Protein 3R7W (pdb70)

Radius of gyration: 48.03 Å; Cα contacts (8 Å, |Δi|>4): 1738; chains: 4; bounding box: 86×158×70 Å

Organism: Saccharomyces cerevisiae (strain ATCC 204508 / S288c) (NCBI:txid559292)

B-factor: mean 97.22, std 33.68, range [40.6, 228.52]

Sequence (1058 aa):
PLGSKLLLGRSGSGKSSRSIIFSNYSAFDTRRLGATIDVEHSHLRFLGNTLNLWDCGGQDVFENYFTKQKDHIFQVQVLIHVFDVESTEVLKDIEIFAKALKQLRKYSPDAKIFVLLHKDLVQLDKREELFQIKNLSETSSEFGFPNLIGFPTSIWDESLYKAWSQIVCSLIPNSNHQSNLKKFKEINALEIILFERTTFLVICSSNLDPKRFEKISNIKNFKQSCTKLKSGFKTLILNNNIYVSELSSNVCFIVLKDNIPQELVLENIKKAKEFFVLLGVRRCGKSSICKVVFHNQPLDTLYLESTSNPSLEHFSTLIDLAVELPGQLNYFEPSYDSERLFKSVGALVYVIDSQDEYINAITNLAIIEYAYKVNPSINIEVLIHKVDGLSEDFKVDAQRDIQRTGEELLELGLDGVQVSFYLTSIFDHSIYEAFSRIVQKLIPELSFLENLDNLIQHSKIEKAFLFDVNSKIYVSTDSNPVDIQYEVCSEFIDVTIDLFDLYKAELQNVSQLANGVIIYLRQIRGLALVAIIRPNGTDESCLTVADYNIDIFKKGLEDIPLGSKLLLGRSGSGKSSRSIIFSNYSAFDTRRLGATIDVEHSHLRFLGNTLNLWDCGGQDVFENYFTKQKDHIFQVQVLIHVFDVESTEVLKDIEIFAKALKQLRKYSPDAKIFVLLHKDLVQLDKREELFQIKNLSETSSEFGFPNLIGFPTSIWDESLYKAWSQIVCSLIPNSNHQSNLKKFKEINALEIILFERTTFLVICSSNLDPKRFEKISNIKNFKQSCTKLKSGFKTLILNNNIYVSELSSNVCFIVLKDNIPQELVLENIKKAKEFFQVLLGVRRCGKSSICKVVFHALVYVIDINAITNLAIIEYAYKVNPSINIEVLIHKFKVDAQRDIQRTGEELLELGLDGVQVSFYLTSIFDHSIYEAFSRIVQKLIPELSFLENLDNLIQHSKIEKAFLFDVNSKIYVSTDSNPVDIQYEVCSEFIDVTIDLFDLYKAELQNVSQLANGVIIYLRQIRGLALVAIIRPNGTDESCLTVADYNIDIFKKGLEDI

Solvent-accessible surface area: 52695 Å² total

Foldseek 3Di:
DLEFEAEEEAAPLCGVVCCVLQPVQANVNSPPDDFDDAWDWDFGAALNHTYIYTRGGHYPVSVCCLPVCVLVNQLGAEYEYEDALVDPCPPVRLVVVLSNLQSNLVRPVNHAYEYEDEDVVDDDVCVVVSVPPPVSCCSNVVSVDDPYHYFHYYSPDLRVLVRVLVVCLVSDPCVPVLVLLQVLCVVAFPWKWDAFPPSGRTNDINDPPPSVRSVVSVCSVVQVVCVVVPDGDAWDCDDVAWIWGDADVRIMITGGPDPDDCVVVVVSVVPVGPPD/DEEFAPPACRVLLVCCFQVPASVVSVPDDFDAPPDWDWHPPPVIDIYYHHHDDPQDDDDPVLLVPLLVDAEHEYEYHDVDPLAVRLLSVLSVQVSCVSPVNYAYEYEHEQCPPPDDVVVCVSPPVSCSNQVSCVPPHHNDDRYYYFYYRSNDCRSQASVQVVLLVSDDCSPVLQCVACLLVLAQWDKKFKAQLSGGHGNHIHPPDDPVVSCCQNVVSVVLVVVCVVDPPQSKDWDADPVGWIWIWDAVPRIIMITIGDPVDDDVVRCVSSVVSVVVSVVVVVVD/DPAFFEEEFAAPLCRVVCCVQPVVAALVNCVVPDFDDAWDWDWDFAFPGIYIYTHGGHYPVNVCCLPVCLPVRQLGAEYEYEYELPDPCPVVRLVVVLSNLQSNCVRPLNHAYEYEHEDVVPDDVPVVPSVVVPSSQVSNVVSNHHDYHYFYDYSPDLRVLVRVLVVVLVVDDCVQVQVLQLVLCVCPFPKKWDAFPPRRRTNDINDPPPCVSSVVSVCSVVQVVVVVVPDGDAWDQDPPAWIWGDLDNGIMITGHPDPDPSVVVVVSSVVSSVSRD/DDFEDPPFCGVVLVCLFVCLDEYEDCLVRLLVVCVCVCDVVVDDLRAAEYEPEQVCVVVVVVNVSNQVSCVPPHHDPHDHDYFYYRSVACSSLVRVQVSVCVVDPDVPCLQCVAVLVVLAQWDKKAKADAPDDHGVHIHDDDPDSVSVCQSVVVVVLVVVVVVDDVQSKDWDADPQRWIWIWDWVVGIIMITIGRPVPDHVVRVVSSCVSVVVSVVVVVVD

Structure (mmCIF, N/CA/C/O backbone):
data_3R7W
#
_entry.id   3R7W
#
_cell.length_a   68.908
_cell.length_b   148.439
_cell.length_c   98.508
_cell.angle_alpha   90.00
_cell.angle_beta   100.61
_cell.angle_gamma   90.00
#
_symmetry.space_group_name_H-M   'P 1 21 1'
#
loop_
_entity.id
_entity.type
_entity.pdbx_description
1 polymer 'GTP-binding protein GTR1'
2 polymer 'GTP-binding protein GTR2'
3 non-polymer 'PHOSPHOAMINOPHOSPHONIC ACID-GUANYLATE ESTER'
4 non-polymer 'MAGNESIUM ION'
5 water water
#
loop_
_atom_site.group_PDB
_atom_site.id
_atom_site.type_symbol
_atom_site.label_atom_id
_atom_site.label_alt_id
_atom_site.label_comp_id
_atom_site.label_asym_id
_atom_site.label_entity_id
_atom_site.label_seq_id
_atom_site.pdbx_PDB_ins_code
_atom_site.Cartn_x
_atom_site.Cartn_y
_atom_site.Cartn_z
_atom_site.occupancy
_atom_site.B_iso_or_equiv
_atom_site.auth_seq_id
_atom_site.auth_comp_id
_atom_site.auth_asym_id
_atom_site.auth_atom_id
_atom_site.pdbx_PDB_model_num
ATOM 1 N N . PRO A 1 1 ? 31.743 132.096 88.423 1.00 89.43 4 PRO A N 1
ATOM 2 C CA . PRO A 1 1 ? 31.806 132.543 87.020 1.00 89.22 4 PRO A CA 1
ATOM 3 C C . PRO A 1 1 ? 31.627 131.366 86.052 1.00 84.83 4 PRO A C 1
ATOM 4 O O . PRO A 1 1 ? 30.710 131.340 85.222 1.00 79.77 4 PRO A O 1
ATOM 8 N N . LEU A 1 2 ? 32.533 130.396 86.180 1.00 87.61 5 LEU A N 1
ATOM 9 C CA . LEU A 1 2 ? 32.498 129.130 85.443 1.00 78.49 5 LEU A CA 1
ATOM 10 C C . LEU A 1 2 ? 32.113 127.993 86.400 1.00 75.63 5 LEU A C 1
ATOM 11 O O . LEU A 1 2 ? 31.844 126.866 85.963 1.00 75.29 5 LEU A O 1
ATOM 16 N N . GLY A 1 3 ? 32.102 128.272 87.709 1.00 76.25 6 GLY A N 1
ATOM 17 C CA . GLY A 1 3 ? 31.623 127.299 88.693 1.00 71.35 6 GLY A CA 1
ATOM 18 C C . GLY A 1 3 ? 30.159 127.553 89.012 1.00 67.90 6 GLY A C 1
ATOM 19 O O . GLY A 1 3 ? 29.819 128.650 89.448 1.00 72.01 6 GLY A O 1
ATOM 20 N N . SER A 1 4 ? 29.287 126.572 88.801 1.00 62.96 7 SER A N 1
ATOM 21 C CA . SER A 1 4 ? 27.868 126.790 89.045 1.00 62.69 7 SER A CA 1
ATOM 22 C C . SER A 1 4 ? 27.387 125.872 90.179 1.00 63.78 7 SER A C 1
ATOM 23 O O . SER A 1 4 ? 27.750 124.699 90.206 1.00 64.59 7 SER A O 1
ATOM 26 N N . LYS A 1 5 ? 26.583 126.400 91.106 1.00 63.54 8 LYS A N 1
ATOM 27 C CA . LYS A 1 5 ? 25.882 125.591 92.101 1.00 58.70 8 LYS A CA 1
ATOM 28 C C . LYS A 1 5 ? 24.562 125.209 91.480 1.00 61.07 8 LYS A C 1
ATOM 29 O O . LYS A 1 5 ? 23.845 126.085 91.014 1.00 63.66 8 LYS A O 1
ATOM 35 N N . LEU A 1 6 ? 24.246 123.922 91.415 1.00 59.48 9 LEU A N 1
ATOM 36 C CA . LEU A 1 6 ? 22.945 123.490 90.911 1.00 52.96 9 LEU A CA 1
ATOM 37 C C . LEU A 1 6 ? 22.354 122.668 92.030 1.00 58.67 9 LEU A C 1
ATOM 38 O O . LEU A 1 6 ? 22.893 121.604 92.350 1.00 60.19 9 LEU A O 1
ATOM 43 N N . LEU A 1 7 ? 21.250 123.127 92.618 1.00 57.68 10 LEU A N 1
ATOM 44 C CA . LEU A 1 7 ? 20.503 122.297 93.567 1.00 56.55 10 LEU A CA 1
ATOM 45 C C . LEU A 1 7 ? 19.581 121.257 92.891 1.00 54.87 10 LEU A C 1
ATOM 46 O O . LEU A 1 7 ? 18.811 121.602 92.012 1.00 56.87 10 LEU A O 1
ATOM 51 N N . LEU A 1 8 ? 19.700 119.984 93.271 1.00 53.61 11 LEU A N 1
ATOM 52 C CA . LEU A 1 8 ? 18.838 118.918 92.745 1.00 54.99 11 LEU A CA 1
ATOM 53 C C . LEU A 1 8 ? 18.057 118.419 93.931 1.00 64.21 11 LEU A C 1
ATOM 54 O O . LEU A 1 8 ? 18.506 117.546 94.665 1.00 63.68 11 LEU A O 1
ATOM 67 N N . GLY A 1 10 ? 14.281 117.271 95.899 1.00 59.81 13 GLY A N 1
ATOM 68 C CA . GLY A 1 10 ? 13.032 116.600 95.633 1.00 57.21 13 GLY A CA 1
ATOM 69 C C . GLY A 1 10 ? 12.831 115.434 96.555 1.00 60.43 13 GLY A C 1
ATOM 70 O O . GLY A 1 10 ? 13.780 114.864 97.072 1.00 63.93 13 GLY A O 1
ATOM 71 N N . ARG A 1 11 ? 11.585 115.055 96.755 1.00 63.68 14 ARG A N 1
ATOM 72 C CA . ARG A 1 11 ? 11.296 114.067 97.783 1.00 70.63 14 ARG A CA 1
ATOM 73 C C . ARG A 1 11 ? 11.964 112.704 97.503 1.00 66.55 14 ARG A C 1
ATOM 74 O O . ARG A 1 11 ? 12.362 112.419 96.363 1.00 61.32 14 ARG A O 1
ATOM 82 N N . SER A 1 12 ? 12.128 111.893 98.550 1.00 65.79 15 SER A N 1
ATOM 83 C CA . SER A 1 12 ? 12.868 110.639 98.420 1.00 62.50 15 SER A CA 1
ATOM 84 C C . SER A 1 12 ? 12.193 109.727 97.425 1.00 62.25 15 SER A C 1
ATOM 85 O O . SER A 1 12 ? 10.978 109.813 97.241 1.00 72.01 15 SER A O 1
ATOM 88 N N . GLY A 1 13 ? 12.976 108.854 96.793 1.00 59.80 16 GLY A N 1
ATOM 89 C CA . GLY A 1 13 ? 12.484 107.938 95.779 1.00 59.87 16 GLY A CA 1
ATOM 90 C C . GLY A 1 13 ? 12.062 108.561 94.453 1.00 63.79 16 GLY A C 1
ATOM 91 O O . GLY A 1 13 ? 11.812 107.829 93.485 1.00 66.85 16 GLY A O 1
ATOM 92 N N . SER A 1 14 ? 11.985 109.892 94.380 1.00 58.12 17 SER A N 1
ATOM 93 C CA . SER A 1 14 ? 11.592 110.545 93.114 1.00 63.08 17 SER A CA 1
ATOM 94 C C . SER A 1 14 ? 12.532 110.293 91.938 1.00 67.51 17 SER A C 1
ATOM 95 O O . SER A 1 14 ? 12.155 110.503 90.792 1.00 69.23 17 SER A O 1
ATOM 98 N N . GLY A 1 15 ? 13.763 109.874 92.224 1.00 68.82 18 GLY A N 1
ATOM 99 C CA . GLY A 1 15 ? 14.691 109.481 91.179 1.00 70.78 18 GLY A CA 1
ATOM 100 C C . GLY A 1 15 ? 15.807 110.465 90.857 1.00 68.23 18 GLY A C 1
ATOM 101 O O . GLY A 1 15 ? 16.365 110.414 89.767 1.00 67.50 18 GLY A O 1
ATOM 102 N N . LYS A 1 16 ? 16.140 111.336 91.805 1.00 65.14 19 LYS A N 1
ATOM 103 C CA . LYS A 1 16 ? 17.152 112.361 91.598 1.00 63.67 19 LYS A CA 1
ATOM 104 C C . LYS A 1 16 ? 18.566 111.819 91.343 1.00 68.30 19 L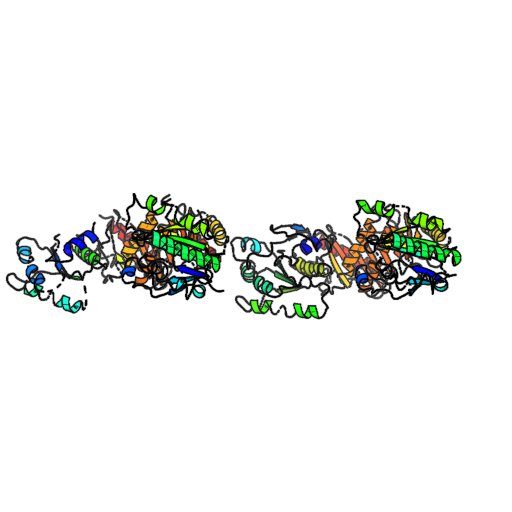YS A C 1
ATOM 105 O O . LYS A 1 16 ? 19.257 112.301 90.436 1.00 66.65 19 LYS A O 1
ATOM 111 N N . SER A 1 17 ? 19.012 110.849 92.143 1.00 67.88 20 SER A N 1
ATOM 112 C CA . SER A 1 17 ? 20.352 110.277 91.961 1.00 62.94 20 SER A CA 1
ATOM 113 C C . SER A 1 17 ? 20.452 109.555 90.634 1.00 62.20 20 SER A C 1
ATOM 114 O O . SER A 1 17 ? 21.404 109.720 89.892 1.00 65.86 20 SER A O 1
ATOM 117 N N . SER A 1 18 ? 19.441 108.764 90.338 1.00 66.46 21 SER A N 1
ATOM 118 C CA . SER A 1 18 ? 19.306 108.141 89.041 1.00 67.17 21 SER A CA 1
ATOM 119 C C . SER A 1 18 ? 19.685 109.058 87.896 1.00 62.68 21 SER A C 1
ATOM 120 O O . SER A 1 18 ? 20.533 108.709 87.090 1.00 67.39 21 SER A O 1
ATOM 131 N N . ARG A 1 20 ? 21.385 111.972 87.913 1.00 59.03 23 ARG A N 1
ATOM 132 C CA . ARG A 1 20 ? 22.807 112.277 88.018 1.00 58.74 23 ARG A CA 1
ATOM 133 C C . ARG A 1 20 ? 23.629 111.137 87.467 1.00 62.57 23 ARG A C 1
ATOM 134 O O . ARG A 1 20 ? 24.608 111.366 86.800 1.00 66.65 23 ARG A O 1
ATOM 142 N N . SER A 1 21 ? 23.228 109.901 87.721 1.00 64.33 24 SER A N 1
ATOM 143 C CA . SER A 1 21 ? 24.044 108.769 87.302 1.00 64.73 24 SER A CA 1
ATOM 144 C C . SER A 1 21 ? 24.013 108.575 85.810 1.00 66.22 24 SER A C 1
ATOM 145 O O . SER A 1 21 ? 24.958 108.065 85.232 1.00 69.80 24 SER A O 1
ATOM 148 N N . ILE A 1 22 ? 22.909 108.935 85.176 1.00 65.53 25 ILE A N 1
ATOM 149 C CA . ILE A 1 22 ? 22.763 108.578 83.781 1.00 63.90 25 ILE A CA 1
ATOM 150 C C . ILE A 1 22 ? 23.402 109.644 82.950 1.00 62.47 25 ILE A C 1
ATOM 151 O O . ILE A 1 22 ? 24.162 109.337 82.040 1.00 70.83 25 ILE A O 1
ATOM 156 N N . ILE A 1 23 ? 23.134 110.901 83.257 1.00 59.83 26 ILE A N 1
ATOM 157 C CA . ILE A 1 23 ? 23.666 111.907 82.372 1.00 61.12 26 ILE A CA 1
ATOM 158 C C . ILE A 1 23 ? 25.163 112.176 82.615 1.00 64.90 26 ILE A C 1
ATOM 159 O O . ILE A 1 23 ? 25.894 112.438 81.655 1.00 65.96 26 ILE A O 1
ATOM 164 N N . PHE A 1 24 ? 25.624 112.030 83.860 1.00 61.17 27 PHE A N 1
ATOM 165 C CA . PHE A 1 24 ? 27.015 112.309 84.230 1.00 55.57 27 PHE A CA 1
ATOM 166 C C . PHE A 1 24 ? 27.855 111.117 84.737 1.00 64.55 27 PHE A C 1
ATOM 167 O O . PHE A 1 24 ? 28.999 111.309 85.143 1.00 64.87 27 PHE A O 1
ATOM 175 N N . SER A 1 25 ? 27.328 109.900 84.749 1.00 65.98 28 SER A N 1
ATOM 176 C CA . SER A 1 25 ? 28.112 108.788 85.306 1.00 64.31 28 SER A CA 1
ATOM 177 C C . SER A 1 25 ? 27.982 107.545 84.466 1.00 68.91 28 SER A C 1
ATOM 178 O O . SER A 1 25 ? 28.240 106.444 84.944 1.00 73.91 28 SER A O 1
ATOM 181 N N . ASN A 1 26 ? 27.541 107.719 83.226 1.00 68.30 29 ASN A N 1
ATOM 182 C CA . ASN A 1 26 ? 27.379 106.604 82.297 1.00 72.90 29 ASN A CA 1
ATOM 183 C C . ASN A 1 26 ? 26.707 105.327 82.841 1.00 75.60 29 ASN A C 1
ATOM 184 O O . ASN A 1 26 ? 26.977 104.231 82.356 1.00 79.61 29 ASN A O 1
ATOM 189 N N . TYR A 1 27 ? 25.848 105.482 83.849 1.00 73.47 30 TYR A N 1
ATOM 190 C CA . TYR A 1 27 ? 24.928 104.441 84.289 1.00 70.60 30 TYR A CA 1
ATOM 191 C C . TYR A 1 27 ? 23.884 104.230 83.214 1.00 72.69 30 TYR A C 1
ATOM 192 O O . TYR A 1 27 ? 23.353 105.192 82.674 1.00 73.09 30 TYR A O 1
ATOM 201 N N . SER A 1 28 ? 23.573 102.975 82.915 1.00 80.01 31 SER A N 1
ATOM 202 C CA . SER A 1 28 ? 22.400 102.620 82.107 1.00 79.96 31 SER A CA 1
ATOM 203 C C . SER A 1 28 ? 21.191 102.730 83.015 1.00 78.74 31 SER A C 1
ATOM 204 O O . SER A 1 28 ? 21.346 102.642 84.223 1.00 78.69 31 SER A O 1
ATOM 207 N N . ALA A 1 29 ? 19.992 102.888 82.453 1.00 78.46 32 ALA A N 1
ATOM 208 C CA . ALA A 1 29 ? 18.789 103.047 83.277 1.00 75.95 32 ALA A CA 1
ATOM 209 C C . ALA A 1 29 ? 18.661 101.897 84.294 1.00 80.64 32 ALA A C 1
ATOM 210 O O . ALA A 1 29 ? 18.427 102.106 85.487 1.00 77.08 32 ALA A O 1
ATOM 212 N N . PHE A 1 30 ? 18.840 100.680 83.800 1.00 82.75 33 PHE A N 1
ATOM 213 C CA . PHE A 1 30 ? 18.874 99.496 84.636 1.00 82.28 33 PHE A CA 1
ATOM 214 C C . PHE A 1 30 ? 19.792 99.739 85.833 1.00 82.71 33 PHE A C 1
ATOM 215 O O . PHE A 1 30 ? 19.337 99.826 86.972 1.00 85.03 33 PHE A O 1
ATOM 223 N N . ASP A 1 31 ? 21.085 99.884 85.555 1.00 84.99 34 ASP A N 1
ATOM 224 C CA . ASP A 1 31 ? 22.098 100.119 86.583 1.00 81.86 34 ASP A CA 1
ATOM 225 C C . ASP A 1 31 ? 21.605 100.925 87.776 1.00 80.47 34 ASP A C 1
ATOM 226 O O . ASP A 1 31 ? 22.104 100.725 88.876 1.00 84.23 34 ASP A O 1
ATOM 231 N N . THR A 1 32 ? 20.648 101.838 87.558 1.00 81.40 35 THR A N 1
ATOM 232 C CA . THR A 1 32 ? 20.257 102.831 88.580 1.00 79.34 35 THR A CA 1
ATOM 233 C C . THR A 1 32 ? 19.557 102.253 89.798 1.00 80.11 35 THR A C 1
ATOM 234 O O . THR A 1 32 ? 19.426 102.933 90.809 1.00 78.44 35 THR A O 1
ATOM 238 N N . ARG A 1 33 ? 19.103 101.004 89.707 1.00 87.02 36 ARG A N 1
ATOM 239 C CA . ARG A 1 33 ? 18.343 100.416 90.819 1.00 86.84 36 ARG A CA 1
ATOM 240 C C . ARG A 1 33 ? 19.172 100.272 92.103 1.00 86.61 36 ARG A C 1
ATOM 241 O O . ARG A 1 33 ? 18.631 100.391 93.198 1.00 86.64 36 ARG A O 1
ATOM 249 N N . ARG A 1 34 ? 20.480 100.050 91.971 1.00 81.73 37 ARG A N 1
ATOM 250 C CA . ARG A 1 34 ? 21.320 99.807 93.146 1.00 83.60 37 ARG A CA 1
ATOM 251 C C . ARG A 1 34 ? 21.741 101.051 93.895 1.00 81.65 37 ARG A C 1
ATOM 252 O O . ARG A 1 34 ? 22.310 100.958 94.974 1.00 83.64 37 ARG A O 1
ATOM 260 N N . LEU A 1 35 ? 21.508 102.212 93.302 1.00 83.23 38 LEU A N 1
ATOM 261 C CA . LEU A 1 35 ? 21.810 103.467 93.966 1.00 79.74 38 LEU A CA 1
ATOM 262 C C . LEU A 1 35 ? 21.096 103.420 95.317 1.00 80.46 38 LEU A C 1
ATOM 263 O O . LEU A 1 35 ? 19.911 103.116 95.378 1.00 84.29 38 LEU A O 1
ATOM 268 N N . GLY A 1 36 ? 21.803 103.697 96.403 1.00 79.74 39 GLY A N 1
ATOM 269 C CA . GLY A 1 36 ? 21.164 103.684 97.712 1.00 79.97 39 GLY A CA 1
ATOM 270 C C . GLY A 1 36 ? 20.428 104.980 97.997 1.00 72.85 39 GLY A C 1
ATOM 271 O O . GLY A 1 36 ? 20.251 105.789 97.108 1.00 75.10 39 GLY A O 1
ATOM 272 N N . ALA A 1 37 ? 19.988 105.189 99.224 1.00 65.85 40 ALA A N 1
ATOM 273 C CA . ALA A 1 37 ? 19.422 106.476 99.535 1.00 71.54 40 ALA A CA 1
ATOM 274 C C . ALA A 1 37 ? 20.607 107.404 99.673 1.00 70.83 40 ALA A C 1
ATOM 275 O O . ALA A 1 37 ? 21.714 106.968 99.946 1.00 69.56 40 ALA A O 1
ATOM 277 N N . THR A 1 38 ? 20.372 108.685 99.464 1.00 69.17 41 THR A N 1
ATOM 278 C CA . THR A 1 38 ? 21.432 109.659 99.547 1.00 70.27 41 THR A CA 1
ATOM 279 C C . THR A 1 38 ? 21.403 110.252 100.939 1.00 70.70 41 THR A C 1
ATOM 280 O O . THR A 1 38 ? 20.363 110.740 101.377 1.00 72.01 41 THR A O 1
ATOM 284 N N . ILE A 1 39 ? 22.527 110.209 101.646 1.00 68.15 42 ILE A N 1
ATOM 285 C CA . ILE A 1 39 ? 22.565 110.772 102.988 1.00 68.27 42 ILE A CA 1
ATOM 286 C C . ILE A 1 39 ? 22.889 112.253 102.950 1.00 69.17 42 ILE A C 1
ATOM 287 O O . ILE A 1 39 ? 23.965 112.640 102.511 1.00 74.18 42 ILE A O 1
ATOM 292 N N . ASP A 1 40 ? 21.971 113.087 103.417 1.00 66.35 43 ASP A N 1
ATOM 293 C CA . ASP A 1 40 ? 22.174 114.525 103.328 1.00 66.81 43 ASP A CA 1
ATOM 294 C C . ASP A 1 40 ? 22.578 114.847 101.870 1.00 68.92 43 ASP A C 1
ATOM 295 O O . ASP A 1 40 ? 22.165 114.128 100.968 1.00 71.65 43 ASP A O 1
ATOM 300 N N . VAL A 1 41 ? 23.349 115.905 101.614 1.00 69.05 44 VAL A N 1
ATOM 301 C CA . VAL A 1 41 ? 23.715 116.259 100.230 1.00 66.33 44 VAL A CA 1
ATOM 302 C C . VAL A 1 41 ? 24.844 115.352 99.735 1.00 68.85 44 VAL A C 1
ATOM 303 O O . VAL A 1 41 ? 25.757 115.022 100.493 1.00 68.80 44 VAL A O 1
ATOM 307 N N . GLU A 1 42 ? 24.769 114.924 98.480 1.00 65.29 45 GLU A N 1
ATOM 308 C CA . GLU A 1 42 ? 25.881 114.209 97.876 1.00 63.53 45 GLU A CA 1
ATOM 309 C C . GLU A 1 42 ? 26.413 115.113 96.767 1.00 63.91 45 GLU A C 1
ATOM 310 O O . GLU A 1 42 ? 25.698 115.403 95.808 1.00 65.43 45 GLU A O 1
ATOM 316 N N . HIS A 1 43 ? 27.646 115.608 96.911 1.00 70.55 46 HIS A N 1
ATOM 317 C CA . HIS A 1 43 ? 28.189 116.565 95.932 1.00 65.11 46 HIS A CA 1
ATOM 318 C C . HIS A 1 43 ? 28.918 115.934 94.775 1.00 63.34 46 HIS A C 1
ATOM 319 O O . HIS A 1 43 ? 29.584 114.901 94.907 1.00 61.46 46 HIS A O 1
ATOM 326 N N . SER A 1 44 ? 28.818 116.612 93.644 1.00 60.71 47 SER A N 1
ATOM 327 C CA . SER A 1 44 ? 29.494 116.172 92.446 1.00 58.80 47 SER A CA 1
ATOM 328 C C . SER A 1 44 ? 30.085 117.369 91.744 1.00 63.39 47 SER A C 1
ATOM 329 O O . SER A 1 44 ? 29.427 118.382 91.576 1.00 64.51 47 SER A O 1
ATOM 332 N N . HIS A 1 45 ? 31.352 117.291 91.368 1.00 63.74 48 HIS A N 1
ATOM 333 C CA . HIS A 1 45 ? 31.955 118.440 90.720 1.00 58.79 48 HIS A CA 1
ATOM 334 C C . HIS A 1 45 ? 32.251 117.998 89.309 1.00 64.05 48 HIS A C 1
ATOM 335 O O . HIS A 1 45 ? 33.321 117.477 89.006 1.00 65.10 48 HIS A O 1
ATOM 342 N N . LEU A 1 46 ? 31.239 118.124 88.460 1.00 64.35 49 LEU A N 1
ATOM 343 C CA . LEU A 1 46 ? 31.314 117.578 87.119 1.00 59.58 49 LEU A CA 1
ATOM 344 C C . LEU A 1 46 ? 31.933 118.669 86.291 1.00 59.91 49 LEU A C 1
ATOM 345 O O . LEU A 1 46 ? 31.852 119.824 86.665 1.00 61.75 49 LEU A O 1
ATOM 350 N N . ARG A 1 47 ? 32.541 118.314 85.172 1.00 59.29 50 ARG A N 1
ATOM 351 C CA . ARG A 1 47 ? 33.282 119.267 84.377 1.00 60.12 50 ARG A CA 1
ATOM 352 C C . ARG A 1 47 ? 32.724 119.225 82.975 1.00 61.60 50 ARG A C 1
ATOM 353 O O . ARG A 1 47 ? 32.717 118.180 82.321 1.00 61.74 50 ARG A O 1
ATOM 361 N N . PHE A 1 48 ? 32.252 120.369 82.510 1.00 58.26 51 PHE A N 1
ATOM 362 C CA . PHE A 1 48 ? 31.418 120.404 81.322 1.00 58.41 51 PHE A CA 1
ATOM 363 C C . PHE A 1 48 ? 32.056 121.375 80.328 1.00 63.21 51 PHE A C 1
ATOM 364 O O . PHE A 1 48 ? 32.620 122.399 80.734 1.00 64.28 51 PHE A O 1
ATOM 372 N N . LEU A 1 49 ? 31.994 121.046 79.037 1.00 60.74 52 LEU A N 1
ATOM 373 C CA . LEU A 1 49 ? 32.594 121.884 77.992 1.00 63.60 52 LEU A CA 1
ATOM 374 C C . LEU A 1 49 ? 34.045 122.274 78.250 1.00 64.63 52 LEU A C 1
ATOM 375 O O . LEU A 1 49 ? 34.461 123.365 77.886 1.00 67.33 52 LEU A O 1
ATOM 380 N N . GLY A 1 50 ? 34.814 121.396 78.877 1.00 61.24 53 GLY A N 1
ATOM 381 C CA . GLY A 1 50 ? 36.213 121.689 79.130 1.00 63.16 53 GLY A CA 1
ATOM 382 C C . GLY A 1 50 ? 36.576 122.577 80.314 1.00 67.09 53 GLY A C 1
ATOM 383 O O . GLY A 1 50 ? 37.395 122.185 81.155 1.00 68.99 53 GLY A O 1
ATOM 384 N N . ASN A 1 51 ? 35.977 123.762 80.399 1.00 66.33 54 ASN A N 1
ATOM 385 C CA . ASN A 1 51 ? 36.300 124.718 81.470 1.00 66.87 54 ASN A CA 1
ATOM 386 C C . ASN A 1 51 ? 35.225 124.916 82.580 1.00 66.15 54 ASN A C 1
ATOM 387 O O . ASN A 1 51 ? 35.509 125.382 83.704 1.00 60.84 54 ASN A O 1
ATOM 400 N N . THR A 1 53 ? 32.706 124.073 85.478 1.00 55.64 56 THR A N 1
ATOM 401 C CA . THR A 1 53 ? 32.540 123.082 86.501 1.00 57.85 56 THR A CA 1
ATOM 402 C C . THR A 1 53 ? 31.128 123.246 87.094 1.00 63.25 56 THR A C 1
ATOM 403 O O . THR A 1 53 ? 30.771 124.317 87.578 1.00 65.71 56 THR A O 1
ATOM 407 N N . LEU A 1 54 ? 30.317 122.194 86.943 1.00 55.69 57 LEU A N 1
ATOM 408 C CA . LEU A 1 54 ? 28.958 122.120 87.434 1.00 58.77 57 LEU A CA 1
ATOM 409 C C . LEU A 1 54 ? 28.945 121.347 88.762 1.00 59.98 57 LEU A C 1
ATOM 410 O O . LEU A 1 54 ? 29.036 120.117 88.755 1.00 60.37 57 LEU A O 1
ATOM 415 N N . ASN A 1 55 ? 28.880 122.040 89.900 1.00 53.54 58 ASN A N 1
ATOM 416 C CA . ASN A 1 55 ? 28.798 121.299 91.142 1.00 58.66 58 ASN A CA 1
ATOM 417 C C . ASN A 1 55 ? 27.330 120.989 91.491 1.00 62.68 58 ASN A C 1
ATOM 418 O O . ASN A 1 55 ? 26.550 121.862 91.867 1.00 63.00 58 ASN A O 1
ATOM 423 N N . LEU A 1 56 ? 26.983 119.726 91.330 1.00 57.53 59 LEU A N 1
ATOM 424 C CA . LEU A 1 56 ? 25.663 119.205 91.518 1.00 57.30 59 LEU A CA 1
ATOM 425 C C . LEU A 1 56 ? 25.514 118.868 92.981 1.00 58.22 59 LEU A C 1
ATOM 426 O O . LEU A 1 56 ? 26.176 117.938 93.469 1.00 60.21 59 LEU A O 1
ATOM 431 N N . TRP A 1 57 ? 24.655 119.604 93.685 1.00 57.15 60 TRP A N 1
ATOM 432 C CA . TRP A 1 57 ? 24.286 119.208 95.037 1.00 59.79 60 TRP A CA 1
ATOM 433 C C . TRP A 1 57 ? 23.062 118.304 94.990 1.00 59.60 60 TRP A C 1
ATOM 434 O O . TRP A 1 57 ? 21.934 118.773 94.815 1.00 55.59 60 TRP A O 1
ATOM 445 N N . ASP A 1 58 ? 23.285 117.005 95.142 1.00 57.00 61 ASP A N 1
ATOM 446 C CA . ASP A 1 58 ? 22.197 116.053 95.047 1.00 57.83 61 ASP A CA 1
ATOM 447 C C . ASP A 1 58 ? 21.658 115.808 96.447 1.00 63.57 61 ASP A C 1
ATOM 448 O O . ASP A 1 58 ? 22.120 114.886 97.142 1.00 64.72 61 ASP A O 1
ATOM 453 N N . CYS A 1 59 ? 20.699 116.647 96.858 1.00 64.09 62 CYS A N 1
ATOM 454 C CA . CYS A 1 59 ? 20.166 116.671 98.227 1.00 61.83 62 CYS A CA 1
ATOM 455 C C . CYS A 1 59 ? 19.245 115.487 98.562 1.00 64.45 62 CYS A C 1
ATOM 456 O O . CYS A 1 59 ? 18.171 115.339 97.972 1.00 63.49 62 CYS A O 1
ATOM 459 N N . GLY A 1 60 ? 19.660 114.650 99.515 1.00 64.29 63 GLY A N 1
ATOM 460 C CA . GLY A 1 60 ? 18.845 113.530 99.942 1.00 62.44 63 GLY A CA 1
ATOM 461 C C . GLY A 1 60 ? 17.457 114.049 100.247 1.00 66.90 63 GLY A C 1
ATOM 462 O O . GLY A 1 60 ? 17.294 115.105 100.858 1.00 67.74 63 GLY A O 1
ATOM 463 N N . GLY A 1 61 ? 16.439 113.327 99.809 1.00 70.60 64 GLY A N 1
ATOM 464 C CA . GLY A 1 61 ? 15.078 113.837 99.936 1.00 69.74 64 GLY A CA 1
ATOM 465 C C . GLY A 1 61 ? 14.246 113.405 101.138 1.00 69.25 64 GLY A C 1
ATOM 466 O O . GLY A 1 61 ? 13.206 114.000 101.402 1.00 75.49 64 GLY A O 1
ATOM 467 N N . GLN A 1 62 ? 14.679 112.375 101.851 1.00 65.32 65 GLN A N 1
ATOM 468 C CA . GLN A 1 62 ? 13.969 111.939 103.031 1.00 69.41 65 GLN A CA 1
ATOM 469 C C . GLN A 1 62 ? 13.688 113.101 103.983 1.00 79.35 65 GLN A C 1
ATOM 470 O O . GLN A 1 62 ? 14.418 114.113 103.999 1.00 79.53 65 GLN A O 1
ATOM 476 N N . ASP A 1 63 ? 12.641 112.941 104.793 1.00 78.56 66 ASP A N 1
ATOM 477 C CA . ASP A 1 63 ? 12.154 114.045 105.613 1.00 76.40 66 ASP A CA 1
ATOM 478 C C . ASP A 1 63 ? 13.181 114.490 106.656 1.00 74.04 66 ASP A C 1
ATOM 479 O O . ASP A 1 63 ? 13.351 115.696 106.886 1.00 71.96 66 ASP A O 1
ATOM 484 N N . VAL A 1 64 ? 13.888 113.523 107.247 1.00 75.22 67 VAL A N 1
ATOM 485 C CA . VAL A 1 64 ? 14.972 113.814 108.194 1.00 76.29 67 VAL A CA 1
ATOM 486 C C . VAL A 1 64 ? 15.867 114.906 107.613 1.00 80.31 67 VAL A C 1
ATOM 487 O O . VAL A 1 64 ? 16.054 115.984 108.213 1.00 77.68 67 VAL A O 1
ATOM 491 N N . PHE A 1 65 ? 16.405 114.623 106.425 1.00 75.99 68 PHE A N 1
ATOM 492 C CA . PHE A 1 65 ? 17.346 115.522 105.771 1.00 75.38 68 PHE A CA 1
ATOM 493 C C . PHE A 1 65 ? 16.622 116.775 105.326 1.00 73.83 68 PHE A C 1
ATOM 494 O O . PHE A 1 65 ? 17.107 117.909 105.449 1.00 75.48 68 PHE A O 1
ATOM 510 N N . GLU A 1 67 ? 13.826 118.506 106.377 1.00 83.44 70 GLU A N 1
ATOM 511 C CA . GLU A 1 67 ? 13.506 119.607 107.294 1.00 86.72 70 GLU A CA 1
ATOM 512 C C . GLU A 1 67 ? 14.802 120.305 107.748 1.00 83.89 70 GLU A C 1
ATOM 513 O O . GLU A 1 67 ? 14.780 121.443 108.220 1.00 83.71 70 GLU A O 1
ATOM 519 N N . ASN A 1 68 ? 15.931 119.618 107.566 1.00 84.13 71 ASN A N 1
ATOM 520 C CA . ASN A 1 68 ? 17.243 120.216 107.773 1.00 78.76 71 ASN A CA 1
ATOM 521 C C . ASN A 1 68 ? 17.479 121.340 106.774 1.00 80.24 71 ASN A C 1
ATOM 522 O O . ASN A 1 68 ? 17.722 122.484 107.162 1.00 81.28 71 ASN A O 1
ATOM 527 N N . TYR A 1 69 ? 17.376 121.015 105.484 1.00 75.43 72 TYR A N 1
ATOM 528 C CA . TYR A 1 69 ? 17.703 121.968 104.431 1.00 72.45 72 TYR A CA 1
ATOM 529 C C . TYR A 1 69 ? 17.011 123.293 104.639 1.00 74.04 72 TYR A C 1
ATOM 530 O O . TYR A 1 69 ? 17.565 124.335 104.276 1.00 74.50 72 TYR A O 1
ATOM 539 N N . PHE A 1 70 ? 15.801 123.260 105.207 1.00 78.08 73 PHE A N 1
ATOM 540 C CA . PHE A 1 70 ? 15.012 124.497 105.393 1.00 78.32 73 PHE A CA 1
ATOM 541 C C . PHE A 1 70 ? 15.185 125.202 106.741 1.00 78.88 73 PHE A C 1
ATOM 542 O O . PHE A 1 70 ? 14.875 126.388 106.861 1.00 81.52 73 PHE A O 1
ATOM 550 N N . THR A 1 71 ? 15.704 124.493 107.740 1.00 75.93 74 THR A N 1
ATOM 551 C CA . THR A 1 71 ? 16.033 125.146 109.002 1.00 80.79 74 THR A CA 1
ATOM 552 C C . THR A 1 71 ? 17.542 125.402 109.178 1.00 82.68 74 THR A C 1
ATOM 553 O O . THR A 1 71 ? 18.059 126.459 108.777 1.00 80.15 74 THR A O 1
ATOM 557 N N . LYS A 1 72 ? 18.233 124.425 109.763 1.00 80.07 75 LYS A N 1
ATOM 558 C CA . LYS A 1 72 ? 19.626 124.576 110.166 1.00 80.41 75 LYS A CA 1
ATOM 559 C C . LYS A 1 72 ? 20.533 125.050 109.015 1.00 83.55 75 LYS A C 1
ATOM 560 O O . LYS A 1 72 ? 21.176 126.089 109.116 1.00 83.40 75 LYS A O 1
ATOM 566 N N . GLN A 1 73 ? 20.562 124.276 107.930 1.00 82.20 76 GLN A N 1
ATOM 567 C CA . GLN A 1 73 ? 21.417 124.500 106.776 1.00 74.59 76 GLN A CA 1
ATOM 568 C C . GLN A 1 73 ? 20.867 125.490 105.771 1.00 76.05 76 GLN A C 1
ATOM 569 O O . GLN A 1 73 ? 21.379 125.558 104.668 1.00 75.93 76 GLN A O 1
ATOM 575 N N . LYS A 1 74 ? 19.819 126.231 106.107 1.00 76.66 77 LYS A N 1
ATOM 576 C CA . LYS A 1 74 ? 19.152 127.050 105.093 1.00 75.76 77 LYS A CA 1
ATOM 577 C C . LYS A 1 74 ? 20.077 128.021 104.346 1.00 73.84 77 LYS A C 1
ATOM 578 O O . LYS A 1 74 ? 20.047 128.096 103.119 1.00 77.79 77 LYS A O 1
ATOM 584 N N . ASP A 1 75 ? 20.907 128.759 105.068 1.00 77.93 78 ASP A N 1
ATOM 585 C CA . ASP A 1 75 ? 21.787 129.732 104.409 1.00 79.92 78 ASP A CA 1
ATOM 586 C C . ASP A 1 75 ? 22.888 129.062 103.592 1.00 78.58 78 ASP A C 1
ATOM 587 O O . ASP A 1 75 ? 23.419 129.646 102.641 1.00 81.08 78 ASP A O 1
ATOM 592 N N . HIS A 1 76 ? 23.220 127.831 103.973 1.00 77.31 79 HIS A N 1
ATOM 593 C CA . HIS A 1 76 ? 24.271 127.062 103.313 1.00 77.01 79 HIS A CA 1
ATOM 594 C C . HIS A 1 76 ? 23.751 126.491 102.010 1.00 75.24 79 HIS A C 1
ATOM 595 O O . HIS A 1 76 ? 24.331 126.694 100.949 1.00 76.38 79 HIS A O 1
ATOM 602 N N . ILE A 1 77 ? 22.634 125.782 102.101 1.00 75.52 80 ILE A N 1
ATOM 603 C CA . ILE A 1 77 ? 22.035 125.160 100.944 1.00 70.10 80 ILE A CA 1
ATOM 604 C C . ILE A 1 77 ? 21.539 126.196 99.944 1.00 72.78 80 ILE A C 1
ATOM 605 O O . ILE A 1 77 ? 21.566 125.936 98.745 1.00 70.32 80 ILE A O 1
ATOM 610 N N . PHE A 1 78 ? 21.095 127.371 100.402 1.00 74.74 81 PHE A N 1
ATOM 611 C CA . PHE A 1 78 ? 20.413 128.281 99.457 1.00 72.27 81 PHE A CA 1
ATOM 612 C C . PHE A 1 78 ? 21.153 129.534 98.977 1.00 72.46 81 PHE A C 1
ATOM 613 O O . PHE A 1 78 ? 20.700 130.201 98.046 1.00 71.04 81 PHE A O 1
ATOM 621 N N . GLN A 1 79 ? 22.298 129.837 99.584 1.00 75.88 82 GLN A N 1
ATOM 622 C CA . GLN A 1 79 ? 23.136 130.939 99.119 1.00 70.05 82 GLN A CA 1
ATOM 623 C C . GLN A 1 79 ? 23.896 130.612 97.824 1.00 72.75 82 GLN A C 1
ATOM 624 O O . GLN A 1 79 ? 24.462 129.521 97.667 1.00 67.20 82 GLN A O 1
ATOM 638 N N . VAL A 1 81 ? 22.958 130.002 94.659 1.00 71.28 84 VAL A N 1
ATOM 639 C CA . VAL A 1 81 ? 22.423 128.982 93.768 1.00 64.00 84 VAL A CA 1
ATOM 640 C C . VAL A 1 81 ? 22.218 129.564 92.377 1.00 63.59 84 VAL A C 1
ATOM 641 O O . VAL A 1 81 ? 21.716 130.674 92.227 1.00 67.95 84 VAL A O 1
ATOM 645 N N . GLN A 1 82 ? 22.611 128.820 91.354 1.00 62.25 85 GLN A N 1
ATOM 646 C CA . GLN A 1 82 ? 22.392 129.265 89.986 1.00 61.09 85 GLN A CA 1
ATOM 647 C C . GLN A 1 82 ? 21.184 128.576 89.389 1.00 62.92 85 GLN A C 1
ATOM 648 O O . GLN A 1 82 ? 20.577 129.104 88.457 1.00 67.75 85 GLN A O 1
ATOM 654 N N . VAL A 1 83 ? 20.841 127.398 89.910 1.00 58.18 86 VAL A N 1
ATOM 655 C CA . VAL A 1 83 ? 19.785 126.581 89.323 1.00 54.98 86 VAL A CA 1
ATOM 656 C C . VAL A 1 83 ? 19.161 125.671 90.374 1.00 59.87 86 VAL A C 1
ATOM 657 O O . VAL A 1 83 ? 19.866 124.938 91.072 1.00 58.05 86 VAL A O 1
ATOM 661 N N . LEU A 1 84 ? 17.834 125.750 90.506 1.00 59.55 87 LEU A N 1
ATOM 662 C CA . LEU A 1 84 ? 17.058 124.741 91.198 1.00 54.49 87 LEU A CA 1
ATOM 663 C C . LEU A 1 84 ? 16.503 123.836 90.119 1.00 57.16 87 LEU A C 1
ATOM 664 O O . LEU A 1 84 ? 16.053 124.294 89.064 1.00 59.23 87 LEU A O 1
ATOM 669 N N . ILE A 1 85 ? 16.567 122.541 90.380 1.00 58.04 88 ILE A N 1
ATOM 670 C CA . ILE A 1 85 ? 15.995 121.526 89.524 1.00 54.95 88 ILE A CA 1
ATOM 671 C C . ILE A 1 85 ? 15.238 120.728 90.526 1.00 58.02 88 ILE A C 1
ATOM 672 O O . ILE A 1 85 ? 15.844 119.996 91.322 1.00 55.95 88 ILE A O 1
ATOM 677 N N . HIS A 1 86 ? 13.918 120.895 90.536 1.00 62.26 89 HIS A N 1
ATOM 678 C CA . HIS A 1 86 ? 13.118 120.198 91.536 1.00 58.43 89 HIS A CA 1
ATOM 679 C C . HIS A 1 86 ? 12.462 119.040 90.842 1.00 54.00 89 HIS A C 1
ATOM 680 O O . HIS A 1 86 ? 11.913 119.222 89.766 1.00 59.61 89 HIS A O 1
ATOM 687 N N . VAL A 1 87 ? 12.524 117.845 91.412 1.00 53.78 90 VAL A N 1
ATOM 688 C CA . VAL A 1 87 ? 11.861 116.718 90.746 1.00 60.37 90 VAL A CA 1
ATOM 689 C C . VAL A 1 87 ? 10.706 116.115 91.539 1.00 61.78 90 VAL A C 1
ATOM 690 O O . VAL A 1 87 ? 10.752 116.026 92.760 1.00 63.08 90 VAL A O 1
ATOM 694 N N . PHE A 1 88 ? 9.679 115.682 90.810 1.00 62.89 91 PHE A N 1
ATOM 695 C CA . PHE A 1 88 ? 8.420 115.230 91.383 1.00 51.49 91 PHE A CA 1
ATOM 696 C C . PHE A 1 88 ? 8.089 113.808 90.931 1.00 57.43 91 PHE A C 1
ATOM 697 O O . PHE A 1 88 ? 7.845 113.574 89.760 1.00 63.06 91 PHE A O 1
ATOM 705 N N . ASP A 1 89 ? 8.075 112.843 91.838 1.00 60.71 92 ASP A N 1
ATOM 706 C CA . ASP A 1 89 ? 7.592 111.503 91.483 1.00 61.30 92 ASP A CA 1
ATOM 707 C C . ASP A 1 89 ? 6.111 111.606 91.093 1.00 67.63 92 ASP A C 1
ATOM 708 O O . ASP A 1 89 ? 5.295 112.178 91.846 1.00 69.45 92 ASP A O 1
ATOM 713 N N . VAL A 1 90 ? 5.735 111.104 89.922 1.00 64.69 93 VAL A N 1
ATOM 714 C CA . VAL A 1 90 ? 4.330 111.257 89.520 1.00 67.59 93 VAL A CA 1
ATOM 715 C C . VAL A 1 90 ? 3.411 110.197 90.097 1.00 68.24 93 VAL A C 1
ATOM 716 O O . VAL A 1 90 ? 2.192 110.381 90.140 1.00 69.81 93 VAL A O 1
ATOM 720 N N . GLU A 1 91 ? 3.997 109.085 90.511 1.00 64.80 94 GLU A N 1
ATOM 721 C CA . GLU A 1 91 ? 3.267 108.104 91.286 1.00 68.88 94 GLU A CA 1
ATOM 722 C C . GLU A 1 91 ? 3.367 108.490 92.772 1.00 68.09 94 GLU A C 1
ATOM 723 O O . GLU A 1 91 ? 3.223 107.658 93.655 1.00 67.38 94 GLU A O 1
ATOM 729 N N . SER A 1 92 ? 3.633 109.766 93.040 1.00 70.01 95 SER A N 1
ATOM 730 C CA . SER A 1 92 ? 3.781 110.247 94.419 1.00 68.58 95 SER A CA 1
ATOM 731 C C . SER A 1 92 ? 2.456 110.202 95.130 1.00 68.13 95 SER A C 1
ATOM 732 O O . SER A 1 92 ? 1.427 110.625 94.590 1.00 69.17 95 SER A O 1
ATOM 735 N N . THR A 1 93 ? 2.511 109.733 96.367 1.00 68.23 96 THR A N 1
ATOM 736 C CA . THR A 1 93 ? 1.361 109.711 97.266 1.00 65.58 96 THR A CA 1
ATOM 737 C C . THR A 1 93 ? 1.021 111.038 97.947 1.00 66.63 96 THR A C 1
ATOM 738 O O . THR A 1 93 ? -0.132 111.261 98.296 1.00 76.58 96 THR A O 1
ATOM 742 N N . GLU A 1 94 ? 1.993 111.923 98.138 1.00 66.48 97 GLU A N 1
ATOM 743 C CA . GLU A 1 94 ? 1.693 113.215 98.763 1.00 65.95 97 GLU A CA 1
ATOM 744 C C . GLU A 1 94 ? 1.985 114.389 97.818 1.00 63.69 97 GLU A C 1
ATOM 745 O O . GLU A 1 94 ? 2.885 115.157 98.048 1.00 64.98 97 GLU A O 1
ATOM 751 N N . VAL A 1 95 ? 1.201 114.533 96.759 1.00 61.05 98 VAL A N 1
ATOM 752 C CA . VAL A 1 95 ? 1.371 115.641 95.838 1.00 55.42 98 VAL A CA 1
ATOM 753 C C . VAL A 1 95 ? 1.354 117.053 96.442 1.00 64.73 98 VAL A C 1
ATOM 754 O O . VAL A 1 95 ? 2.025 117.971 95.927 1.00 75.18 98 VAL A O 1
ATOM 758 N N . LEU A 1 96 ? 0.610 117.249 97.520 1.00 67.29 99 LEU A N 1
ATOM 759 C CA . LEU A 1 96 ? 0.490 118.583 98.116 1.00 70.21 99 LEU A CA 1
ATOM 760 C C . LEU A 1 96 ? 1.641 118.871 99.087 1.00 67.44 99 LEU A C 1
ATOM 761 O O . LEU A 1 96 ? 2.035 120.032 99.284 1.00 66.79 99 LEU A O 1
ATOM 766 N N . LYS A 1 97 ? 2.160 117.808 99.699 1.00 64.80 100 LYS A N 1
ATOM 767 C CA . LYS A 1 97 ? 3.348 117.897 100.537 1.00 65.69 100 LYS A CA 1
ATOM 768 C C . LYS A 1 97 ? 4.516 118.187 99.600 1.00 71.05 100 LYS A C 1
ATOM 769 O O . LYS A 1 97 ? 5.360 119.048 99.874 1.00 73.68 100 LYS A O 1
ATOM 775 N N . ASP A 1 98 ? 4.548 117.487 98.468 1.00 68.15 101 ASP A N 1
ATOM 776 C CA . ASP A 1 98 ? 5.547 117.761 97.456 1.00 62.57 101 ASP A CA 1
ATOM 777 C C . ASP A 1 98 ? 5.505 119.227 97.073 1.00 65.95 101 ASP A C 1
ATOM 778 O O . ASP A 1 98 ? 6.489 119.941 97.283 1.00 73.38 101 ASP A O 1
ATOM 783 N N . ILE A 1 99 ? 4.386 119.716 96.549 1.00 63.46 102 ILE A N 1
ATOM 784 C CA . ILE A 1 99 ? 4.372 121.142 96.206 1.00 62.15 102 ILE A CA 1
ATOM 785 C C . ILE A 1 99 ? 4.717 122.010 97.414 1.00 59.92 102 ILE A C 1
ATOM 786 O O . ILE A 1 99 ? 5.158 123.160 97.287 1.00 60.32 102 ILE A O 1
ATOM 791 N N . GLU A 1 100 ? 4.548 121.433 98.595 1.00 65.27 103 GLU A N 1
ATOM 792 C CA . GLU A 1 100 ? 4.784 122.180 99.823 1.00 69.24 103 GLU A CA 1
ATOM 793 C C . GLU A 1 100 ? 6.269 122.444 99.912 1.00 69.61 103 GLU A C 1
ATOM 794 O O . GLU A 1 100 ? 6.664 123.605 99.942 1.00 68.92 103 GLU A O 1
ATOM 800 N N . ILE A 1 101 ? 7.086 121.376 99.901 1.00 71.16 104 ILE A N 1
ATOM 801 C CA . ILE A 1 101 ? 8.555 121.523 99.915 1.00 68.87 104 ILE A CA 1
ATOM 802 C C . ILE A 1 101 ? 9.097 122.335 98.730 1.00 66.56 104 ILE A C 1
ATOM 803 O O . ILE A 1 101 ? 10.016 123.123 98.899 1.00 66.86 104 ILE A O 1
ATOM 808 N N . PHE A 1 102 ? 8.527 122.162 97.538 1.00 65.44 105 PHE A N 1
ATOM 809 C CA . PHE A 1 102 ? 8.900 123.038 96.429 1.00 64.34 105 PHE A CA 1
ATOM 810 C C . PHE A 1 102 ? 8.765 124.476 96.896 1.00 67.45 105 PHE A C 1
ATOM 811 O O . PHE A 1 102 ? 9.613 125.314 96.611 1.00 67.04 105 PHE A O 1
ATOM 819 N N . ALA A 1 103 ? 7.685 124.780 97.613 1.00 71.05 106 ALA A N 1
ATOM 820 C CA . ALA A 1 103 ? 7.461 126.182 97.978 1.00 69.57 106 ALA A CA 1
ATOM 821 C C . ALA A 1 103 ? 8.362 126.617 99.124 1.00 67.34 106 ALA A C 1
ATOM 822 O O . ALA A 1 103 ? 8.788 127.766 99.186 1.00 67.25 106 ALA A O 1
ATOM 824 N N . LYS A 1 104 ? 8.647 125.681 100.028 1.00 69.04 107 LYS A N 1
ATOM 825 C CA . LYS A 1 104 ? 9.567 125.928 101.122 1.00 68.61 107 LYS A CA 1
ATOM 826 C C . LYS A 1 104 ? 10.907 126.341 100.530 1.00 71.95 107 LYS A C 1
ATOM 827 O O . LYS A 1 104 ? 11.503 127.299 100.994 1.00 75.21 107 LYS A O 1
ATOM 833 N N . ALA A 1 105 ? 11.355 125.620 99.493 1.00 72.52 108 ALA A N 1
ATOM 834 C CA . ALA A 1 105 ? 12.613 125.881 98.780 1.00 66.97 108 ALA A CA 1
ATOM 835 C C . ALA A 1 105 ? 12.592 127.222 98.074 1.00 68.38 108 ALA A C 1
ATOM 836 O O . ALA A 1 105 ? 13.398 128.106 98.369 1.00 74.19 108 ALA A O 1
ATOM 838 N N . LEU A 1 106 ? 11.674 127.357 97.128 1.00 66.65 109 LEU A N 1
ATOM 839 C CA . LEU A 1 106 ? 11.484 128.597 96.385 1.00 69.88 109 LEU A CA 1
ATOM 840 C C . LEU A 1 106 ? 11.528 129.803 97.328 1.00 74.02 109 LEU A C 1
ATOM 841 O O . LEU A 1 106 ? 12.049 130.885 96.988 1.00 78.77 109 LEU A O 1
ATOM 846 N N . LYS A 1 107 ? 10.976 129.613 98.519 1.00 71.01 110 LYS A N 1
ATOM 847 C CA . LYS A 1 107 ? 10.989 130.653 99.537 1.00 75.03 110 LYS A CA 1
ATOM 848 C C . LYS A 1 107 ? 12.430 131.106 99.834 1.00 75.30 110 LYS A C 1
ATOM 849 O O . LYS A 1 107 ? 12.735 132.292 99.685 1.00 75.89 110 LYS A O 1
ATOM 855 N N . GLN A 1 108 ? 13.303 130.158 100.225 1.00 73.94 111 GLN A N 1
ATOM 856 C CA . GLN A 1 108 ? 14.711 130.431 100.570 1.00 70.23 111 GLN A CA 1
ATOM 857 C C . GLN A 1 108 ? 15.502 130.976 99.378 1.00 71.43 111 GLN A C 1
ATOM 858 O O . GLN A 1 108 ? 16.280 131.917 99.503 1.00 71.26 111 GLN A O 1
ATOM 864 N N . LEU A 1 109 ? 15.302 130.381 98.214 1.00 67.22 112 LEU A N 1
ATOM 865 C CA . LEU A 1 109 ? 15.858 130.975 97.016 1.00 72.42 112 LEU A CA 1
ATOM 866 C C . LEU A 1 109 ? 15.497 132.453 96.914 1.00 75.43 112 LEU A C 1
ATOM 867 O O . LEU A 1 109 ? 16.260 133.247 96.337 1.00 72.82 112 LEU A O 1
ATOM 872 N N . ARG A 1 110 ? 14.322 132.822 97.437 1.00 75.46 113 ARG A N 1
ATOM 873 C CA . ARG A 1 110 ? 13.854 134.201 97.256 1.00 78.25 113 ARG A CA 1
ATOM 874 C C . ARG A 1 110 ? 14.683 135.222 98.040 1.00 74.24 113 ARG A C 1
ATOM 875 O O . ARG A 1 110 ? 15.025 136.285 97.512 1.00 74.01 113 ARG A O 1
ATOM 883 N N . LYS A 1 111 ? 15.001 134.917 99.294 1.00 69.07 114 LYS A N 1
ATOM 884 C CA . LYS A 1 111 ? 15.862 135.824 100.050 1.00 74.69 114 LYS A CA 1
ATOM 885 C C . LYS A 1 111 ? 17.310 135.675 99.608 1.00 79.58 114 LYS A C 1
ATOM 886 O O . LYS A 1 111 ? 17.962 136.673 99.258 1.00 84.37 114 LYS A O 1
ATOM 892 N N . TYR A 1 112 ? 17.790 134.429 99.569 1.00 76.40 115 TYR A N 1
ATOM 893 C CA . TYR A 1 112 ? 19.209 134.139 99.328 1.00 73.03 115 TYR A CA 1
ATOM 894 C C . TYR A 1 112 ? 19.732 134.240 97.883 1.00 72.29 115 TYR A C 1
ATOM 895 O O . TYR A 1 112 ? 20.765 134.863 97.655 1.00 76.95 115 TYR A O 1
ATOM 904 N N . SER A 1 113 ? 19.039 133.655 96.909 1.00 70.74 116 SER A N 1
ATOM 905 C CA . SER A 1 113 ? 19.490 133.752 95.513 1.00 69.61 116 SER A CA 1
ATOM 906 C C . SER A 1 113 ? 18.360 134.082 94.542 1.00 72.98 116 SER A C 1
ATOM 907 O O . SER A 1 113 ? 17.971 133.244 93.732 1.00 68.82 116 SER A O 1
ATOM 910 N N . PRO A 1 114 ? 17.857 135.327 94.597 1.00 78.42 117 PRO A N 1
ATOM 911 C CA . PRO A 1 114 ? 16.666 135.740 93.850 1.00 76.19 117 PRO A CA 1
ATOM 912 C C . PRO A 1 114 ? 16.816 135.482 92.361 1.00 78.34 117 PRO A C 1
ATOM 913 O O . PRO A 1 114 ? 15.806 135.339 91.676 1.00 82.56 117 PRO A O 1
ATOM 917 N N . ASP A 1 115 ? 18.051 135.430 91.867 1.00 80.32 118 ASP A N 1
ATOM 918 C CA . ASP A 1 115 ? 18.300 135.315 90.421 1.00 81.53 118 ASP A CA 1
ATOM 919 C C . ASP A 1 115 ? 18.377 133.883 89.897 1.00 73.38 118 ASP A C 1
ATOM 920 O O . ASP A 1 115 ? 18.511 133.667 88.696 1.00 69.58 118 ASP A O 1
ATOM 925 N N . ALA A 1 116 ? 18.256 132.919 90.809 1.00 74.47 119 ALA A N 1
ATOM 926 C CA . ALA A 1 116 ? 18.327 131.496 90.485 1.00 68.94 119 ALA A CA 1
ATOM 927 C C . ALA A 1 116 ? 17.370 131.118 89.358 1.00 69.82 119 ALA A C 1
ATOM 928 O O . ALA A 1 116 ? 16.248 131.636 89.273 1.00 72.30 119 ALA A O 1
ATOM 930 N N . LYS A 1 117 ? 17.830 130.222 88.491 1.00 65.59 120 LYS A N 1
ATOM 931 C CA . LYS A 1 117 ? 17.009 129.662 87.429 1.00 64.25 120 LYS A CA 1
ATOM 932 C C . LYS A 1 117 ? 16.201 128.456 87.962 1.00 65.62 120 LYS A C 1
ATOM 933 O O . LYS A 1 117 ? 16.763 127.574 88.622 1.00 63.94 120 LYS A O 1
ATOM 939 N N . ILE A 1 118 ? 14.892 128.411 87.703 1.00 60.63 121 ILE A N 1
ATOM 940 C CA . ILE A 1 118 ? 14.086 127.303 88.232 1.00 59.98 121 ILE A CA 1
ATOM 941 C C . ILE A 1 118 ? 13.635 126.377 87.114 1.00 59.93 121 ILE A C 1
ATOM 942 O O . ILE A 1 118 ? 13.100 126.856 86.104 1.00 63.70 121 ILE A O 1
ATOM 947 N N . PHE A 1 119 ? 13.856 125.070 87.287 1.00 55.06 122 PHE A N 1
ATOM 948 C CA . PHE A 1 119 ? 13.327 124.059 86.365 1.00 54.65 122 PHE A CA 1
ATOM 949 C C . PHE A 1 119 ? 12.660 123.012 87.228 1.00 63.23 122 PHE A C 1
ATOM 950 O O . PHE A 1 119 ? 13.087 122.760 88.381 1.00 60.90 122 PHE A O 1
ATOM 958 N N . VAL A 1 120 ? 11.624 122.380 86.682 1.00 61.05 123 VAL A N 1
ATOM 959 C CA . VAL A 1 120 ? 10.986 121.295 87.401 1.00 57.55 123 VAL A CA 1
ATOM 960 C C . VAL A 1 120 ? 10.830 120.131 86.454 1.00 59.69 123 VAL A C 1
ATOM 961 O O . VAL A 1 120 ? 10.618 120.316 85.249 1.00 63.92 123 VAL A O 1
ATOM 965 N N . LEU A 1 121 ? 10.931 118.929 87.001 1.00 56.33 124 LEU A N 1
ATOM 966 C CA . LEU A 1 121 ? 10.758 117.736 86.205 1.00 57.63 124 LEU A CA 1
ATOM 967 C C . LEU A 1 121 ? 9.679 116.807 86.800 1.00 62.22 124 LEU A C 1
ATOM 968 O O . LEU A 1 121 ? 9.774 116.334 87.949 1.00 59.21 124 LEU A O 1
ATOM 973 N N . LEU A 1 122 ? 8.641 116.568 86.007 1.00 62.97 125 LEU A N 1
ATOM 974 C CA . LEU A 1 122 ? 7.624 115.579 86.322 1.00 62.09 125 LEU A CA 1
ATOM 975 C C . LEU A 1 122 ? 8.219 114.214 86.072 1.00 62.50 125 LEU A C 1
ATOM 976 O O . LEU A 1 122 ? 8.153 113.740 84.943 1.00 65.38 125 LEU A O 1
ATOM 981 N N . HIS A 1 123 ? 8.786 113.558 87.075 1.00 55.25 126 HIS A N 1
ATOM 982 C CA . HIS A 1 123 ? 9.638 112.404 86.761 1.00 62.59 126 HIS A CA 1
ATOM 983 C C . HIS A 1 123 ? 8.949 111.036 86.860 1.00 62.55 126 HIS A C 1
ATOM 984 O O . HIS A 1 123 ? 7.872 110.925 87.402 1.00 67.28 126 HIS A O 1
ATOM 991 N N . LYS A 1 124 ? 9.577 109.998 86.325 1.00 64.80 127 LYS A N 1
ATOM 992 C CA . LYS A 1 124 ? 9.031 108.653 86.382 1.00 60.81 127 LYS A CA 1
ATOM 993 C C . LYS A 1 124 ? 7.777 108.503 85.514 1.00 66.63 127 LYS A C 1
ATOM 994 O O . LYS A 1 124 ? 6.860 107.776 85.838 1.00 70.11 127 LYS A O 1
ATOM 1008 N N . ASP A 1 126 ? 7.064 107.085 82.774 1.00 71.11 129 ASP A N 1
ATOM 1009 C CA . ASP A 1 126 ? 6.834 105.821 82.067 1.00 72.41 129 ASP A CA 1
ATOM 1010 C C . ASP A 1 126 ? 5.894 104.873 82.853 1.00 77.59 129 ASP A C 1
ATOM 1011 O O . ASP A 1 126 ? 5.560 103.779 82.390 1.00 78.10 129 ASP A O 1
ATOM 1016 N N . LEU A 1 127 ? 5.523 105.293 84.060 1.00 74.05 130 LEU A N 1
ATOM 1017 C CA . LEU A 1 127 ? 4.566 104.592 84.896 1.00 71.03 130 LEU A CA 1
ATOM 1018 C C . LEU A 1 127 ? 3.149 105.146 84.682 1.00 74.82 130 LEU A C 1
ATOM 1019 O O . LEU A 1 127 ? 2.233 104.744 85.396 1.00 67.68 130 LEU A O 1
ATOM 1024 N N . VAL A 1 128 ? 2.969 106.090 83.750 1.00 72.29 131 VAL A N 1
ATOM 1025 C CA . VAL A 1 128 ? 1.612 106.491 83.355 1.00 74.30 131 VAL A CA 1
ATOM 1026 C C . VAL A 1 128 ? 1.356 106.334 81.864 1.00 75.22 131 VAL A C 1
ATOM 1027 O O . VAL A 1 128 ? 2.147 106.772 81.050 1.00 77.87 131 VAL A O 1
ATOM 1031 N N . GLN A 1 129 ? 0.236 105.698 81.532 1.00 78.53 132 GLN A N 1
ATOM 1032 C CA . GLN A 1 129 ? -0.115 105.340 80.163 1.00 82.37 132 GLN A CA 1
ATOM 1033 C C . GLN A 1 129 ? -0.255 106.561 79.266 1.00 83.50 132 GLN A C 1
ATOM 1034 O O . GLN A 1 129 ? -0.581 107.654 79.733 1.00 81.78 132 GLN A O 1
ATOM 1040 N N . LEU A 1 130 ? -0.025 106.372 77.970 1.00 83.11 133 LEU A N 1
ATOM 1041 C CA . LEU A 1 130 ? 0.145 107.514 77.070 1.00 80.43 133 LEU A CA 1
ATOM 1042 C C . LEU A 1 130 ? -1.031 108.487 77.005 1.00 83.53 133 LEU A C 1
ATOM 1043 O O . LEU A 1 130 ? -0.823 109.704 77.030 1.00 87.76 133 LEU A O 1
ATOM 1048 N N . ASP A 1 131 ? -2.254 107.961 76.929 1.00 88.00 134 ASP A N 1
ATOM 1049 C CA . ASP A 1 131 ? -3.477 108.784 76.852 1.00 87.54 134 ASP A CA 1
ATOM 1050 C C . ASP A 1 131 ? -3.644 109.797 78.020 1.00 88.35 134 ASP A C 1
ATOM 1051 O O . ASP A 1 131 ? -4.217 110.887 77.850 1.00 84.29 134 ASP A O 1
ATOM 1056 N N . LYS A 1 132 ? -3.106 109.442 79.186 1.00 85.99 135 LYS A N 1
ATOM 1057 C CA . LYS A 1 132 ? -3.214 110.269 80.390 1.00 88.14 135 LYS A CA 1
ATOM 1058 C C . LYS A 1 132 ? -1.979 111.171 80.691 1.00 86.83 135 LYS A C 1
ATOM 1059 O O . LYS A 1 132 ? -2.086 112.125 81.480 1.00 87.91 135 LYS A O 1
ATOM 1065 N N . ARG A 1 133 ? -0.834 110.892 80.053 1.00 84.02 136 ARG A N 1
ATOM 1066 C CA . ARG A 1 133 ? 0.403 111.647 80.302 1.00 78.37 136 ARG A CA 1
ATOM 1067 C C . ARG A 1 133 ? 0.283 113.171 80.135 1.00 80.55 136 ARG A C 1
ATOM 1068 O O . ARG A 1 133 ? 0.547 113.918 81.079 1.00 85.65 136 ARG A O 1
ATOM 1076 N N . GLU A 1 134 ? -0.125 113.659 78.970 1.00 79.72 137 GLU A N 1
ATOM 1077 C CA . GLU A 1 134 ? -0.205 115.118 78.804 1.00 81.18 137 GLU A CA 1
ATOM 1078 C C . GLU A 1 134 ? -1.136 115.818 79.809 1.00 84.45 137 GLU A C 1
ATOM 1079 O O . GLU A 1 134 ? -0.887 116.956 80.217 1.00 81.76 137 GLU A O 1
ATOM 1085 N N . GLU A 1 135 ? -2.220 115.148 80.188 1.00 83.73 138 GLU A N 1
ATOM 1086 C CA . GLU A 1 135 ? -3.145 115.722 81.152 1.00 85.72 138 GLU A CA 1
ATOM 1087 C C . GLU A 1 135 ? -2.486 115.785 82.532 1.00 83.84 138 GLU A C 1
ATOM 1088 O O . GLU A 1 135 ? -2.590 116.797 83.240 1.00 82.10 138 GLU A O 1
ATOM 1094 N N . LEU A 1 136 ? -1.804 114.707 82.912 1.00 82.98 139 LEU A N 1
ATOM 1095 C CA . LEU A 1 136 ? -1.071 114.695 84.179 1.00 77.97 139 LEU A CA 1
ATOM 1096 C C . LEU A 1 136 ? -0.064 115.850 84.210 1.00 76.33 139 LEU A C 1
ATOM 1097 O O . LEU A 1 136 ? 0.126 116.499 85.232 1.00 76.92 139 LEU A O 1
ATOM 1102 N N . PHE A 1 137 ? 0.561 116.130 83.077 1.00 75.12 140 PHE A N 1
ATOM 1103 C CA . PHE A 1 137 ? 1.590 117.163 83.049 1.00 75.90 140 PHE A CA 1
ATOM 1104 C C . PHE A 1 137 ? 0.958 118.531 83.155 1.00 73.80 140 PHE A C 1
ATOM 1105 O O . PHE A 1 137 ? 1.372 119.360 83.956 1.00 73.71 140 PHE A O 1
ATOM 1113 N N . GLN A 1 138 ? -0.063 118.757 82.342 1.00 78.06 141 GLN A N 1
ATOM 1114 C CA . GLN A 1 138 ? -0.710 120.060 82.270 1.00 79.44 141 GLN A CA 1
ATOM 1115 C C . GLN A 1 138 ? -1.380 120.520 83.598 1.00 79.42 141 GLN A C 1
ATOM 1116 O O . GLN A 1 138 ? -1.199 121.674 84.015 1.00 74.44 141 GLN A O 1
ATOM 1122 N N . ILE A 1 139 ? -2.125 119.624 84.260 1.00 76.51 142 ILE A N 1
ATOM 1123 C CA . ILE A 1 139 ? -2.617 119.891 85.611 1.00 73.26 142 ILE A CA 1
ATOM 1124 C C . ILE A 1 139 ? -1.454 120.243 86.542 1.00 73.40 142 ILE A C 1
ATOM 1125 O O . ILE A 1 139 ? -1.475 121.301 87.180 1.00 71.88 142 ILE A O 1
ATOM 1146 N N . LYS A 1 142 ? 0.144 123.626 85.913 1.00 80.01 145 LYS A N 1
ATOM 1147 C CA . LYS A 1 142 ? -0.746 124.734 86.250 1.00 77.68 145 LYS A CA 1
ATOM 1148 C C . LYS A 1 142 ? -0.505 125.056 87.711 1.00 72.76 145 LYS A C 1
ATOM 1149 O O . LYS A 1 142 ? -0.426 126.220 88.103 1.00 72.30 145 LYS A O 1
ATOM 1155 N N . ASN A 1 143 ? -0.337 124.012 88.513 1.00 70.63 146 ASN A N 1
ATOM 1156 C CA . ASN A 1 143 ? -0.125 124.208 89.937 1.00 71.03 146 ASN A CA 1
ATOM 1157 C C . ASN A 1 143 ? 1.239 124.799 90.276 1.00 74.92 146 ASN A C 1
ATOM 1158 O O . ASN A 1 143 ? 1.319 125.835 90.958 1.00 72.35 146 ASN A O 1
ATOM 1163 N N . LEU A 1 144 ? 2.306 124.150 89.785 1.00 75.37 147 LEU A N 1
ATOM 1164 C CA . LEU A 1 144 ? 3.674 124.583 90.082 1.00 67.29 147 LEU A CA 1
ATOM 1165 C C . LEU A 1 144 ? 3.919 125.986 89.538 1.00 71.29 147 LEU A C 1
ATOM 1166 O O . LEU A 1 144 ? 4.416 126.841 90.252 1.00 73.36 147 LEU A O 1
ATOM 1171 N N . SER A 1 145 ? 3.525 126.241 88.297 1.00 70.62 148 SER A N 1
ATOM 1172 C CA . SER A 1 145 ? 3.690 127.567 87.705 1.00 72.26 148 SER A CA 1
ATOM 1173 C C . SER A 1 145 ? 3.176 128.717 88.577 1.00 80.37 148 SER A C 1
ATOM 1174 O O . SER A 1 145 ? 3.701 129.829 88.515 1.00 86.20 148 SER A O 1
ATOM 1177 N N . GLU A 1 146 ? 2.137 128.472 89.366 1.00 77.85 149 GLU A N 1
ATOM 1178 C CA . GLU A 1 146 ? 1.617 129.514 90.238 1.00 80.26 149 GLU A CA 1
ATOM 1179 C C . GLU A 1 146 ? 2.326 129.473 91.587 1.00 80.04 149 GLU A C 1
ATOM 1180 O O . GLU A 1 146 ? 2.707 130.514 92.128 1.00 81.32 149 GLU A O 1
ATOM 1186 N N . THR A 1 147 ? 2.500 128.269 92.136 1.00 79.99 150 THR A N 1
ATOM 1187 C CA . THR A 1 147 ? 3.289 128.108 93.365 1.00 78.99 150 THR A CA 1
ATOM 1188 C C . THR A 1 147 ? 4.596 128.868 93.250 1.00 79.86 150 THR A C 1
ATOM 1189 O O . THR A 1 147 ? 5.183 129.297 94.242 1.00 80.12 150 THR A O 1
ATOM 1193 N N . SER A 1 148 ? 5.044 129.006 92.013 1.00 77.15 151 SER A N 1
ATOM 1194 C CA . SER A 1 148 ? 6.347 129.531 91.699 1.00 76.79 151 SER A CA 1
ATOM 1195 C C . SER A 1 148 ? 6.222 131.005 91.334 1.00 79.46 151 SER A C 1
ATOM 1196 O O . SER A 1 148 ? 6.991 131.833 91.802 1.00 82.94 151 SER A O 1
ATOM 1199 N N . SER A 1 149 ? 5.247 131.336 90.498 1.00 81.04 152 SER A N 1
ATOM 1200 C CA . SER A 1 149 ? 5.048 132.716 90.086 1.00 79.34 152 SER A CA 1
ATOM 1201 C C . SER A 1 149 ? 4.839 133.576 91.321 1.00 78.93 152 SER A C 1
ATOM 1202 O O . SER A 1 149 ? 5.173 134.753 91.347 1.00 79.80 152 SER A O 1
ATOM 1205 N N . GLU A 1 150 ? 4.301 132.951 92.357 1.00 83.06 153 GLU A N 1
ATOM 1206 C CA . GLU A 1 150 ? 4.010 133.616 93.615 1.00 82.62 153 GLU A CA 1
ATOM 1207 C C . GLU A 1 150 ? 5.285 134.092 94.299 1.00 81.71 153 GLU A C 1
ATOM 1208 O O . GLU A 1 150 ? 5.277 135.137 94.953 1.00 82.17 153 GLU A O 1
ATOM 1214 N N . PHE A 1 151 ? 6.373 133.325 94.154 1.00 82.33 154 PHE A N 1
ATOM 1215 C CA . PHE A 1 151 ? 7.653 133.654 94.802 1.00 78.57 154 PHE A CA 1
ATOM 1216 C C . PHE A 1 151 ? 8.638 134.477 93.969 1.00 78.67 154 PHE A C 1
ATOM 1217 O O . PHE A 1 151 ? 9.824 134.493 94.266 1.00 80.73 154 PHE A O 1
ATOM 1225 N N . GLY A 1 152 ? 8.148 135.184 92.954 1.00 81.88 155 GLY A N 1
ATOM 1226 C CA . GLY A 1 152 ? 8.978 136.112 92.192 1.00 83.12 155 GLY A CA 1
ATOM 1227 C C . GLY A 1 152 ? 9.761 135.393 91.103 1.00 88.52 155 GLY A C 1
ATOM 1228 O O . GLY A 1 152 ? 10.732 135.913 90.519 1.00 80.96 155 GLY A O 1
ATOM 1229 N N . PHE A 1 153 ? 9.343 134.164 90.832 1.00 83.71 156 PHE A N 1
ATOM 1230 C CA . PHE A 1 153 ? 9.984 133.430 89.782 1.00 81.35 156 PHE A CA 1
ATOM 1231 C C . PHE A 1 153 ? 9.177 133.505 88.477 1.00 83.42 156 PHE A C 1
ATOM 1232 O O . PHE A 1 153 ? 9.047 134.591 87.915 1.00 79.03 156 PHE A O 1
ATOM 1240 N N . PRO A 1 154 ? 8.583 132.385 88.039 1.00 89.84 157 PRO A N 1
ATOM 1241 C CA . PRO A 1 154 ? 8.095 132.099 86.674 1.00 87.42 157 PRO A CA 1
ATOM 1242 C C . PRO A 1 154 ? 7.951 133.311 85.788 1.00 84.89 157 PRO A C 1
ATOM 1243 O O . PRO A 1 154 ? 7.802 134.418 86.309 1.00 78.67 157 PRO A O 1
ATOM 1247 N N . ASN A 1 155 ? 7.892 133.114 84.472 1.00 90.03 158 ASN A N 1
ATOM 1248 C CA . ASN A 1 155 ? 7.580 131.837 83.808 1.00 91.54 158 ASN A CA 1
ATOM 1249 C C . ASN A 1 155 ? 8.455 130.602 84.106 1.00 94.43 158 ASN A C 1
ATOM 1250 O O . ASN A 1 155 ? 9.635 130.546 83.726 1.00 95.18 158 ASN A O 1
ATOM 1255 N N . LEU A 1 156 ? 7.843 129.607 84.758 1.00 88.07 159 LEU A N 1
ATOM 1256 C CA . LEU A 1 156 ? 8.497 128.343 85.091 1.00 76.84 159 LEU A CA 1
ATOM 1257 C C . LEU A 1 156 ? 8.638 127.419 83.888 1.00 79.42 159 LEU A C 1
ATOM 1258 O O . LEU A 1 156 ? 7.755 127.374 83.029 1.00 81.05 159 LEU A O 1
ATOM 1263 N N . ILE A 1 157 ? 9.738 126.664 83.848 1.00 74.89 160 ILE A N 1
ATOM 1264 C CA . ILE A 1 157 ? 9.959 125.649 82.818 1.00 66.28 160 ILE A CA 1
ATOM 1265 C C . ILE A 1 157 ? 9.982 124.263 83.459 1.00 66.26 160 ILE A C 1
ATOM 1266 O O . ILE A 1 157 ? 10.665 124.064 84.478 1.00 69.03 160 ILE A O 1
ATOM 1271 N N . GLY A 1 158 ? 9.274 123.299 82.866 1.00 59.45 161 GLY A N 1
ATOM 1272 C CA . GLY A 1 158 ? 9.246 121.951 83.406 1.00 52.76 161 GLY A CA 1
ATOM 1273 C C . GLY A 1 158 ? 9.239 120.923 82.300 1.00 60.28 161 GLY A C 1
ATOM 1274 O O . GLY A 1 158 ? 9.039 121.268 81.124 1.00 58.22 161 GLY A O 1
ATOM 1275 N N . PHE A 1 159 ? 9.458 119.660 82.664 1.00 59.77 162 PHE A N 1
ATOM 1276 C CA . PHE A 1 159 ? 9.651 118.614 81.656 1.00 61.42 162 PHE A CA 1
ATOM 1277 C C . PHE A 1 159 ? 9.022 117.263 82.038 1.00 65.53 162 PHE A C 1
ATOM 1278 O O . PHE A 1 159 ? 9.176 116.784 83.165 1.00 67.23 162 PHE A O 1
ATOM 1286 N N . PRO A 1 160 ? 8.299 116.639 81.101 1.00 63.04 163 PRO A N 1
ATOM 1287 C CA . PRO A 1 160 ? 7.920 115.252 81.357 1.00 59.82 163 PRO A CA 1
ATOM 1288 C C . PRO A 1 160 ? 9.129 114.357 81.109 1.00 64.28 163 PRO A C 1
ATOM 1289 O O . PRO A 1 160 ? 9.559 114.121 79.982 1.00 66.71 163 PRO A O 1
ATOM 1293 N N . THR A 1 161 ? 9.640 113.811 82.192 1.00 62.02 164 THR A N 1
ATOM 1294 C CA . THR A 1 161 ? 10.934 113.186 82.233 1.00 54.32 164 THR A CA 1
ATOM 1295 C C . THR A 1 161 ? 10.879 111.681 82.550 1.00 64.27 164 THR A C 1
ATOM 1296 O O . THR A 1 161 ? 10.100 111.223 83.391 1.00 65.81 164 THR A O 1
ATOM 1300 N N . SER A 1 162 ? 11.714 110.888 81.892 1.00 65.18 165 SER A N 1
ATOM 1301 C CA . SER A 1 162 ? 11.848 109.508 82.318 1.00 61.20 165 SER A CA 1
ATOM 1302 C C . SER A 1 162 ? 13.230 108.922 82.102 1.00 65.27 165 SER A C 1
ATOM 1303 O O . SER A 1 162 ? 13.971 109.319 81.212 1.00 69.79 165 SER A O 1
ATOM 1306 N N . ILE A 1 163 ? 13.553 107.950 82.930 1.00 65.81 166 ILE A N 1
ATOM 1307 C CA . ILE A 1 163 ? 14.796 107.216 82.857 1.00 62.18 166 ILE A CA 1
ATOM 1308 C C . ILE A 1 163 ? 14.791 106.291 81.633 1.00 70.80 166 ILE A C 1
ATOM 1309 O O . ILE A 1 163 ? 15.849 105.884 81.135 1.00 70.76 166 ILE A O 1
ATOM 1314 N N . TRP A 1 164 ? 13.591 105.979 81.134 1.00 70.95 167 TRP A N 1
ATOM 1315 C CA . TRP A 1 164 ? 13.416 104.893 80.161 1.00 69.03 167 TRP A CA 1
ATOM 1316 C C . TRP A 1 164 ? 13.175 105.375 78.747 1.00 67.52 167 TRP A C 1
ATOM 1317 O O . TRP A 1 164 ? 12.819 104.578 77.881 1.00 69.47 167 TRP A O 1
ATOM 1328 N N . ASP A 1 165 ? 13.343 106.680 78.528 1.00 69.57 168 ASP A N 1
ATOM 1329 C CA . ASP A 1 165 ? 13.337 107.262 77.177 1.00 66.77 168 ASP A CA 1
ATOM 1330 C C . ASP A 1 165 ? 14.390 108.409 76.946 1.00 66.10 168 ASP A C 1
ATOM 1331 O O . ASP A 1 165 ? 15.367 108.528 77.689 1.00 66.13 168 ASP A O 1
ATOM 1336 N N . GLU A 1 166 ? 14.207 109.210 75.898 1.00 66.63 169 GLU A N 1
ATOM 1337 C CA . GLU A 1 166 ? 15.095 110.326 75.565 1.00 64.45 169 GLU A CA 1
ATOM 1338 C C . GLU A 1 166 ? 14.838 111.610 76.384 1.00 65.55 169 GLU A C 1
ATOM 1339 O O . GLU A 1 166 ? 15.657 112.523 76.412 1.00 67.21 169 GLU A O 1
ATOM 1345 N N . SER A 1 167 ? 13.690 111.694 77.035 1.00 66.51 170 SER A N 1
ATOM 1346 C CA . SER A 1 167 ? 13.299 112.920 77.728 1.00 64.65 170 SER A CA 1
ATOM 1347 C C . SER A 1 167 ? 14.312 113.439 78.760 1.00 61.20 170 SER A C 1
ATOM 1348 O O . SER A 1 167 ? 14.404 114.653 78.980 1.00 62.22 170 SER A O 1
ATOM 1351 N N . LEU A 1 168 ? 15.050 112.542 79.414 1.00 61.38 171 LEU A N 1
ATOM 1352 C CA . LEU A 1 168 ? 16.037 112.987 80.397 1.00 61.22 171 LEU A CA 1
ATOM 1353 C C . LEU A 1 168 ? 17.027 113.905 79.713 1.00 65.79 171 LEU A C 1
ATOM 1354 O O . LEU A 1 168 ? 17.406 114.938 80.278 1.00 65.32 171 LEU A O 1
ATOM 1359 N N . TYR A 1 169 ? 17.438 113.520 78.495 1.00 64.35 172 TYR A N 1
ATOM 1360 C CA . TYR A 1 169 ? 18.369 114.310 77.688 1.00 61.27 172 TYR A CA 1
ATOM 1361 C C . TYR A 1 169 ? 17.781 115.652 77.269 1.00 63.19 172 TYR A C 1
ATOM 1362 O O . TYR A 1 169 ? 18.479 116.656 77.344 1.00 67.25 172 TYR A O 1
ATOM 1371 N N . LYS A 1 170 ? 16.518 115.708 76.852 1.00 60.39 173 LYS A N 1
ATOM 1372 C CA . LYS A 1 170 ? 15.962 117.022 76.552 1.00 58.08 173 LYS A CA 1
ATOM 1373 C C . LYS A 1 170 ? 16.052 117.915 77.768 1.00 58.59 173 LYS A C 1
ATOM 1374 O O . LYS A 1 170 ? 16.442 119.082 77.686 1.00 63.60 173 LYS A O 1
ATOM 1380 N N . ALA A 1 171 ? 15.719 117.360 78.921 1.00 62.34 174 ALA A N 1
ATOM 1381 C CA . ALA A 1 171 ? 15.629 118.195 80.113 1.00 61.63 174 ALA A CA 1
ATOM 1382 C C . ALA A 1 171 ? 17.007 118.679 80.517 1.00 62.46 174 ALA A C 1
ATOM 1383 O O . ALA A 1 171 ? 17.188 119.857 80.776 1.00 60.53 174 ALA A O 1
ATOM 1385 N N . TRP A 1 172 ? 17.987 117.780 80.564 1.00 63.10 175 TRP A N 1
ATOM 1386 C CA . TRP A 1 172 ? 19.312 118.180 81.043 1.00 61.42 175 TRP A CA 1
ATOM 1387 C C . TRP A 1 172 ? 20.103 119.020 80.036 1.00 62.76 175 TRP A C 1
ATOM 1388 O O . TRP A 1 172 ? 20.894 119.874 80.425 1.00 59.50 175 TRP A O 1
ATOM 1399 N N . SER A 1 173 ? 19.851 118.808 78.751 1.00 61.64 176 SER A N 1
ATOM 1400 C CA . SER A 1 173 ? 20.344 119.720 77.742 1.00 60.19 176 SER A CA 1
ATOM 1401 C C . SER A 1 173 ? 19.798 121.122 78.015 1.00 61.87 176 SER A C 1
ATOM 1402 O O . SER A 1 173 ? 20.572 122.077 78.166 1.00 64.03 176 SER A O 1
ATOM 1405 N N . GLN A 1 174 ? 18.478 121.271 78.101 1.00 63.40 177 GLN A N 1
ATOM 1406 C CA . GLN A 1 174 ? 17.948 122.627 78.351 1.00 62.67 177 GLN A CA 1
ATOM 1407 C C . GLN A 1 174 ? 18.453 123.183 79.676 1.00 60.66 177 GLN A C 1
ATOM 1408 O O . GLN A 1 174 ? 18.817 124.338 79.753 1.00 64.98 177 GLN A O 1
ATOM 1414 N N . ILE A 1 175 ? 18.508 122.353 80.709 1.00 58.21 178 ILE A N 1
ATOM 1415 C CA . ILE A 1 175 ? 19.011 122.795 82.005 1.00 58.17 178 ILE A CA 1
ATOM 1416 C C . ILE A 1 175 ? 20.458 123.275 81.989 1.00 59.15 178 ILE A C 1
ATOM 1417 O O . ILE A 1 175 ? 20.725 124.429 82.278 1.00 58.54 178 ILE A O 1
ATOM 1422 N N . VAL A 1 176 ? 21.383 122.371 81.676 1.00 60.99 179 VAL A N 1
ATOM 1423 C CA . VAL A 1 176 ? 22.823 122.664 81.662 1.00 61.72 179 VAL A CA 1
ATOM 1424 C C . VAL A 1 176 ? 23.247 123.733 80.648 1.00 63.05 179 VAL A C 1
ATOM 1425 O O . VAL A 1 176 ? 24.208 124.445 80.876 1.00 63.15 179 VAL A O 1
ATOM 1429 N N . CYS A 1 177 ? 22.541 123.851 79.533 1.00 63.54 180 CYS A N 1
ATOM 1430 C CA . CYS A 1 177 ? 22.823 124.955 78.629 1.00 65.41 180 CYS A CA 1
ATOM 1431 C C . CYS A 1 177 ? 22.615 126.350 79.202 1.00 66.82 180 CYS A C 1
ATOM 1432 O O . CYS A 1 177 ? 23.339 127.265 78.865 1.00 74.37 180 CYS A O 1
ATOM 1435 N N . SER A 1 178 ? 21.618 126.542 80.045 1.00 69.57 181 SER A N 1
ATOM 1436 C CA . SER A 1 178 ? 21.367 127.891 80.532 1.00 67.69 181 SER A CA 1
ATOM 1437 C C . SER A 1 178 ? 22.598 128.385 81.276 1.00 68.90 181 SER A C 1
ATOM 1438 O O . SER A 1 178 ? 22.648 129.541 81.667 1.00 74.15 181 SER A O 1
ATOM 1441 N N . LEU A 1 179 ? 23.587 127.507 81.463 1.00 67.69 182 LEU A N 1
ATOM 1442 C CA . LEU A 1 179 ? 24.836 127.862 82.159 1.00 69.06 182 LEU A CA 1
ATOM 1443 C C . LEU A 1 179 ? 26.072 128.204 81.260 1.00 73.29 182 LEU A C 1
ATOM 1444 O O . LEU A 1 179 ? 27.074 128.776 81.733 1.00 69.59 182 LEU A O 1
ATOM 1449 N N . ILE A 1 180 ? 26.000 127.845 79.978 1.00 73.79 183 ILE A N 1
ATOM 1450 C CA . ILE A 1 180 ? 27.070 128.136 79.018 1.00 80.19 183 ILE A CA 1
ATOM 1451 C C . ILE A 1 180 ? 27.203 129.639 78.788 1.00 81.47 183 ILE A C 1
ATOM 1452 O O . ILE A 1 180 ? 26.253 130.280 78.341 1.00 83.02 183 ILE A O 1
ATOM 1457 N N . PRO A 1 181 ? 28.385 130.212 79.087 1.00 86.37 184 PRO A N 1
ATOM 1458 C CA . PRO A 1 181 ? 28.515 131.654 78.856 1.00 86.45 184 PRO A CA 1
ATOM 1459 C C . PRO A 1 181 ? 28.615 131.930 77.359 1.00 88.98 184 PRO A C 1
ATOM 1460 O O . PRO A 1 181 ? 27.891 132.772 76.814 1.00 90.34 184 PRO A O 1
ATOM 1464 N N . ASN A 1 182 ? 29.491 131.183 76.698 1.00 84.49 185 ASN A N 1
ATOM 1465 C CA . ASN A 1 182 ? 29.779 131.397 75.284 1.00 92.87 185 ASN A CA 1
ATOM 1466 C C . ASN A 1 182 ? 28.551 131.655 74.399 1.00 93.05 185 ASN A C 1
ATOM 1467 O O . ASN A 1 182 ? 28.675 132.255 73.338 1.00 94.08 185 ASN A O 1
ATOM 1480 N N . SER A 1 184 ? 25.937 132.957 72.672 1.00 96.37 187 SER A N 1
ATOM 1481 C CA . SER A 1 184 ? 26.003 133.852 71.516 1.00 98.67 187 SER A CA 1
ATOM 1482 C C . SER A 1 184 ? 27.083 133.461 70.471 1.00 95.49 187 SER A C 1
ATOM 1483 O O . SER A 1 184 ? 26.777 133.330 69.282 1.00 92.74 187 SER A O 1
ATOM 1486 N N . ASN A 1 185 ? 28.330 133.273 70.917 1.00 95.63 188 ASN A N 1
ATOM 1487 C CA . ASN A 1 185 ? 29.430 132.848 70.033 1.00 97.89 188 ASN A CA 1
ATOM 1488 C C . ASN A 1 185 ? 29.159 131.501 69.359 1.00 97.24 188 ASN A C 1
ATOM 1489 O O . ASN A 1 185 ? 29.063 131.425 68.127 1.00 97.49 188 ASN A O 1
ATOM 1494 N N . HIS A 1 186 ? 29.052 130.449 70.182 1.00 94.07 189 HIS A N 1
ATOM 1495 C CA . HIS A 1 186 ? 28.818 129.088 69.721 1.00 85.46 189 HIS A CA 1
ATOM 1496 C C . HIS A 1 186 ? 27.754 129.090 68.655 1.00 88.34 189 HIS A C 1
ATOM 1497 O O . HIS A 1 186 ? 27.884 128.460 67.609 1.00 90.30 189 HIS A O 1
ATOM 1504 N N . GLN A 1 187 ? 26.678 129.791 68.951 1.00 86.40 190 GLN A N 1
ATOM 1505 C CA . GLN A 1 187 ? 25.511 129.803 68.104 1.00 90.19 190 GLN A CA 1
ATOM 1506 C C . GLN A 1 187 ? 25.856 130.366 66.722 1.00 90.45 190 GLN A C 1
ATOM 1507 O O . GLN A 1 187 ? 25.419 129.840 65.686 1.00 90.63 190 GLN A O 1
ATOM 1513 N N . SER A 1 188 ? 26.667 131.426 66.716 1.00 95.37 191 SER A N 1
ATOM 1514 C CA . SER A 1 188 ? 27.013 132.173 65.494 1.00 96.85 191 SER A CA 1
ATOM 1515 C C . SER A 1 188 ? 28.031 131.449 64.611 1.00 94.99 191 SER A C 1
ATOM 1516 O O . SER A 1 188 ? 27.815 131.280 63.403 1.00 96.77 191 SER A O 1
ATOM 1519 N N . ASN A 1 189 ? 29.140 131.030 65.218 1.00 93.66 192 ASN A N 1
ATOM 1520 C CA . ASN A 1 189 ? 30.073 130.134 64.549 1.00 93.39 192 ASN A CA 1
ATOM 1521 C C . ASN A 1 189 ? 29.343 128.906 63.986 1.00 93.97 192 ASN A C 1
ATOM 1522 O O . ASN A 1 189 ? 29.575 128.492 62.853 1.00 97.69 192 ASN A O 1
ATOM 1527 N N . LEU A 1 190 ? 28.434 128.333 64.761 1.00 93.05 193 LEU A N 1
ATOM 1528 C CA . LEU A 1 190 ? 27.620 127.246 64.238 1.00 92.71 193 LEU A CA 1
ATOM 1529 C C . LEU A 1 190 ? 26.909 127.662 62.957 1.00 92.46 193 LEU A C 1
ATOM 1530 O O . LEU A 1 190 ? 26.903 126.916 61.984 1.00 90.63 193 LEU A O 1
ATOM 1535 N N . LYS A 1 191 ? 26.297 128.846 62.968 1.00 95.50 194 LYS A N 1
ATOM 1536 C CA . LYS A 1 191 ? 25.621 129.374 61.773 1.00 95.97 194 LYS A CA 1
ATOM 1537 C C . LYS A 1 191 ? 26.546 129.437 60.544 1.00 99.57 194 LYS A C 1
ATOM 1538 O O . LYS A 1 191 ? 26.197 128.924 59.470 1.00 98.58 194 LYS A O 1
ATOM 1544 N N . LYS A 1 192 ? 27.720 130.059 60.704 1.00 99.61 195 LYS A N 1
ATOM 1545 C CA . LYS A 1 192 ? 28.709 130.178 59.607 1.00 102.12 195 LYS A CA 1
ATOM 1546 C C . LYS A 1 192 ? 29.184 128.814 59.092 1.00 99.69 195 LYS A C 1
ATOM 1547 O O . LYS A 1 192 ? 29.523 128.664 57.921 1.00 98.17 195 LYS A O 1
ATOM 1553 N N . PHE A 1 193 ? 29.196 127.834 59.991 1.00 99.93 196 PHE A N 1
ATOM 1554 C CA . PHE A 1 193 ? 29.600 126.458 59.703 1.00 95.54 196 PHE A CA 1
ATOM 1555 C C . PHE A 1 193 ? 28.485 125.704 58.945 1.00 92.46 196 PHE A C 1
ATOM 1556 O O . PHE A 1 193 ? 28.737 124.867 58.086 1.00 90.27 196 PHE A O 1
ATOM 1564 N N . LYS A 1 194 ? 27.240 126.024 59.256 1.00 95.07 197 LYS A N 1
ATOM 1565 C CA . LYS A 1 194 ? 26.114 125.423 58.562 1.00 94.65 197 LYS A CA 1
ATOM 1566 C C . LYS A 1 194 ? 26.052 125.951 57.145 1.00 98.97 197 LYS A C 1
ATOM 1567 O O . LYS A 1 194 ? 25.839 125.191 56.197 1.00 96.73 197 LYS A O 1
ATOM 1573 N N . GLU A 1 195 ? 26.234 127.270 57.022 1.00 105.41 198 GLU A N 1
ATOM 1574 C CA . GLU A 1 195 ? 26.198 127.970 55.731 1.00 101.40 198 GLU A CA 1
ATOM 1575 C C . GLU A 1 195 ? 27.234 127.401 54.764 1.00 98.46 198 GLU A C 1
ATOM 1576 O O . GLU A 1 195 ? 26.913 127.138 53.609 1.00 99.16 198 GLU A O 1
ATOM 1582 N N . ILE A 1 196 ? 28.461 127.193 55.253 1.00 98.40 199 ILE A N 1
ATOM 1583 C CA . ILE A 1 196 ? 29.580 126.681 54.453 1.00 93.37 199 ILE A CA 1
ATOM 1584 C C . ILE A 1 196 ? 29.282 125.333 53.807 1.00 98.94 199 ILE A C 1
ATOM 1585 O O . ILE A 1 196 ? 29.504 125.120 52.611 1.00 97.79 199 ILE A O 1
ATOM 1598 N N . ASN A 1 198 ? 26.550 123.862 53.271 1.00 99.76 201 ASN A N 1
ATOM 1599 C CA . ASN A 1 198 ? 25.224 123.701 52.702 1.00 100.94 201 ASN A CA 1
ATOM 1600 C C . ASN A 1 198 ? 24.593 122.518 53.427 1.00 97.56 201 ASN A C 1
ATOM 1601 O O . ASN A 1 198 ? 24.109 121.558 52.811 1.00 94.99 201 ASN A O 1
ATOM 1606 N N . ALA A 1 199 ? 24.657 122.593 54.754 1.00 95.97 202 ALA A N 1
ATOM 1607 C CA . ALA A 1 199 ? 24.158 121.546 55.642 1.00 94.55 202 ALA A CA 1
ATOM 1608 C C . ALA A 1 199 ? 22.658 121.646 55.839 1.00 90.83 202 ALA A C 1
ATOM 1609 O O . ALA A 1 199 ? 22.127 122.726 56.080 1.00 93.82 202 ALA A O 1
ATOM 1611 N N . LEU A 1 200 ? 21.974 120.516 55.734 1.00 89.87 203 LEU A N 1
ATOM 1612 C CA . LEU A 1 200 ? 20.555 120.484 56.022 1.00 89.19 203 LEU A CA 1
ATOM 1613 C C . LEU A 1 200 ? 20.363 120.726 57.516 1.00 92.59 203 LEU A C 1
ATOM 1614 O O . LEU A 1 200 ? 19.311 121.223 57.934 1.00 91.80 203 LEU A O 1
ATOM 1619 N N . GLU A 1 201 ? 21.389 120.397 58.316 1.00 92.22 204 GLU A N 1
ATOM 1620 C CA . GLU A 1 201 ? 21.385 120.745 59.754 1.00 86.77 204 GLU A CA 1
ATOM 1621 C C . GLU A 1 201 ? 22.688 120.398 60.487 1.00 81.08 204 GLU A C 1
ATOM 1622 O O . GLU A 1 201 ? 23.350 119.440 60.130 1.00 79.24 204 GLU A O 1
ATOM 1628 N N . ILE A 1 202 ? 23.051 121.174 61.509 1.00 81.14 205 ILE A N 1
ATOM 1629 C CA . ILE A 1 202 ? 24.203 120.835 62.350 1.00 76.55 205 ILE A CA 1
ATOM 1630 C C . ILE A 1 202 ? 23.909 121.027 63.841 1.00 78.76 205 ILE A C 1
ATOM 1631 O O . ILE A 1 202 ? 23.739 122.160 64.288 1.00 80.21 205 ILE A O 1
ATOM 1636 N N . ILE A 1 203 ? 23.852 119.937 64.609 1.00 72.33 206 ILE A N 1
ATOM 1637 C CA . ILE A 1 203 ? 23.766 120.051 66.059 1.00 68.02 206 ILE A CA 1
ATOM 1638 C C . ILE A 1 203 ? 25.159 120.040 66.695 1.00 70.58 206 ILE A C 1
ATOM 1639 O O . ILE A 1 203 ? 26.066 119.383 66.196 1.00 71.21 206 ILE A O 1
ATOM 1644 N N . LEU A 1 204 ? 25.337 120.760 67.795 1.00 68.11 207 LEU A N 1
ATOM 1645 C CA . LEU A 1 204 ? 26.599 120.707 68.516 1.00 67.18 207 LEU A CA 1
ATOM 1646 C C . LEU A 1 204 ? 26.418 120.079 69.902 1.00 67.84 207 LEU A C 1
ATOM 1647 O O . LEU A 1 204 ? 25.667 120.614 70.706 1.00 70.64 207 LEU A O 1
ATOM 1652 N N . PHE A 1 205 ? 27.109 118.975 70.192 1.00 61.82 208 PHE A N 1
ATOM 1653 C CA . PHE A 1 205 ? 26.931 118.247 71.456 1.00 61.16 208 PHE A CA 1
ATOM 1654 C C . PHE A 1 205 ? 28.137 118.344 72.385 1.00 58.82 208 PHE A C 1
ATOM 1655 O O . PHE A 1 205 ? 29.227 118.111 71.940 1.00 62.00 208 PHE A O 1
ATOM 1663 N N . GLU A 1 206 ? 27.964 118.625 73.675 1.00 60.64 209 GLU A N 1
ATOM 1664 C CA . GLU A 1 206 ? 29.117 118.589 74.562 1.00 57.16 209 GLU A CA 1
ATOM 1665 C C . GLU A 1 206 ? 29.551 117.189 74.445 1.00 60.06 209 GLU A C 1
ATOM 1666 O O . GLU A 1 206 ? 28.709 116.328 74.303 1.00 62.96 209 GLU A O 1
ATOM 1672 N N . ARG A 1 207 ? 30.853 116.947 74.490 1.00 64.49 210 ARG A N 1
ATOM 1673 C CA . ARG A 1 207 ? 31.415 115.708 73.955 1.00 62.88 210 ARG A CA 1
ATOM 1674 C C . ARG A 1 207 ? 31.166 114.556 74.868 1.00 60.70 210 ARG A C 1
ATOM 1675 O O . ARG A 1 207 ? 30.716 113.507 74.451 1.00 67.19 210 ARG A O 1
ATOM 1683 N N . THR A 1 208 ? 31.473 114.749 76.133 1.00 61.63 211 THR A N 1
ATOM 1684 C CA . THR A 1 208 ? 31.504 113.624 77.044 1.00 61.85 211 THR A CA 1
ATOM 1685 C C . THR A 1 208 ? 30.119 113.212 77.610 1.00 64.19 211 THR A C 1
ATOM 1686 O O . THR A 1 208 ? 29.811 112.014 77.640 1.00 67.01 211 THR A O 1
ATOM 1690 N N . THR A 1 209 ? 29.271 114.166 78.018 1.00 62.53 212 THR A N 1
ATOM 1691 C CA . THR A 1 209 ? 27.904 113.806 78.439 1.00 58.99 212 THR A CA 1
ATOM 1692 C C . THR A 1 209 ? 26.930 113.710 77.263 1.00 60.79 212 THR A C 1
ATOM 1693 O O . THR A 1 209 ? 25.907 113.025 77.346 1.00 64.97 212 THR A O 1
ATOM 1697 N N . PHE A 1 210 ? 27.227 114.417 76.187 1.00 56.92 213 PHE A N 1
ATOM 1698 C CA . PHE A 1 210 ? 26.397 114.396 74.988 1.00 56.37 213 PHE A CA 1
ATOM 1699 C C . PHE A 1 210 ? 25.063 115.122 75.112 1.00 60.30 213 PHE A C 1
ATOM 1700 O O . PHE A 1 210 ? 24.120 114.824 74.363 1.00 56.33 213 PHE A O 1
ATOM 1708 N N . LEU A 1 211 ? 24.995 116.087 76.034 1.00 57.04 214 LEU A N 1
ATOM 1709 C CA . LEU A 1 211 ? 23.912 117.069 76.006 1.00 57.97 214 LEU A CA 1
ATOM 1710 C C . LEU A 1 211 ? 23.994 117.922 74.739 1.00 60.76 214 LEU A C 1
ATOM 1711 O O . LEU A 1 211 ? 25.091 118.253 74.288 1.00 62.43 214 LEU A O 1
ATOM 1716 N N . VAL A 1 212 ? 22.843 118.269 74.163 1.00 63.11 215 VAL A N 1
ATOM 1717 C CA . VAL A 1 212 ? 22.789 119.204 73.044 1.00 60.94 215 VAL A CA 1
ATOM 1718 C C . VAL A 1 212 ? 23.237 120.582 73.502 1.00 67.14 215 VAL A C 1
ATOM 1719 O O . VAL A 1 212 ? 22.719 121.111 74.473 1.00 66.37 215 VAL A O 1
ATOM 1723 N N . ILE A 1 213 ? 24.197 121.180 72.813 1.00 71.43 216 ILE A N 1
ATOM 1724 C CA . ILE A 1 213 ? 24.598 122.546 73.161 1.00 72.34 216 ILE A CA 1
ATOM 1725 C C . ILE A 1 213 ? 23.789 123.587 72.404 1.00 73.84 216 ILE A C 1
ATOM 1726 O O . ILE A 1 213 ? 23.154 124.432 73.020 1.00 83.43 216 ILE A O 1
ATOM 1731 N N . CYS A 1 214 ? 23.808 123.538 71.079 1.00 69.90 217 CYS A N 1
ATOM 1732 C CA . CYS A 1 214 ? 22.889 124.349 70.290 1.00 74.17 217 CYS A CA 1
ATOM 1733 C C . CYS A 1 214 ? 22.677 123.734 68.936 1.00 75.84 217 CYS A C 1
ATOM 1734 O O . CYS A 1 214 ? 23.507 122.971 68.452 1.00 77.97 217 CYS A O 1
ATOM 1737 N N . SER A 1 215 ? 21.548 124.048 68.328 1.00 77.00 218 SER A N 1
ATOM 1738 C CA . SER A 1 215 ? 21.257 123.512 67.021 1.00 78.02 218 SER A CA 1
ATOM 1739 C C . SER A 1 215 ? 21.311 124.634 65.990 1.00 87.08 218 SER A C 1
ATOM 1740 O O . SER A 1 215 ? 21.212 125.814 66.342 1.00 91.39 218 SER A O 1
ATOM 1743 N N . SER A 1 216 ? 21.482 124.282 64.721 1.00 85.44 219 SER A N 1
ATOM 1744 C CA . SER A 1 216 ? 21.536 125.295 63.665 1.00 89.41 219 SER A CA 1
ATOM 1745 C C . SER A 1 216 ? 20.158 125.746 63.183 1.00 94.76 219 SER A C 1
ATOM 1746 O O . SER A 1 216 ? 20.039 126.824 62.605 1.00 98.63 219 SER A O 1
ATOM 1749 N N . ASN A 1 217 ? 19.126 124.927 63.400 1.00 97.75 220 ASN A N 1
ATOM 1750 C CA . ASN A 1 217 ? 17.760 125.268 62.951 1.00 102.33 220 ASN A CA 1
ATOM 1751 C C . ASN A 1 217 ? 16.601 124.856 63.891 1.00 99.40 220 ASN A C 1
ATOM 1752 O O . ASN A 1 217 ? 16.640 123.816 64.558 1.00 90.04 220 ASN A O 1
ATOM 1757 N N . LEU A 1 235 ? 12.731 116.684 60.607 1.00 88.50 238 LEU A N 1
ATOM 1758 C CA . LEU A 1 235 ? 11.355 117.022 61.001 1.00 95.66 238 LEU A CA 1
ATOM 1759 C C . LEU A 1 235 ? 11.002 116.634 62.450 1.00 93.51 238 LEU A C 1
ATOM 1760 O O . LEU A 1 235 ? 10.560 117.494 63.223 1.00 90.63 238 LEU A O 1
ATOM 1765 N N . ASP A 1 236 ? 11.198 115.355 62.804 1.00 91.39 239 ASP A N 1
ATOM 1766 C CA . ASP A 1 236 ? 10.862 114.803 64.140 1.00 84.48 239 ASP A CA 1
ATOM 1767 C C . ASP A 1 236 ? 11.409 115.639 65.293 1.00 82.64 239 ASP A C 1
ATOM 1768 O O . ASP A 1 236 ? 12.597 115.579 65.572 1.00 85.17 239 ASP A O 1
ATOM 1773 N N . PRO A 1 237 ? 10.533 116.361 66.015 1.00 82.71 240 PRO A N 1
ATOM 1774 C CA . PRO A 1 237 ? 10.958 117.423 66.938 1.00 77.47 240 PRO A CA 1
ATOM 1775 C C . PRO A 1 237 ? 11.714 116.943 68.171 1.00 73.25 240 PRO A C 1
ATOM 1776 O O . PRO A 1 237 ? 12.116 117.777 68.970 1.00 73.34 240 PRO A O 1
ATOM 1780 N N . LYS A 1 238 ? 11.883 115.634 68.323 1.00 73.74 241 LYS A N 1
ATOM 1781 C CA . LYS A 1 238 ? 12.643 115.059 69.434 1.00 76.44 241 LYS A CA 1
ATOM 1782 C C . LYS A 1 238 ? 13.981 114.437 68.989 1.00 79.47 241 LYS A C 1
ATOM 1783 O O . LYS A 1 238 ? 14.583 113.648 69.734 1.00 77.68 241 LYS A O 1
ATOM 1789 N N . ARG A 1 239 ? 14.412 114.780 67.770 1.00 78.78 242 ARG A N 1
ATOM 1790 C CA . ARG A 1 239 ? 15.676 114.348 67.165 1.00 70.77 242 ARG A CA 1
ATOM 1791 C C . ARG A 1 239 ? 16.872 114.521 68.092 1.00 75.51 242 ARG A C 1
ATOM 1792 O O . ARG A 1 239 ? 17.740 113.645 68.197 1.00 77.96 242 ARG A O 1
ATOM 1800 N N . PHE A 1 240 ? 16.965 115.698 68.699 1.00 70.41 243 PHE A N 1
ATOM 1801 C CA . PHE A 1 240 ? 18.180 116.077 69.387 1.00 65.87 243 PHE A CA 1
ATOM 1802 C C . PHE A 1 240 ? 18.427 115.162 70.581 1.00 70.36 243 PHE A C 1
ATOM 1803 O O . PHE A 1 240 ? 19.506 114.560 70.695 1.00 71.81 243 PHE A O 1
ATOM 1811 N N . GLU A 1 241 ? 17.428 115.028 71.450 1.00 68.49 244 GLU A N 1
ATOM 1812 C CA . GLU A 1 241 ? 17.545 114.146 72.596 1.00 63.37 244 GLU A CA 1
ATOM 1813 C C . GLU A 1 241 ? 17.720 112.682 72.196 1.00 64.06 244 GLU A C 1
ATOM 1814 O O . GLU A 1 241 ? 18.447 111.945 72.872 1.00 65.75 244 GLU A O 1
ATOM 1820 N N . LYS A 1 242 ? 17.065 112.234 71.122 1.00 63.25 245 LYS A N 1
ATOM 1821 C CA . LYS A 1 242 ? 17.271 110.839 70.716 1.00 66.95 245 LYS A CA 1
ATOM 1822 C C . LYS A 1 242 ? 18.693 110.622 70.175 1.00 66.56 245 LYS A C 1
ATOM 1823 O O . LYS A 1 242 ? 19.227 109.513 70.270 1.00 62.71 245 LYS A O 1
ATOM 1829 N N . ILE A 1 243 ? 19.293 111.656 69.579 1.00 62.78 246 ILE A N 1
ATOM 1830 C CA . ILE A 1 243 ? 20.688 111.533 69.146 1.00 64.78 246 ILE A CA 1
ATOM 1831 C C . ILE A 1 243 ? 21.617 111.515 70.353 1.00 63.22 246 ILE A C 1
ATOM 1832 O O . ILE A 1 243 ? 22.609 110.785 70.361 1.00 62.27 246 ILE A O 1
ATOM 1837 N N . SER A 1 244 ? 21.295 112.284 71.392 1.00 59.58 247 SER A N 1
ATOM 1838 C CA . SER A 1 244 ? 22.104 112.175 72.594 1.00 57.50 247 SER A CA 1
ATOM 1839 C C . SER A 1 244 ? 22.010 110.751 73.106 1.00 62.36 247 SER A C 1
ATOM 1840 O O . SER A 1 244 ? 23.007 110.193 73.577 1.00 63.27 247 SER A O 1
ATOM 1843 N N . ASN A 1 245 ? 20.818 110.153 73.005 1.00 60.81 248 ASN A N 1
ATOM 1844 C CA . ASN A 1 245 ? 20.622 108.823 73.570 1.00 59.02 248 ASN A CA 1
ATOM 1845 C C . ASN A 1 245 ? 21.387 107.790 72.782 1.00 61.97 248 ASN A C 1
ATOM 1846 O O . ASN A 1 245 ? 22.181 107.036 73.331 1.00 64.59 248 ASN A O 1
ATOM 1851 N N . ILE A 1 246 ? 21.144 107.776 71.477 1.00 62.67 249 ILE A N 1
ATOM 1852 C CA . ILE A 1 246 ? 21.781 106.857 70.554 1.00 59.44 249 ILE A CA 1
ATOM 1853 C C . ILE A 1 246 ? 23.299 106.957 70.633 1.00 66.07 249 ILE A C 1
ATOM 1854 O O . ILE A 1 246 ? 24.016 105.940 70.692 1.00 66.67 249 ILE A O 1
ATOM 1867 N N . LYS A 1 248 ? 25.066 108.212 73.191 1.00 64.21 251 LYS A N 1
ATOM 1868 C CA . LYS A 1 248 ? 25.484 107.731 74.508 1.00 65.38 251 LYS A CA 1
ATOM 1869 C C . LYS A 1 248 ? 25.480 106.189 74.603 1.00 67.46 251 LYS A C 1
ATOM 1870 O O . LYS A 1 248 ? 26.414 105.587 75.167 1.00 71.37 251 LYS A O 1
ATOM 1876 N N . ASN A 1 249 ? 24.469 105.529 74.039 1.00 61.81 252 ASN A N 1
ATOM 1877 C CA . ASN A 1 249 ? 24.534 104.064 73.981 1.00 67.77 252 ASN A CA 1
ATOM 1878 C C . ASN A 1 249 ? 25.779 103.641 73.231 1.00 67.41 252 ASN A C 1
ATOM 1879 O O . ASN A 1 249 ? 26.611 102.920 73.771 1.00 66.22 252 ASN A O 1
ATOM 1884 N N . PHE A 1 250 ? 25.908 104.122 71.995 1.00 67.96 253 PHE A N 1
ATOM 1885 C CA . PHE A 1 250 ? 27.080 103.816 71.182 1.00 69.41 253 PHE A CA 1
ATOM 1886 C C . PHE A 1 250 ? 28.401 104.095 71.918 1.00 70.20 253 PHE A C 1
ATOM 1887 O O . PHE A 1 250 ? 29.304 103.268 71.934 1.00 69.51 253 PHE A O 1
ATOM 1895 N N . LYS A 1 251 ? 28.506 105.248 72.554 1.00 68.48 254 LYS A N 1
ATOM 1896 C CA . LYS A 1 251 ? 29.696 105.565 73.310 1.00 72.09 254 LYS A CA 1
ATOM 1897 C C . LYS A 1 251 ? 29.978 104.428 74.283 1.00 70.08 254 LYS A C 1
ATOM 1898 O O . LYS A 1 251 ? 31.086 103.925 74.325 1.00 71.49 254 LYS A O 1
ATOM 1904 N N . GLN A 1 252 ? 28.978 104.008 75.055 1.00 72.45 255 GLN A N 1
ATOM 1905 C CA . GLN A 1 252 ? 29.207 102.917 76.006 1.00 73.42 255 GLN A CA 1
ATOM 1906 C C . GLN A 1 252 ? 29.612 101.623 75.296 1.00 72.90 255 GLN A C 1
ATOM 1907 O O . GLN A 1 252 ? 30.484 100.884 75.748 1.00 72.42 255 GLN A O 1
ATOM 1913 N N . SER A 1 253 ? 28.972 101.350 74.174 1.00 72.91 256 SER A N 1
ATOM 1914 C CA . SER A 1 253 ? 29.277 100.160 73.398 1.00 72.16 256 SER A CA 1
ATOM 1915 C C . SER A 1 253 ? 30.747 100.115 72.930 1.00 75.48 256 SER A C 1
ATOM 1916 O O . SER A 1 253 ? 31.378 99.061 73.012 1.00 78.09 256 SER A O 1
ATOM 1919 N N . CYS A 1 254 ? 31.290 101.250 72.466 1.00 72.39 257 CYS A N 1
ATOM 1920 C CA . CYS A 1 254 ? 32.690 101.338 72.007 1.00 72.08 257 CYS A CA 1
ATOM 1921 C C . CYS A 1 254 ? 33.671 101.017 73.122 1.00 76.74 257 CYS A C 1
ATOM 1922 O O . CYS A 1 254 ? 34.857 100.789 72.891 1.00 83.57 257 CYS A O 1
ATOM 1925 N N . THR A 1 255 ? 33.162 101.003 74.337 1.00 75.17 258 THR A N 1
ATOM 1926 C CA . THR A 1 255 ? 33.898 100.531 75.491 1.00 78.25 258 THR A CA 1
ATOM 1927 C C . THR A 1 255 ? 34.367 99.076 75.311 1.00 81.02 258 THR A C 1
ATOM 1928 O O . THR A 1 255 ? 35.397 98.672 75.852 1.00 79.41 258 THR A O 1
ATOM 1932 N N . LYS A 1 256 ? 33.604 98.308 74.532 1.00 80.64 259 LYS A N 1
ATOM 1933 C CA . LYS A 1 256 ? 33.874 96.888 74.276 1.00 86.49 259 LYS A CA 1
ATOM 1934 C C . LYS A 1 256 ? 35.108 96.670 73.378 1.00 91.72 259 LYS A C 1
ATOM 1935 O O . LYS A 1 256 ? 35.460 95.535 73.052 1.00 95.81 259 LYS A O 1
ATOM 1941 N N . LEU A 1 257 ? 35.745 97.759 72.962 1.00 86.80 260 LEU A N 1
ATOM 1942 C CA . LEU A 1 257 ? 36.925 97.684 72.115 1.00 86.89 260 LEU A CA 1
ATOM 1943 C C . LEU A 1 257 ? 37.990 98.565 72.752 1.00 90.38 260 LEU A C 1
ATOM 1944 O O . LEU A 1 257 ? 39.062 98.818 72.174 1.00 85.09 260 LEU A O 1
ATOM 1949 N N . LYS A 1 258 ? 37.660 99.072 73.935 1.00 89.22 261 LYS A N 1
ATOM 1950 C CA . LYS A 1 258 ? 38.602 99.866 74.704 1.00 87.28 261 LYS A CA 1
ATOM 1951 C C . LYS A 1 258 ? 39.126 101.094 73.955 1.00 82.84 261 LYS A C 1
ATOM 1952 O O . LYS A 1 258 ? 40.326 101.343 73.959 1.00 89.64 261 LYS A O 1
ATOM 1958 N N . SER A 1 259 ? 38.240 101.864 73.323 1.00 77.56 262 SER A N 1
ATOM 1959 C CA . SER A 1 259 ? 38.639 103.123 72.690 1.00 73.17 262 SER A CA 1
ATOM 1960 C C . SER A 1 259 ? 37.455 104.072 72.483 1.00 73.62 262 SER A C 1
ATOM 1961 O O . SER A 1 259 ? 36.305 103.640 72.397 1.00 72.46 262 SER A O 1
ATOM 1964 N N . GLY A 1 260 ? 37.741 105.368 72.400 1.00 69.86 263 GLY A N 1
ATOM 1965 C CA . GLY A 1 260 ? 36.692 106.365 72.313 1.00 72.17 263 GLY A CA 1
ATOM 1966 C C . GLY A 1 260 ? 36.209 106.696 70.919 1.00 71.71 263 GLY A C 1
ATOM 1967 O O . GLY A 1 260 ? 36.999 106.968 70.042 1.00 73.04 263 GLY A O 1
ATOM 1968 N N . PHE A 1 261 ? 34.900 106.703 70.716 1.00 75.14 264 PHE A N 1
ATOM 1969 C CA . PHE A 1 261 ? 34.360 107.122 69.431 1.00 73.65 264 PHE A CA 1
ATOM 1970 C C . PHE A 1 261 ? 35.093 108.387 68.990 1.00 69.44 264 PHE A C 1
ATOM 1971 O O . PHE A 1 261 ? 35.382 109.248 69.819 1.00 73.79 264 PHE A O 1
ATOM 1979 N N . LYS A 1 262 ? 35.412 108.486 67.702 1.00 69.18 265 LYS A N 1
ATOM 1980 C CA . LYS A 1 262 ? 36.125 109.650 67.147 1.00 68.12 265 LYS A CA 1
ATOM 1981 C C . LYS A 1 262 ? 35.405 110.211 65.932 1.00 66.38 265 LYS A C 1
ATOM 1982 O O . LYS A 1 262 ? 35.105 111.397 65.892 1.00 68.09 265 LYS A O 1
ATOM 1988 N N . THR A 1 263 ? 35.099 109.366 64.951 1.00 63.34 266 THR A N 1
ATOM 1989 C CA . THR A 1 263 ? 34.202 109.792 63.871 1.00 65.26 266 THR A CA 1
ATOM 1990 C C . THR A 1 263 ? 33.148 108.745 63.493 1.00 61.71 266 THR A C 1
ATOM 1991 O O . THR A 1 263 ? 33.344 107.553 63.710 1.00 60.62 266 THR A O 1
ATOM 1995 N N . LEU A 1 264 ? 32.040 109.185 62.903 1.00 61.82 267 LEU A N 1
ATOM 1996 C CA . LEU A 1 264 ? 31.130 108.254 62.227 1.00 68.09 267 LEU A CA 1
ATOM 1997 C C . LEU A 1 264 ? 30.513 108.952 61.021 1.00 66.79 267 LEU A C 1
ATOM 1998 O O . LEU A 1 264 ? 30.180 110.115 61.097 1.00 71.27 267 LEU A O 1
ATOM 2003 N N . ILE A 1 265 ? 30.369 108.251 59.907 1.00 66.23 268 ILE A N 1
ATOM 2004 C CA . ILE A 1 265 ? 29.731 108.821 58.727 1.00 68.57 268 ILE A CA 1
ATOM 2005 C C . ILE A 1 265 ? 28.686 107.820 58.292 1.00 65.21 268 ILE A C 1
ATOM 2006 O O . ILE A 1 265 ? 28.947 106.630 58.282 1.00 71.97 268 ILE A O 1
ATOM 2011 N N . LEU A 1 266 ? 27.502 108.271 57.934 1.00 62.13 269 LEU A N 1
ATOM 2012 C CA . LEU A 1 266 ? 26.458 107.316 57.616 1.00 69.37 269 LEU A CA 1
ATOM 2013 C C . LEU A 1 266 ? 25.837 107.639 56.282 1.00 75.76 269 LEU A C 1
ATOM 2014 O O . LEU A 1 266 ? 25.327 108.733 56.076 1.00 75.89 269 LEU A O 1
ATOM 2019 N N . ASN A 1 267 ? 25.861 106.666 55.379 1.00 80.99 270 ASN A N 1
ATOM 2020 C CA . ASN A 1 267 ? 25.601 106.946 53.982 1.00 84.33 270 ASN A CA 1
ATOM 2021 C C . ASN A 1 267 ? 26.657 107.955 53.556 1.00 88.95 270 ASN A C 1
ATOM 2022 O O . ASN A 1 267 ? 27.820 107.826 53.958 1.00 90.66 270 ASN A O 1
ATOM 2027 N N . ASN A 1 268 ? 26.300 108.934 52.737 1.00 90.50 271 ASN A N 1
ATOM 2028 C CA . ASN A 1 268 ? 27.216 110.049 52.516 1.00 92.04 271 ASN A CA 1
ATOM 2029 C C . ASN A 1 268 ? 26.575 111.260 53.144 1.00 91.76 271 ASN A C 1
ATOM 2030 O O . ASN A 1 268 ? 26.987 112.396 52.930 1.00 92.04 271 ASN A O 1
ATOM 2035 N N . ASN A 1 269 ? 25.558 110.978 53.948 1.00 90.82 272 ASN A N 1
ATOM 2036 C CA . ASN A 1 269 ? 24.681 111.994 54.488 1.00 84.04 272 ASN A CA 1
ATOM 2037 C C . ASN A 1 269 ? 25.137 112.589 55.828 1.00 79.62 272 ASN A C 1
ATOM 2038 O O . ASN A 1 269 ? 25.231 113.802 55.952 1.00 84.06 272 ASN A O 1
ATOM 2043 N N . ILE A 1 270 ? 25.429 111.749 56.818 1.00 70.37 273 ILE A N 1
ATOM 2044 C CA . ILE A 1 270 ? 25.588 112.211 58.196 1.00 67.66 273 ILE A CA 1
ATOM 2045 C C . ILE A 1 270 ? 27.043 112.114 58.581 1.00 67.20 273 ILE A C 1
ATOM 2046 O O . ILE A 1 270 ? 27.663 111.079 58.381 1.00 70.09 273 ILE A O 1
ATOM 2051 N N . TYR A 1 271 ? 27.602 113.161 59.157 1.00 64.20 274 TYR A N 1
ATOM 2052 C CA . TYR A 1 271 ? 28.971 113.077 59.631 1.00 65.40 274 TYR A CA 1
ATOM 2053 C C . TYR A 1 271 ? 28.993 113.536 61.057 1.00 65.57 274 TYR A C 1
ATOM 2054 O O . TYR A 1 271 ? 28.404 114.551 61.381 1.00 70.00 274 TYR A O 1
ATOM 2063 N N . VAL A 1 272 ? 29.682 112.799 61.910 1.00 62.98 275 VAL A N 1
ATOM 2064 C CA . VAL A 1 272 ? 29.768 113.113 63.318 1.00 59.56 275 VAL A CA 1
ATOM 2065 C C . VAL A 1 272 ? 31.230 113.016 63.646 1.00 65.82 275 VAL A C 1
ATOM 2066 O O . VAL A 1 272 ? 31.872 112.030 63.300 1.00 72.02 275 VAL A O 1
ATOM 2070 N N . SER A 1 273 ? 31.781 114.034 64.296 1.00 70.17 276 SER A N 1
ATOM 2071 C CA . SER A 1 273 ? 33.197 114.013 64.684 1.00 69.35 276 SER A CA 1
ATOM 2072 C C . SER A 1 273 ? 33.496 114.976 65.837 1.00 67.85 276 SER A C 1
ATOM 2073 O O . SER A 1 273 ? 32.780 115.961 66.026 1.00 64.40 276 SER A O 1
ATOM 2076 N N . GLU A 1 274 ? 34.554 114.685 66.596 1.00 67.98 277 GLU A N 1
ATOM 2077 C CA . GLU A 1 274 ? 35.056 115.613 67.603 1.00 70.46 277 GLU A CA 1
ATOM 2078 C C . GLU A 1 274 ? 35.303 116.987 66.979 1.00 73.74 277 GLU A C 1
ATOM 2079 O O . GLU A 1 274 ? 35.596 117.059 65.799 1.00 80.23 277 GLU A O 1
ATOM 2085 N N . LEU A 1 275 ? 35.121 118.067 67.747 1.00 75.11 278 LEU A N 1
ATOM 2086 C CA . LEU A 1 275 ? 35.665 119.391 67.401 1.00 83.41 278 LEU A CA 1
ATOM 2087 C C . LEU A 1 275 ? 36.879 119.647 68.317 1.00 93.26 278 LEU A C 1
ATOM 2088 O O . LEU A 1 275 ? 37.990 119.110 68.090 1.00 92.35 278 LEU A O 1
ATOM 2093 N N . SER A 1 276 ? 36.667 120.453 69.358 1.00 87.98 279 SER A N 1
ATOM 2094 C CA . SER A 1 276 ? 37.598 120.464 70.476 1.00 86.74 279 SER A CA 1
ATOM 2095 C C . SER A 1 276 ? 37.596 119.074 71.144 1.00 88.15 279 SER A C 1
ATOM 2096 O O . SER A 1 276 ? 36.901 118.144 70.688 1.00 84.00 279 SER A O 1
ATOM 2099 N N . SER A 1 277 ? 38.375 118.917 72.214 1.00 90.82 280 SER A N 1
ATOM 2100 C CA . SER A 1 277 ? 38.276 117.705 73.043 1.00 87.69 280 SER A CA 1
ATOM 2101 C C . SER A 1 277 ? 37.010 117.811 73.921 1.00 91.32 280 SER A C 1
ATOM 2102 O O . SER A 1 277 ? 36.777 116.972 74.821 1.00 91.40 280 SER A O 1
ATOM 2105 N N . ASN A 1 278 ? 36.203 118.852 73.653 1.00 85.33 281 ASN A N 1
ATOM 2106 C CA . ASN A 1 278 ? 35.014 119.133 74.446 1.00 74.25 281 ASN A CA 1
ATOM 2107 C C . ASN A 1 278 ? 33.712 119.278 73.678 1.00 71.94 281 ASN A C 1
ATOM 2108 O O . ASN A 1 278 ? 32.688 119.561 74.282 1.00 69.70 281 ASN A O 1
ATOM 2121 N N . VAL A 1 280 ? 31.279 117.792 69.969 1.00 63.81 283 VAL A N 1
ATOM 2122 C CA . VAL A 1 280 ? 31.058 116.863 68.885 1.00 63.22 283 VAL A CA 1
ATOM 2123 C C . VAL A 1 280 ? 30.059 117.607 68.009 1.00 64.12 283 VAL A C 1
ATOM 2124 O O . VAL A 1 280 ? 29.287 118.426 68.511 1.00 61.14 283 VAL A O 1
ATOM 2128 N N . CYS A 1 281 ? 30.112 117.376 66.701 1.00 63.28 284 CYS A N 1
ATOM 2129 C CA . CYS A 1 281 ? 29.193 118.020 65.788 1.00 60.66 284 CYS A CA 1
ATOM 2130 C C . CYS A 1 281 ? 28.497 116.950 64.991 1.00 65.44 284 CYS A C 1
ATOM 2131 O O . CYS A 1 281 ? 29.121 115.999 64.542 1.00 63.92 284 CYS A O 1
ATOM 2134 N N . PHE A 1 282 ? 27.189 117.100 64.843 1.00 64.28 285 PHE A N 1
ATOM 2135 C CA . PHE A 1 282 ? 26.387 116.173 64.084 1.00 65.03 285 PHE A CA 1
ATOM 2136 C C . PHE A 1 282 ? 25.922 116.941 62.868 1.00 68.75 285 PHE A C 1
ATOM 2137 O O . PHE A 1 282 ? 25.069 117.817 62.988 1.00 68.80 285 PHE A O 1
ATOM 2145 N N . ILE A 1 283 ? 26.520 116.638 61.713 1.00 65.19 286 ILE A N 1
ATOM 2146 C CA . ILE A 1 283 ? 26.253 117.339 60.460 1.00 70.53 286 ILE A CA 1
ATOM 2147 C C . ILE A 1 283 ? 25.424 116.467 59.557 1.00 71.49 286 ILE A C 1
ATOM 2148 O O . ILE A 1 283 ? 25.808 115.343 59.276 1.00 75.10 286 ILE A O 1
ATOM 2153 N N . VAL A 1 284 ? 24.302 116.976 59.076 1.00 75.31 287 VAL A N 1
ATOM 2154 C CA . VAL A 1 284 ? 23.527 116.255 58.074 1.00 81.57 287 VAL A CA 1
ATOM 2155 C C . VAL A 1 284 ? 23.374 117.117 56.816 1.00 87.64 287 VAL A C 1
ATOM 2156 O O . VAL A 1 284 ? 22.923 118.274 56.891 1.00 88.35 287 VAL A O 1
ATOM 2160 N N . LEU A 1 285 ? 23.782 116.542 55.679 1.00 88.78 288 LEU A N 1
ATOM 2161 C CA . LEU A 1 285 ? 23.785 117.206 54.371 1.00 89.33 288 LEU A CA 1
ATOM 2162 C C . LEU A 1 285 ? 22.452 117.094 53.625 1.00 95.05 288 LEU A C 1
ATOM 2163 O O . LEU A 1 285 ? 21.642 116.203 53.908 1.00 93.27 288 LEU A O 1
ATOM 2168 N N . LYS A 1 286 ? 22.237 117.995 52.665 1.00 98.44 289 LYS A N 1
ATOM 2169 C CA . LYS A 1 286 ? 20.952 118.104 51.965 1.00 101.81 289 LYS A CA 1
ATOM 2170 C C . LYS A 1 286 ? 20.672 116.891 51.088 1.00 109.03 289 LYS A C 1
ATOM 2171 O O . LYS A 1 286 ? 19.528 116.417 50.997 1.00 105.63 289 LYS A O 1
ATOM 2177 N N . ASP A 1 287 ? 21.729 116.403 50.445 1.00 108.74 290 ASP A N 1
ATOM 2178 C CA . ASP A 1 287 ? 21.655 115.230 49.585 1.00 114.78 290 ASP A CA 1
ATOM 2179 C C . ASP A 1 287 ? 22.762 114.227 49.950 1.00 118.49 290 ASP A C 1
ATOM 2180 O O . ASP A 1 287 ? 23.443 114.382 50.967 1.00 112.15 290 ASP A O 1
ATOM 2193 N N . ASN A 1 289 ? 25.150 113.043 47.471 1.00 122.74 292 ASN A N 1
ATOM 2194 C CA . ASN A 1 289 ? 25.957 112.894 46.254 1.00 126.62 292 ASN A CA 1
ATOM 2195 C C . ASN A 1 289 ? 27.232 113.751 46.117 1.00 127.95 292 ASN A C 1
ATOM 2196 O O . ASN A 1 289 ? 27.804 113.852 45.025 1.00 129.18 292 ASN A O 1
ATOM 2201 N N . ILE A 1 290 ? 27.670 114.364 47.214 1.00 126.25 293 ILE A N 1
ATOM 2202 C CA . ILE A 1 290 ? 28.984 115.012 47.272 1.00 123.23 293 ILE A CA 1
ATOM 2203 C C . ILE A 1 290 ? 29.991 113.986 47.829 1.00 121.11 293 ILE A C 1
ATOM 2204 O O . ILE A 1 290 ? 29.625 113.162 48.665 1.00 123.50 293 ILE A O 1
ATOM 2209 N N . PRO A 1 291 ? 31.249 113.998 47.349 1.00 123.41 294 PRO A N 1
ATOM 2210 C CA . PRO A 1 291 ? 32.176 112.943 47.792 1.00 123.01 294 PRO A CA 1
ATOM 2211 C C . PRO A 1 291 ? 32.710 113.203 49.195 1.00 118.26 294 PRO A C 1
ATOM 2212 O O . PRO A 1 291 ? 32.444 114.256 49.777 1.00 119.04 294 PRO A O 1
ATOM 2216 N N . GLN A 1 292 ? 33.468 112.254 49.729 1.00 114.21 295 GLN A N 1
ATOM 2217 C CA . GLN A 1 292 ? 34.103 112.453 51.019 1.00 111.00 295 GLN A CA 1
ATOM 2218 C C . GLN A 1 292 ? 34.966 113.712 50.958 1.00 116.05 295 GLN A C 1
ATOM 2219 O O . GLN A 1 292 ? 34.641 114.727 51.579 1.00 115.54 295 GLN A O 1
ATOM 2225 N N . GLU A 1 293 ? 36.035 113.640 50.164 1.00 115.89 296 GLU A N 1
ATOM 2226 C CA . GLU A 1 293 ? 37.120 114.625 50.152 1.00 116.71 296 GLU A CA 1
ATOM 2227 C C . GLU A 1 293 ? 36.731 116.061 50.538 1.00 115.59 296 GLU A C 1
ATOM 2228 O O . GLU A 1 293 ? 37.245 116.621 51.528 1.00 112.31 296 GLU A O 1
ATOM 2234 N N . LEU A 1 294 ? 35.836 116.650 49.743 1.00 118.02 297 LEU A N 1
ATOM 2235 C CA . LEU A 1 294 ? 35.476 118.064 49.875 1.00 120.37 297 LEU A CA 1
ATOM 2236 C C . LEU A 1 294 ? 34.852 118.315 51.238 1.00 119.08 297 LEU A C 1
ATOM 2237 O O . LEU A 1 294 ? 35.263 119.226 51.981 1.00 115.22 297 LEU A O 1
ATOM 2242 N N . VAL A 1 295 ? 33.852 117.488 51.544 1.00 120.30 298 VAL A N 1
ATOM 2243 C CA . VAL A 1 295 ? 33.181 117.488 52.838 1.00 114.23 298 VAL A CA 1
ATOM 2244 C C . VAL A 1 295 ? 34.197 117.382 53.968 1.00 111.95 298 VAL A C 1
ATOM 2245 O O . VAL A 1 295 ? 34.395 118.339 54.711 1.00 114.19 298 VAL A O 1
ATOM 2249 N N . LEU A 1 296 ? 34.864 116.237 54.078 1.00 109.06 299 LEU A N 1
ATOM 2250 C CA . LEU A 1 296 ? 35.824 116.040 55.160 1.00 110.53 299 LEU A CA 1
ATOM 2251 C C . LEU A 1 296 ? 36.801 117.198 55.329 1.00 114.46 299 LEU A C 1
ATOM 2252 O O . LEU A 1 296 ? 37.234 117.469 56.452 1.00 114.71 299 LEU A O 1
ATOM 2257 N N . GLU A 1 297 ? 37.162 117.881 54.240 1.00 116.69 300 GLU A N 1
ATOM 2258 C CA . GLU A 1 297 ? 38.056 119.037 54.403 1.00 121.48 300 GLU A CA 1
ATOM 2259 C C . GLU A 1 297 ? 37.437 120.088 55.347 1.00 122.63 300 GLU A C 1
ATOM 2260 O O . GLU A 1 297 ? 37.975 120.360 56.435 1.00 118.20 300 GLU A O 1
ATOM 2266 N N . ASN A 1 298 ? 36.294 120.645 54.943 1.00 121.48 301 ASN A N 1
ATOM 2267 C CA . ASN A 1 298 ? 35.632 121.714 55.702 1.00 120.97 301 ASN A CA 1
ATOM 2268 C C . ASN A 1 298 ? 35.648 121.545 57.222 1.00 118.77 301 ASN A C 1
ATOM 2269 O O . ASN A 1 298 ? 35.913 122.500 57.950 1.00 119.12 301 ASN A O 1
ATOM 2274 N N . ILE A 1 299 ? 35.350 120.338 57.696 1.00 116.99 302 ILE A N 1
ATOM 2275 C CA . ILE A 1 299 ? 35.224 120.086 59.134 1.00 120.23 302 ILE A CA 1
ATOM 2276 C C . ILE A 1 299 ? 36.534 120.369 59.888 1.00 124.41 302 ILE A C 1
ATOM 2277 O O . ILE A 1 299 ? 36.528 120.575 61.121 1.00 121.37 302 ILE A O 1
ATOM 2282 N N . LYS A 1 300 ? 37.644 120.380 59.142 1.00 120.67 303 LYS A N 1
ATOM 2283 C CA . LYS A 1 300 ? 38.974 120.581 59.715 1.00 119.47 303 LYS A CA 1
ATOM 2284 C C . LYS A 1 300 ? 39.154 122.001 60.285 1.00 123.33 303 LYS A C 1
ATOM 2285 O O . LYS A 1 300 ? 39.954 122.220 61.207 1.00 122.07 303 LYS A O 1
ATOM 2291 N N . LYS A 1 301 ? 38.400 122.951 59.727 1.00 125.58 304 LYS A N 1
ATOM 2292 C CA . LYS A 1 301 ? 38.264 124.312 60.271 1.00 128.60 304 LYS A CA 1
ATOM 2293 C C . LYS A 1 301 ? 37.132 125.082 59.554 1.00 130.33 304 LYS A C 1
ATOM 2294 O O . LYS A 1 301 ? 37.305 125.459 58.381 1.00 128.70 304 LYS A O 1
ATOM 2300 N N . ALA A 1 302 ? 35.971 125.300 60.199 1.00 125.93 305 ALA A N 1
ATOM 2301 C CA . ALA A 1 302 ? 35.520 124.686 61.464 1.00 118.84 305 ALA A CA 1
ATOM 2302 C C . ALA A 1 302 ? 36.535 124.495 62.599 1.00 119.59 305 ALA A C 1
ATOM 2303 O O . ALA A 1 302 ? 37.347 125.378 62.876 1.00 123.01 305 ALA A O 1
ATOM 2305 N N . LYS A 1 303 ? 36.449 123.329 63.246 1.00 118.50 306 LYS A N 1
ATOM 2306 C CA . LYS A 1 303 ? 37.298 122.916 64.385 1.00 116.97 306 LYS A CA 1
ATOM 2307 C C . LYS A 1 303 ? 37.588 123.975 65.453 1.00 118.78 306 LYS A C 1
ATOM 2308 O O . LYS A 1 303 ? 37.032 125.078 65.427 1.00 121.87 306 LYS A O 1
ATOM 2314 N N . GLU A 1 304 ? 38.458 123.610 66.396 1.00 115.03 307 GLU A N 1
ATOM 2315 C CA . GLU A 1 304 ? 38.866 124.486 67.499 1.00 118.74 307 GLU A CA 1
ATOM 2316 C C . GLU A 1 304 ? 38.878 125.987 67.153 1.00 125.44 307 GLU A C 1
ATOM 2317 O O . GLU A 1 304 ? 38.160 126.785 67.771 1.00 123.55 307 GLU A O 1
ATOM 2323 N N . PHE A 1 305 ? 39.705 126.351 66.171 1.00 128.62 308 PHE A N 1
ATOM 2324 C CA . PHE A 1 305 ? 39.807 127.725 65.681 1.00 128.39 308 PHE A CA 1
ATOM 2325 C C . PHE A 1 305 ? 38.406 128.298 65.441 1.00 125.80 308 PHE A C 1
ATOM 2326 O O . PHE A 1 305 ? 37.693 128.648 66.386 1.00 127.61 308 PHE A O 1
ATOM 2334 N N . PHE A 1 306 ? 38.021 128.380 64.170 1.00 123.89 309 PHE A N 1
ATOM 2335 C CA . PHE A 1 306 ? 36.690 128.824 63.774 1.00 120.19 309 PHE A CA 1
ATOM 2336 C C . PHE A 1 306 ? 35.596 128.123 64.580 1.00 117.50 309 PHE A C 1
ATOM 2337 O O . PHE A 1 306 ? 35.275 128.525 65.704 1.00 114.38 309 PHE A O 1
ATOM 2353 N N . VAL B 2 2 ? 13.801 74.607 63.244 1.00 128.26 12 VAL B N 1
ATOM 2354 C CA . VAL B 2 2 ? 14.174 74.559 64.651 1.00 125.82 12 VAL B CA 1
ATOM 2355 C C . VAL B 2 2 ? 12.951 74.194 65.470 1.00 128.18 12 VAL B C 1
ATOM 2356 O O . VAL B 2 2 ? 11.897 74.814 65.324 1.00 129.98 12 VAL B O 1
ATOM 2360 N N . LEU B 2 3 ? 13.084 73.180 66.321 1.00 128.42 13 LEU B N 1
ATOM 2361 C CA . LEU B 2 3 ? 11.991 72.791 67.207 1.00 129.51 13 LEU B CA 1
ATOM 2362 C C . LEU B 2 3 ? 12.245 73.233 68.652 1.00 126.80 13 LEU B C 1
ATOM 2363 O O . LEU B 2 3 ? 13.155 72.744 69.320 1.00 124.74 13 LEU B O 1
ATOM 2368 N N . LEU B 2 4 ? 11.439 74.177 69.121 1.00 128.91 14 LEU B N 1
ATOM 2369 C CA . LEU B 2 4 ? 11.600 74.722 70.460 1.00 130.23 14 LEU B CA 1
ATOM 2370 C C . LEU B 2 4 ? 10.648 74.038 71.432 1.00 135.37 14 LEU B C 1
ATOM 2371 O O . LEU B 2 4 ? 9.435 74.027 71.222 1.00 135.05 14 LEU B O 1
ATOM 2384 N N . GLY B 2 6 ? 10.372 72.451 75.899 1.00 138.68 16 GLY B N 1
ATOM 2385 C CA . GLY B 2 6 ? 10.882 72.441 77.255 1.00 136.55 16 GLY B CA 1
ATOM 2386 C C . GLY B 2 6 ? 9.748 72.031 78.160 1.00 139.80 16 GLY B C 1
ATOM 2387 O O . GLY B 2 6 ? 8.912 71.217 77.772 1.00 141.50 16 GLY B O 1
ATOM 2388 N N . VAL B 2 7 ? 9.713 72.590 79.364 1.00 141.69 17 VAL B N 1
ATOM 2389 C CA . VAL B 2 7 ? 8.577 72.394 80.257 1.00 143.19 17 VAL B CA 1
ATOM 2390 C C . VAL B 2 7 ? 8.005 73.748 80.666 1.00 141.97 17 VAL B C 1
ATOM 2391 O O . VAL B 2 7 ? 8.741 74.625 81.115 1.00 141.72 17 VAL B O 1
ATOM 2395 N N . ARG B 2 8 ? 6.692 73.901 80.500 1.00 142.11 18 ARG B N 1
ATOM 2396 C CA . ARG B 2 8 ? 5.968 75.151 80.775 1.00 145.41 18 ARG B CA 1
ATOM 2397 C C . ARG B 2 8 ? 6.707 76.217 81.613 1.00 143.65 18 ARG B C 1
ATOM 2398 O O . ARG B 2 8 ? 7.346 75.910 82.622 1.00 141.01 18 ARG B O 1
ATOM 2406 N N . ARG B 2 9 ? 6.599 77.471 81.176 1.00 143.84 19 ARG B N 1
ATOM 2407 C CA . ARG B 2 9 ? 7.191 78.627 81.866 1.00 144.63 19 ARG B CA 1
ATOM 2408 C C . ARG B 2 9 ? 8.725 78.755 81.766 1.00 141.10 19 ARG B C 1
ATOM 2409 O O . ARG B 2 9 ? 9.312 79.695 82.314 1.00 138.07 19 ARG B O 1
ATOM 2417 N N . CYS B 2 10 ? 9.367 77.826 81.061 1.00 138.01 20 CYS B N 1
ATOM 2418 C CA . CYS B 2 10 ? 10.825 77.838 80.943 1.00 136.73 20 CYS B CA 1
ATOM 2419 C C . CYS B 2 10 ? 11.342 79.089 80.229 1.00 138.47 20 CYS B C 1
ATOM 2420 O O . CYS B 2 10 ? 12.075 79.900 80.816 1.00 136.23 20 CYS B O 1
ATOM 2423 N N . GLY B 2 11 ? 10.959 79.241 78.962 1.00 137.52 21 GLY B N 1
ATOM 2424 C CA . GLY B 2 11 ? 11.376 80.384 78.169 1.00 134.99 21 GLY B CA 1
ATOM 2425 C C . GLY B 2 11 ? 11.248 80.185 76.668 1.00 133.12 21 GLY B C 1
ATOM 2426 O O . GLY B 2 11 ? 11.735 81.002 75.895 1.00 133.86 21 GLY B O 1
ATOM 2427 N N . LYS B 2 12 ? 10.587 79.107 76.255 1.00 132.86 22 LYS B N 1
ATOM 2428 C CA . LYS B 2 12 ? 10.480 78.756 74.836 1.00 134.17 22 LYS B CA 1
ATOM 2429 C C . LYS B 2 12 ? 9.743 79.779 73.936 1.00 136.61 22 LYS B C 1
ATOM 2430 O O . LYS B 2 12 ? 10.044 79.888 72.742 1.00 135.69 22 LYS B O 1
ATOM 2436 N N . SER B 2 13 ? 8.794 80.526 74.499 1.00 137.37 23 SER B N 1
ATOM 2437 C CA . SER B 2 13 ? 7.976 81.451 73.705 1.00 136.75 23 SER B CA 1
ATOM 2438 C C . SER B 2 13 ? 8.368 82.922 73.869 1.00 136.63 23 SER B C 1
ATOM 2439 O O . SER B 2 13 ? 8.137 83.731 72.971 1.00 135.86 23 SER B O 1
ATOM 2442 N N . SER B 2 14 ? 8.945 83.262 75.021 1.00 137.62 24 SER B N 1
ATOM 2443 C CA . SER B 2 14 ? 9.454 84.611 75.275 1.00 136.46 24 SER B CA 1
ATOM 2444 C C . SER B 2 14 ? 10.632 84.924 74.360 1.00 133.34 24 SER B C 1
ATOM 2445 O O . SER B 2 14 ? 10.785 86.046 73.881 1.00 132.84 24 SER B O 1
ATOM 2448 N N . ILE B 2 15 ? 11.474 83.922 74.141 1.00 131.69 25 ILE B N 1
ATOM 2449 C CA . ILE B 2 15 ? 12.617 84.060 73.256 1.00 128.59 25 ILE B CA 1
ATOM 2450 C C . ILE B 2 15 ? 12.212 83.820 71.809 1.00 129.46 25 ILE B C 1
ATOM 2451 O O . ILE B 2 15 ? 12.952 84.144 70.889 1.00 131.26 25 ILE B O 1
ATOM 2456 N N . CYS B 2 16 ? 11.034 83.240 71.615 1.00 133.52 26 CYS B N 1
ATOM 2457 C CA . CYS B 2 16 ? 10.520 82.992 70.276 1.00 133.94 26 CYS B CA 1
ATOM 2458 C C . CYS B 2 16 ? 10.004 84.302 69.691 1.00 133.61 26 CYS B C 1
ATOM 2459 O O . CYS B 2 16 ? 9.945 84.472 68.473 1.00 136.31 26 CYS B O 1
ATOM 2462 N N . LYS B 2 17 ? 9.638 85.229 70.570 1.00 131.61 27 LYS B N 1
ATOM 2463 C CA . LYS B 2 17 ? 9.121 86.522 70.140 1.00 134.58 27 LYS B CA 1
ATOM 2464 C C . LYS B 2 17 ? 10.153 87.635 70.340 1.00 135.08 27 LYS B C 1
ATOM 2465 O O . LYS B 2 17 ? 10.231 88.572 69.543 1.00 136.59 27 LYS B O 1
ATOM 2471 N N . VAL B 2 18 ? 10.957 87.516 71.393 1.00 131.64 28 VAL B N 1
ATOM 2472 C CA . VAL B 2 18 ? 11.968 88.519 71.701 1.00 126.50 28 VAL B CA 1
ATOM 2473 C C . VAL B 2 18 ? 13.028 88.567 70.602 1.00 130.09 28 VAL B C 1
ATOM 2474 O O . VAL B 2 18 ? 13.793 89.534 70.499 1.00 131.24 28 VAL B O 1
ATOM 2478 N N . VAL B 2 19 ? 13.063 87.524 69.774 1.00 129.05 29 VAL B N 1
ATOM 2479 C CA . VAL B 2 19 ? 14.073 87.411 68.725 1.00 124.85 29 VAL B CA 1
ATOM 2480 C C . VAL B 2 19 ? 13.525 87.703 67.318 1.00 126.76 29 VAL B C 1
ATOM 2481 O O . VAL B 2 19 ? 14.043 88.577 66.626 1.00 122.75 29 VAL B O 1
ATOM 2485 N N . PHE B 2 20 ? 12.473 86.993 66.908 1.00 129.39 30 PHE B N 1
ATOM 2486 C CA . PHE B 2 20 ? 11.956 87.099 65.534 1.00 131.41 30 PHE B CA 1
ATOM 2487 C C . PHE B 2 20 ? 10.943 88.218 65.310 1.00 133.98 30 PHE B C 1
ATOM 2488 O O . PHE B 2 20 ? 10.911 88.823 64.234 1.00 132.52 30 PHE B O 1
ATOM 2496 N N . HIS B 2 21 ? 10.102 88.468 66.310 1.00 133.99 31 HIS B N 1
ATOM 2497 C CA . HIS B 2 21 ? 9.172 89.591 66.270 1.00 135.09 31 HIS B CA 1
ATOM 2498 C C . HIS B 2 21 ? 9.906 90.891 66.607 1.00 136.49 31 HIS B C 1
ATOM 2499 O O . HIS B 2 21 ? 9.335 91.982 66.537 1.00 135.78 31 HIS B O 1
ATOM 2506 N N . ASN B 2 22 ? 11.184 90.752 66.955 1.00 137.02 32 ASN B N 1
ATOM 2507 C CA . ASN B 2 22 ? 11.979 91.831 67.539 1.00 135.13 32 ASN B CA 1
ATOM 2508 C C . ASN B 2 22 ? 11.182 92.589 68.583 1.00 139.67 32 ASN B C 1
ATOM 2509 O O . ASN B 2 22 ? 10.813 93.749 68.386 1.00 141.27 32 ASN B O 1
ATOM 2522 N N . GLN B 2 24 ? 10.415 93.547 72.895 1.00 140.03 34 GLN B N 1
ATOM 2523 C CA . GLN B 2 24 ? 11.143 93.957 74.083 1.00 141.06 34 GLN B CA 1
ATOM 2524 C C . GLN B 2 24 ? 11.159 92.802 75.075 1.00 139.88 34 GLN B C 1
ATOM 2525 O O . GLN B 2 24 ? 10.217 92.011 75.123 1.00 139.46 34 GLN B O 1
ATOM 2531 N N . PRO B 2 25 ? 12.240 92.695 75.861 1.00 140.93 35 PRO B N 1
ATOM 2532 C CA . PRO B 2 25 ? 12.377 91.684 76.920 1.00 140.94 35 PRO B CA 1
ATOM 2533 C C . PRO B 2 25 ? 11.446 91.902 78.130 1.00 143.88 35 PRO B C 1
ATOM 2534 O O . PRO B 2 25 ? 11.144 90.934 78.838 1.00 143.08 35 PRO B O 1
ATOM 2538 N N . LEU B 2 26 ? 11.008 93.141 78.365 1.00 144.27 36 LEU B N 1
ATOM 2539 C CA . LEU B 2 26 ? 10.075 93.439 79.458 1.00 143.12 36 LEU B CA 1
ATOM 2540 C C . LEU B 2 26 ? 8.698 92.804 79.228 1.00 145.03 36 LEU B C 1
ATOM 2541 O O . LEU B 2 26 ? 8.168 92.118 80.105 1.00 144.93 36 LEU B O 1
ATOM 2546 N N . ASP B 2 27 ? 8.133 93.033 78.042 1.00 146.12 37 ASP B N 1
ATOM 2547 C CA . ASP B 2 27 ? 6.762 92.619 77.718 1.00 144.62 37 ASP B CA 1
ATOM 2548 C C . ASP B 2 27 ? 6.569 91.092 77.650 1.00 146.22 37 ASP B C 1
ATOM 2549 O O . ASP B 2 27 ? 5.584 90.609 77.079 1.00 146.63 37 ASP B O 1
ATOM 2554 N N . THR B 2 28 ? 7.508 90.343 78.228 1.00 148.00 38 THR B N 1
ATOM 2555 C CA . THR B 2 28 ? 7.424 88.878 78.277 1.00 149.89 38 THR B CA 1
ATOM 2556 C C . THR B 2 28 ? 7.342 88.310 79.704 1.00 150.97 38 THR B C 1
ATOM 2557 O O . THR B 2 28 ? 7.099 87.114 79.883 1.00 148.20 38 THR B O 1
ATOM 2561 N N . LEU B 2 29 ? 7.555 89.159 80.711 1.00 152.03 39 LEU B N 1
ATOM 2562 C CA . LEU B 2 29 ? 7.485 88.727 82.113 1.00 152.02 39 LEU B CA 1
ATOM 2563 C C . LEU B 2 29 ? 6.050 88.497 82.598 1.00 152.96 39 LEU B C 1
ATOM 2564 O O . LEU B 2 29 ? 5.834 88.103 83.745 1.00 152.30 39 LEU B O 1
ATOM 2569 N N . TYR B 2 30 ? 5.081 88.734 81.716 1.00 154.32 40 TYR B N 1
ATOM 2570 C CA . TYR B 2 30 ? 3.668 88.515 82.028 1.00 158.22 40 TYR B CA 1
ATOM 2571 C C . TYR B 2 30 ? 2.903 87.889 80.860 1.00 158.53 40 TYR B C 1
ATOM 2572 O O . TYR B 2 30 ? 1.669 87.836 80.876 1.00 159.66 40 TYR B O 1
ATOM 2581 N N . LEU B 2 31 ? 3.637 87.415 79.854 1.00 153.89 41 LEU B N 1
ATOM 2582 C CA . LEU B 2 31 ? 3.026 86.743 78.709 1.00 155.57 41 LEU B CA 1
ATOM 2583 C C . LEU B 2 31 ? 2.187 85.551 79.181 1.00 158.15 41 LEU B C 1
ATOM 2584 O O . LEU B 2 31 ? 2.313 85.105 80.325 1.00 157.85 41 LEU B O 1
ATOM 2589 N N . GLU B 2 32 ? 1.332 85.045 78.294 1.00 159.85 42 GLU B N 1
ATOM 2590 C CA . GLU B 2 32 ? 0.362 84.001 78.641 1.00 160.50 42 GLU B CA 1
ATOM 2591 C C . GLU B 2 32 ? 0.913 82.566 78.629 1.00 160.37 42 GLU B C 1
ATOM 2592 O O . GLU B 2 32 ? 1.756 82.204 79.458 1.00 156.62 42 GLU B O 1
ATOM 2598 N N . SER B 2 33 ? 0.421 81.760 77.687 1.00 161.28 43 SER B N 1
ATOM 2599 C CA . SER B 2 33 ? 0.718 80.328 77.640 1.00 160.39 43 SER B CA 1
ATOM 2600 C C . SER B 2 33 ? 0.278 79.725 76.294 1.00 159.45 43 SER B C 1
ATOM 2601 O O . SER B 2 33 ? -0.891 79.379 76.117 1.00 158.00 43 SER B O 1
ATOM 2604 N N . THR B 2 34 ? 1.218 79.604 75.354 1.00 160.96 44 THR B N 1
ATOM 2605 C CA . THR B 2 34 ? 0.921 79.143 73.987 1.00 161.39 44 THR B CA 1
ATOM 2606 C C . THR B 2 34 ? 0.889 77.609 73.845 1.00 160.82 44 THR B C 1
ATOM 2607 O O . THR B 2 34 ? 1.912 76.978 73.539 1.00 156.05 44 THR B O 1
ATOM 2611 N N . SER B 2 35 ? -0.289 77.019 74.048 1.00 160.02 45 SER B N 1
ATOM 2612 C CA . SER B 2 35 ? -0.448 75.565 73.972 1.00 159.37 45 SER B CA 1
ATOM 2613 C C . SER B 2 35 ? -0.422 75.016 72.538 1.00 158.40 45 SER B C 1
ATOM 2614 O O . SER B 2 35 ? 0.274 74.043 72.259 1.00 157.67 45 SER B O 1
ATOM 2617 N N . ASN B 2 36 ? -1.176 75.636 71.632 1.00 159.03 46 ASN B N 1
ATOM 2618 C CA . ASN B 2 36 ? -1.195 75.198 70.235 1.00 157.26 46 ASN B CA 1
ATOM 2619 C C . ASN B 2 36 ? 0.207 75.192 69.630 1.00 155.96 46 ASN B C 1
ATOM 2620 O O . ASN B 2 36 ? 0.942 76.174 69.766 1.00 156.33 46 ASN B O 1
ATOM 2625 N N . PRO B 2 37 ? 0.590 74.085 68.967 1.00 154.93 47 PRO B N 1
ATOM 2626 C CA . PRO B 2 37 ? 1.845 74.072 68.204 1.00 153.09 47 PRO B CA 1
ATOM 2627 C C . PRO B 2 37 ? 1.855 75.157 67.117 1.00 150.62 47 PRO B C 1
ATOM 2628 O O . PRO B 2 37 ? 1.298 74.961 66.032 1.00 147.71 47 PRO B O 1
ATOM 2632 N N . SER B 2 38 ? 2.481 76.293 67.420 1.00 149.19 48 SER B N 1
ATOM 2633 C CA . SER B 2 38 ? 2.527 77.425 66.497 1.00 148.61 48 SER B CA 1
ATOM 2634 C C . SER B 2 38 ? 3.781 77.427 65.612 1.00 144.79 48 SER B C 1
ATOM 2635 O O . SER B 2 38 ? 4.897 77.621 66.100 1.00 141.18 48 SER B O 1
ATOM 2638 N N . LEU B 2 39 ? 3.582 77.206 64.313 1.00 142.88 49 LEU B N 1
ATOM 2639 C CA . LEU B 2 39 ? 4.662 77.280 63.334 1.00 142.58 49 LEU B CA 1
ATOM 2640 C C . LEU B 2 39 ? 4.828 78.704 62.797 1.00 143.13 49 LEU B C 1
ATOM 2641 O O . LEU B 2 39 ? 4.133 79.112 61.860 1.00 140.78 49 LEU B O 1
ATOM 2646 N N . GLU B 2 40 ? 5.744 79.462 63.397 1.00 142.82 50 GLU B N 1
ATOM 2647 C CA . GLU B 2 40 ? 6.105 80.767 62.853 1.00 140.27 50 GLU B CA 1
ATOM 2648 C C . GLU B 2 40 ? 7.128 80.597 61.745 1.00 140.44 50 GLU B C 1
ATOM 2649 O O . GLU B 2 40 ? 7.741 79.534 61.606 1.00 142.83 50 GLU B O 1
ATOM 2655 N N . HIS B 2 41 ? 7.325 81.659 60.975 1.00 139.91 51 HIS B N 1
ATOM 2656 C CA . HIS B 2 41 ? 8.303 81.664 59.901 1.00 140.61 51 HIS B CA 1
ATOM 2657 C C . HIS B 2 41 ? 9.048 82.996 59.942 1.00 142.76 51 HIS B C 1
ATOM 2658 O O . HIS B 2 41 ? 8.440 84.041 59.706 1.00 144.95 51 HIS B O 1
ATOM 2665 N N . PHE B 2 42 ? 10.344 82.985 60.258 1.00 139.30 52 PHE B N 1
ATOM 2666 C CA . PHE B 2 42 ? 11.155 84.165 59.958 1.00 139.94 52 PHE B CA 1
ATOM 2667 C C . PHE B 2 42 ? 12.208 83.840 58.906 1.00 141.37 52 PHE B C 1
ATOM 2668 O O . PHE B 2 42 ? 12.863 82.801 58.954 1.00 141.07 52 PHE B O 1
ATOM 2676 N N . SER B 2 43 ? 12.347 84.759 57.958 1.00 144.36 53 SER B N 1
ATOM 2677 C CA . SER B 2 43 ? 13.145 84.562 56.758 1.00 146.65 53 SER B CA 1
ATOM 2678 C C . SER B 2 43 ? 14.587 85.038 56.891 1.00 146.46 53 SER B C 1
ATOM 2679 O O . SER B 2 43 ? 14.857 86.242 56.873 1.00 145.32 53 SER B O 1
ATOM 2682 N N . THR B 2 44 ? 15.514 84.094 57.017 1.00 146.92 54 THR B N 1
ATOM 2683 C CA . THR B 2 44 ? 16.930 84.419 56.893 1.00 144.96 54 THR B CA 1
ATOM 2684 C C . THR B 2 44 ? 17.395 84.036 55.482 1.00 149.71 54 THR B C 1
ATOM 2685 O O . THR B 2 44 ? 18.576 84.156 55.138 1.00 147.88 54 THR B O 1
ATOM 2689 N N . LEU B 2 45 ? 16.434 83.574 54.678 1.00 152.15 55 LEU B N 1
ATOM 2690 C CA . LEU B 2 45 ? 16.603 83.336 53.235 1.00 153.77 55 LEU B CA 1
ATOM 2691 C C . LEU B 2 45 ? 17.814 82.471 52.864 1.00 155.96 55 LEU B C 1
ATOM 2692 O O . LEU B 2 45 ? 18.951 82.961 52.851 1.00 151.24 55 LEU B O 1
ATOM 2697 N N . ILE B 2 46 ? 17.568 81.196 52.534 1.00 158.86 56 ILE B N 1
ATOM 2698 C CA . ILE B 2 46 ? 16.209 80.627 52.435 1.00 157.70 56 ILE B CA 1
ATOM 2699 C C . ILE B 2 46 ? 15.456 80.510 53.779 1.00 152.55 56 ILE B C 1
ATOM 2700 O O . ILE B 2 46 ? 16.055 80.254 54.833 1.00 146.98 56 ILE B O 1
ATOM 2705 N N . ASP B 2 47 ? 14.139 80.700 53.719 1.00 150.93 57 ASP B N 1
ATOM 2706 C CA . ASP B 2 47 ? 13.301 80.788 54.915 1.00 153.06 57 ASP B CA 1
ATOM 2707 C C . ASP B 2 47 ? 13.543 79.665 55.926 1.00 151.66 57 ASP B C 1
ATOM 2708 O O . ASP B 2 47 ? 13.768 78.509 55.558 1.00 151.62 57 ASP B O 1
ATOM 2713 N N . LEU B 2 48 ? 13.487 80.031 57.203 1.00 147.22 58 LEU B N 1
ATOM 2714 C CA . LEU B 2 48 ? 13.685 79.105 58.310 1.00 141.16 58 LEU B CA 1
ATOM 2715 C C . LEU B 2 48 ? 12.424 79.070 59.164 1.00 140.60 58 LEU B C 1
ATOM 2716 O O . LEU B 2 48 ? 12.036 80.086 59.744 1.00 140.58 58 LEU B O 1
ATOM 2721 N N . ALA B 2 49 ? 11.775 77.907 59.218 1.00 141.13 59 ALA B N 1
ATOM 2722 C CA . ALA B 2 49 ? 10.565 77.727 60.020 1.00 136.74 59 ALA B CA 1
ATOM 2723 C C . ALA B 2 49 ? 10.913 77.445 61.474 1.00 133.42 59 ALA B C 1
ATOM 2724 O O . ALA B 2 49 ? 11.910 76.786 61.767 1.00 132.35 59 ALA B O 1
ATOM 2726 N N . VAL B 2 50 ? 10.093 77.951 62.385 1.00 133.94 60 VAL B N 1
ATOM 2727 C CA . VAL B 2 50 ? 10.293 77.663 63.796 1.00 133.98 60 VAL B CA 1
ATOM 2728 C C . VAL B 2 50 ? 8.979 77.317 64.475 1.00 136.65 60 VAL B C 1
ATOM 2729 O O . VAL B 2 50 ? 8.080 78.152 64.615 1.00 135.40 60 VAL B O 1
ATOM 2741 N N . GLU B 2 52 ? 7.137 75.579 67.977 1.00 137.62 62 GLU B N 1
ATOM 2742 C CA . GLU B 2 52 ? 7.368 75.617 69.403 1.00 138.57 62 GLU B CA 1
ATOM 2743 C C . GLU B 2 52 ? 6.270 74.826 70.101 1.00 142.95 62 GLU B C 1
ATOM 2744 O O . GLU B 2 52 ? 5.227 75.374 70.469 1.00 145.57 62 GLU B O 1
ATOM 2750 N N . LEU B 2 53 ? 6.515 73.526 70.257 1.00 141.79 63 LEU B N 1
ATOM 2751 C CA . LEU B 2 53 ? 5.580 72.613 70.908 1.00 142.05 63 LEU B CA 1
ATOM 2752 C C . LEU B 2 53 ? 5.406 72.905 72.404 1.00 142.32 63 LEU B C 1
ATOM 2753 O O . LEU B 2 53 ? 6.382 73.135 73.120 1.00 140.33 63 LEU B O 1
ATOM 2758 N N . PRO B 2 54 ? 4.151 72.884 72.878 1.00 145.76 64 PRO B N 1
ATOM 2759 C CA . PRO B 2 54 ? 3.804 73.122 74.286 1.00 149.35 64 PRO B CA 1
ATOM 2760 C C . PRO B 2 54 ? 4.514 72.127 75.201 1.00 149.55 64 PRO B C 1
ATOM 2761 O O . PRO B 2 54 ? 4.428 70.918 74.967 1.00 150.47 64 PRO B O 1
ATOM 2765 N N . GLY B 2 55 ? 5.188 72.628 76.233 1.00 147.91 65 GLY B N 1
ATOM 2766 C CA . GLY B 2 55 ? 6.098 71.807 77.018 1.00 149.78 65 GLY B CA 1
ATOM 2767 C C . GLY B 2 55 ? 5.524 70.875 78.073 1.00 153.37 65 GLY B C 1
ATOM 2768 O O . GLY B 2 55 ? 5.600 71.177 79.266 1.00 154.44 65 GLY B O 1
ATOM 2769 N N . GLN B 2 56 ? 4.986 69.732 77.644 1.00 155.43 66 GLN B N 1
ATOM 2770 C CA . GLN B 2 56 ? 4.440 68.733 78.570 1.00 155.18 66 GLN B CA 1
ATOM 2771 C C . GLN B 2 56 ? 4.283 67.353 77.947 1.00 155.20 66 GLN B C 1
ATOM 2772 O O . GLN B 2 56 ? 5.175 66.873 77.242 1.00 156.77 66 GLN B O 1
ATOM 2778 N N . LEU B 2 57 ? 3.147 66.717 78.223 1.00 152.78 67 LEU B N 1
ATOM 2779 C CA . LEU B 2 57 ? 2.920 65.336 77.802 1.00 153.55 67 LEU B CA 1
ATOM 2780 C C . LEU B 2 57 ? 4.011 64.396 78.354 1.00 153.11 67 LEU B C 1
ATOM 2781 O O . LEU B 2 57 ? 4.891 63.936 77.613 1.00 149.98 67 LEU B O 1
ATOM 2786 N N . ASN B 2 58 ? 3.929 64.141 79.663 1.00 151.98 68 ASN B N 1
ATOM 2787 C CA . ASN B 2 58 ? 4.813 63.232 80.422 1.00 152.13 68 ASN B CA 1
ATOM 2788 C C . ASN B 2 58 ? 5.902 62.457 79.652 1.00 149.27 68 ASN B C 1
ATOM 2789 O O . ASN B 2 58 ? 5.751 61.262 79.376 1.00 149.04 68 ASN B O 1
ATOM 2794 N N . TYR B 2 59 ? 7.005 63.135 79.346 1.00 145.60 69 TYR B N 1
ATOM 2795 C CA . TYR B 2 59 ? 8.152 62.508 78.685 1.00 146.78 69 TYR B CA 1
ATOM 2796 C C . TYR B 2 59 ? 7.870 62.128 77.225 1.00 146.85 69 TYR B C 1
ATOM 2797 O O . TYR B 2 59 ? 7.788 60.942 76.893 1.00 145.76 69 TYR B O 1
ATOM 2806 N N . PHE B 2 60 ? 7.730 63.145 76.368 1.00 147.85 70 PHE B N 1
ATOM 2807 C CA . PHE B 2 60 ? 7.546 62.960 74.924 1.00 145.95 70 PHE B CA 1
ATOM 2808 C C . PHE B 2 60 ? 8.393 61.778 74.453 1.00 139.50 70 PHE B C 1
ATOM 2809 O O . PHE B 2 60 ? 9.573 61.995 74.164 1.00 135.74 70 PHE B O 1
ATOM 2817 N N . GLU B 2 61 ? 7.854 60.553 74.314 1.00 136.61 71 GLU B N 1
ATOM 2818 C CA . GLU B 2 61 ? 6.426 60.148 74.250 1.00 134.91 71 GLU B CA 1
ATOM 2819 C C . GLU B 2 61 ? 6.120 59.632 72.831 1.00 131.16 71 GLU B C 1
ATOM 2820 O O . GLU B 2 61 ? 5.495 60.342 72.028 1.00 128.08 71 GLU B O 1
ATOM 2826 N N . PRO B 2 62 ? 6.556 58.391 72.519 1.00 128.02 72 PRO B N 1
ATOM 2827 C CA . PRO B 2 62 ? 6.581 57.902 71.132 1.00 120.65 72 PRO B CA 1
ATOM 2828 C C . PRO B 2 62 ? 5.194 57.793 70.509 1.00 120.17 72 PRO B C 1
ATOM 2829 O O . PRO B 2 62 ? 4.278 57.266 71.150 1.00 119.10 72 PRO B O 1
ATOM 2833 N N . SER B 2 63 ? 5.048 58.276 69.276 1.00 114.09 73 SER B N 1
ATOM 2834 C CA . SER B 2 63 ? 3.797 58.124 68.531 1.00 113.26 73 SER B CA 1
ATOM 2835 C C . SER B 2 63 ? 4.003 58.391 67.048 1.00 110.43 73 SER B C 1
ATOM 2836 O O . SER B 2 63 ? 5.044 58.885 66.655 1.00 117.24 73 SER B O 1
ATOM 2839 N N . TYR B 2 64 ? 3.017 58.050 66.227 1.00 109.37 74 TYR B N 1
ATOM 2840 C CA . TYR B 2 64 ? 3.071 58.369 64.805 1.00 111.50 74 TYR B CA 1
ATOM 2841 C C . TYR B 2 64 ? 3.291 59.888 64.647 1.00 120.42 74 TYR B C 1
ATOM 2842 O O . TYR B 2 64 ? 3.924 60.344 63.679 1.00 121.71 74 TYR B O 1
ATOM 2851 N N . ASP B 2 65 ? 2.779 60.653 65.623 1.00 121.39 75 ASP B N 1
ATOM 2852 C CA . ASP B 2 65 ? 2.935 62.122 65.690 1.00 122.96 75 ASP B CA 1
ATOM 2853 C C . ASP B 2 65 ? 4.070 62.598 66.622 1.00 123.92 75 ASP B C 1
ATOM 2854 O O . ASP B 2 65 ? 4.049 63.724 67.137 1.00 121.39 75 ASP B O 1
ATOM 2859 N N . SER B 2 66 ? 5.046 61.720 66.839 1.00 121.66 76 SER B N 1
ATOM 2860 C CA . SER B 2 66 ? 6.319 62.097 67.439 1.00 121.06 76 SER B CA 1
ATOM 2861 C C . SER B 2 66 ? 7.421 61.752 66.428 1.00 125.55 76 SER B C 1
ATOM 2862 O O . SER B 2 66 ? 8.451 62.418 66.359 1.00 129.49 76 SER B O 1
ATOM 2865 N N . GLU B 2 67 ? 7.195 60.717 65.626 1.00 123.10 77 GLU B N 1
ATOM 2866 C CA . GLU B 2 67 ? 8.133 60.400 64.565 1.00 123.92 77 GLU B CA 1
ATOM 2867 C C . GLU B 2 67 ? 7.827 61.224 63.323 1.00 125.56 77 GLU B C 1
ATOM 2868 O O . GLU B 2 67 ? 8.746 61.620 62.622 1.00 132.78 77 GLU B O 1
ATOM 2874 N N . ARG B 2 68 ? 6.556 61.507 63.053 1.00 124.29 78 ARG B N 1
ATOM 2875 C CA . ARG B 2 68 ? 6.225 62.267 61.845 1.00 130.96 78 ARG B CA 1
ATOM 2876 C C . ARG B 2 68 ? 7.052 63.558 61.733 1.00 135.01 78 ARG B C 1
ATOM 2877 O O . ARG B 2 68 ? 7.612 63.874 60.668 1.00 131.99 78 ARG B O 1
ATOM 2885 N N . LEU B 2 69 ? 7.140 64.279 62.851 1.00 135.29 79 LEU B N 1
ATOM 2886 C CA . LEU B 2 69 ? 7.695 65.636 62.883 1.00 134.91 79 LEU B CA 1
ATOM 2887 C C . LEU B 2 69 ? 9.236 65.726 62.919 1.00 134.38 79 LEU B C 1
ATOM 2888 O O . LEU B 2 69 ? 9.817 66.610 62.282 1.00 133.34 79 LEU B O 1
ATOM 2893 N N . PHE B 2 70 ? 9.890 64.823 63.654 1.00 130.92 80 PHE B N 1
ATOM 2894 C CA . PHE B 2 70 ? 11.352 64.830 63.760 1.00 127.68 80 PHE B CA 1
ATOM 2895 C C . PHE B 2 70 ? 12.014 64.436 62.451 1.00 131.04 80 PHE B C 1
ATOM 2896 O O . PHE B 2 70 ? 13.224 64.593 62.281 1.00 129.60 80 PHE B O 1
ATOM 2904 N N . LYS B 2 71 ? 11.210 63.901 61.538 1.00 134.03 81 LYS B N 1
ATOM 2905 C CA . LYS B 2 71 ? 11.677 63.530 60.202 1.00 137.04 81 LYS B CA 1
ATOM 2906 C C . LYS B 2 71 ? 11.962 64.795 59.368 1.00 134.78 81 LYS B C 1
ATOM 2907 O O . LYS B 2 71 ? 12.833 64.801 58.488 1.00 128.28 81 LYS B O 1
ATOM 2913 N N . SER B 2 72 ? 11.223 65.863 59.677 1.00 137.41 82 SER B N 1
ATOM 2914 C CA . SER B 2 72 ? 11.360 67.162 59.011 1.00 134.49 82 SER B CA 1
ATOM 2915 C C . SER B 2 72 ? 12.192 68.157 59.831 1.00 133.34 82 SER B C 1
ATOM 2916 O O . SER B 2 72 ? 12.675 69.157 59.294 1.00 131.96 82 SER B O 1
ATOM 2919 N N . VAL B 2 73 ? 12.353 67.875 61.125 1.00 130.90 83 VAL B N 1
ATOM 2920 C CA . VAL B 2 73 ? 13.208 68.679 62.003 1.00 126.82 83 VAL B CA 1
ATOM 2921 C C . VAL B 2 73 ? 14.692 68.686 61.568 1.00 128.39 83 VAL B C 1
ATOM 2922 O O . VAL B 2 73 ? 15.222 67.684 61.076 1.00 125.62 83 VAL B O 1
ATOM 2926 N N . GLY B 2 74 ? 15.346 69.836 61.736 1.00 127.28 84 GLY B N 1
ATOM 2927 C CA . GLY B 2 74 ? 16.762 69.979 61.435 1.00 122.35 84 GLY B CA 1
ATOM 2928 C C . GLY B 2 74 ? 17.623 70.024 62.687 1.00 120.71 84 GLY B C 1
ATOM 2929 O O . GLY B 2 74 ? 18.698 69.422 62.739 1.00 120.92 84 GLY B O 1
ATOM 2930 N N . ALA B 2 75 ? 17.149 70.740 63.701 1.00 119.33 85 ALA B N 1
ATOM 2931 C CA . ALA B 2 75 ? 17.826 70.771 64.991 1.00 117.57 85 ALA B CA 1
ATOM 2932 C C . ALA B 2 75 ? 16.825 70.976 66.121 1.00 123.31 85 ALA B C 1
ATOM 2933 O O . ALA B 2 75 ? 15.831 71.693 65.976 1.00 123.44 85 ALA B O 1
ATOM 2935 N N . LEU B 2 76 ? 17.095 70.328 67.248 1.00 122.92 86 LEU B N 1
ATOM 2936 C CA . LEU B 2 76 ? 16.186 70.351 68.378 1.00 117.96 86 LEU B CA 1
ATOM 2937 C C . LEU B 2 76 ? 16.721 71.301 69.422 1.00 116.56 86 LEU B C 1
ATOM 2938 O O . LEU B 2 76 ? 17.732 71.031 70.066 1.00 116.26 86 LEU B O 1
ATOM 2943 N N . VAL B 2 77 ? 16.043 72.424 69.589 1.00 117.36 87 VAL B N 1
ATOM 2944 C CA . VAL B 2 77 ? 16.426 73.361 70.628 1.00 118.74 87 VAL B CA 1
ATOM 2945 C C . VAL B 2 77 ? 15.618 73.073 71.876 1.00 119.02 87 VAL B C 1
ATOM 2946 O O . VAL B 2 77 ? 14.425 73.379 71.945 1.00 120.58 87 VAL B O 1
ATOM 2950 N N . TYR B 2 78 ? 16.273 72.468 72.857 1.00 119.45 88 TYR B N 1
ATOM 2951 C CA . TYR B 2 78 ? 15.642 72.192 74.136 1.00 120.90 88 TYR B CA 1
ATOM 2952 C C . TYR B 2 78 ? 16.005 73.269 75.140 1.00 116.30 88 TYR B C 1
ATOM 2953 O O . TYR B 2 78 ? 17.129 73.308 75.662 1.00 115.74 88 TYR B O 1
ATOM 2962 N N . VAL B 2 79 ? 15.054 74.162 75.380 1.00 117.25 89 VAL B N 1
ATOM 2963 C CA . VAL B 2 79 ? 15.220 75.209 76.377 1.00 118.51 89 VAL B CA 1
ATOM 2964 C C . VAL B 2 79 ? 14.950 74.627 77.762 1.00 118.38 89 VAL B C 1
ATOM 2965 O O . VAL B 2 79 ? 14.155 73.701 77.907 1.00 121.08 89 VAL B O 1
ATOM 2969 N N . ILE B 2 80 ? 15.610 75.170 78.778 1.00 117.48 90 ILE B N 1
ATOM 2970 C CA . ILE B 2 80 ? 15.601 74.558 80.101 1.00 116.96 90 ILE B CA 1
ATOM 2971 C C . ILE B 2 80 ? 15.829 75.577 81.213 1.00 120.04 90 ILE B C 1
ATOM 2972 O O . ILE B 2 80 ? 16.963 75.995 81.451 1.00 116.19 90 ILE B O 1
ATOM 2977 N N . ASP B 2 81 ? 14.750 75.946 81.907 1.00 125.08 91 ASP B N 1
ATOM 2978 C CA . ASP B 2 81 ? 14.774 77.001 82.933 1.00 126.66 91 ASP B CA 1
ATOM 2979 C C . ASP B 2 81 ? 15.890 76.834 83.982 1.00 127.09 91 ASP B C 1
ATOM 2980 O O . ASP B 2 81 ? 16.666 75.877 83.935 1.00 125.31 91 ASP B O 1
ATOM 2985 N N . SER B 2 82 ? 15.976 77.783 84.912 1.00 127.42 92 SER B N 1
ATOM 2986 C CA . SER B 2 82 ? 16.944 77.709 86.005 1.00 129.91 92 SER B CA 1
ATOM 2987 C C . SER B 2 82 ? 16.618 78.707 87.115 1.00 134.31 92 SER B C 1
ATOM 2988 O O . SER B 2 82 ? 17.506 79.287 87.745 1.00 133.22 92 SER B O 1
ATOM 2991 N N . GLN B 2 83 ? 15.322 78.918 87.312 1.00 138.84 93 GLN B N 1
ATOM 2992 C CA . GLN B 2 83 ? 14.794 79.486 88.544 1.00 143.07 93 GLN B CA 1
ATOM 2993 C C . GLN B 2 83 ? 14.587 78.315 89.510 1.00 145.55 93 GLN B C 1
ATOM 2994 O O . GLN B 2 83 ? 14.607 78.484 90.733 1.00 146.35 93 GLN B O 1
ATOM 3000 N N . ASP B 2 84 ? 14.411 77.124 88.932 1.00 145.98 94 ASP B N 1
ATOM 3001 C CA . ASP B 2 84 ? 14.112 75.893 89.672 1.00 150.53 94 ASP B CA 1
ATOM 3002 C C . ASP B 2 84 ? 14.095 74.671 88.738 1.00 149.95 94 ASP B C 1
ATOM 3003 O O . ASP B 2 84 ? 14.660 74.715 87.647 1.00 146.58 94 ASP B O 1
ATOM 3008 N N . GLU B 2 85 ? 13.462 73.586 89.189 1.00 153.63 95 GLU B N 1
ATOM 3009 C CA . GLU B 2 85 ? 13.185 72.396 88.360 1.00 155.27 95 GLU B CA 1
ATOM 3010 C C . GLU B 2 85 ? 14.390 71.807 87.609 1.00 152.23 95 GLU B C 1
ATOM 3011 O O . GLU B 2 85 ? 14.223 71.083 86.618 1.00 147.82 95 GLU B O 1
ATOM 3017 N N . TYR B 2 86 ? 15.592 72.100 88.104 1.00 153.56 96 TYR B N 1
ATOM 3018 C CA . TYR B 2 86 ? 16.837 71.814 87.382 1.00 155.81 96 TYR B CA 1
ATOM 3019 C C . TYR B 2 86 ? 16.986 70.365 86.886 1.00 154.17 96 TYR B C 1
ATOM 3020 O O . TYR B 2 86 ? 17.705 70.116 85.915 1.00 150.61 96 TYR B O 1
ATOM 3029 N N . ILE B 2 87 ? 16.302 69.422 87.536 1.00 153.78 97 ILE B N 1
ATOM 3030 C CA . ILE B 2 87 ? 16.695 68.005 87.463 1.00 152.40 97 ILE B CA 1
ATOM 3031 C C . ILE B 2 87 ? 15.880 67.054 86.551 1.00 148.81 97 ILE B C 1
ATOM 3032 O O . ILE B 2 87 ? 16.459 66.197 85.874 1.00 143.22 97 ILE B O 1
ATOM 3037 N N . ASN B 2 88 ? 14.553 67.194 86.551 1.00 149.31 98 ASN B N 1
ATOM 3038 C CA . ASN B 2 88 ? 13.678 66.335 85.742 1.00 145.21 98 ASN B CA 1
ATOM 3039 C C . ASN B 2 88 ? 13.794 66.608 84.247 1.00 143.91 98 ASN B C 1
ATOM 3040 O O . ASN B 2 88 ? 13.861 65.680 83.430 1.00 141.20 98 ASN B O 1
ATOM 3045 N N . ALA B 2 89 ? 13.811 67.895 83.903 1.00 147.75 99 ALA B N 1
ATOM 3046 C CA . ALA B 2 89 ? 13.889 68.338 82.514 1.00 144.87 99 ALA B CA 1
ATOM 3047 C C . ALA B 2 89 ? 15.045 67.646 81.807 1.00 142.89 99 ALA B C 1
ATOM 3048 O O . ALA B 2 89 ? 15.006 67.399 80.596 1.00 139.99 99 ALA B O 1
ATOM 3050 N N . ILE B 2 90 ? 16.069 67.325 82.587 1.00 142.61 100 ILE B N 1
ATOM 3051 C CA . ILE B 2 90 ? 17.223 66.602 82.089 1.00 142.07 100 ILE B CA 1
ATOM 3052 C C . ILE B 2 90 ? 16.828 65.226 81.529 1.00 143.49 100 ILE B C 1
ATOM 3053 O O . ILE B 2 90 ? 17.145 64.904 80.378 1.00 142.61 100 ILE B O 1
ATOM 3058 N N . THR B 2 91 ? 16.128 64.421 82.328 1.00 143.67 101 THR B N 1
ATOM 3059 C CA . THR B 2 91 ? 15.668 63.108 81.859 1.00 143.96 101 THR B CA 1
ATOM 3060 C C . THR B 2 91 ? 14.684 63.254 80.692 1.00 142.11 101 THR B C 1
ATOM 3061 O O . THR B 2 91 ? 14.733 62.482 79.709 1.00 139.85 101 THR B O 1
ATOM 3065 N N . ASN B 2 92 ? 13.816 64.265 80.803 1.00 143.97 102 ASN B N 1
ATOM 3066 C CA . ASN B 2 92 ? 12.902 64.628 79.715 1.00 143.77 102 ASN B CA 1
ATOM 3067 C C . ASN B 2 92 ? 13.687 64.631 78.410 1.00 143.09 102 ASN B C 1
ATOM 3068 O O . ASN B 2 92 ? 13.407 63.867 77.467 1.00 140.10 102 ASN B O 1
ATOM 3073 N N . LEU B 2 93 ? 14.696 65.498 78.391 1.00 141.40 103 LEU B N 1
ATOM 3074 C CA . LEU B 2 93 ? 15.621 65.612 77.273 1.00 139.33 103 LEU B CA 1
ATOM 3075 C C . LEU B 2 93 ? 16.145 64.247 76.873 1.00 138.64 103 LEU B C 1
ATOM 3076 O O . LEU B 2 93 ? 15.959 63.821 75.739 1.00 137.05 103 LEU B O 1
ATOM 3081 N N . ALA B 2 94 ? 16.791 63.559 77.811 1.00 140.16 104 ALA B N 1
ATOM 3082 C CA . ALA B 2 94 ? 17.422 62.279 77.508 1.00 142.67 104 ALA B CA 1
ATOM 3083 C C . ALA B 2 94 ? 16.527 61.412 76.621 1.00 143.05 104 ALA B C 1
ATOM 3084 O O . ALA B 2 94 ? 16.945 60.981 75.539 1.00 140.28 104 ALA B O 1
ATOM 3094 N N . ILE B 2 96 ? 13.618 62.252 75.003 1.00 143.80 106 ILE B N 1
ATOM 3095 C CA . ILE B 2 96 ? 13.261 63.049 73.834 1.00 141.81 106 ILE B CA 1
ATOM 3096 C C . ILE B 2 96 ? 14.316 62.977 72.726 1.00 138.06 106 ILE B C 1
ATOM 3097 O O . ILE B 2 96 ? 13.989 63.067 71.546 1.00 137.55 106 ILE B O 1
ATOM 3102 N N . ILE B 2 97 ? 15.578 62.802 73.100 1.00 136.00 107 ILE B N 1
ATOM 3103 C CA . ILE B 2 97 ? 16.635 62.649 72.109 1.00 136.96 107 ILE B CA 1
ATOM 3104 C C . ILE B 2 97 ? 16.908 61.183 71.800 1.00 140.23 107 ILE B C 1
ATOM 3105 O O . ILE B 2 97 ? 17.470 60.869 70.744 1.00 136.58 107 ILE B O 1
ATOM 3110 N N . GLU B 2 98 ? 16.520 60.289 72.716 1.00 141.26 108 GLU B N 1
ATOM 3111 C CA . GLU B 2 98 ? 16.617 58.853 72.449 1.00 135.97 108 GLU B CA 1
ATOM 3112 C C . GLU B 2 98 ? 15.815 58.496 71.194 1.00 139.22 108 GLU B C 1
ATOM 3113 O O . GLU B 2 98 ? 16.369 57.905 70.261 1.00 138.33 108 GLU B O 1
ATOM 3119 N N . TYR B 2 99 ? 14.527 58.858 71.149 1.00 142.06 109 TYR B N 1
ATOM 3120 C CA . TYR B 2 99 ? 13.721 58.515 69.944 1.00 141.08 109 TYR B CA 1
ATOM 3121 C C . TYR B 2 99 ? 14.115 59.376 68.739 1.00 139.44 109 TYR B C 1
ATOM 3122 O O . TYR B 2 99 ? 14.132 58.929 67.570 1.00 137.93 109 TYR B O 1
ATOM 3131 N N . ALA B 2 100 ? 14.429 60.627 69.051 1.00 140.05 110 ALA B N 1
ATOM 3132 C CA . ALA B 2 100 ? 14.839 61.596 68.060 1.00 138.24 110 ALA B CA 1
ATOM 3133 C C . ALA B 2 100 ? 16.023 61.082 67.248 1.00 140.67 110 ALA B C 1
ATOM 3134 O O . ALA B 2 100 ? 16.048 61.236 66.024 1.00 140.55 110 ALA B O 1
ATOM 3136 N N . TYR B 2 101 ? 16.999 60.464 67.913 1.00 140.43 111 TYR B N 1
ATOM 3137 C CA . TYR B 2 101 ? 18.204 60.035 67.199 1.00 141.80 111 TYR B CA 1
ATOM 3138 C C . TYR B 2 101 ? 18.002 58.813 66.288 1.00 142.19 111 TYR B C 1
ATOM 3139 O O . TYR B 2 101 ? 18.804 58.583 65.384 1.00 140.86 111 TYR B O 1
ATOM 3148 N N . LYS B 2 102 ? 16.943 58.035 66.519 1.00 141.71 112 LYS B N 1
ATOM 3149 C CA . LYS B 2 102 ? 16.603 56.951 65.592 1.00 137.80 112 LYS B CA 1
ATOM 3150 C C . LYS B 2 102 ? 15.606 57.365 64.496 1.00 137.39 112 LYS B C 1
ATOM 3151 O O . LYS B 2 102 ? 15.429 56.636 63.516 1.00 134.15 112 LYS B O 1
ATOM 3157 N N . VAL B 2 103 ? 14.948 58.517 64.647 1.00 138.52 113 VAL B N 1
ATOM 3158 C CA . VAL B 2 103 ? 14.235 59.064 63.479 1.00 137.06 113 VAL B CA 1
ATOM 3159 C C . VAL B 2 103 ? 15.149 59.921 62.583 1.00 140.22 113 VAL B C 1
ATOM 3160 O O . VAL B 2 103 ? 15.159 59.760 61.358 1.00 136.16 113 VAL B O 1
ATOM 3164 N N . ASN B 2 104 ? 15.910 60.827 63.201 1.00 142.08 114 ASN B N 1
ATOM 3165 C CA . ASN B 2 104 ? 16.859 61.686 62.485 1.00 142.93 114 ASN B CA 1
ATOM 3166 C C . ASN B 2 104 ? 18.259 61.604 63.111 1.00 144.37 114 ASN B C 1
ATOM 3167 O O . ASN B 2 104 ? 18.497 62.194 64.173 1.00 142.84 114 ASN B O 1
ATOM 3172 N N . PRO B 2 105 ? 19.187 60.870 62.457 1.00 143.83 115 PRO B N 1
ATOM 3173 C CA . PRO B 2 105 ? 20.558 60.688 62.960 1.00 143.55 115 PRO B CA 1
ATOM 3174 C C . PRO B 2 105 ? 21.407 61.935 62.720 1.00 143.15 115 PRO B C 1
ATOM 3175 O O . PRO B 2 105 ? 22.429 62.143 63.381 1.00 142.71 115 PRO B O 1
ATOM 3179 N N . SER B 2 106 ? 20.972 62.749 61.764 1.00 141.96 116 SER B N 1
ATOM 3180 C CA . SER B 2 106 ? 21.636 64.004 61.436 1.00 142.02 116 SER B CA 1
ATOM 3181 C C . SER B 2 106 ? 21.142 65.161 62.317 1.00 139.05 116 SER B C 1
ATOM 3182 O O . SER B 2 106 ? 21.584 66.304 62.162 1.00 137.31 116 SER B O 1
ATOM 3185 N N . ILE B 2 107 ? 20.230 64.855 63.240 1.00 136.96 117 ILE B N 1
ATOM 3186 C CA . ILE B 2 107 ? 19.666 65.867 64.135 1.00 134.82 117 ILE B CA 1
ATOM 3187 C C . ILE B 2 107 ? 20.693 66.413 65.124 1.00 133.14 117 ILE B C 1
ATOM 3188 O O . ILE B 2 107 ? 21.446 65.655 65.743 1.00 134.37 117 ILE B O 1
ATOM 3193 N N . ASN B 2 108 ? 20.724 67.738 65.249 1.00 129.69 118 ASN B N 1
ATOM 3194 C CA . ASN B 2 108 ? 21.622 68.402 66.180 1.00 127.30 118 ASN B CA 1
ATOM 3195 C C . ASN B 2 108 ? 20.875 68.752 67.454 1.00 123.14 118 ASN B C 1
ATOM 3196 O O . ASN B 2 108 ? 19.906 69.515 67.418 1.00 121.51 118 ASN B O 1
ATOM 3201 N N . ILE B 2 109 ? 21.320 68.188 68.574 1.00 122.45 119 ILE B N 1
ATOM 3202 C CA . ILE B 2 109 ? 20.706 68.478 69.867 1.00 122.61 119 ILE B CA 1
ATOM 3203 C C . ILE B 2 109 ? 21.347 69.694 70.527 1.00 119.60 119 ILE B C 1
ATOM 3204 O O . ILE B 2 109 ? 22.517 69.669 70.916 1.00 120.60 119 ILE B O 1
ATOM 3209 N N . GLU B 2 110 ? 20.561 70.756 70.653 1.00 116.99 120 GLU B N 1
ATOM 3210 C CA . GLU B 2 110 ? 21.055 72.016 71.176 1.00 116.70 120 GLU B CA 1
ATOM 3211 C C . GLU B 2 110 ? 20.290 72.376 72.433 1.00 109.87 120 GLU B C 1
ATOM 3212 O O . GLU B 2 110 ? 19.079 72.576 72.390 1.00 106.72 120 GLU B O 1
ATOM 3218 N N . VAL B 2 111 ? 20.989 72.473 73.554 1.00 107.11 121 VAL B N 1
ATOM 3219 C CA . VAL B 2 111 ? 20.301 72.824 74.786 1.00 114.44 121 VAL B CA 1
ATOM 3220 C C . VAL B 2 111 ? 20.667 74.184 75.381 1.00 113.20 121 VAL B C 1
ATOM 3221 O O . VAL B 2 111 ? 21.853 74.531 75.566 1.00 114.96 121 VAL B O 1
ATOM 3225 N N . LEU B 2 112 ? 19.620 74.949 75.675 1.00 112.98 122 LEU B N 1
ATOM 3226 C CA . LEU B 2 112 ? 19.781 76.278 76.247 1.00 113.49 122 LEU B CA 1
ATOM 3227 C C . LEU B 2 112 ? 19.652 76.216 77.758 1.00 112.23 122 LEU B C 1
ATOM 3228 O O . LEU B 2 112 ? 18.597 75.867 78.277 1.00 112.89 122 LEU B O 1
ATOM 3233 N N . ILE B 2 113 ? 20.727 76.559 78.456 1.00 111.00 123 ILE B N 1
ATOM 3234 C CA . ILE B 2 113 ? 20.696 76.709 79.905 1.00 111.38 123 ILE B CA 1
ATOM 3235 C C . ILE B 2 113 ? 20.070 78.064 80.249 1.00 110.32 123 ILE B C 1
ATOM 3236 O O . ILE B 2 113 ? 20.680 78.896 80.906 1.00 110.58 123 ILE B O 1
ATOM 3241 N N . HIS B 2 114 ? 18.834 78.256 79.799 1.00 111.11 124 HIS B N 1
ATOM 3242 C CA . HIS B 2 114 ? 18.136 79.549 79.802 1.00 115.16 124 HIS B CA 1
ATOM 3243 C C . HIS B 2 114 ? 17.860 80.218 81.163 1.00 120.92 124 HIS B C 1
ATOM 3244 O O . HIS B 2 114 ? 18.028 79.613 82.224 1.00 122.97 124 HIS B O 1
ATOM 3251 N N . LYS B 2 115 ? 17.419 81.474 81.111 1.00 121.34 125 LYS B N 1
ATOM 3252 C CA . LYS B 2 115 ? 17.022 82.229 82.304 1.00 124.48 125 LYS B CA 1
ATOM 3253 C C . LYS B 2 115 ? 18.206 82.440 83.249 1.00 124.39 125 LYS B C 1
ATOM 3254 O O . LYS B 2 115 ? 18.053 82.411 84.466 1.00 125.92 125 LYS B O 1
ATOM 3260 N N . VAL B 2 116 ? 19.389 82.654 82.677 1.00 122.92 126 VAL B N 1
ATOM 3261 C CA . VAL B 2 116 ? 20.609 82.861 83.461 1.00 124.33 126 VAL B CA 1
ATOM 3262 C C . VAL B 2 116 ? 20.837 84.340 83.808 1.00 129.71 126 VAL B C 1
ATOM 3263 O O . VAL B 2 116 ? 21.975 84.806 83.833 1.00 134.69 126 VAL B O 1
ATOM 3267 N N . ASP B 2 117 ? 19.758 85.072 84.080 1.00 129.89 127 ASP B N 1
ATOM 3268 C CA . ASP B 2 117 ? 19.842 86.511 84.357 1.00 131.58 127 ASP B CA 1
ATOM 3269 C C . ASP B 2 117 ? 20.814 86.877 85.482 1.00 140.76 127 ASP B C 1
ATOM 3270 O O . ASP B 2 117 ? 21.892 86.286 85.609 1.00 143.75 127 ASP B O 1
ATOM 3275 N N . GLY B 2 118 ? 20.439 87.870 86.285 1.00 138.14 128 GLY B N 1
ATOM 3276 C CA . GLY B 2 118 ? 21.259 88.268 87.414 1.00 140.00 128 GLY B CA 1
ATOM 3277 C C . GLY B 2 118 ? 21.483 87.084 88.336 1.00 145.34 128 GLY B C 1
ATOM 3278 O O . GLY B 2 118 ? 20.716 86.868 89.277 1.00 146.86 128 GLY B O 1
ATOM 3279 N N . LEU B 2 119 ? 22.531 86.309 88.061 1.00 146.21 129 LEU B N 1
ATOM 3280 C CA . LEU B 2 119 ? 22.805 85.086 88.814 1.00 148.22 129 LEU B CA 1
ATOM 3281 C C . LEU B 2 119 ? 24.307 84.751 88.847 1.00 150.82 129 LEU B C 1
ATOM 3282 O O . LEU B 2 119 ? 24.717 83.650 88.469 1.00 152.40 129 LEU B O 1
ATOM 3287 N N . SER B 2 120 ? 25.112 85.712 89.304 1.00 152.47 130 SER B N 1
ATOM 3288 C CA . SER B 2 120 ? 26.567 85.551 89.449 1.00 157.22 130 SER B CA 1
ATOM 3289 C C . SER B 2 120 ? 27.266 85.132 88.154 1.00 158.87 130 SER B C 1
ATOM 3290 O O . SER B 2 120 ? 26.619 84.946 87.124 1.00 159.46 130 SER B O 1
ATOM 3293 N N . GLU B 2 121 ? 28.592 85.001 88.211 1.00 159.65 131 GLU B N 1
ATOM 3294 C CA . GLU B 2 121 ? 29.356 84.458 87.086 1.00 161.21 131 GLU B CA 1
ATOM 3295 C C . GLU B 2 121 ? 30.135 83.193 87.468 1.00 163.24 131 GLU B C 1
ATOM 3296 O O . GLU B 2 121 ? 30.678 82.506 86.599 1.00 163.50 131 GLU B O 1
ATOM 3302 N N . ASP B 2 122 ? 30.193 82.895 88.765 1.00 164.29 132 ASP B N 1
ATOM 3303 C CA . ASP B 2 122 ? 30.704 81.600 89.222 1.00 164.63 132 ASP B CA 1
ATOM 3304 C C . ASP B 2 122 ? 29.567 80.595 89.479 1.00 164.44 132 ASP B C 1
ATOM 3305 O O . ASP B 2 122 ? 29.790 79.384 89.453 1.00 163.46 132 ASP B O 1
ATOM 3310 N N . PHE B 2 123 ? 28.357 81.113 89.712 1.00 164.47 133 PHE B N 1
ATOM 3311 C CA . PHE B 2 123 ? 27.130 80.310 89.823 1.00 163.70 133 PHE B CA 1
ATOM 3312 C C . PHE B 2 123 ? 26.859 79.638 88.469 1.00 163.78 133 PHE B C 1
ATOM 3313 O O . PHE B 2 123 ? 26.374 78.488 88.387 1.00 162.21 133 PHE B O 1
ATOM 3321 N N . LYS B 2 124 ? 27.185 80.375 87.407 1.00 161.11 134 LYS B N 1
ATOM 3322 C CA . LYS B 2 124 ? 26.983 79.916 86.038 1.00 159.77 134 LYS B CA 1
ATOM 3323 C C . LYS B 2 124 ? 27.821 78.673 85.695 1.00 162.82 134 LYS B C 1
ATOM 3324 O O . LYS B 2 124 ? 27.271 77.653 85.253 1.00 162.52 134 LYS B O 1
ATOM 3330 N N . VAL B 2 125 ? 29.140 78.746 85.895 1.00 163.37 135 VAL B N 1
ATOM 3331 C CA . VAL B 2 125 ? 30.017 77.603 85.609 1.00 162.40 135 VAL B CA 1
ATOM 3332 C C . VAL B 2 125 ? 29.481 76.376 86.354 1.00 162.34 135 VAL B C 1
ATOM 3333 O O . VAL B 2 125 ? 29.458 75.256 85.813 1.00 160.00 135 VAL B O 1
ATOM 3337 N N . ASP B 2 126 ? 29.028 76.619 87.588 1.00 164.79 136 ASP B N 1
ATOM 3338 C CA . ASP B 2 126 ? 28.334 75.624 88.411 1.00 164.70 136 ASP B CA 1
ATOM 3339 C C . ASP B 2 126 ? 27.227 74.936 87.624 1.00 163.21 136 ASP B C 1
ATOM 3340 O O . ASP B 2 126 ? 27.344 73.757 87.277 1.00 162.22 136 ASP B O 1
ATOM 3345 N N . ALA B 2 127 ? 26.150 75.670 87.343 1.00 160.85 137 ALA B N 1
ATOM 3346 C CA . ALA B 2 127 ? 25.028 75.067 86.621 1.00 156.45 137 ALA B CA 1
ATOM 3347 C C . ALA B 2 127 ? 25.477 74.323 85.352 1.00 157.91 137 ALA B C 1
ATOM 3348 O O . ALA B 2 127 ? 25.144 73.147 85.170 1.00 156.99 137 ALA B O 1
ATOM 3350 N N . GLN B 2 128 ? 26.252 74.992 84.496 1.00 157.57 138 GLN B N 1
ATOM 3351 C CA . GLN B 2 128 ? 26.646 74.408 83.202 1.00 155.29 138 GLN B CA 1
ATOM 3352 C C . GLN B 2 128 ? 27.552 73.169 83.290 1.00 158.19 138 GLN B C 1
ATOM 3353 O O . GLN B 2 128 ? 27.079 72.033 83.097 1.00 156.79 138 GLN B O 1
ATOM 3359 N N . ARG B 2 129 ? 28.841 73.392 83.583 1.00 161.94 139 ARG B N 1
ATOM 3360 C CA . ARG B 2 129 ? 29.879 72.366 83.361 1.00 160.47 139 ARG B CA 1
ATOM 3361 C C . ARG B 2 129 ? 29.605 71.007 84.028 1.00 160.56 139 ARG B C 1
ATOM 3362 O O . ARG B 2 129 ? 30.354 70.043 83.827 1.00 159.61 139 ARG B O 1
ATOM 3370 N N . ASP B 2 130 ? 28.516 70.930 84.789 1.00 156.16 140 ASP B N 1
ATOM 3371 C CA . ASP B 2 130 ? 28.135 69.692 85.453 1.00 157.45 140 ASP B CA 1
ATOM 3372 C C . ASP B 2 130 ? 26.657 69.322 85.238 1.00 157.52 140 ASP B C 1
ATOM 3373 O O . ASP B 2 130 ? 26.274 68.156 85.401 1.00 156.70 140 ASP B O 1
ATOM 3378 N N . ILE B 2 131 ? 25.830 70.303 84.872 1.00 157.08 141 ILE B N 1
ATOM 3379 C CA . ILE B 2 131 ? 24.514 69.983 84.315 1.00 154.80 141 ILE B CA 1
ATOM 3380 C C . ILE B 2 131 ? 24.748 69.120 83.070 1.00 153.56 141 ILE B C 1
ATOM 3381 O O . ILE B 2 131 ? 24.003 68.164 82.797 1.00 152.17 141 ILE B O 1
ATOM 3394 N N . GLN B 2 133 ? 27.073 67.084 82.797 1.00 153.05 143 GLN B N 1
ATOM 3395 C CA . GLN B 2 133 ? 27.290 65.779 83.399 1.00 154.81 143 GLN B CA 1
ATOM 3396 C C . GLN B 2 133 ? 25.959 65.083 83.611 1.00 154.30 143 GLN B C 1
ATOM 3397 O O . GLN B 2 133 ? 25.803 63.924 83.239 1.00 153.64 143 GLN B O 1
ATOM 3403 N N . ARG B 2 134 ? 24.999 65.794 84.204 1.00 154.37 144 ARG B N 1
ATOM 3404 C CA . ARG B 2 134 ? 23.672 65.224 84.453 1.00 151.45 144 ARG B CA 1
ATOM 3405 C C . ARG B 2 134 ? 23.009 64.728 83.169 1.00 150.77 144 ARG B C 1
ATOM 3406 O O . ARG B 2 134 ? 22.209 63.786 83.195 1.00 148.43 144 ARG B O 1
ATOM 3414 N N . THR B 2 135 ? 23.342 65.368 82.049 1.00 152.09 145 THR B N 1
ATOM 3415 C CA . THR B 2 135 ? 22.787 64.973 80.751 1.00 151.42 145 THR B CA 1
ATOM 3416 C C . THR B 2 135 ? 23.573 63.844 80.064 1.00 151.16 145 THR B C 1
ATOM 3417 O O . THR B 2 135 ? 23.033 63.122 79.222 1.00 148.80 145 THR B O 1
ATOM 3421 N N . GLY B 2 136 ? 24.850 63.708 80.411 1.00 152.07 146 GLY B N 1
ATOM 3422 C CA . GLY B 2 136 ? 25.663 62.617 79.900 1.00 152.34 146 GLY B CA 1
ATOM 3423 C C . GLY B 2 136 ? 25.442 61.325 80.671 1.00 153.44 146 GLY B C 1
ATOM 3424 O O . GLY B 2 136 ? 25.596 60.230 80.128 1.00 153.98 146 GLY B O 1
ATOM 3425 N N . GLU B 2 137 ? 25.081 61.461 81.945 1.00 152.53 147 GLU B N 1
ATOM 3426 C CA . GLU B 2 137 ? 24.845 60.322 82.825 1.00 152.11 147 GLU B CA 1
ATOM 3427 C C . GLU B 2 137 ? 23.595 59.557 82.416 1.00 152.23 147 GLU B C 1
ATOM 3428 O O . GLU B 2 137 ? 23.597 58.324 82.376 1.00 151.96 147 GLU B O 1
ATOM 3434 N N . GLU B 2 138 ? 22.525 60.294 82.127 1.00 152.06 148 GLU B N 1
ATOM 3435 C CA . GLU B 2 138 ? 21.291 59.695 81.635 1.00 150.16 148 GLU B CA 1
ATOM 3436 C C . GLU B 2 138 ? 21.470 59.212 80.203 1.00 152.08 148 GLU B C 1
ATOM 3437 O O . GLU B 2 138 ? 20.690 58.392 79.712 1.00 152.84 148 GLU B O 1
ATOM 3443 N N . LEU B 2 139 ? 22.495 59.740 79.537 1.00 151.21 149 LEU B N 1
ATOM 3444 C CA . LEU B 2 139 ? 22.891 59.265 78.215 1.00 152.07 149 LEU B CA 1
ATOM 3445 C C . LEU B 2 139 ? 23.875 58.098 78.317 1.00 152.66 149 LEU B C 1
ATOM 3446 O O . LEU B 2 139 ? 24.244 57.497 77.307 1.00 152.19 149 LEU B O 1
ATOM 3451 N N . LEU B 2 140 ? 24.313 57.796 79.538 1.00 152.05 150 LEU B N 1
ATOM 3452 C CA . LEU B 2 140 ? 25.115 56.600 79.789 1.00 152.88 150 LEU B CA 1
ATOM 3453 C C . LEU B 2 140 ? 24.201 55.401 80.035 1.00 148.62 150 LEU B C 1
ATOM 3454 O O . LEU B 2 140 ? 24.637 54.251 79.972 1.00 143.61 150 LEU B O 1
ATOM 3459 N N . GLU B 2 141 ? 22.935 55.689 80.325 1.00 147.56 151 GLU B N 1
ATOM 3460 C CA . GLU B 2 141 ? 21.898 54.666 80.396 1.00 146.65 151 GLU B CA 1
ATOM 3461 C C . GLU B 2 141 ? 21.365 54.374 78.991 1.00 146.75 151 GLU B C 1
ATOM 3462 O O . GLU B 2 141 ? 22.051 54.655 78.007 1.00 145.53 151 GLU B O 1
ATOM 3468 N N . LEU B 2 142 ? 20.154 53.821 78.902 1.00 145.32 152 LEU B N 1
ATOM 3469 C CA . LEU B 2 142 ? 19.589 53.364 77.623 1.00 146.27 152 LEU B CA 1
ATOM 3470 C C . LEU B 2 142 ? 19.892 54.337 76.486 1.00 147.63 152 LEU B C 1
ATOM 3471 O O . LEU B 2 142 ? 19.100 55.240 76.205 1.00 148.27 152 LEU B O 1
ATOM 3476 N N . GLY B 2 143 ? 21.042 54.137 75.841 1.00 146.23 153 GLY B N 1
ATOM 3477 C CA . GLY B 2 143 ? 21.509 55.010 74.778 1.00 148.93 153 GLY B CA 1
ATOM 3478 C C . GLY B 2 143 ? 22.988 54.839 74.460 1.00 150.17 153 GLY B C 1
ATOM 3479 O O . GLY B 2 143 ? 23.445 53.734 74.174 1.00 148.37 153 GLY B O 1
ATOM 3480 N N . LEU B 2 144 ? 23.730 55.945 74.502 1.00 152.30 154 LEU B N 1
ATOM 3481 C CA . LEU B 2 144 ? 25.173 55.945 74.248 1.00 154.34 154 LEU B CA 1
ATOM 3482 C C . LEU B 2 144 ? 25.791 57.291 74.664 1.00 153.87 154 LEU B C 1
ATOM 3483 O O . LEU B 2 144 ? 25.088 58.300 74.760 1.00 151.12 154 LEU B O 1
ATOM 3488 N N . ASP B 2 145 ? 27.098 57.295 74.926 1.00 152.99 155 ASP B N 1
ATOM 3489 C CA . ASP B 2 145 ? 27.790 58.494 75.405 1.00 154.03 155 ASP B CA 1
ATOM 3490 C C . ASP B 2 145 ? 28.025 59.506 74.277 1.00 151.17 155 ASP B C 1
ATOM 3491 O O . ASP B 2 145 ? 27.816 60.712 74.454 1.00 146.80 155 ASP B O 1
ATOM 3496 N N . GLY B 2 146 ? 28.458 59.005 73.122 1.00 151.40 156 GLY B N 1
ATOM 3497 C CA . GLY B 2 146 ? 28.758 59.847 71.976 1.00 146.84 156 GLY B CA 1
ATOM 3498 C C . GLY B 2 146 ? 27.520 60.375 71.277 1.00 144.68 156 GLY B C 1
ATOM 3499 O O . GLY B 2 146 ? 26.845 59.644 70.551 1.00 141.45 156 GLY B O 1
ATOM 3500 N N . VAL B 2 147 ? 27.232 61.656 71.492 1.00 145.16 157 VAL B N 1
ATOM 3501 C CA . VAL B 2 147 ? 26.063 62.308 70.905 1.00 141.84 157 VAL B CA 1
ATOM 3502 C C . VAL B 2 147 ? 26.350 63.783 70.622 1.00 140.28 157 VAL B C 1
ATOM 3503 O O . VAL B 2 147 ? 27.235 64.380 71.243 1.00 140.71 157 VAL B O 1
ATOM 3507 N N . GLN B 2 148 ? 25.615 64.366 69.676 1.00 138.16 158 GLN B N 1
ATOM 3508 C CA . GLN B 2 148 ? 25.649 65.816 69.484 1.00 136.18 158 GLN B CA 1
ATOM 3509 C C . GLN B 2 148 ? 24.995 66.528 70.675 1.00 134.76 158 GLN B C 1
ATOM 3510 O O . GLN B 2 148 ? 23.766 66.543 70.816 1.00 130.10 158 GLN B O 1
ATOM 3516 N N . VAL B 2 149 ? 25.823 67.100 71.542 1.00 133.34 159 VAL B N 1
ATOM 3517 C CA . VAL B 2 149 ? 25.315 67.945 72.609 1.00 131.34 159 VAL B CA 1
ATOM 3518 C C . VAL B 2 149 ? 26.049 69.269 72.599 1.00 129.73 159 VAL B C 1
ATOM 3519 O O . VAL B 2 149 ? 27.265 69.327 72.391 1.00 126.73 159 VAL B O 1
ATOM 3523 N N . SER B 2 150 ? 25.286 70.331 72.813 1.00 125.82 160 SER B N 1
ATOM 3524 C CA . SER B 2 150 ? 25.817 71.675 72.815 1.00 121.54 160 SER B CA 1
ATOM 3525 C C . SER B 2 150 ? 25.062 72.427 73.893 1.00 124.15 160 SER B C 1
ATOM 3526 O O . SER B 2 150 ? 23.841 72.280 74.021 1.00 122.97 160 SER B O 1
ATOM 3529 N N . PHE B 2 151 ? 25.786 73.226 74.673 1.00 124.85 161 PHE B N 1
ATOM 3530 C CA . PHE B 2 151 ? 25.202 73.891 75.838 1.00 123.95 161 PHE B CA 1
ATOM 3531 C C . PHE B 2 151 ? 25.471 75.406 75.865 1.00 119.73 161 PHE B C 1
ATOM 3532 O O . PHE B 2 151 ? 26.620 75.842 76.017 1.00 115.84 161 PHE B O 1
ATOM 3540 N N . TYR B 2 152 ? 24.409 76.204 75.730 1.00 118.15 162 TYR B N 1
ATOM 3541 C CA . TYR B 2 152 ? 24.583 77.664 75.712 1.00 114.28 162 TYR B CA 1
ATOM 3542 C C . TYR B 2 152 ? 24.020 78.363 76.959 1.00 113.70 162 TYR B C 1
ATOM 3543 O O . TYR B 2 152 ? 23.350 77.734 77.779 1.00 115.42 162 TYR B O 1
ATOM 3552 N N . LEU B 2 153 ? 24.290 79.661 77.094 1.00 111.55 163 LEU B N 1
ATOM 3553 C CA . LEU B 2 153 ? 23.867 80.425 78.270 1.00 112.45 163 LEU B CA 1
ATOM 3554 C C . LEU B 2 153 ? 22.876 81.562 77.968 1.00 110.52 163 LEU B C 1
ATOM 3555 O O . LEU B 2 153 ? 23.098 82.705 78.353 1.00 112.73 163 LEU B O 1
ATOM 3560 N N . THR B 2 154 ? 21.776 81.240 77.296 1.00 108.38 164 THR B N 1
ATOM 3561 C CA . THR B 2 154 ? 20.740 82.228 76.977 1.00 111.73 164 THR B CA 1
ATOM 3562 C C . THR B 2 154 ? 20.229 83.011 78.201 1.00 115.90 164 THR B C 1
ATOM 3563 O O . THR B 2 154 ? 20.309 82.527 79.329 1.00 116.32 164 THR B O 1
ATOM 3567 N N . SER B 2 155 ? 19.694 84.215 77.966 1.00 115.92 165 SER B N 1
ATOM 3568 C CA . SER B 2 155 ? 19.233 85.087 79.048 1.00 113.69 165 SER B CA 1
ATOM 3569 C C . SER B 2 155 ? 18.186 86.129 78.643 1.00 117.47 165 SER B C 1
ATOM 3570 O O . SER B 2 155 ? 17.880 87.010 79.439 1.00 121.25 165 SER B O 1
ATOM 3573 N N . ILE B 2 156 ? 17.657 86.036 77.421 1.00 114.15 166 ILE B N 1
ATOM 3574 C CA . ILE B 2 156 ? 16.593 86.928 76.893 1.00 117.40 166 ILE B CA 1
ATOM 3575 C C . ILE B 2 156 ? 16.729 88.440 77.169 1.00 119.91 166 ILE B C 1
ATOM 3576 O O . ILE B 2 156 ? 16.000 89.257 76.588 1.00 119.42 166 ILE B O 1
ATOM 3581 N N . PHE B 2 157 ? 17.653 88.796 78.059 1.00 120.77 167 PHE B N 1
ATOM 3582 C CA . PHE B 2 157 ? 17.947 90.184 78.408 1.00 122.68 167 PHE B CA 1
ATOM 3583 C C . PHE B 2 157 ? 19.413 90.472 78.054 1.00 119.05 167 PHE B C 1
ATOM 3584 O O . PHE B 2 157 ? 19.799 91.618 77.816 1.00 116.81 167 PHE B O 1
ATOM 3592 N N . ASP B 2 158 ? 20.215 89.407 78.036 1.00 119.05 168 ASP B N 1
ATOM 3593 C CA . ASP B 2 158 ? 21.625 89.445 77.654 1.00 112.27 168 ASP B CA 1
ATOM 3594 C C . ASP B 2 158 ? 21.756 89.796 76.171 1.00 112.16 168 ASP B C 1
ATOM 3595 O O . ASP B 2 158 ? 20.812 90.302 75.550 1.00 107.68 168 ASP B O 1
ATOM 3600 N N . HIS B 2 159 ? 22.937 89.535 75.609 1.00 110.97 169 HIS B N 1
ATOM 3601 C CA . HIS B 2 159 ? 23.059 89.428 74.160 1.00 107.58 169 HIS B CA 1
ATOM 3602 C C . HIS B 2 159 ? 23.012 87.961 73.754 1.00 106.36 169 HIS B C 1
ATOM 3603 O O . HIS B 2 159 ? 22.698 87.637 72.610 1.00 104.00 169 HIS B O 1
ATOM 3610 N N . SER B 2 160 ? 23.283 87.072 74.706 1.00 107.47 170 SER B N 1
ATOM 3611 C CA . SER B 2 160 ? 23.555 85.676 74.363 1.00 107.38 170 SER B CA 1
ATOM 3612 C C . SER B 2 160 ? 22.394 84.792 73.880 1.00 103.69 170 SER B C 1
ATOM 3613 O O . SER B 2 160 ? 22.641 83.687 73.394 1.00 104.67 170 SER B O 1
ATOM 3616 N N . ILE B 2 161 ? 21.153 85.263 73.984 1.00 101.16 171 ILE B N 1
ATOM 3617 C CA . ILE B 2 161 ? 20.047 84.590 73.296 1.00 102.26 171 ILE B CA 1
ATOM 3618 C C . ILE B 2 161 ? 20.364 84.568 71.810 1.00 103.32 171 ILE B C 1
ATOM 3619 O O . ILE B 2 161 ? 20.095 83.582 71.102 1.00 101.89 171 ILE B O 1
ATOM 3624 N N . TYR B 2 162 ? 20.934 85.687 71.352 1.00 108.04 172 TYR B N 1
ATOM 3625 C CA . TYR B 2 162 ? 21.237 85.924 69.940 1.00 98.84 172 TYR B CA 1
ATOM 3626 C C . TYR B 2 162 ? 22.508 85.185 69.513 1.00 95.63 172 TYR B C 1
ATOM 3627 O O . TYR B 2 162 ? 22.535 84.590 68.442 1.00 95.84 172 TYR B O 1
ATOM 3636 N N . GLU B 2 163 ? 23.538 85.192 70.363 1.00 94.21 173 GLU B N 1
ATOM 3637 C CA . GLU B 2 163 ? 24.766 84.429 70.099 1.00 97.57 173 GLU B CA 1
ATOM 3638 C C . GLU B 2 163 ? 24.492 82.931 70.017 1.00 101.64 173 GLU B C 1
ATOM 3639 O O . GLU B 2 163 ? 25.001 82.235 69.126 1.00 102.26 173 GLU B O 1
ATOM 3645 N N . ALA B 2 164 ? 23.688 82.435 70.958 1.00 106.35 174 ALA B N 1
ATOM 3646 C CA . ALA B 2 164 ? 23.292 81.036 70.953 1.00 101.31 174 ALA B CA 1
ATOM 3647 C C . ALA B 2 164 ? 22.489 80.742 69.692 1.00 97.65 174 ALA B C 1
ATOM 3648 O O . ALA B 2 164 ? 22.849 79.855 68.912 1.00 99.15 174 ALA B O 1
ATOM 3650 N N . PHE B 2 165 ? 21.425 81.509 69.469 1.00 92.65 175 PHE B N 1
ATOM 3651 C CA . PHE B 2 165 ? 20.595 81.288 68.293 1.00 93.23 175 PHE B CA 1
ATOM 3652 C C . PHE B 2 165 ? 21.374 81.383 66.995 1.00 98.71 175 PHE B C 1
ATOM 3653 O O . PHE B 2 165 ? 20.950 80.860 65.968 1.00 100.66 175 PHE B O 1
ATOM 3661 N N . SER B 2 166 ? 22.516 82.056 67.037 1.00 100.80 176 SER B N 1
ATOM 3662 C CA . SER B 2 166 ? 23.364 82.166 65.862 1.00 96.11 176 SER B CA 1
ATOM 3663 C C . SER B 2 166 ? 24.206 80.910 65.681 1.00 97.45 176 SER B C 1
ATOM 3664 O O . SER B 2 166 ? 24.101 80.244 64.651 1.00 98.43 176 SER B O 1
ATOM 3667 N N . ARG B 2 167 ? 25.019 80.566 66.680 1.00 95.83 177 ARG B N 1
ATOM 3668 C CA . ARG B 2 167 ? 25.806 79.339 66.574 1.00 99.70 177 ARG B CA 1
ATOM 3669 C C . ARG B 2 167 ? 24.909 78.155 66.181 1.00 104.48 177 ARG B C 1
ATOM 3670 O O . ARG B 2 167 ? 25.378 77.196 65.554 1.00 104.79 177 ARG B O 1
ATOM 3678 N N . ILE B 2 168 ? 23.626 78.226 66.555 1.00 102.09 178 ILE B N 1
ATOM 3679 C CA . ILE B 2 168 ? 22.638 77.206 66.169 1.00 102.45 178 ILE B CA 1
ATOM 3680 C C . ILE B 2 168 ? 22.169 77.358 64.726 1.00 100.87 178 ILE B C 1
ATOM 3681 O O . ILE B 2 168 ? 22.460 76.510 63.888 1.00 104.44 178 ILE B O 1
ATOM 3686 N N . VAL B 2 169 ? 21.443 78.440 64.448 1.00 98.69 179 VAL B N 1
ATOM 3687 C CA . VAL B 2 169 ? 20.896 78.700 63.116 1.00 99.60 179 VAL B CA 1
ATOM 3688 C C . VAL B 2 169 ? 21.973 78.719 62.030 1.00 102.73 179 VAL B C 1
ATOM 3689 O O . VAL B 2 169 ? 21.680 78.770 60.841 1.00 106.50 179 VAL B O 1
ATOM 3693 N N . GLN B 2 170 ? 23.225 78.660 62.445 1.00 101.71 180 GLN B N 1
ATOM 3694 C CA . GLN B 2 170 ? 24.340 78.698 61.512 1.00 105.92 180 GLN B CA 1
ATOM 3695 C C . GLN B 2 170 ? 24.746 77.285 61.039 1.00 107.05 180 GLN B C 1
ATOM 3696 O O . GLN B 2 170 ? 25.417 77.133 60.016 1.00 107.45 180 GLN B O 1
ATOM 3702 N N . LYS B 2 171 ? 24.329 76.258 61.779 1.00 104.60 181 LYS B N 1
ATOM 3703 C CA . LYS B 2 171 ? 24.682 74.876 61.449 1.00 103.95 181 LYS B CA 1
ATOM 3704 C C . LYS B 2 171 ? 23.638 74.266 60.538 1.00 103.12 181 LYS B C 1
ATOM 3705 O O . LYS B 2 171 ? 23.889 73.270 59.868 1.00 100.14 181 LYS B O 1
ATOM 3711 N N . LEU B 2 172 ? 22.456 74.869 60.542 1.00 103.03 182 LEU B N 1
ATOM 3712 C CA . LEU B 2 172 ? 21.335 74.415 59.730 1.00 106.50 182 LEU B CA 1
ATOM 3713 C C . LEU B 2 172 ? 21.363 75.150 58.400 1.00 111.05 182 LEU B C 1
ATOM 3714 O O . LEU B 2 172 ? 20.348 75.257 57.706 1.00 109.79 182 LEU B O 1
ATOM 3719 N N . ILE B 2 173 ? 22.535 75.678 58.067 1.00 113.80 183 ILE B N 1
ATOM 3720 C CA . ILE B 2 173 ? 22.716 76.442 56.840 1.00 115.23 183 ILE B CA 1
ATOM 3721 C C . ILE B 2 173 ? 23.431 75.642 55.744 1.00 119.83 183 ILE B C 1
ATOM 3722 O O . ILE B 2 173 ? 24.531 75.097 55.964 1.00 115.55 183 ILE B O 1
ATOM 3727 N N . PRO B 2 174 ? 22.787 75.565 54.561 1.00 124.41 184 PRO B N 1
ATOM 3728 C CA . PRO B 2 174 ? 23.327 75.017 53.304 1.00 122.05 184 PRO B CA 1
ATOM 3729 C C . PRO B 2 174 ? 24.630 75.711 52.882 1.00 120.24 184 PRO B C 1
ATOM 3730 O O . PRO B 2 174 ? 24.609 76.791 52.271 1.00 114.45 184 PRO B O 1
ATOM 3734 N N . GLU B 2 175 ? 25.750 75.066 53.205 1.00 123.64 185 GLU B N 1
ATOM 3735 C CA . GLU B 2 175 ? 27.098 75.589 52.946 1.00 124.49 185 GLU B CA 1
ATOM 3736 C C . GLU B 2 175 ? 27.518 76.676 53.934 1.00 120.83 185 GLU B C 1
ATOM 3737 O O . GLU B 2 175 ? 27.741 77.827 53.556 1.00 117.10 185 GLU B O 1
ATOM 3743 N N . LEU B 2 176 ? 27.608 76.281 55.201 1.00 117.22 186 LEU B N 1
ATOM 3744 C CA . LEU B 2 176 ? 28.197 77.096 56.251 1.00 113.17 186 LEU B CA 1
ATOM 3745 C C . LEU B 2 176 ? 29.713 77.189 56.019 1.00 113.42 186 LEU B C 1
ATOM 3746 O O . LEU B 2 176 ? 30.353 78.192 56.356 1.00 112.87 186 LEU B O 1
ATOM 3751 N N . SER B 2 177 ? 30.271 76.141 55.416 1.00 114.59 187 SER B N 1
ATOM 3752 C CA . SER B 2 177 ? 31.715 76.026 55.205 1.00 117.80 187 SER B CA 1
ATOM 3753 C C . SER B 2 177 ? 32.280 76.991 54.150 1.00 116.67 187 SER B C 1
ATOM 3754 O O . SER B 2 177 ? 33.416 77.482 54.282 1.00 111.11 187 SER B O 1
ATOM 3757 N N . PHE B 2 178 ? 31.512 77.255 53.095 1.00 114.77 188 PHE B N 1
ATOM 3758 C CA . PHE B 2 178 ? 32.025 78.155 52.072 1.00 114.72 188 PHE B CA 1
ATOM 3759 C C . PHE B 2 178 ? 31.643 79.611 52.315 1.00 113.88 188 PHE B C 1
ATOM 3760 O O . PHE B 2 178 ? 32.325 80.516 51.833 1.00 115.16 188 PHE B O 1
ATOM 3768 N N . LEU B 2 179 ? 30.568 79.841 53.066 1.00 112.99 189 LEU B N 1
ATOM 3769 C CA . LEU B 2 179 ? 30.258 81.186 53.548 1.00 106.95 189 LEU B CA 1
ATOM 3770 C C . LEU B 2 179 ? 31.367 81.584 54.510 1.00 105.36 189 LEU B C 1
ATOM 3771 O O . LEU B 2 179 ? 32.001 82.627 54.372 1.00 104.29 189 LEU B O 1
ATOM 3776 N N . GLU B 2 180 ? 31.625 80.714 55.472 1.00 107.66 190 GLU B N 1
ATOM 3777 C CA . GLU B 2 180 ? 32.675 80.966 56.438 1.00 107.35 190 GLU B CA 1
ATOM 3778 C C . GLU B 2 180 ? 34.055 81.071 55.804 1.00 107.28 190 GLU B C 1
ATOM 3779 O O . GLU B 2 180 ? 34.858 81.896 56.214 1.00 108.13 190 GLU B O 1
ATOM 3785 N N . ASN B 2 181 ? 34.357 80.221 54.829 1.00 114.27 191 ASN B N 1
ATOM 3786 C CA . ASN B 2 181 ? 35.664 80.315 54.171 1.00 112.61 191 ASN B CA 1
ATOM 3787 C C . ASN B 2 181 ? 35.774 81.600 53.352 1.00 110.10 191 ASN B C 1
ATOM 3788 O O . ASN B 2 181 ? 36.752 82.334 53.452 1.00 112.03 191 ASN B O 1
ATOM 3801 N N . LEU B 2 183 ? 34.336 84.277 53.695 1.00 104.90 193 LEU B N 1
ATOM 3802 C CA . LEU B 2 183 ? 34.346 85.458 54.536 1.00 102.04 193 LEU B CA 1
ATOM 3803 C C . LEU B 2 183 ? 35.517 85.359 55.498 1.00 100.07 193 LEU B C 1
ATOM 3804 O O . LEU B 2 183 ? 35.845 86.303 56.204 1.00 97.33 193 LEU B O 1
ATOM 3809 N N . ASP B 2 184 ? 36.149 84.196 55.521 1.00 102.86 194 ASP B N 1
ATOM 3810 C CA . ASP B 2 184 ? 37.317 84.013 56.353 1.00 104.58 194 ASP B CA 1
ATOM 3811 C C . ASP B 2 184 ? 38.477 84.688 55.648 1.00 104.24 194 ASP B C 1
ATOM 3812 O O . ASP B 2 184 ? 38.529 85.911 55.588 1.00 106.50 194 ASP B O 1
ATOM 3817 N N . ASN B 2 185 ? 39.392 83.893 55.099 1.00 105.11 195 ASN B N 1
ATOM 3818 C CA . ASN B 2 185 ? 40.559 84.426 54.391 1.00 110.66 195 ASN B CA 1
ATOM 3819 C C . ASN B 2 185 ? 40.182 85.265 53.156 1.00 110.73 195 ASN B C 1
ATOM 3820 O O . ASN B 2 185 ? 40.873 86.244 52.824 1.00 105.84 195 ASN B O 1
ATOM 3825 N N . LEU B 2 186 ? 39.082 84.905 52.492 1.00 109.13 196 LEU B N 1
ATOM 3826 C CA . LEU B 2 186 ? 38.678 85.657 51.310 1.00 109.59 196 LEU B CA 1
ATOM 3827 C C . LEU B 2 186 ? 38.478 87.125 51.701 1.00 107.16 196 LEU B C 1
ATOM 3828 O O . LEU B 2 186 ? 38.566 88.022 50.852 1.00 103.93 196 LEU B O 1
ATOM 3833 N N . ILE B 2 187 ? 38.222 87.355 52.993 1.00 106.31 197 ILE B N 1
ATOM 3834 C CA . ILE B 2 187 ? 38.388 88.686 53.590 1.00 100.83 197 ILE B CA 1
ATOM 3835 C C . ILE B 2 187 ? 39.510 88.710 54.648 1.00 99.58 197 ILE B C 1
ATOM 3836 O O . ILE B 2 187 ? 39.293 89.128 55.778 1.00 91.27 197 ILE B O 1
ATOM 3841 N N . GLN B 2 188 ? 40.683 88.203 54.253 1.00 103.42 198 GLN B N 1
ATOM 3842 C CA . GLN B 2 188 ? 41.970 88.400 54.938 1.00 100.98 198 GLN B CA 1
ATOM 3843 C C . GLN B 2 188 ? 43.024 88.622 53.849 1.00 100.57 198 GLN B C 1
ATOM 3844 O O . GLN B 2 188 ? 44.233 88.441 54.039 1.00 94.64 198 GLN B O 1
ATOM 3850 N N . HIS B 2 189 ? 42.514 88.982 52.680 1.00 95.56 199 HIS B N 1
ATOM 3851 C CA . HIS B 2 189 ? 43.255 89.795 51.747 1.00 96.16 199 HIS B CA 1
ATOM 3852 C C . HIS B 2 189 ? 42.833 91.248 52.008 1.00 93.13 199 HIS B C 1
ATOM 3853 O O . HIS B 2 189 ? 42.481 91.978 51.072 1.00 89.24 199 HIS B O 1
ATOM 3860 N N . SER B 2 190 ? 42.836 91.637 53.290 1.00 92.37 200 SER B N 1
ATOM 3861 C CA . SER B 2 190 ? 42.640 93.028 53.711 1.00 85.68 200 SER B CA 1
ATOM 3862 C C . SER B 2 190 ? 42.907 93.272 55.194 1.00 86.36 200 SER B C 1
ATOM 3863 O O . SER B 2 190 ? 43.322 92.361 55.939 1.00 86.86 200 SER B O 1
ATOM 3866 N N . LYS B 2 191 ? 42.657 94.520 55.601 1.00 83.68 201 LYS B N 1
ATOM 3867 C CA . LYS B 2 191 ? 42.917 94.984 56.970 1.00 87.58 201 LYS B CA 1
ATOM 3868 C C . LYS B 2 191 ? 41.805 94.617 57.979 1.00 82.22 201 LYS B C 1
ATOM 3869 O O . LYS B 2 191 ? 42.006 94.707 59.198 1.00 82.20 201 LYS B O 1
ATOM 3875 N N . ILE B 2 192 ? 40.649 94.213 57.447 1.00 78.95 202 ILE B N 1
ATOM 3876 C CA . ILE B 2 192 ? 39.564 93.571 58.199 1.00 81.93 202 ILE B CA 1
ATOM 3877 C C . ILE B 2 192 ? 40.076 92.466 59.135 1.00 85.98 202 ILE B C 1
ATOM 3878 O O . ILE B 2 192 ? 40.909 91.648 58.742 1.00 90.00 202 ILE B O 1
ATOM 3883 N N . GLU B 2 193 ? 39.587 92.432 60.371 1.00 86.35 203 GLU B N 1
ATOM 3884 C CA . GLU B 2 193 ? 40.068 91.431 61.326 1.00 86.38 203 GLU B CA 1
ATOM 3885 C C . GLU B 2 193 ? 38.959 90.598 61.932 1.00 85.22 203 GLU B C 1
ATOM 3886 O O . GLU B 2 193 ? 39.247 89.705 62.716 1.00 88.93 203 GLU B O 1
ATOM 3892 N N . LYS B 2 194 ? 37.711 90.888 61.556 1.00 82.45 204 LYS B N 1
ATOM 3893 C CA . LYS B 2 194 ? 36.535 90.183 62.063 1.00 83.17 204 LYS B CA 1
ATOM 3894 C C . LYS B 2 194 ? 35.293 90.589 61.270 1.00 84.82 204 LYS B C 1
ATOM 3895 O O . LYS B 2 194 ? 34.980 91.767 61.146 1.00 84.05 204 LYS B O 1
ATOM 3901 N N . ALA B 2 195 ? 34.557 89.619 60.753 1.00 87.27 205 ALA B N 1
ATOM 3902 C CA . ALA B 2 195 ? 33.391 89.944 59.945 1.00 84.89 205 ALA B CA 1
ATOM 3903 C C . ALA B 2 195 ? 32.186 89.162 60.429 1.00 83.35 205 ALA B C 1
ATOM 3904 O O . ALA B 2 195 ? 32.332 88.060 60.933 1.00 90.68 205 ALA B O 1
ATOM 3906 N N . PHE B 2 196 ? 31.002 89.735 60.271 1.00 73.38 206 PHE B N 1
ATOM 3907 C CA . PHE B 2 196 ? 29.769 89.079 60.650 1.00 81.12 206 PHE B CA 1
ATOM 3908 C C . PHE B 2 196 ? 28.751 89.404 59.581 1.00 84.21 206 PHE B C 1
ATOM 3909 O O . PHE B 2 196 ? 28.628 90.560 59.168 1.00 81.87 206 PHE B O 1
ATOM 3917 N N . LEU B 2 197 ? 28.035 88.390 59.107 1.00 88.05 207 LEU B N 1
ATOM 3918 C CA . LEU B 2 197 ? 26.846 88.633 58.304 1.00 86.25 207 LEU B CA 1
ATOM 3919 C C . LEU B 2 197 ? 25.799 88.789 59.367 1.00 88.59 207 LEU B C 1
ATOM 3920 O O . LEU B 2 197 ? 26.052 88.406 60.500 1.00 92.74 207 LEU B O 1
ATOM 3925 N N . PHE B 2 198 ? 24.641 89.349 59.041 1.00 85.25 208 PHE B N 1
ATOM 3926 C CA . PHE B 2 198 ? 23.705 89.735 60.081 1.00 88.64 208 PHE B CA 1
ATOM 3927 C C . PHE B 2 198 ? 22.350 89.924 59.478 1.00 95.41 208 PHE B C 1
ATOM 3928 O O . PHE B 2 198 ? 22.203 90.708 58.547 1.00 96.84 208 PHE B O 1
ATOM 3936 N N . ASP B 2 199 ? 21.349 89.226 59.994 1.00 95.05 209 ASP B N 1
ATOM 3937 C CA . ASP B 2 199 ? 20.003 89.663 59.707 1.00 99.74 209 ASP B CA 1
ATOM 3938 C C . ASP B 2 199 ? 19.827 90.899 60.598 1.00 101.50 209 ASP B C 1
ATOM 3939 O O . ASP B 2 199 ? 20.285 90.915 61.746 1.00 99.29 209 ASP B O 1
ATOM 3944 N N . VAL B 2 200 ? 19.199 91.945 60.077 1.00 101.02 210 VAL B N 1
ATOM 3945 C CA . VAL B 2 200 ? 19.137 93.188 60.831 1.00 97.59 210 VAL B CA 1
ATOM 3946 C C . VAL B 2 200 ? 17.932 93.281 61.741 1.00 101.69 210 VAL B C 1
ATOM 3947 O O . VAL B 2 200 ? 18.037 93.849 62.831 1.00 102.49 210 VAL B O 1
ATOM 3951 N N . ASN B 2 201 ? 16.796 92.740 61.294 1.00 104.93 211 ASN B N 1
ATOM 3952 C CA . ASN B 2 201 ? 15.548 92.803 62.065 1.00 103.51 211 ASN B CA 1
ATOM 3953 C C . ASN B 2 201 ? 15.575 91.880 63.265 1.00 100.87 211 ASN B C 1
ATOM 3954 O O . ASN B 2 201 ? 14.982 92.177 64.294 1.00 103.65 211 ASN B O 1
ATOM 3959 N N . SER B 2 202 ? 16.257 90.751 63.117 1.00 101.41 212 SER B N 1
ATOM 3960 C CA . SER B 2 202 ? 16.619 89.915 64.258 1.00 102.04 212 SER B CA 1
ATOM 3961 C C . SER B 2 202 ? 17.934 90.434 64.807 1.00 99.73 212 SER B C 1
ATOM 3962 O O . SER B 2 202 ? 18.017 91.589 65.211 1.00 104.23 212 SER B O 1
ATOM 3965 N N . LYS B 2 203 ? 18.953 89.585 64.826 1.00 95.12 213 LYS B N 1
ATOM 3966 C CA . LYS B 2 203 ? 20.331 90.034 64.999 1.00 94.14 213 LYS B CA 1
ATOM 3967 C C . LYS B 2 203 ? 21.245 88.838 65.175 1.00 95.89 213 LYS B C 1
ATOM 3968 O O . LYS B 2 203 ? 22.256 88.899 65.879 1.00 91.40 213 LYS B O 1
ATOM 3974 N N . ILE B 2 204 ? 20.873 87.738 64.533 1.00 98.32 214 ILE B N 1
ATOM 3975 C CA . ILE B 2 204 ? 21.658 86.517 64.636 1.00 96.90 214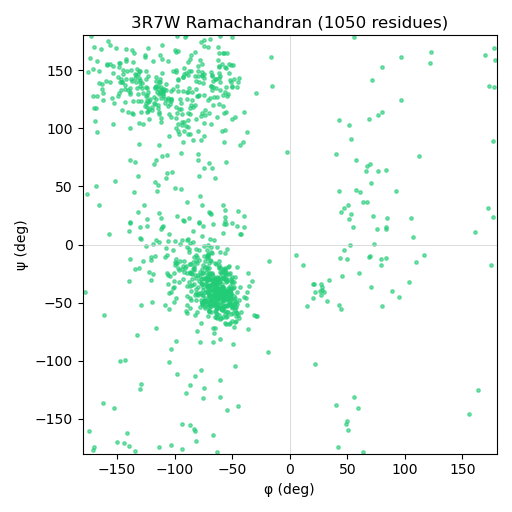 ILE B CA 1
ATOM 3976 C C . ILE B 2 204 ? 22.712 86.510 63.559 1.00 94.97 214 ILE B C 1
ATOM 3977 O O . ILE B 2 204 ? 22.426 86.783 62.386 1.00 93.22 214 ILE B O 1
ATOM 3982 N N . TYR B 2 205 ? 23.941 86.221 63.963 1.00 96.54 215 TYR B N 1
ATOM 3983 C CA . TYR B 2 205 ? 25.017 86.237 63.007 1.00 90.87 215 TYR B CA 1
ATOM 3984 C C . TYR B 2 205 ? 24.992 84.995 62.158 1.00 92.91 215 TYR B C 1
ATOM 3985 O O . TYR B 2 205 ? 25.577 83.978 62.502 1.00 94.53 215 TYR B O 1
ATOM 3994 N N . VAL B 2 206 ? 24.258 85.109 61.054 1.00 95.19 216 VAL B N 1
ATOM 3995 C CA . VAL B 2 206 ? 24.153 84.074 60.032 1.00 99.05 216 VAL B CA 1
ATOM 3996 C C . VAL B 2 206 ? 25.526 83.460 59.639 1.00 98.74 216 VAL B C 1
ATOM 3997 O O . VAL B 2 206 ? 25.584 82.350 59.111 1.00 100.10 216 VAL B O 1
ATOM 4001 N N . SER B 2 207 ? 26.624 84.156 59.931 1.00 95.48 217 SER B N 1
ATOM 4002 C CA . SER B 2 207 ? 27.953 83.548 59.824 1.00 94.84 217 SER B CA 1
ATOM 4003 C C . SER B 2 207 ? 29.067 84.409 60.417 1.00 95.51 217 SER B C 1
ATOM 4004 O O . SER B 2 207 ? 28.853 85.568 60.748 1.00 97.33 217 SER B O 1
ATOM 4007 N N . THR B 2 208 ? 30.258 83.838 60.542 1.00 95.66 218 THR B N 1
ATOM 4008 C CA . THR B 2 208 ? 31.398 84.553 61.102 1.00 97.23 218 THR B CA 1
ATOM 4009 C C . THR B 2 208 ? 32.705 83.928 60.610 1.00 100.72 218 THR B C 1
ATOM 4010 O O . THR B 2 208 ? 32.695 82.877 59.970 1.00 100.69 218 THR B O 1
ATOM 4014 N N . ASP B 2 209 ? 33.827 84.583 60.899 1.00 104.71 219 ASP B N 1
ATOM 4015 C CA . ASP B 2 209 ? 35.144 84.076 60.501 1.00 108.85 219 ASP B CA 1
ATOM 4016 C C . ASP B 2 209 ? 35.402 82.725 61.146 1.00 110.74 219 ASP B C 1
ATOM 4017 O O . ASP B 2 209 ? 34.701 82.338 62.081 1.00 108.86 219 ASP B O 1
ATOM 4022 N N . SER B 2 210 ? 36.403 82.007 60.641 1.00 113.73 220 SER B N 1
ATOM 4023 C CA . SER B 2 210 ? 36.815 80.744 61.256 1.00 115.56 220 SER B CA 1
ATOM 4024 C C . SER B 2 210 ? 37.512 81.017 62.595 1.00 118.44 220 SER B C 1
ATOM 4025 O O . SER B 2 210 ? 37.798 80.093 63.361 1.00 121.05 220 SER B O 1
ATOM 4028 N N . ASN B 2 211 ? 37.780 82.295 62.867 1.00 115.93 221 ASN B N 1
ATOM 4029 C CA . ASN B 2 211 ? 38.220 82.717 64.191 1.00 119.45 221 ASN B CA 1
ATOM 4030 C C . ASN B 2 211 ? 37.066 82.597 65.190 1.00 122.41 221 ASN B C 1
ATOM 4031 O O . ASN B 2 211 ? 36.073 83.325 65.074 1.00 118.58 221 ASN B O 1
ATOM 4036 N N . PRO B 2 212 ? 37.188 81.673 66.170 1.00 127.88 222 PRO B N 1
ATOM 4037 C CA . PRO B 2 212 ? 36.161 81.521 67.218 1.00 130.50 222 PRO B CA 1
ATOM 4038 C C . PRO B 2 212 ? 35.849 82.882 67.851 1.00 129.94 222 PRO B C 1
ATOM 4039 O O . PRO B 2 212 ? 36.766 83.682 68.079 1.00 128.77 222 PRO B O 1
ATOM 4043 N N . VAL B 2 213 ? 34.574 83.135 68.133 1.00 127.97 223 VAL B N 1
ATOM 4044 C CA . VAL B 2 213 ? 34.080 84.516 68.201 1.00 127.93 223 VAL B CA 1
ATOM 4045 C C . VAL B 2 213 ? 34.628 85.438 69.306 1.00 126.62 223 VAL B C 1
ATOM 4046 O O . VAL B 2 213 ? 35.429 86.340 69.021 1.00 123.51 223 VAL B O 1
ATOM 4050 N N . ASP B 2 214 ? 34.215 85.187 70.548 1.00 124.05 224 ASP B N 1
ATOM 4051 C CA . ASP B 2 214 ? 34.282 86.175 71.637 1.00 124.41 224 ASP B CA 1
ATOM 4052 C C . ASP B 2 214 ? 33.100 87.144 71.517 1.00 119.55 224 ASP B C 1
ATOM 4053 O O . ASP B 2 214 ? 33.010 87.914 70.551 1.00 117.33 224 ASP B O 1
ATOM 4058 N N . ILE B 2 215 ? 32.204 87.101 72.503 1.00 114.72 225 ILE B N 1
ATOM 4059 C CA . ILE B 2 215 ? 30.936 87.826 72.424 1.00 113.36 225 ILE B CA 1
ATOM 4060 C C . ILE B 2 215 ? 31.118 89.356 72.293 1.00 110.20 225 ILE B C 1
ATOM 4061 O O . ILE B 2 215 ? 30.238 90.063 71.773 1.00 104.86 225 ILE B O 1
ATOM 4066 N N . GLN B 2 216 ? 32.267 89.855 72.742 1.00 108.22 226 GLN B N 1
ATOM 4067 C CA . GLN B 2 216 ? 32.539 91.285 72.692 1.00 107.95 226 GLN B CA 1
ATOM 4068 C C . GLN B 2 216 ? 32.379 91.790 71.252 1.00 107.39 226 GLN B C 1
ATOM 4069 O O . GLN B 2 216 ? 31.572 92.691 70.981 1.00 101.76 226 GLN B O 1
ATOM 4083 N N . TYR B 2 218 ? 30.893 90.327 68.903 1.00 95.63 228 TYR B N 1
ATOM 4084 C CA . TYR B 2 218 ? 29.505 90.165 68.487 1.00 96.70 228 TYR B CA 1
ATOM 4085 C C . TYR B 2 218 ? 28.614 91.343 68.931 1.00 93.73 228 TYR B C 1
ATOM 4086 O O . TYR B 2 218 ? 27.703 91.761 68.198 1.00 89.39 228 TYR B O 1
ATOM 4095 N N . GLU B 2 219 ? 28.867 91.888 70.118 1.00 93.12 229 GLU B N 1
ATOM 4096 C CA . GLU B 2 219 ? 27.977 92.927 70.635 1.00 94.03 229 GLU B CA 1
ATOM 4097 C C . GLU B 2 219 ? 28.145 94.226 69.867 1.00 89.29 229 GLU B C 1
ATOM 4098 O O . GLU B 2 219 ? 27.170 94.809 69.359 1.00 85.28 229 GLU B O 1
ATOM 4104 N N . VAL B 2 220 ? 29.402 94.647 69.762 1.00 91.15 230 VAL B N 1
ATOM 4105 C CA . VAL B 2 220 ? 29.751 95.876 69.065 1.00 88.78 230 VAL B CA 1
ATOM 4106 C C . VAL B 2 220 ? 29.022 95.927 67.725 1.00 84.33 230 VAL B C 1
ATOM 4107 O O . VAL B 2 220 ? 28.178 96.808 67.488 1.00 80.19 230 VAL B O 1
ATOM 4111 N N . CYS B 2 221 ? 29.312 94.943 66.876 1.00 82.25 231 CYS B N 1
ATOM 4112 C CA . CYS B 2 221 ? 28.679 94.853 65.569 1.00 79.15 231 CYS B CA 1
ATOM 4113 C C . CYS B 2 221 ? 27.148 94.932 65.656 1.00 84.02 231 CYS B C 1
ATOM 4114 O O . CYS B 2 221 ? 26.527 95.762 64.967 1.00 80.82 231 CYS B O 1
ATOM 4117 N N . SER B 2 222 ? 26.527 94.130 66.527 1.00 82.62 232 SER B N 1
ATOM 4118 C CA . SER B 2 222 ? 25.075 94.181 66.581 1.00 83.02 232 SER B CA 1
ATOM 4119 C C . SER B 2 222 ? 24.658 95.572 67.020 1.00 84.66 232 SER B C 1
ATOM 4120 O O . SER B 2 222 ? 23.738 96.180 66.437 1.00 84.79 232 SER B O 1
ATOM 4123 N N . GLU B 2 223 ? 25.340 96.086 68.041 1.00 81.84 233 GLU B N 1
ATOM 4124 C CA . GLU B 2 223 ? 24.915 97.350 68.613 1.00 81.76 233 GLU B CA 1
ATOM 4125 C C . GLU B 2 223 ? 25.077 98.423 67.557 1.00 79.02 233 GLU B C 1
ATOM 4126 O O . GLU B 2 223 ? 24.296 99.384 67.501 1.00 73.20 233 GLU B O 1
ATOM 4132 N N . PHE B 2 224 ? 26.066 98.202 66.683 1.00 79.06 234 PHE B N 1
ATOM 4133 C CA . PHE B 2 224 ? 26.387 99.140 65.621 1.00 72.14 234 PHE B CA 1
ATOM 4134 C C . PHE B 2 224 ? 25.271 99.147 64.593 1.00 73.15 234 PHE B C 1
ATOM 4135 O O . PHE B 2 224 ? 24.958 100.185 64.029 1.00 72.59 234 PHE B O 1
ATOM 4143 N N . ILE B 2 225 ? 24.660 97.990 64.366 1.00 74.53 235 ILE B N 1
ATOM 4144 C CA . ILE B 2 225 ? 23.479 97.911 63.518 1.00 76.07 235 ILE B CA 1
ATOM 4145 C C . ILE B 2 225 ? 22.387 98.817 64.065 1.00 76.82 235 ILE B C 1
ATOM 4146 O O . ILE B 2 225 ? 21.624 99.440 63.307 1.00 71.90 235 ILE B O 1
ATOM 4151 N N . ASP B 2 226 ? 22.311 98.887 65.392 1.00 75.94 236 ASP B N 1
ATOM 4152 C CA . ASP B 2 226 ? 21.285 99.712 66.018 1.00 77.57 236 ASP B CA 1
ATOM 4153 C C . ASP B 2 226 ? 21.558 101.191 65.811 1.00 75.23 236 ASP B C 1
ATOM 4154 O O . ASP B 2 226 ? 20.729 101.920 65.247 1.00 73.58 236 ASP B O 1
ATOM 4159 N N . VAL B 2 227 ? 22.731 101.622 66.259 1.00 71.39 237 VAL B N 1
ATOM 4160 C CA . VAL B 2 227 ? 23.191 102.982 66.017 1.00 73.28 237 VAL B CA 1
ATOM 4161 C C . VAL B 2 227 ? 23.029 103.434 64.545 1.00 76.87 237 VAL B C 1
ATOM 4162 O O . VAL B 2 227 ? 22.503 104.534 64.296 1.00 74.34 237 VAL B O 1
ATOM 4166 N N . THR B 2 228 ? 23.423 102.600 63.572 1.00 72.10 238 THR B N 1
ATOM 4167 C CA . THR B 2 228 ? 23.132 102.959 62.182 1.00 72.33 238 THR B CA 1
ATOM 4168 C C . THR B 2 228 ? 21.640 102.993 61.841 1.00 74.62 238 THR B C 1
ATOM 4169 O O . THR B 2 228 ? 21.173 103.927 61.178 1.00 73.27 238 THR B O 1
ATOM 4173 N N . ILE B 2 229 ? 20.884 101.999 62.300 1.00 76.82 239 ILE B N 1
ATOM 4174 C CA . ILE B 2 229 ? 19.465 101.951 61.948 1.00 76.93 239 ILE B CA 1
ATOM 4175 C C . ILE B 2 229 ? 18.618 103.069 62.574 1.00 77.47 239 ILE B C 1
ATOM 4176 O O . ILE B 2 229 ? 17.799 103.678 61.887 1.00 79.17 239 ILE B O 1
ATOM 4181 N N . ASP B 2 230 ? 18.836 103.335 63.865 1.00 74.18 240 ASP B N 1
ATOM 4182 C CA . ASP B 2 230 ? 18.163 104.423 64.591 1.00 72.99 240 ASP B CA 1
ATOM 4183 C C . ASP B 2 230 ? 18.510 105.833 64.092 1.00 77.33 240 ASP B C 1
ATOM 4184 O O . ASP B 2 230 ? 17.663 106.722 64.105 1.00 81.83 240 ASP B O 1
ATOM 4189 N N . LEU B 2 231 ? 19.759 106.061 63.691 1.00 77.68 241 LEU B N 1
ATOM 4190 C CA . LEU B 2 231 ? 20.148 107.388 63.226 1.00 72.54 241 LEU B CA 1
ATOM 4191 C C . LEU B 2 231 ? 19.554 107.637 61.857 1.00 77.99 241 LEU B C 1
ATOM 4192 O O . LEU B 2 231 ? 18.980 108.690 61.583 1.00 79.87 241 LEU B O 1
ATOM 4197 N N . PHE B 2 232 ? 19.699 106.636 61.001 1.00 81.26 242 PHE B N 1
ATOM 4198 C CA . PHE B 2 232 ? 19.155 106.680 59.668 1.00 82.52 242 PHE B CA 1
ATOM 4199 C C . PHE B 2 232 ? 17.688 107.033 59.776 1.00 89.91 242 PHE B C 1
ATOM 4200 O O . PHE B 2 232 ? 17.207 107.934 59.087 1.00 95.52 242 PHE B O 1
ATOM 4208 N N . ASP B 2 233 ? 16.975 106.330 60.654 1.00 87.35 243 ASP B N 1
ATOM 4209 C CA . ASP B 2 233 ? 15.526 106.488 60.735 1.00 90.89 243 ASP B CA 1
ATOM 4210 C C . ASP B 2 233 ? 15.084 107.862 61.245 1.00 93.06 243 ASP B C 1
ATOM 4211 O O . ASP B 2 233 ? 13.886 108.173 61.238 1.00 96.70 243 ASP B O 1
ATOM 4216 N N . LEU B 2 234 ? 16.039 108.682 61.684 1.00 87.64 244 LEU B N 1
ATOM 4217 C CA . LEU B 2 234 ? 15.694 110.003 62.215 1.00 88.54 244 LEU B CA 1
ATOM 4218 C C . LEU B 2 234 ? 15.547 110.995 61.071 1.00 88.58 244 LEU B C 1
ATOM 4219 O O . LEU B 2 234 ? 14.897 112.036 61.212 1.00 85.60 244 LEU B O 1
ATOM 4224 N N . TYR B 2 235 ? 16.147 110.646 59.936 1.00 90.79 245 TYR B N 1
ATOM 4225 C CA . TYR B 2 235 ? 16.224 111.534 58.777 1.00 95.56 245 TYR B CA 1
ATOM 4226 C C . TYR B 2 235 ? 15.977 110.755 57.472 1.00 103.14 245 TYR B C 1
ATOM 4227 O O . TYR B 2 235 ? 16.917 110.517 56.706 1.00 106.35 245 TYR B O 1
ATOM 4236 N N . LYS B 2 236 ? 14.728 110.357 57.218 1.00 105.32 246 LYS B N 1
ATOM 4237 C CA . LYS B 2 236 ? 14.399 109.560 56.026 1.00 111.41 246 LYS B CA 1
ATOM 4238 C C . LYS B 2 236 ? 13.945 110.404 54.813 1.00 118.86 246 LYS B C 1
ATOM 4239 O O . LYS B 2 236 ? 12.793 110.866 54.758 1.00 118.61 246 LYS B O 1
ATOM 4245 N N . ALA B 2 237 ? 14.860 110.587 53.851 1.00 117.00 247 ALA B N 1
ATOM 4246 C CA . ALA B 2 237 ? 14.631 111.386 52.631 1.00 115.96 247 ALA B CA 1
ATOM 4247 C C . ALA B 2 237 ? 15.907 111.479 51.763 1.00 110.82 247 ALA B C 1
ATOM 4248 O O . ALA B 2 237 ? 15.850 111.586 50.531 1.00 101.07 247 ALA B O 1
ATOM 4250 N N . GLU B 2 258 ? 25.032 103.997 51.552 1.00 100.65 268 GLU B N 1
ATOM 4251 C CA . GLU B 2 258 ? 24.273 103.025 50.754 1.00 106.09 268 GLU B CA 1
ATOM 4252 C C . GLU B 2 258 ? 23.098 102.443 51.592 1.00 103.72 268 GLU B C 1
ATOM 4253 O O . GLU B 2 258 ? 21.941 102.884 51.478 1.00 102.64 268 GLU B O 1
ATOM 4259 N N . LEU B 2 259 ? 23.397 101.422 52.387 1.00 96.58 269 LEU B N 1
ATOM 4260 C CA . LEU B 2 259 ? 23.005 101.451 53.792 1.00 94.15 269 LEU B CA 1
ATOM 4261 C C . LEU B 2 259 ? 24.312 101.075 54.446 1.00 89.03 269 LEU B C 1
ATOM 4262 O O . LEU B 2 259 ? 24.597 99.899 54.656 1.00 87.77 269 LEU B O 1
ATOM 4267 N N . GLN B 2 260 ? 25.148 102.072 54.703 1.00 86.56 270 GLN B N 1
ATOM 4268 C CA . GLN B 2 260 ? 26.455 101.765 55.232 1.00 84.13 270 GLN B CA 1
ATOM 4269 C C . GLN B 2 260 ? 26.844 102.807 56.238 1.00 77.68 270 GLN B C 1
ATOM 4270 O O . GLN B 2 260 ? 26.327 103.917 56.227 1.00 74.91 270 GLN B O 1
ATOM 4276 N N . ASN B 2 261 ? 27.770 102.424 57.103 1.00 71.11 271 ASN B N 1
ATOM 4277 C CA . ASN B 2 261 ? 28.185 103.262 58.180 1.00 65.75 271 ASN B CA 1
ATOM 4278 C C . ASN B 2 261 ? 29.609 102.930 58.418 1.00 67.27 271 ASN B C 1
ATOM 4279 O O . ASN B 2 261 ? 29.968 101.764 58.568 1.00 70.01 271 ASN B O 1
ATOM 4284 N N . VAL B 2 262 ? 30.439 103.956 58.433 1.00 70.22 272 VAL B N 1
ATOM 4285 C CA . VAL B 2 262 ? 31.812 103.779 58.826 1.00 67.27 272 VAL B CA 1
ATOM 4286 C C . VAL B 2 262 ? 31.970 104.531 60.106 1.00 67.98 272 VAL B C 1
ATOM 4287 O O . VAL B 2 262 ? 31.471 105.651 60.236 1.00 66.57 272 VAL B O 1
ATOM 4291 N N . SER B 2 263 ? 32.702 103.956 61.043 1.00 65.18 273 SER B N 1
ATOM 4292 C CA . SER B 2 263 ? 33.045 104.735 62.209 1.00 65.28 273 SER B CA 1
ATOM 4293 C C . SER B 2 263 ? 34.440 104.381 62.699 1.00 65.42 273 SER B C 1
ATOM 4294 O O . SER B 2 263 ? 34.907 103.264 62.528 1.00 66.71 273 SER B O 1
ATOM 4297 N N . GLN B 2 264 ? 35.116 105.343 63.296 1.00 66.25 274 GLN B N 1
ATOM 4298 C CA . GLN B 2 264 ? 36.480 105.112 63.711 1.00 68.73 274 GLN B CA 1
ATOM 4299 C C . GLN B 2 264 ? 36.656 105.526 65.163 1.00 69.46 274 GLN B C 1
ATOM 4300 O O . GLN B 2 264 ? 36.087 106.513 65.599 1.00 67.84 274 GLN B O 1
ATOM 4306 N N . LEU B 2 265 ? 37.446 104.747 65.892 1.00 68.57 275 LEU B N 1
ATOM 4307 C CA . LEU B 2 265 ? 37.716 104.962 67.296 1.00 66.35 275 LEU B CA 1
ATOM 4308 C C . LEU B 2 265 ? 39.061 105.660 67.417 1.00 70.01 275 LEU B C 1
ATOM 4309 O O . LEU B 2 265 ? 39.786 105.731 66.453 1.00 78.77 275 LEU B O 1
ATOM 4314 N N . ALA B 2 266 ? 39.397 106.189 68.583 1.00 72.92 276 ALA B N 1
ATOM 4315 C CA . ALA B 2 266 ? 40.587 107.024 68.724 1.00 71.54 276 ALA B CA 1
ATOM 4316 C C . ALA B 2 266 ? 41.917 106.270 68.598 1.00 76.81 276 ALA B C 1
ATOM 4317 O O . ALA B 2 266 ? 42.953 106.887 68.337 1.00 77.39 276 ALA B O 1
ATOM 4319 N N . ASN B 2 267 ? 41.903 104.953 68.796 1.00 76.99 277 ASN B N 1
ATOM 4320 C CA . ASN B 2 267 ? 43.103 104.143 68.559 1.00 74.34 277 ASN B CA 1
ATOM 4321 C C . ASN B 2 267 ? 43.267 103.773 67.076 1.00 76.65 277 ASN B C 1
ATOM 4322 O O . ASN B 2 267 ? 44.311 103.246 66.675 1.00 80.20 277 ASN B O 1
ATOM 4327 N N . GLY B 2 268 ? 42.233 104.033 66.270 1.00 75.85 278 GLY B N 1
ATOM 4328 C CA . GLY B 2 268 ? 42.263 103.741 64.836 1.00 74.86 278 GLY B CA 1
ATOM 4329 C C . GLY B 2 268 ? 41.380 102.599 64.315 1.00 79.77 278 GLY B C 1
ATOM 4330 O O . GLY B 2 268 ? 41.158 102.495 63.102 1.00 77.70 278 GLY B O 1
ATOM 4331 N N . VAL B 2 269 ? 40.882 101.744 65.214 1.00 76.06 279 VAL B N 1
ATOM 4332 C CA . VAL B 2 269 ? 40.010 100.634 64.844 1.00 73.06 279 VAL B CA 1
ATOM 4333 C C . VAL B 2 269 ? 38.762 101.141 64.131 1.00 72.17 279 VAL B C 1
ATOM 4334 O O . VAL B 2 269 ? 37.992 101.887 64.698 1.00 74.49 279 VAL B O 1
ATOM 4338 N N . ILE B 2 270 ? 38.548 100.741 62.891 1.00 70.98 280 ILE B N 1
ATOM 4339 C CA . ILE B 2 270 ? 37.339 101.127 62.172 1.00 69.34 280 ILE B CA 1
ATOM 4340 C C . ILE B 2 270 ? 36.279 100.054 62.393 1.00 67.76 280 ILE B C 1
ATOM 4341 O O . ILE B 2 270 ? 36.621 98.907 62.604 1.00 74.18 280 ILE B O 1
ATOM 4346 N N . ILE B 2 271 ? 35.006 100.417 62.337 1.00 63.92 281 ILE B N 1
ATOM 4347 C CA . ILE B 2 271 ? 33.893 99.474 62.399 1.00 65.25 281 ILE B CA 1
ATOM 4348 C C . ILE B 2 271 ? 33.072 99.821 61.190 1.00 64.73 281 ILE B C 1
ATOM 4349 O O . ILE B 2 271 ? 32.732 100.994 60.983 1.00 67.55 281 ILE B O 1
ATOM 4354 N N . TYR B 2 272 ? 32.714 98.824 60.401 1.00 63.01 282 TYR B N 1
ATOM 4355 C CA . TYR B 2 272 ? 32.160 99.100 59.077 1.00 64.96 282 TYR B CA 1
ATOM 4356 C C . TYR B 2 272 ? 30.909 98.256 58.875 1.00 67.55 282 TYR B C 1
ATOM 4357 O O . TYR B 2 272 ? 30.902 97.076 59.205 1.00 71.39 282 TYR B O 1
ATOM 4366 N N . LEU B 2 273 ? 29.841 98.842 58.357 1.00 66.72 283 LEU B N 1
ATOM 4367 C CA . LEU B 2 273 ? 28.662 98.039 58.043 1.00 69.37 283 LEU B CA 1
ATOM 4368 C C . LEU B 2 273 ? 28.103 98.425 56.687 1.00 75.38 283 LEU B C 1
ATOM 4369 O O . LEU B 2 273 ? 27.816 99.595 56.429 1.00 77.45 283 LEU B O 1
ATOM 4374 N N . ARG B 2 274 ? 27.990 97.437 55.806 1.00 75.18 284 ARG B N 1
ATOM 4375 C CA . ARG B 2 274 ? 27.432 97.652 54.479 1.00 74.99 284 ARG B CA 1
ATOM 4376 C C . ARG B 2 274 ? 26.290 96.688 54.277 1.00 74.60 284 ARG B C 1
ATOM 4377 O O . ARG B 2 274 ? 26.306 95.591 54.825 1.00 75.03 284 ARG B O 1
ATOM 4385 N N . GLN B 2 275 ? 25.308 97.098 53.484 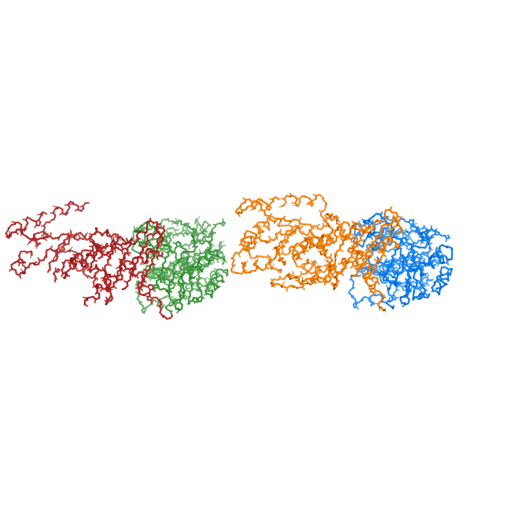1.00 76.82 285 GLN B N 1
ATOM 4386 C CA . GLN B 2 275 ? 24.107 96.304 53.249 1.00 87.07 285 GLN B CA 1
ATOM 4387 C C . GLN B 2 275 ? 24.393 95.123 52.322 1.00 96.09 285 GLN B C 1
ATOM 4388 O O . GLN B 2 275 ? 25.361 95.143 51.558 1.00 97.72 285 GLN B O 1
ATOM 4402 N N . ILE B 2 277 ? 22.151 91.342 50.480 1.00 106.34 287 ILE B N 1
ATOM 4403 C CA . ILE B 2 277 ? 20.904 90.843 49.894 1.00 113.79 287 ILE B CA 1
ATOM 4404 C C . ILE B 2 277 ? 19.756 90.644 50.907 1.00 110.71 287 ILE B C 1
ATOM 4405 O O . ILE B 2 277 ? 19.817 89.750 51.759 1.00 109.32 287 ILE B O 1
ATOM 4410 N N . ARG B 2 278 ? 18.720 91.480 50.795 1.00 112.58 288 ARG B N 1
ATOM 4411 C CA . ARG B 2 278 ? 17.484 91.367 51.602 1.00 124.05 288 ARG B CA 1
ATOM 4412 C C . ARG B 2 278 ? 17.718 91.314 53.129 1.00 121.02 288 ARG B C 1
ATOM 4413 O O . ARG B 2 278 ? 17.888 90.226 53.720 1.00 114.70 288 ARG B O 1
ATOM 4421 N N . GLY B 2 279 ? 17.720 92.494 53.753 1.00 114.38 289 GLY B N 1
ATOM 4422 C CA . GLY B 2 279 ? 17.848 92.600 55.195 1.00 108.81 289 GLY B CA 1
ATOM 4423 C C . GLY B 2 279 ? 19.063 91.914 55.807 1.00 105.60 289 GLY B C 1
ATOM 4424 O O . GLY B 2 279 ? 19.097 91.686 57.019 1.00 106.24 289 GLY B O 1
ATOM 4425 N N . LEU B 2 280 ? 20.047 91.553 54.989 1.00 100.51 290 LEU B N 1
ATOM 4426 C CA . LEU B 2 280 ? 21.336 91.123 55.528 1.00 99.52 290 LEU B CA 1
ATOM 4427 C C . LEU B 2 280 ? 22.327 92.289 55.475 1.00 97.14 290 LEU B C 1
ATOM 4428 O O . LEU B 2 280 ? 22.087 93.289 54.796 1.00 96.52 290 LEU B O 1
ATOM 4433 N N . ALA B 2 281 ? 23.438 92.158 56.190 1.00 90.38 291 ALA B N 1
ATOM 4434 C CA . ALA B 2 281 ? 24.357 93.267 56.358 1.00 83.37 291 ALA B CA 1
ATOM 4435 C C . ALA B 2 281 ? 25.681 92.735 56.841 1.00 82.14 291 ALA B C 1
ATOM 4436 O O . ALA B 2 281 ? 25.728 91.842 57.676 1.00 86.24 291 ALA B O 1
ATOM 4438 N N . LEU B 2 282 ? 26.762 93.269 56.297 1.00 76.92 292 LEU B N 1
ATOM 4439 C CA . LEU B 2 282 ? 28.084 92.853 56.709 1.00 76.84 292 LEU B CA 1
ATOM 4440 C C . LEU B 2 282 ? 28.516 93.883 57.719 1.00 76.19 292 LEU B C 1
ATOM 4441 O O . LEU B 2 282 ? 28.233 95.071 57.561 1.00 77.07 292 LEU B O 1
ATOM 4446 N N . VAL B 2 283 ? 29.197 93.430 58.759 1.00 73.50 293 VAL B N 1
ATOM 4447 C CA . VAL B 2 283 ? 29.712 94.322 59.776 1.00 70.91 293 VAL B CA 1
ATOM 4448 C C . VAL B 2 283 ? 31.096 93.797 60.089 1.00 73.73 293 VAL B C 1
ATOM 4449 O O . VAL B 2 283 ? 31.276 92.606 60.304 1.00 79.45 293 VAL B O 1
ATOM 4453 N N . ALA B 2 284 ? 32.103 94.649 60.082 1.00 70.29 294 ALA B N 1
ATOM 4454 C CA . ALA B 2 284 ? 33.433 94.109 60.211 1.00 72.44 294 ALA B CA 1
ATOM 4455 C C . ALA B 2 284 ? 34.281 95.070 60.972 1.00 71.66 294 ALA B C 1
ATOM 4456 O O . ALA B 2 284 ? 34.122 96.272 60.815 1.00 75.51 294 ALA B O 1
ATOM 4458 N N . ILE B 2 285 ? 35.158 94.535 61.812 1.00 70.06 295 ILE B N 1
ATOM 4459 C CA . ILE B 2 285 ? 36.101 95.330 62.566 1.00 72.33 295 ILE B CA 1
ATOM 4460 C C . ILE B 2 285 ? 37.406 95.394 61.800 1.00 79.06 295 ILE B C 1
ATOM 4461 O O . ILE B 2 285 ? 38.059 94.369 61.586 1.00 82.27 295 ILE B O 1
ATOM 4466 N N . ILE B 2 286 ? 37.787 96.600 61.393 1.00 76.45 296 ILE B N 1
ATOM 4467 C CA . ILE B 2 286 ? 38.978 96.816 60.576 1.00 75.46 296 ILE B CA 1
ATOM 4468 C C . ILE B 2 286 ? 40.104 97.363 61.443 1.00 76.24 296 ILE B C 1
ATOM 4469 O O . ILE B 2 286 ? 39.923 98.362 62.112 1.00 78.81 296 ILE B O 1
ATOM 4474 N N . ARG B 2 287 ? 41.253 96.699 61.470 1.00 81.32 297 ARG B N 1
ATOM 4475 C CA . ARG B 2 287 ? 42.398 97.231 62.211 1.00 87.48 297 ARG B CA 1
ATOM 4476 C C . ARG B 2 287 ? 43.518 97.664 61.270 1.00 90.48 297 ARG B C 1
ATOM 4477 O O . ARG B 2 287 ? 44.178 96.833 60.650 1.00 91.86 297 ARG B O 1
ATOM 4485 N N . PRO B 2 288 ? 43.717 98.980 61.149 1.00 89.33 298 PRO B N 1
ATOM 4486 C CA . PRO B 2 288 ? 44.662 99.571 60.196 1.00 90.32 298 PRO B CA 1
ATOM 4487 C C . PRO B 2 288 ? 46.144 99.362 60.519 1.00 92.64 298 PRO B C 1
ATOM 4488 O O . PRO B 2 288 ? 46.960 99.687 59.659 1.00 93.90 298 PRO B O 1
ATOM 4492 N N . ASN B 2 289 ? 46.476 98.841 61.704 1.00 95.25 299 ASN B N 1
ATOM 4493 C CA . ASN B 2 289 ? 47.874 98.677 62.169 1.00 94.21 299 ASN B CA 1
ATOM 4494 C C . ASN B 2 289 ? 48.785 99.906 61.929 1.00 96.21 299 ASN B C 1
ATOM 4495 O O . ASN B 2 289 ? 49.756 100.115 62.659 1.00 100.57 299 ASN B O 1
ATOM 4500 N N . GLY B 2 290 ? 48.467 100.706 60.911 1.00 91.47 300 GLY B N 1
ATOM 4501 C CA . GLY B 2 290 ? 49.191 101.926 60.605 1.00 91.08 300 GLY B CA 1
ATOM 4502 C C . GLY B 2 290 ? 48.627 102.710 59.420 1.00 94.08 300 GLY B C 1
ATOM 4503 O O . GLY B 2 290 ? 48.547 103.940 59.464 1.00 94.15 300 GLY B O 1
ATOM 4504 N N . THR B 2 291 ? 48.223 102.000 58.367 1.00 90.37 301 THR B N 1
ATOM 4505 C CA . THR B 2 291 ? 47.742 102.618 57.121 1.00 89.80 301 THR B CA 1
ATOM 4506 C C . THR B 2 291 ? 46.571 103.614 57.286 1.00 88.11 301 THR B C 1
ATOM 4507 O O . THR B 2 291 ? 45.768 103.486 58.196 1.00 91.88 301 THR B O 1
ATOM 4511 N N . ASP B 2 292 ? 46.461 104.595 56.393 1.00 87.23 302 ASP B N 1
ATOM 4512 C CA . ASP B 2 292 ? 45.404 105.605 56.509 1.00 82.12 302 ASP B CA 1
ATOM 4513 C C . ASP B 2 292 ? 44.027 104.970 56.446 1.00 81.61 302 ASP B C 1
ATOM 4514 O O . ASP B 2 292 ? 43.910 103.776 56.220 1.00 83.12 302 ASP B O 1
ATOM 4527 N N . GLU B 2 294 ? 41.152 106.005 54.356 1.00 85.00 304 GLU B N 1
ATOM 4528 C CA . GLU B 2 294 ? 40.589 105.861 53.012 1.00 86.83 304 GLU B CA 1
ATOM 4529 C C . GLU B 2 294 ? 41.121 104.633 52.261 1.00 83.61 304 GLU B C 1
ATOM 4530 O O . GLU B 2 294 ? 40.381 104.011 51.500 1.00 85.09 304 GLU B O 1
ATOM 4536 N N . SER B 2 295 ? 42.383 104.270 52.481 1.00 81.30 305 SER B N 1
ATOM 4537 C CA . SER B 2 295 ? 42.953 103.095 51.811 1.00 79.86 305 SER B CA 1
ATOM 4538 C C . SER B 2 295 ? 42.414 101.775 52.341 1.00 79.11 305 SER B C 1
ATOM 4539 O O . SER B 2 295 ? 42.029 100.907 51.546 1.00 77.26 305 SER B O 1
ATOM 4542 N N . CYS B 2 296 ? 42.394 101.628 53.673 1.00 83.21 306 CYS B N 1
ATOM 4543 C CA . CYS B 2 296 ? 41.741 100.493 54.348 1.00 76.50 306 CYS B CA 1
ATOM 4544 C C . CYS B 2 296 ? 40.381 100.280 53.748 1.00 74.85 306 CYS B C 1
ATOM 4545 O O . CYS B 2 296 ? 40.027 99.167 53.342 1.00 73.83 306 CYS B O 1
ATOM 4548 N N . LEU B 2 297 ? 39.622 101.367 53.690 1.00 71.54 307 LEU B N 1
ATOM 4549 C CA . LEU B 2 297 ? 38.283 101.332 53.135 1.00 74.31 307 LEU B CA 1
ATOM 4550 C C . LEU B 2 297 ? 38.207 100.954 51.649 1.00 76.28 307 LEU B C 1
ATOM 4551 O O . LEU B 2 297 ? 37.214 100.364 51.204 1.00 74.20 307 LEU B O 1
ATOM 4556 N N . THR B 2 298 ? 39.240 101.308 50.884 1.00 80.36 308 THR B N 1
ATOM 4557 C CA . THR B 2 298 ? 39.287 100.990 49.452 1.00 78.87 308 THR B CA 1
ATOM 4558 C C . THR B 2 298 ? 39.566 99.492 49.229 1.00 77.32 308 THR B C 1
ATOM 4559 O O . THR B 2 298 ? 38.791 98.804 48.543 1.00 76.65 308 THR B O 1
ATOM 4563 N N . VAL B 2 299 ? 40.653 98.986 49.818 1.00 74.34 309 VAL B N 1
ATOM 4564 C CA . VAL B 2 299 ? 40.955 97.549 49.755 1.00 77.55 309 VAL B CA 1
ATOM 4565 C C . VAL B 2 299 ? 39.788 96.677 50.297 1.00 80.01 309 VAL B C 1
ATOM 4566 O O . VAL B 2 299 ? 39.200 95.835 49.567 1.00 80.64 309 VAL B O 1
ATOM 4570 N N . ALA B 2 300 ? 39.449 96.894 51.571 1.00 81.65 310 ALA B N 1
ATOM 4571 C CA . ALA B 2 300 ? 38.255 96.299 52.159 1.00 73.61 310 ALA B CA 1
ATOM 4572 C C . ALA B 2 300 ? 37.094 96.388 51.185 1.00 74.27 310 ALA B C 1
ATOM 4573 O O . ALA B 2 300 ? 36.541 95.378 50.806 1.00 77.34 310 ALA B O 1
ATOM 4575 N N . ASP B 2 301 ? 36.731 97.582 50.747 1.00 73.33 311 ASP B N 1
ATOM 4576 C CA . ASP B 2 301 ? 35.608 97.702 49.819 1.00 73.92 311 ASP B CA 1
ATOM 4577 C C . ASP B 2 301 ? 35.717 96.780 48.602 1.00 77.65 311 ASP B C 1
ATOM 4578 O O . ASP B 2 301 ? 34.711 96.252 48.143 1.00 79.26 311 ASP B O 1
ATOM 4583 N N . TYR B 2 302 ? 36.928 96.585 48.078 1.00 78.58 312 TYR B N 1
ATOM 4584 C CA . TYR B 2 302 ? 37.126 95.705 46.913 1.00 81.65 312 TYR B CA 1
ATOM 4585 C C . TYR B 2 302 ? 36.769 94.247 47.232 1.00 84.50 312 TYR B C 1
ATOM 4586 O O . TYR B 2 302 ? 35.864 93.650 46.591 1.00 85.85 312 TYR B O 1
ATOM 4595 N N . ASN B 2 303 ? 37.460 93.676 48.229 1.00 82.51 313 ASN B N 1
ATOM 4596 C CA . ASN B 2 303 ? 37.118 92.313 48.655 1.00 77.35 313 ASN B CA 1
ATOM 4597 C C . ASN B 2 303 ? 35.634 92.163 49.053 1.00 80.57 313 ASN B C 1
ATOM 4598 O O . ASN B 2 303 ? 34.979 91.188 48.703 1.00 80.96 313 ASN B O 1
ATOM 4603 N N . ILE B 2 304 ? 35.104 93.142 49.773 1.00 79.25 314 ILE B N 1
ATOM 4604 C CA . ILE B 2 304 ? 33.700 93.134 50.146 1.00 76.92 314 ILE B CA 1
ATOM 4605 C C . ILE B 2 304 ? 32.787 93.096 48.919 1.00 84.31 314 ILE B C 1
ATOM 4606 O O . ILE B 2 304 ? 31.762 92.423 48.964 1.00 88.99 314 ILE B O 1
ATOM 4611 N N . ASP B 2 305 ? 33.135 93.792 47.830 1.00 83.74 315 ASP B N 1
ATOM 4612 C CA . ASP B 2 305 ? 32.310 93.713 46.605 1.00 83.49 315 ASP B CA 1
ATOM 4613 C C . ASP B 2 305 ? 32.372 92.298 46.032 1.00 85.37 315 ASP B C 1
ATOM 4614 O O . ASP B 2 305 ? 31.385 91.774 45.443 1.00 87.29 315 ASP B O 1
ATOM 4619 N N . ILE B 2 306 ? 33.526 91.660 46.225 1.00 82.88 316 ILE B N 1
ATOM 4620 C CA . ILE B 2 306 ? 33.627 90.262 45.806 1.00 87.55 316 ILE B CA 1
ATOM 4621 C C . ILE B 2 306 ? 32.678 89.396 46.623 1.00 90.72 316 ILE B C 1
ATOM 4622 O O . ILE B 2 306 ? 31.755 88.792 46.069 1.00 95.22 316 ILE B O 1
ATOM 4627 N N . PHE B 2 307 ? 32.903 89.349 47.937 1.00 91.51 317 PHE B N 1
ATOM 4628 C CA . PHE B 2 307 ? 31.980 88.698 48.869 1.00 90.94 317 PHE B CA 1
ATOM 4629 C C . PHE B 2 307 ? 30.516 88.926 48.452 1.00 93.54 317 PHE B C 1
ATOM 4630 O O . PHE B 2 307 ? 29.759 87.965 48.309 1.00 98.66 317 PHE B O 1
ATOM 4638 N N . LYS B 2 308 ? 30.118 90.178 48.225 1.00 89.61 318 LYS B N 1
ATOM 4639 C CA . LYS B 2 308 ? 28.728 90.458 47.864 1.00 91.32 318 LYS B CA 1
ATOM 4640 C C . LYS B 2 308 ? 28.282 89.729 46.599 1.00 98.04 318 LYS B C 1
ATOM 4641 O O . LYS B 2 308 ? 27.135 89.243 46.517 1.00 98.85 318 LYS B O 1
ATOM 4647 N N . LYS B 2 309 ? 29.164 89.654 45.598 1.00 101.95 319 LYS B N 1
ATOM 4648 C CA . LYS B 2 309 ? 28.822 88.796 44.455 1.00 103.78 319 LYS B CA 1
ATOM 4649 C C . LYS B 2 309 ? 28.630 87.351 44.930 1.00 103.56 319 LYS B C 1
ATOM 4650 O O . LYS B 2 309 ? 27.574 86.758 44.711 1.00 105.63 319 LYS B O 1
ATOM 4656 N N . GLY B 2 310 ? 29.637 86.807 45.612 1.00 99.65 320 GLY B N 1
ATOM 4657 C CA . GLY B 2 310 ? 29.522 85.495 46.235 1.00 103.14 320 GLY B CA 1
ATOM 4658 C C . GLY B 2 310 ? 28.392 85.344 47.252 1.00 104.04 320 GLY B C 1
ATOM 4659 O O . GLY B 2 310 ? 28.337 84.366 47.996 1.00 102.81 320 GLY B O 1
ATOM 4660 N N . LEU B 2 311 ? 27.512 86.337 47.322 1.00 104.04 321 LEU B N 1
ATOM 4661 C CA . LEU B 2 311 ? 26.245 86.183 48.028 1.00 102.66 321 LEU B CA 1
ATOM 4662 C C . LEU B 2 311 ? 25.126 86.121 47.016 1.00 107.73 321 LEU B C 1
ATOM 4663 O O . LEU B 2 311 ? 24.317 85.197 47.052 1.00 112.61 321 LEU B O 1
ATOM 4668 N N . GLU B 2 312 ? 25.073 87.098 46.111 1.00 106.01 322 GLU B N 1
ATOM 4669 C CA . GLU B 2 312 ? 24.016 87.096 45.096 1.00 105.98 322 GLU B CA 1
ATOM 4670 C C . GLU B 2 312 ? 23.988 85.800 44.263 1.00 111.57 322 GLU B C 1
ATOM 4671 O O . GLU B 2 312 ? 22.958 85.469 43.665 1.00 111.74 322 GLU B O 1
ATOM 4677 N N . ASP B 2 313 ? 25.120 85.087 44.218 1.00 110.77 323 ASP B N 1
ATOM 4678 C CA . ASP B 2 313 ? 25.183 83.731 43.657 1.00 110.76 323 ASP B CA 1
ATOM 4679 C C . ASP B 2 313 ? 24.652 82.732 44.700 1.00 112.34 323 ASP B C 1
ATOM 4680 O O . ASP B 2 313 ? 25.430 81.987 45.305 1.00 113.07 323 ASP B O 1
ATOM 4685 N N . ILE B 2 314 ? 23.334 82.735 44.910 1.00 112.81 324 ILE B N 1
ATOM 4686 C CA . ILE B 2 314 ? 22.665 81.894 45.912 1.00 111.40 324 ILE B CA 1
ATOM 4687 C C . ILE B 2 314 ? 21.175 82.242 45.981 1.00 111.89 324 ILE B C 1
ATOM 4688 O O . ILE B 2 314 ? 20.795 83.363 46.341 1.00 109.39 324 ILE B O 1
ATOM 4693 N N . PRO C 1 1 ? 3.890 53.501 91.699 1.00 81.01 4 PRO C N 1
ATOM 4694 C CA . PRO C 1 1 ? 4.628 54.083 92.835 1.00 74.72 4 PRO C CA 1
ATOM 4695 C C . PRO C 1 1 ? 4.167 53.417 94.140 1.00 77.11 4 PRO C C 1
ATOM 4696 O O . PRO C 1 1 ? 4.979 52.978 94.966 1.00 73.78 4 PRO C O 1
ATOM 4700 N N . LEU C 1 2 ? 2.848 53.325 94.311 1.00 77.98 5 LEU C N 1
ATOM 4701 C CA . LEU C 1 2 ? 2.260 52.531 95.400 1.00 75.05 5 LEU C CA 1
ATOM 4702 C C . LEU C 1 2 ? 1.389 51.410 94.824 1.00 74.51 5 LEU C C 1
ATOM 4703 O O . LEU C 1 2 ? 0.770 50.620 95.570 1.00 74.53 5 LEU C O 1
ATOM 4708 N N . GLY C 1 3 ? 1.337 51.367 93.490 1.00 72.65 6 GLY C N 1
ATOM 4709 C CA . GLY C 1 3 ? 0.419 50.499 92.762 1.00 74.49 6 GLY C CA 1
ATOM 4710 C C . GLY C 1 3 ? -1.039 50.887 93.043 1.00 78.37 6 GLY C C 1
ATOM 4711 O O . GLY C 1 3 ? -1.313 51.860 93.795 1.00 74.13 6 GLY C O 1
ATOM 4712 N N . SER C 1 4 ? -1.970 50.133 92.455 1.00 74.13 7 SER C N 1
ATOM 4713 C CA . SER C 1 4 ? -3.373 50.437 92.598 1.00 66.73 7 SER C CA 1
ATOM 4714 C C . SER C 1 4 ? -4.063 49.433 93.484 1.00 65.17 7 SER C C 1
ATOM 4715 O O . SER C 1 4 ? -4.032 48.247 93.197 1.00 65.64 7 SER C O 1
ATOM 4718 N N . LYS C 1 5 ? -4.679 49.921 94.565 1.00 71.12 8 LYS C N 1
ATOM 4719 C CA . LYS C 1 5 ? -5.455 49.097 95.500 1.00 61.89 8 LYS C CA 1
ATOM 4720 C C . LYS C 1 5 ? -6.860 48.933 94.945 1.00 61.46 8 LYS C C 1
ATOM 4721 O O . LYS C 1 5 ? -7.550 49.938 94.696 1.00 57.85 8 LYS C O 1
ATOM 4727 N N . LEU C 1 6 ? -7.231 47.677 94.671 1.00 61.27 9 LEU C N 1
ATOM 4728 C CA . LEU C 1 6 ? -8.580 47.268 94.251 1.00 57.65 9 LEU C CA 1
ATOM 4729 C C . LEU C 1 6 ? -9.112 46.421 95.384 1.00 58.55 9 LEU C C 1
ATOM 4730 O O . LEU C 1 6 ? -8.579 45.320 95.602 1.00 59.19 9 LEU C O 1
ATOM 4735 N N . LEU C 1 7 ? -10.134 46.917 96.103 1.00 61.04 10 LEU C N 1
ATOM 4736 C CA . LEU C 1 7 ? -10.895 46.115 97.098 1.00 57.46 10 LEU C CA 1
ATOM 4737 C C . LEU C 1 7 ? -11.979 45.258 96.444 1.00 55.86 10 LEU C C 1
ATOM 4738 O O . LEU C 1 7 ? -12.874 45.783 95.794 1.00 58.69 10 LEU C O 1
ATOM 4743 N N . LEU C 1 8 ? -11.892 43.945 96.604 1.00 53.73 11 LEU C N 1
ATOM 4744 C CA . LEU C 1 8 ? -12.893 43.036 96.048 1.00 58.71 11 LEU C CA 1
ATOM 4745 C C . LEU C 1 8 ? -13.691 42.527 97.217 1.00 60.91 11 LEU C C 1
ATOM 4746 O O . LEU C 1 8 ? -13.223 41.625 97.914 1.00 61.25 11 LEU C O 1
ATOM 4759 N N . GLY C 1 10 ? -17.600 41.414 99.135 1.00 60.93 13 GLY C N 1
ATOM 4760 C CA . GLY C 1 10 ? -18.952 40.919 98.925 1.00 60.68 13 GLY C CA 1
ATOM 4761 C C . GLY C 1 10 ? -19.154 39.680 99.761 1.00 65.30 13 GLY C C 1
ATOM 4762 O O . GLY C 1 10 ? -18.189 39.090 100.246 1.00 70.41 13 GLY C O 1
ATOM 4763 N N . ARG C 1 11 ? -20.398 39.263 99.928 1.00 68.25 14 ARG C N 1
ATOM 4764 C CA . ARG C 1 11 ? -20.696 38.309 100.986 1.00 66.17 14 ARG C CA 1
ATOM 4765 C C . ARG C 1 11 ? -20.336 36.865 100.617 1.00 65.16 14 ARG C C 1
ATOM 4766 O O . ARG C 1 11 ? -20.312 36.520 99.434 1.00 62.67 14 ARG C O 1
ATOM 4774 N N . SER C 1 12 ? -20.045 36.024 101.610 1.00 60.41 15 SER C N 1
ATOM 4775 C CA . SER C 1 12 ? -19.583 34.677 101.292 1.00 61.56 15 SER C CA 1
ATOM 4776 C C . SER C 1 12 ? -20.388 34.015 100.169 1.00 64.14 15 SER C C 1
ATOM 4777 O O . SER C 1 12 ? -21.599 34.203 100.068 1.00 71.08 15 SER C O 1
ATOM 4780 N N . GLY C 1 13 ? -19.710 33.250 99.321 1.00 60.78 16 GLY C N 1
ATOM 4781 C CA . GLY C 1 13 ? -20.353 32.592 98.196 1.00 62.06 16 GLY C CA 1
ATOM 4782 C C . GLY C 1 13 ? -20.652 33.412 96.935 1.00 65.44 16 GLY C C 1
ATOM 4783 O O . GLY C 1 13 ? -20.989 32.833 95.892 1.00 66.50 16 GLY C O 1
ATOM 4784 N N . SER C 1 14 ? -20.548 34.739 96.998 1.00 63.21 17 SER C N 1
ATOM 4785 C CA . SER C 1 14 ? -20.799 35.558 95.800 1.00 62.42 17 SER C CA 1
ATOM 4786 C C . SER C 1 14 ? -19.866 35.243 94.628 1.00 62.16 17 SER C C 1
ATOM 4787 O O . SER C 1 14 ? -20.176 35.528 93.461 1.00 58.01 17 SER C O 1
ATOM 4790 N N . GLY C 1 15 ? -18.731 34.631 94.936 1.00 63.23 18 GLY C N 1
ATOM 4791 C CA . GLY C 1 15 ? -17.870 34.122 93.887 1.00 62.78 18 GLY C CA 1
ATOM 4792 C C . GLY C 1 15 ? -16.834 35.134 93.469 1.00 63.43 18 GLY C C 1
ATOM 4793 O O . GLY C 1 15 ? -16.635 35.345 92.290 1.00 64.19 18 GLY C O 1
ATOM 4794 N N . LYS C 1 16 ? -16.187 35.757 94.453 1.00 64.07 19 LYS C N 1
ATOM 4795 C CA . LYS C 1 16 ? -15.186 36.779 94.232 1.00 59.94 19 LYS C CA 1
ATOM 4796 C C . LYS C 1 16 ? -13.859 36.139 93.865 1.00 63.91 19 LYS C C 1
ATOM 4797 O O . LYS C 1 16 ? -13.169 36.590 92.948 1.00 68.81 19 LYS C O 1
ATOM 4803 N N . SER C 1 17 ? -13.496 35.083 94.574 1.00 62.57 20 SER C N 1
ATOM 4804 C CA . SER C 1 17 ? -12.259 34.384 94.271 1.00 63.88 20 SER C CA 1
ATOM 4805 C C . SER C 1 17 ? -12.318 33.846 92.858 1.00 68.75 20 SER C C 1
ATOM 4806 O O . SER C 1 17 ? -11.370 33.979 92.090 1.00 69.40 20 SER C O 1
ATOM 4809 N N . SER C 1 18 ? -13.457 33.266 92.508 1.00 70.56 21 SER C N 1
ATOM 4810 C CA . SER C 1 18 ? -13.667 32.767 91.159 1.00 71.58 21 SER C CA 1
ATOM 4811 C C . SER C 1 18 ? -13.159 33.758 90.125 1.00 68.29 21 SER C C 1
ATOM 4812 O O . SER C 1 18 ? -12.253 33.436 89.383 1.00 72.77 21 SER C O 1
ATOM 4823 N N . ARG C 1 20 ? -11.432 36.423 90.476 1.00 67.05 23 ARG C N 1
ATOM 4824 C CA . ARG C 1 20 ? -10.035 36.779 90.628 1.00 68.41 23 ARG C CA 1
ATOM 4825 C C . ARG C 1 20 ? -9.217 35.697 89.978 1.00 66.65 23 ARG C C 1
ATOM 4826 O O . ARG C 1 20 ? -8.269 36.000 89.296 1.00 71.72 23 ARG C O 1
ATOM 4834 N N . SER C 1 21 ? -9.629 34.447 90.157 1.00 66.47 24 SER C N 1
ATOM 4835 C CA . SER C 1 21 ? -8.989 33.273 89.565 1.00 66.14 24 SER C CA 1
ATOM 4836 C C . SER C 1 21 ? -9.082 33.161 88.056 1.00 68.17 24 SER C C 1
ATOM 4837 O O . SER C 1 21 ? -8.116 32.754 87.406 1.00 70.86 24 SER C O 1
ATOM 4840 N N . ILE C 1 22 ? -10.248 33.477 87.503 1.00 66.44 25 ILE C N 1
ATOM 4841 C CA . ILE C 1 22 ? -10.510 33.239 86.086 1.00 65.41 25 ILE C CA 1
ATOM 4842 C C . ILE C 1 22 ? -9.797 34.288 85.234 1.00 66.45 25 ILE C C 1
ATOM 4843 O O . ILE C 1 22 ? -9.313 33.993 84.139 1.00 74.13 25 ILE C O 1
ATOM 4848 N N . ILE C 1 23 ? -9.698 35.505 85.737 1.00 61.86 26 ILE C N 1
ATOM 4849 C CA . ILE C 1 23 ? -9.178 36.556 84.896 1.00 64.57 26 ILE C CA 1
ATOM 4850 C C . ILE C 1 23 ? -7.778 36.993 85.283 1.00 66.60 26 ILE C C 1
ATOM 4851 O O . ILE C 1 23 ? -7.216 37.825 84.594 1.00 69.27 26 ILE C O 1
ATOM 4856 N N . PHE C 1 24 ? -7.211 36.436 86.357 1.00 64.45 27 PHE C N 1
ATOM 4857 C CA . PHE C 1 24 ? -5.907 36.882 86.864 1.00 61.69 27 PHE C CA 1
ATOM 4858 C C . PHE C 1 24 ? -4.953 35.731 87.197 1.00 68.99 27 PHE C C 1
ATOM 4859 O O . PHE C 1 24 ? -3.733 35.919 87.281 1.00 68.27 27 PHE C O 1
ATOM 4867 N N . SER C 1 25 ? -5.504 34.550 87.420 1.00 65.52 28 SER C N 1
ATOM 4868 C CA . SER C 1 25 ? -4.688 33.406 87.756 1.00 64.99 28 SER C CA 1
ATOM 4869 C C . SER C 1 25 ? -4.976 32.317 86.754 1.00 70.88 28 SER C C 1
ATOM 4870 O O . SER C 1 25 ? -4.775 31.130 87.029 1.00 70.59 28 SER C O 1
ATOM 4873 N N . ASN C 1 26 ? -5.489 32.722 85.601 1.00 67.96 29 ASN C N 1
ATOM 4874 C CA . ASN C 1 26 ? -5.783 31.784 84.527 1.00 76.20 29 ASN C CA 1
ATOM 4875 C C . ASN C 1 26 ? -6.547 30.496 84.894 1.00 78.08 29 ASN C C 1
ATOM 4876 O O . ASN C 1 26 ? -6.338 29.457 84.264 1.00 82.23 29 ASN C O 1
ATOM 4881 N N . TYR C 1 27 ? -7.423 30.560 85.894 1.00 74.01 30 TYR C N 1
ATOM 4882 C CA . TYR C 1 27 ? -8.291 29.436 86.209 1.00 72.44 30 TYR C CA 1
ATOM 4883 C C . TYR C 1 27 ? -9.334 29.303 85.113 1.00 76.09 30 TYR C C 1
ATOM 4884 O O . TYR C 1 27 ? -9.479 30.182 84.260 1.00 76.96 30 TYR C O 1
ATOM 4893 N N . SER C 1 28 ? -10.064 28.197 85.157 1.00 77.59 31 SER C N 1
ATOM 4894 C CA . SER C 1 28 ? -11.180 27.935 84.256 1.00 80.51 31 SER C CA 1
ATOM 4895 C C . SER C 1 28 ? -12.446 27.956 85.100 1.00 80.82 31 SER C C 1
ATOM 4896 O O . SER C 1 28 ? -12.357 27.824 86.314 1.00 82.37 31 SER C O 1
ATOM 4899 N N . ALA C 1 29 ? -13.619 28.090 84.478 1.00 78.17 32 ALA C N 1
ATOM 4900 C CA . ALA C 1 29 ? -14.880 28.152 85.231 1.00 74.42 32 ALA C CA 1
ATOM 4901 C C . ALA C 1 29 ? -15.129 26.877 86.039 1.00 79.19 32 ALA C C 1
ATOM 4902 O O . ALA C 1 29 ? -15.760 26.913 87.092 1.00 78.29 32 ALA C O 1
ATOM 4904 N N . PHE C 1 30 ? -14.623 25.753 85.541 1.00 85.85 33 PHE C N 1
ATOM 4905 C CA . PHE C 1 30 ? -14.699 24.497 86.274 1.00 88.44 33 PHE C CA 1
ATOM 4906 C C . PHE C 1 30 ? -13.746 24.558 87.474 1.00 87.60 33 PHE C C 1
ATOM 4907 O O . PHE C 1 30 ? -14.193 24.504 88.624 1.00 88.10 33 PHE C O 1
ATOM 4915 N N . ASP C 1 31 ? -12.449 24.714 87.197 1.00 82.76 34 ASP C N 1
ATOM 4916 C CA . ASP C 1 31 ? -11.409 24.825 88.228 1.00 83.36 34 ASP C CA 1
ATOM 4917 C C . ASP C 1 31 ? -11.830 25.599 89.493 1.00 82.20 34 ASP C C 1
ATOM 4918 O O . ASP C 1 31 ? -11.223 25.409 90.543 1.00 84.18 34 ASP C O 1
ATOM 4923 N N . THR C 1 32 ? -12.825 26.489 89.393 1.00 80.36 35 THR C N 1
ATOM 4924 C CA . THR C 1 32 ? -13.206 27.364 90.520 1.00 80.84 35 THR C CA 1
ATOM 4925 C C . THR C 1 32 ? -13.981 26.688 91.647 1.00 81.63 35 THR C C 1
ATOM 4926 O O . THR C 1 32 ? -14.204 27.309 92.686 1.00 80.09 35 THR C O 1
ATOM 4930 N N . ARG C 1 33 ? -14.422 25.445 91.444 1.00 87.30 36 ARG C N 1
ATOM 4931 C CA . ARG C 1 33 ? -15.280 24.785 92.448 1.00 88.12 36 ARG C CA 1
ATOM 4932 C C . ARG C 1 33 ? -14.484 24.286 93.653 1.00 88.92 36 ARG C C 1
ATOM 4933 O O . ARG C 1 33 ? -15.008 24.242 94.782 1.00 83.19 36 ARG C O 1
ATOM 4941 N N . ARG C 1 34 ? -13.218 23.943 93.390 1.00 86.80 37 ARG C N 1
ATOM 4942 C CA . ARG C 1 34 ? -12.256 23.471 94.394 1.00 88.78 37 ARG C CA 1
ATOM 4943 C C . ARG C 1 34 ? -11.649 24.595 95.234 1.00 85.85 37 ARG C C 1
ATOM 4944 O O . ARG C 1 34 ? -10.602 24.411 95.872 1.00 82.84 37 ARG C O 1
ATOM 4952 N N . LEU C 1 35 ? -12.313 25.748 95.235 1.00 84.29 38 LEU C N 1
ATOM 4953 C CA . LEU C 1 35 ? -11.670 27.009 95.600 1.00 83.03 38 LEU C CA 1
ATOM 4954 C C . LEU C 1 35 ? -11.417 27.227 97.088 1.00 83.75 38 LEU C C 1
ATOM 4955 O O . LEU C 1 35 ? -10.397 27.801 97.463 1.00 86.54 38 LEU C O 1
ATOM 4960 N N . GLY C 1 36 ? -12.330 26.775 97.936 1.00 78.57 39 GLY C N 1
ATOM 4961 C CA . GLY C 1 36 ? -12.208 27.035 99.362 1.00 77.71 39 GLY C CA 1
ATOM 4962 C C . GLY C 1 36 ? -12.676 28.444 99.698 1.00 76.48 39 GLY C C 1
ATOM 4963 O O . GLY C 1 36 ? -12.640 29.328 98.849 1.00 77.54 39 GLY C O 1
ATOM 4964 N N . ALA C 1 37 ? -13.143 28.653 100.923 1.00 72.16 40 ALA C N 1
ATOM 4965 C CA . ALA C 1 37 ? -13.519 29.984 101.371 1.00 70.75 40 ALA C CA 1
ATOM 4966 C C . ALA C 1 37 ? -12.278 30.758 101.812 1.00 72.08 40 ALA C C 1
ATOM 4967 O O . ALA C 1 37 ? -11.378 30.196 102.429 1.00 73.10 40 ALA C O 1
ATOM 4969 N N . THR C 1 38 ? -12.239 32.046 101.483 1.00 66.90 41 THR C N 1
ATOM 4970 C CA . THR C 1 38 ? -11.080 32.885 101.745 1.00 62.28 41 THR C CA 1
ATOM 4971 C C . THR C 1 38 ? -11.077 33.350 103.187 1.00 63.08 41 THR C C 1
ATOM 4972 O O . THR C 1 38 ? -12.062 33.908 103.650 1.00 66.30 41 THR C O 1
ATOM 4976 N N . ILE C 1 39 ? -9.968 33.141 103.893 1.00 62.61 42 ILE C N 1
ATOM 4977 C CA . ILE C 1 39 ? -9.799 33.696 105.239 1.00 63.23 42 ILE C CA 1
ATOM 4978 C C . ILE C 1 39 ? -9.251 35.115 105.210 1.00 60.89 42 ILE C C 1
ATOM 4979 O O . ILE C 1 39 ? -8.149 35.327 104.721 1.00 69.29 42 ILE C O 1
ATOM 4984 N N . ASP C 1 40 ? -9.987 36.078 105.751 1.00 58.55 43 ASP C N 1
ATOM 4985 C CA . ASP C 1 40 ? -9.526 37.460 105.753 1.00 56.52 43 ASP C CA 1
ATOM 4986 C C . ASP C 1 40 ? -9.116 37.791 104.319 1.00 62.13 43 ASP C C 1
ATOM 4987 O O . ASP C 1 40 ? -9.542 37.110 103.378 1.00 62.76 43 ASP C O 1
ATOM 4992 N N . VAL C 1 41 ? -8.296 38.819 104.119 1.00 65.31 44 VAL C N 1
ATOM 4993 C CA . VAL C 1 41 ? -7.920 39.200 102.750 1.00 62.31 44 VAL C CA 1
ATOM 4994 C C . VAL C 1 41 ? -6.906 38.231 102.087 1.00 63.45 44 VAL C C 1
ATOM 4995 O O . VAL C 1 41 ? -6.054 37.630 102.754 1.00 60.72 44 VAL C O 1
ATOM 4999 N N . GLU C 1 42 ? -7.026 38.075 100.774 1.00 59.04 45 GLU C N 1
ATOM 5000 C CA . GLU C 1 42 ? -6.057 37.326 100.022 1.00 60.52 45 GLU C CA 1
ATOM 5001 C C . GLU C 1 42 ? -5.519 38.222 98.918 1.00 66.57 45 GLU C C 1
ATOM 5002 O O . GLU C 1 42 ? -6.292 38.676 98.041 1.00 62.12 45 GLU C O 1
ATOM 5008 N N . HIS C 1 43 ? -4.204 38.492 98.961 1.00 65.05 46 HIS C N 1
ATOM 5009 C CA . HIS C 1 43 ? -3.656 39.472 98.041 1.00 63.17 46 HIS C CA 1
ATOM 5010 C C . HIS C 1 43 ? -3.145 38.828 96.770 1.00 64.76 46 HIS C C 1
ATOM 5011 O O . HIS C 1 43 ? -2.653 37.713 96.769 1.00 63.34 46 HIS C O 1
ATOM 5018 N N . SER C 1 44 ? -3.329 39.549 95.679 1.00 65.29 47 SER C N 1
ATOM 5019 C CA . SER C 1 44 ? -2.780 39.181 94.406 1.00 64.68 47 SER C CA 1
ATOM 5020 C C . SER C 1 44 ? -2.150 40.435 93.858 1.00 71.36 47 SER C C 1
ATOM 5021 O O . SER C 1 44 ? -2.580 41.540 94.166 1.00 71.42 47 SER C O 1
ATOM 5024 N N . HIS C 1 45 ? -1.116 40.270 93.052 1.00 73.42 48 HIS C N 1
ATOM 5025 C CA . HIS C 1 45 ? -0.352 41.405 92.611 1.00 69.26 48 HIS C CA 1
ATOM 5026 C C . HIS C 1 45 ? -0.151 41.094 91.164 1.00 66.67 48 HIS C C 1
ATOM 5027 O O . HIS C 1 45 ? 0.014 39.941 90.803 1.00 67.08 48 HIS C O 1
ATOM 5034 N N . LEU C 1 46 ? -0.237 42.089 90.304 1.00 67.28 49 LEU C N 1
ATOM 5035 C CA . LEU C 1 46 ? 0.284 41.858 88.969 1.00 69.82 49 LEU C CA 1
ATOM 5036 C C . LEU C 1 46 ? 0.493 43.082 88.104 1.00 69.90 49 LEU C C 1
ATOM 5037 O O . LEU C 1 46 ? -0.279 44.028 88.102 1.00 66.30 49 LEU C O 1
ATOM 5042 N N . ARG C 1 47 ? 1.604 43.061 87.393 1.00 77.33 50 ARG C N 1
ATOM 5043 C CA . ARG C 1 47 ? 1.891 44.127 86.472 1.00 76.64 50 ARG C CA 1
ATOM 5044 C C . ARG C 1 47 ? 0.811 44.063 85.402 1.00 70.22 50 ARG C C 1
ATOM 5045 O O . ARG C 1 47 ? 0.341 42.991 85.034 1.00 73.66 50 ARG C O 1
ATOM 5053 N N . PHE C 1 48 ? 0.378 45.220 84.953 1.00 66.94 51 PHE C N 1
ATOM 5054 C CA . PHE C 1 48 ? -0.596 45.315 83.896 1.00 67.25 51 PHE C CA 1
ATOM 5055 C C . PHE C 1 48 ? -0.078 46.476 83.042 1.00 71.49 51 PHE C C 1
ATOM 5056 O O . PHE C 1 48 ? 0.346 47.492 83.586 1.00 81.67 51 PHE C O 1
ATOM 5064 N N . LEU C 1 49 ? -0.057 46.341 81.723 1.00 71.02 52 LEU C N 1
ATOM 5065 C CA . LEU C 1 49 ? 0.448 47.425 80.869 1.00 72.02 52 LEU C CA 1
ATOM 5066 C C . LEU C 1 49 ? 1.813 48.003 81.294 1.00 84.13 52 LEU C C 1
ATOM 5067 O O . LEU C 1 49 ? 2.615 47.305 81.931 1.00 85.07 52 LEU C O 1
ATOM 5072 N N . GLY C 1 50 ? 2.058 49.269 80.919 1.00 88.86 53 GLY C N 1
ATOM 5073 C CA . GLY C 1 50 ? 3.270 50.017 81.260 1.00 90.57 53 GLY C CA 1
ATOM 5074 C C . GLY C 1 50 ? 4.037 49.438 82.434 1.00 91.88 53 GLY C C 1
ATOM 5075 O O . GLY C 1 50 ? 4.900 48.578 82.241 1.00 91.01 53 GLY C O 1
ATOM 5076 N N . ASN C 1 51 ? 3.756 49.919 83.644 1.00 90.10 54 ASN C N 1
ATOM 5077 C CA . ASN C 1 51 ? 3.901 49.041 84.829 1.00 93.38 54 ASN C CA 1
ATOM 5078 C C . ASN C 1 51 ? 3.061 49.421 86.044 1.00 93.41 54 ASN C C 1
ATOM 5079 O O . ASN C 1 51 ? 3.541 49.428 87.200 1.00 89.00 54 ASN C O 1
ATOM 5092 N N . THR C 1 53 ? 1.119 48.341 88.647 1.00 69.88 56 THR C N 1
ATOM 5093 C CA . THR C 1 53 ? 0.867 47.195 89.506 1.00 74.59 56 THR C CA 1
ATOM 5094 C C . THR C 1 53 ? -0.645 47.242 89.837 1.00 72.88 56 THR C C 1
ATOM 5095 O O . THR C 1 53 ? -1.212 48.324 90.004 1.00 72.26 56 THR C O 1
ATOM 5099 N N . LEU C 1 54 ? -1.296 46.082 89.854 1.00 65.62 57 LEU C N 1
ATOM 5100 C CA . LEU C 1 54 ? -2.646 45.967 90.362 1.00 62.92 57 LEU C CA 1
ATOM 5101 C C . LEU C 1 54 ? -2.567 45.104 91.587 1.00 65.36 57 LEU C C 1
ATOM 5102 O O . LEU C 1 54 ? -2.164 43.945 91.494 1.00 68.82 57 LEU C O 1
ATOM 5107 N N . ASN C 1 55 ? -2.927 45.679 92.731 1.00 62.71 58 ASN C N 1
ATOM 5108 C CA . ASN C 1 55 ? -3.060 44.935 93.975 1.00 65.17 58 ASN C CA 1
ATOM 5109 C C . ASN C 1 55 ? -4.501 44.496 94.282 1.00 64.77 58 ASN C C 1
ATOM 5110 O O . ASN C 1 55 ? -5.291 45.243 94.844 1.00 69.91 58 ASN C O 1
ATOM 5115 N N . LEU C 1 56 ? -4.848 43.280 93.903 1.00 63.86 59 LEU C N 1
ATOM 5116 C CA . LEU C 1 56 ? -6.172 42.759 94.181 1.00 63.63 59 LEU C CA 1
ATOM 5117 C C . LEU C 1 56 ? -6.292 42.353 95.639 1.00 61.10 59 LEU C C 1
ATOM 5118 O O . LEU C 1 56 ? -5.630 41.416 96.104 1.00 61.46 59 LEU C O 1
ATOM 5123 N N . TRP C 1 57 ? -7.123 43.069 96.377 1.00 61.13 60 TRP C N 1
ATOM 5124 C CA . TRP C 1 57 ? -7.430 42.629 97.733 1.00 62.75 60 TRP C CA 1
ATOM 5125 C C . TRP C 1 57 ? -8.729 41.852 97.770 1.00 61.64 60 TRP C C 1
ATOM 5126 O O . TRP C 1 57 ? -9.822 42.446 97.839 1.00 57.82 60 TRP C O 1
ATOM 5137 N N . ASP C 1 58 ? -8.622 40.529 97.756 1.00 62.30 61 ASP C N 1
ATOM 5138 C CA . ASP C 1 58 ? -9.827 39.706 97.780 1.00 62.07 61 ASP C CA 1
ATOM 5139 C C . ASP C 1 58 ? -10.288 39.453 99.213 1.00 61.91 61 ASP C C 1
ATOM 5140 O O . ASP C 1 58 ? -9.806 38.511 99.834 1.00 62.67 61 ASP C O 1
ATOM 5145 N N . CYS C 1 59 ? -11.221 40.276 99.724 1.00 62.64 62 CYS C N 1
ATOM 5146 C CA . CYS C 1 59 ? -11.685 40.176 101.126 1.00 63.27 62 CYS C CA 1
ATOM 5147 C C . CYS C 1 59 ? -12.731 39.108 101.400 1.00 61.54 62 CYS C C 1
ATOM 5148 O O . CYS C 1 59 ? -13.900 39.260 101.040 1.00 64.12 62 CYS C O 1
ATOM 5151 N N . GLY C 1 60 ? -12.312 38.053 102.086 1.00 61.78 63 GLY C N 1
ATOM 5152 C CA . GLY C 1 60 ? -13.191 36.943 102.361 1.00 58.50 63 GLY C CA 1
ATOM 5153 C C . GLY C 1 60 ? -14.462 37.517 102.933 1.00 64.92 63 GLY C C 1
ATOM 5154 O O . GLY C 1 60 ? -14.420 38.395 103.797 1.00 61.05 63 GLY C O 1
ATOM 5155 N N . GLY C 1 61 ? -15.594 37.015 102.449 1.00 65.21 64 GLY C N 1
ATOM 5156 C CA . GLY C 1 61 ? -16.881 37.567 102.820 1.00 68.01 64 GLY C CA 1
ATOM 5157 C C . GLY C 1 61 ? -17.648 37.071 104.041 1.00 67.34 64 GLY C C 1
ATOM 5158 O O . GLY C 1 61 ? -18.771 37.513 104.245 1.00 72.57 64 GLY C O 1
ATOM 5159 N N . GLN C 1 62 ? -17.108 36.169 104.849 1.00 63.91 65 GLN C N 1
ATOM 5160 C CA . GLN C 1 62 ? -17.907 35.718 105.983 1.00 61.70 65 GLN C CA 1
ATOM 5161 C C . GLN C 1 62 ? -18.062 36.850 106.981 1.00 68.07 65 GLN C C 1
ATOM 5162 O O . GLN C 1 62 ? -17.185 37.695 107.090 1.00 70.42 65 GLN C O 1
ATOM 5168 N N . ASP C 1 63 ? -19.196 36.881 107.682 1.00 76.51 66 ASP C N 1
ATOM 5169 C CA . ASP C 1 63 ? -19.561 37.991 108.577 1.00 72.10 66 ASP C CA 1
ATOM 5170 C C . ASP C 1 63 ? -18.464 38.324 109.565 1.00 66.27 66 ASP C C 1
ATOM 5171 O O . ASP C 1 63 ? -18.173 39.511 109.809 1.00 61.35 66 ASP C O 1
ATOM 5176 N N . VAL C 1 64 ? -17.893 37.262 110.141 1.00 61.65 67 VAL C N 1
ATOM 5177 C CA . VAL C 1 64 ? -16.764 37.348 111.063 1.00 70.00 67 VAL C CA 1
ATOM 5178 C C . VAL C 1 64 ? -15.734 38.344 110.510 1.00 73.81 67 VAL C C 1
ATOM 5179 O O . VAL C 1 64 ? -15.471 39.416 111.103 1.00 73.60 67 VAL C O 1
ATOM 5183 N N . PHE C 1 65 ? -15.192 37.991 109.340 1.00 68.94 68 PHE C N 1
ATOM 5184 C CA . PHE C 1 65 ? -14.225 38.815 108.620 1.00 69.21 68 PHE C CA 1
ATOM 5185 C C . PHE C 1 65 ? -14.732 40.208 108.331 1.00 68.18 68 PHE C C 1
ATOM 5186 O O . PHE C 1 65 ? -14.003 41.170 108.543 1.00 73.04 68 PHE C O 1
ATOM 5202 N N . GLU C 1 67 ? -16.819 41.904 110.068 1.00 72.70 70 GLU C N 1
ATOM 5203 C CA . GLU C 1 67 ? -16.908 42.761 111.240 1.00 74.32 70 GLU C CA 1
ATOM 5204 C C . GLU C 1 67 ? -15.546 43.408 111.397 1.00 74.61 70 GLU C C 1
ATOM 5205 O O . GLU C 1 67 ? -15.467 44.573 111.797 1.00 78.76 70 GLU C O 1
ATOM 5211 N N . ASN C 1 68 ? -14.480 42.675 111.047 1.00 72.68 71 ASN C N 1
ATOM 5212 C CA . ASN C 1 68 ? -13.127 43.246 111.125 1.00 72.26 71 ASN C CA 1
ATOM 5213 C C . ASN C 1 68 ? -12.900 44.356 110.128 1.00 71.39 71 ASN C C 1
ATOM 5214 O O . ASN C 1 68 ? -12.370 45.390 110.481 1.00 74.78 71 ASN C O 1
ATOM 5219 N N . TYR C 1 69 ? -13.287 44.141 108.877 1.00 69.10 72 TYR C N 1
ATOM 5220 C CA . TYR C 1 69 ? -13.075 45.159 107.863 1.00 68.05 72 TYR C CA 1
ATOM 5221 C C . TYR C 1 69 ? -13.706 46.479 108.316 1.00 69.41 72 TYR C C 1
ATOM 5222 O O . TYR C 1 69 ? -13.113 47.544 108.135 1.00 69.53 72 TYR C O 1
ATOM 5231 N N . PHE C 1 70 ? -14.890 46.422 108.925 1.00 69.54 73 PHE C N 1
ATOM 5232 C CA . PHE C 1 70 ? -15.587 47.665 109.259 1.00 71.03 73 PHE C CA 1
ATOM 5233 C C . PHE C 1 70 ? -15.194 48.246 110.616 1.00 73.26 73 PHE C C 1
ATOM 5234 O O . PHE C 1 70 ? -15.639 49.342 110.968 1.00 78.48 73 PHE C O 1
ATOM 5242 N N . THR C 1 71 ? -14.343 47.537 111.361 1.00 72.25 74 THR C N 1
ATOM 5243 C CA . THR C 1 71 ? -13.955 47.992 112.707 1.00 75.90 74 THR C CA 1
ATOM 5244 C C . THR C 1 71 ? -12.424 47.981 113.062 1.00 78.80 74 THR C C 1
ATOM 5245 O O . THR C 1 71 ? -11.748 49.041 113.061 1.00 76.56 74 THR C O 1
ATOM 5249 N N . LYS C 1 72 ? -11.884 46.799 113.364 1.00 75.32 75 LYS C N 1
ATOM 5250 C CA . LYS C 1 72 ? -10.466 46.658 113.740 1.00 75.83 75 LYS C CA 1
ATOM 5251 C C . LYS C 1 72 ? -9.459 46.963 112.621 1.00 74.46 75 LYS C C 1
ATOM 5252 O O . LYS C 1 72 ? -8.342 47.421 112.901 1.00 74.98 75 LYS C O 1
ATOM 5258 N N . GLN C 1 73 ? -9.867 46.719 111.371 1.00 71.89 76 GLN C N 1
ATOM 5259 C CA . GLN C 1 73 ? -9.062 47.008 110.185 1.00 66.95 76 GLN C CA 1
ATOM 5260 C C . GLN C 1 73 ? -9.618 48.109 109.273 1.00 70.43 76 GLN C C 1
ATOM 5261 O O . GLN C 1 73 ? -9.345 48.049 108.074 1.00 69.86 76 GLN C O 1
ATOM 5267 N N . LYS C 1 74 ? -10.398 49.076 109.785 1.00 69.90 77 LYS C N 1
ATOM 5268 C CA . LYS C 1 74 ? -10.930 50.146 108.929 1.00 65.76 77 LYS C CA 1
ATOM 5269 C C . LYS C 1 74 ? -9.793 50.727 108.139 1.00 67.98 77 LYS C C 1
ATOM 5270 O O . LYS C 1 74 ? -9.862 50.774 106.910 1.00 70.83 77 LYS C O 1
ATOM 5276 N N . ASP C 1 75 ? -8.742 51.163 108.844 1.00 69.38 78 ASP C N 1
ATOM 5277 C CA . ASP C 1 75 ? -7.593 51.861 108.222 1.00 72.28 78 ASP C CA 1
ATOM 5278 C C . ASP C 1 75 ? -6.886 51.017 107.154 1.00 70.17 78 ASP C C 1
ATOM 5279 O O . ASP C 1 75 ? -6.741 51.444 106.012 1.00 66.01 78 ASP C O 1
ATOM 5284 N N . HIS C 1 76 ? -6.443 49.826 107.557 1.00 67.22 79 HIS C N 1
ATOM 5285 C CA . HIS C 1 76 ? -5.748 48.892 106.690 1.00 60.77 79 HIS C CA 1
ATOM 5286 C C . HIS C 1 76 ? -6.501 48.732 105.394 1.00 64.51 79 HIS C C 1
ATOM 5287 O O . HIS C 1 76 ? -5.904 48.738 104.305 1.00 63.76 79 HIS C O 1
ATOM 5294 N N . ILE C 1 77 ? -7.822 48.600 105.506 1.00 66.57 80 ILE C N 1
ATOM 5295 C CA . ILE C 1 77 ? -8.643 48.235 104.354 1.00 63.36 80 ILE C CA 1
ATOM 5296 C C . ILE C 1 77 ? -8.964 49.429 103.455 1.00 63.10 80 I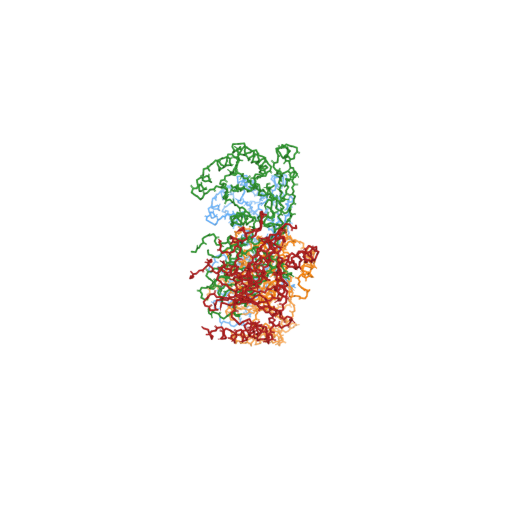LE C C 1
ATOM 5297 O O . ILE C 1 77 ? -8.787 49.374 102.231 1.00 61.46 80 ILE C O 1
ATOM 5302 N N . PHE C 1 78 ? -9.399 50.525 104.062 1.00 62.77 81 PHE C N 1
ATOM 5303 C CA . PHE C 1 78 ? -10.025 51.580 103.278 1.00 64.55 81 PHE C CA 1
ATOM 5304 C C . PHE C 1 78 ? -9.145 52.772 102.914 1.00 64.77 81 PHE C C 1
ATOM 5305 O O . PHE C 1 78 ? -9.503 53.580 102.049 1.00 65.25 81 PHE C O 1
ATOM 5313 N N . GLN C 1 79 ? -8.011 52.901 103.586 1.00 63.13 82 GLN C N 1
ATOM 5314 C CA . GLN C 1 79 ? -7.070 53.921 103.211 1.00 61.26 82 GLN C CA 1
ATOM 5315 C C . GLN C 1 79 ? -6.535 53.538 101.852 1.00 67.98 82 GLN C C 1
ATOM 5316 O O . GLN C 1 79 ? -6.283 52.347 101.582 1.00 67.82 82 GLN C O 1
ATOM 5330 N N . VAL C 1 81 ? -7.592 53.225 98.808 1.00 62.38 84 VAL C N 1
ATOM 5331 C CA . VAL C 1 81 ? -8.294 52.452 97.811 1.00 56.75 84 VAL C CA 1
ATOM 5332 C C . VAL C 1 81 ? -8.449 53.256 96.530 1.00 59.17 84 VAL C C 1
ATOM 5333 O O . VAL C 1 81 ? -8.766 54.434 96.579 1.00 60.55 84 VAL C O 1
ATOM 5337 N N . GLN C 1 82 ? -8.202 52.618 95.384 1.00 62.95 85 GLN C N 1
ATOM 5338 C CA . GLN C 1 82 ? -8.447 53.233 94.073 1.00 62.44 85 GLN C CA 1
ATOM 5339 C C . GLN C 1 82 ? -9.741 52.757 93.402 1.00 64.11 85 GLN C C 1
ATOM 5340 O O . GLN C 1 82 ? -10.439 53.528 92.754 1.00 64.94 85 GLN C O 1
ATOM 5346 N N . VAL C 1 83 ? -10.058 51.481 93.554 1.00 65.47 86 VAL C N 1
ATOM 5347 C CA . VAL C 1 83 ? -11.358 50.977 93.129 1.00 62.86 86 VAL C CA 1
ATOM 5348 C C . VAL C 1 83 ? -11.976 50.066 94.201 1.00 59.67 86 VAL C C 1
ATOM 5349 O O . VAL C 1 83 ? -11.248 49.335 94.885 1.00 57.17 86 VAL C O 1
ATOM 5353 N N . LEU C 1 84 ? -13.307 50.140 94.364 1.00 59.56 87 LEU C N 1
ATOM 5354 C CA . LEU C 1 84 ? -14.087 49.164 95.133 1.00 54.57 87 LEU C CA 1
ATOM 5355 C C . LEU C 1 84 ? -14.917 48.387 94.126 1.00 56.46 87 LEU C C 1
ATOM 5356 O O . LEU C 1 84 ? -15.597 48.966 93.282 1.00 57.97 87 LEU C O 1
ATOM 5361 N N . ILE C 1 85 ? -14.834 47.070 94.181 1.00 53.92 88 ILE C N 1
ATOM 5362 C CA . ILE C 1 85 ? -15.606 46.251 93.268 1.00 56.13 88 ILE C CA 1
ATOM 5363 C C . ILE C 1 85 ? -16.431 45.372 94.168 1.00 60.10 88 ILE C C 1
ATOM 5364 O O . ILE C 1 85 ? -15.880 44.480 94.835 1.00 58.07 88 ILE C O 1
ATOM 5369 N N . HIS C 1 86 ? -17.739 45.641 94.229 1.00 59.37 89 HIS C N 1
ATOM 5370 C CA . HIS C 1 86 ? -18.591 44.944 95.187 1.00 58.85 89 HIS C CA 1
ATOM 5371 C C . HIS C 1 86 ? -19.400 43.943 94.407 1.00 61.25 89 HIS C C 1
ATOM 5372 O O . HIS C 1 86 ? -20.047 44.313 93.403 1.00 62.02 89 HIS C O 1
ATOM 5379 N N . VAL C 1 87 ? -19.322 42.673 94.803 1.00 55.06 90 VAL C N 1
ATOM 5380 C CA . VAL C 1 87 ? -20.073 41.665 94.063 1.00 60.10 90 VAL C CA 1
ATOM 5381 C C . VAL C 1 87 ? -21.216 41.080 94.878 1.00 63.06 90 VAL C C 1
ATOM 5382 O O . VAL C 1 87 ? -21.055 40.779 96.070 1.00 60.67 90 VAL C O 1
ATOM 5386 N N . PHE C 1 88 ? -22.368 40.955 94.209 1.00 63.82 91 PHE C N 1
ATOM 5387 C CA . PHE C 1 88 ? -23.636 40.538 94.804 1.00 57.74 91 PHE C CA 1
ATOM 5388 C C . PHE C 1 88 ? -24.049 39.168 94.256 1.00 60.47 91 PHE C C 1
ATOM 5389 O O . PHE C 1 88 ? -24.036 38.953 93.056 1.00 63.44 91 PHE C O 1
ATOM 5397 N N . ASP C 1 89 ? -24.404 38.223 95.118 1.00 64.51 92 ASP C N 1
ATOM 5398 C CA . ASP C 1 89 ? -25.034 37.003 94.617 1.00 64.84 92 ASP C CA 1
ATOM 5399 C C . ASP C 1 89 ? -26.529 37.253 94.299 1.00 69.25 92 ASP C C 1
ATOM 5400 O O . ASP C 1 89 ? -27.271 37.804 95.139 1.00 68.77 92 ASP C O 1
ATOM 5405 N N . VAL C 1 90 ? -26.959 36.888 93.088 1.00 65.65 93 VAL C N 1
ATOM 5406 C CA . VAL C 1 90 ? -28.338 37.119 92.667 1.00 65.41 93 VAL C CA 1
ATOM 5407 C C . VAL C 1 90 ? -29.238 35.969 93.098 1.00 73.79 93 VAL C C 1
ATOM 5408 O O . VAL C 1 90 ? -30.449 36.131 93.246 1.00 78.47 93 VAL C O 1
ATOM 5412 N N . GLU C 1 91 ? -28.647 34.804 93.304 1.00 74.31 94 GLU C N 1
ATOM 5413 C CA . GLU C 1 91 ? -29.351 33.713 93.973 1.00 73.59 94 GLU C CA 1
ATOM 5414 C C . GLU C 1 91 ? -29.360 33.927 95.516 1.00 72.78 94 GLU C C 1
ATOM 5415 O O . GLU C 1 91 ? -29.572 32.994 96.306 1.00 75.12 94 GLU C O 1
ATOM 5421 N N . SER C 1 92 ? -29.126 35.158 95.957 1.00 69.77 95 SER C N 1
ATOM 5422 C CA . SER C 1 92 ? -28.958 35.369 97.395 1.00 71.36 95 SER C CA 1
ATOM 5423 C C . SER C 1 92 ? -30.244 35.608 98.115 1.00 72.12 95 SER C C 1
ATOM 5424 O O . SER C 1 92 ? -31.069 36.437 97.705 1.00 71.56 95 SER C O 1
ATOM 5427 N N . THR C 1 93 ? -30.335 34.905 99.239 1.00 73.36 96 THR C N 1
ATOM 5428 C CA . THR C 1 93 ? -31.431 34.945 100.200 1.00 67.46 96 THR C CA 1
ATOM 5429 C C . THR C 1 93 ? -31.597 36.305 100.869 1.00 69.30 96 THR C C 1
ATOM 5430 O O . THR C 1 93 ? -32.711 36.830 100.955 1.00 74.99 96 THR C O 1
ATOM 5434 N N . GLU C 1 94 ? -30.483 36.888 101.302 1.00 68.98 97 GLU C N 1
ATOM 5435 C CA . GLU C 1 94 ? -30.500 38.139 102.038 1.00 64.11 97 GLU C CA 1
ATOM 5436 C C . GLU C 1 94 ? -30.189 39.399 101.243 1.00 65.21 97 GLU C C 1
ATOM 5437 O O . GLU C 1 94 ? -29.398 40.207 101.696 1.00 66.18 97 GLU C O 1
ATOM 5443 N N . VAL C 1 95 ? -30.818 39.614 100.096 1.00 63.38 98 VAL C N 1
ATOM 5444 C CA . VAL C 1 95 ? -30.612 40.879 99.379 1.00 58.45 98 VAL C CA 1
ATOM 5445 C C . VAL C 1 95 ? -30.455 42.087 100.295 1.00 59.91 98 VAL C C 1
ATOM 5446 O O . VAL C 1 95 ? -29.381 42.618 100.451 1.00 67.46 98 VAL C O 1
ATOM 5450 N N . LEU C 1 96 ? -31.531 42.533 100.913 1.00 70.81 99 LEU C N 1
ATOM 5451 C CA . LEU C 1 96 ? -31.475 43.682 101.829 1.00 68.38 99 LEU C CA 1
ATOM 5452 C C . LEU C 1 96 ? -30.211 43.785 102.715 1.00 64.94 99 LEU C C 1
ATOM 5453 O O . LEU C 1 96 ? -29.671 44.882 102.936 1.00 65.03 99 LEU C O 1
ATOM 5458 N N . LYS C 1 97 ? -29.764 42.643 103.227 1.00 63.24 100 LYS C N 1
ATOM 5459 C CA . LYS C 1 97 ? -28.642 42.591 104.148 1.00 67.07 100 LYS C CA 1
ATOM 5460 C C . LYS C 1 97 ? -27.363 42.959 103.369 1.00 74.56 100 LYS C C 1
ATOM 5461 O O . LYS C 1 97 ? -26.579 43.847 103.776 1.00 72.13 100 LYS C O 1
ATOM 5467 N N . ASP C 1 98 ? -27.181 42.258 102.242 1.00 70.07 101 ASP C N 1
ATOM 5468 C CA . ASP C 1 98 ? -26.163 42.537 101.247 1.00 56.10 101 ASP C CA 1
ATOM 5469 C C . ASP C 1 98 ? -26.099 44.021 100.920 1.00 64.96 101 ASP C C 1
ATOM 5470 O O . ASP C 1 98 ? -25.038 44.646 101.053 1.00 72.96 101 ASP C O 1
ATOM 5475 N N . ILE C 1 99 ? -27.206 44.592 100.448 1.00 63.22 102 ILE C N 1
ATOM 5476 C CA . ILE C 1 99 ? -27.208 46.019 100.122 1.00 63.46 102 ILE C CA 1
ATOM 5477 C C . ILE C 1 99 ? -26.768 46.822 101.358 1.00 64.37 102 ILE C C 1
ATOM 5478 O O . ILE C 1 99 ? -26.202 47.933 101.274 1.00 67.64 102 ILE C O 1
ATOM 5483 N N . GLU C 1 100 ? -26.999 46.245 102.525 1.00 63.78 103 GLU C N 1
ATOM 5484 C CA . GLU C 1 100 ? -26.608 46.954 103.727 1.00 67.71 103 GLU C CA 1
ATOM 5485 C C . GLU C 1 100 ? -25.093 47.007 103.887 1.00 67.77 103 GLU C C 1
ATOM 5486 O O . GLU C 1 100 ? -24.539 48.098 104.082 1.00 65.26 103 GLU C O 1
ATOM 5492 N N . ILE C 1 101 ? -24.417 45.849 103.795 1.00 69.89 104 ILE C N 1
ATOM 5493 C CA . ILE C 1 101 ? -22.947 45.845 103.960 1.00 69.02 104 ILE C CA 1
ATOM 5494 C C . ILE C 1 101 ? -22.237 46.586 102.835 1.00 66.94 104 ILE C C 1
ATOM 5495 O O . ILE C 1 101 ? -21.179 47.195 103.055 1.00 67.39 104 ILE C O 1
ATOM 5500 N N . PHE C 1 102 ? -22.830 46.568 101.642 1.00 62.99 105 PHE C N 1
ATOM 5501 C CA . PHE C 1 102 ? -22.394 47.504 100.611 1.00 62.38 105 PHE C CA 1
ATOM 5502 C C . PHE C 1 102 ? -22.390 48.886 101.235 1.00 66.01 105 PHE C C 1
ATOM 5503 O O . PHE C 1 102 ? -21.350 49.530 101.327 1.00 67.77 105 PHE C O 1
ATOM 5511 N N . ALA C 1 103 ? -23.543 49.337 101.716 1.00 70.74 106 ALA C N 1
ATOM 5512 C CA . ALA C 1 103 ? -23.588 50.688 102.254 1.00 67.13 106 ALA C CA 1
ATOM 5513 C C .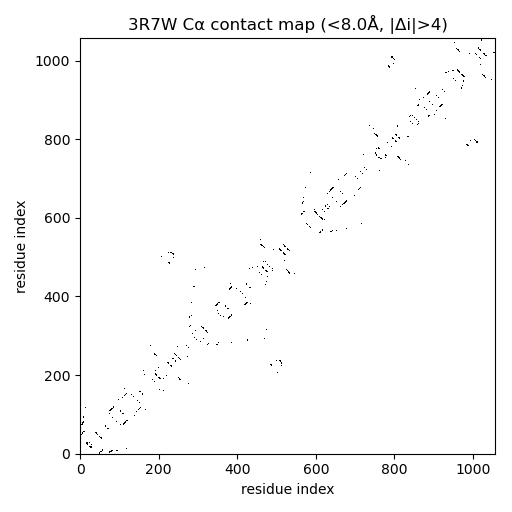 ALA C 1 103 ? -22.515 50.914 103.332 1.00 63.12 106 ALA C C 1
ATOM 5514 O O . ALA C 1 103 ? -21.864 51.961 103.357 1.00 63.32 106 ALA C O 1
ATOM 5516 N N . LYS C 1 104 ? -22.299 49.932 104.198 1.00 61.56 107 LYS C N 1
ATOM 5517 C CA . LYS C 1 104 ? -21.306 50.111 105.257 1.00 66.50 107 LYS C CA 1
ATOM 5518 C C . LYS C 1 104 ? -19.962 50.453 104.616 1.00 72.92 107 LYS C C 1
ATOM 5519 O O . LYS C 1 104 ? -19.307 51.476 104.949 1.00 74.84 107 LYS C O 1
ATOM 5525 N N . ALA C 1 105 ? -19.566 49.588 103.676 1.00 69.79 108 ALA C N 1
ATOM 5526 C CA . ALA C 1 105 ? -18.342 49.775 102.908 1.00 65.08 108 ALA C CA 1
ATOM 5527 C C . ALA C 1 105 ? -18.257 51.154 102.232 1.00 68.99 108 ALA C C 1
ATOM 5528 O O . ALA C 1 105 ? -17.250 51.843 102.368 1.00 73.50 108 ALA C O 1
ATOM 5530 N N . LEU C 1 106 ? -19.291 51.565 101.501 1.00 68.23 109 LEU C N 1
ATOM 5531 C CA . LEU C 1 106 ? -19.285 52.911 100.926 1.00 68.43 109 LEU C CA 1
ATOM 5532 C C . LEU C 1 106 ? -18.991 53.964 102.006 1.00 70.86 109 LEU C C 1
ATOM 5533 O O . LEU C 1 106 ? -18.329 54.980 101.743 1.00 69.24 109 LEU C O 1
ATOM 5538 N N . LYS C 1 107 ? -19.496 53.721 103.215 1.00 67.86 110 LYS C N 1
ATOM 5539 C CA . LYS C 1 107 ? -19.292 54.659 104.309 1.00 72.36 110 LYS C CA 1
ATOM 5540 C C . LYS C 1 107 ? -17.806 54.790 104.655 1.00 72.63 110 LYS C C 1
ATOM 5541 O O . LYS C 1 107 ? -17.245 55.903 104.657 1.00 73.41 110 LYS C O 1
ATOM 5547 N N . GLN C 1 108 ? -17.152 53.662 104.933 1.00 74.46 111 GLN C N 1
ATOM 5548 C CA . GLN C 1 108 ? -15.701 53.730 105.197 1.00 68.99 111 GLN C CA 1
ATOM 5549 C C . GLN C 1 108 ? -14.921 54.337 104.028 1.00 67.28 111 GLN C C 1
ATOM 5550 O O . GLN C 1 108 ? -14.053 55.181 104.228 1.00 69.59 111 GLN C O 1
ATOM 5556 N N . LEU C 1 109 ? -15.237 53.916 102.810 1.00 66.06 112 LEU C N 1
ATOM 5557 C CA . LEU C 1 109 ? -14.624 54.492 101.618 1.00 64.97 112 LEU C CA 1
ATOM 5558 C C . LEU C 1 109 ? -14.730 56.007 101.606 1.00 69.57 112 LEU C C 1
ATOM 5559 O O . LEU C 1 109 ? -13.794 56.679 101.177 1.00 72.54 112 LEU C O 1
ATOM 5564 N N . ARG C 1 110 ? -15.873 56.550 102.038 1.00 69.89 113 ARG C N 1
ATOM 5565 C CA . ARG C 1 110 ? -16.056 58.004 102.028 1.00 68.47 113 ARG C CA 1
ATOM 5566 C C . ARG C 1 110 ? -15.205 58.695 103.103 1.00 69.07 113 ARG C C 1
ATOM 5567 O O . ARG C 1 110 ? -14.613 59.755 102.849 1.00 68.80 113 ARG C O 1
ATOM 5575 N N . LYS C 1 111 ? -15.129 58.096 104.293 1.00 69.08 114 LYS C N 1
ATOM 5576 C CA . LYS C 1 111 ? -14.217 58.616 105.326 1.00 66.95 114 LYS C CA 1
ATOM 5577 C C . LYS C 1 111 ? -12.767 58.623 104.806 1.00 75.76 114 LYS C C 1
ATOM 5578 O O . LYS C 1 111 ? -12.102 59.671 104.822 1.00 76.59 114 LYS C O 1
ATOM 5584 N N . TYR C 1 112 ? -12.297 57.468 104.312 1.00 69.50 115 TYR C N 1
ATOM 5585 C CA . TYR C 1 112 ? -10.872 57.247 104.087 1.00 66.95 115 TYR C CA 1
ATOM 5586 C C . TYR C 1 112 ? -10.380 57.393 102.651 1.00 70.10 115 TYR C C 1
ATOM 5587 O O . TYR C 1 112 ? -9.263 57.883 102.434 1.00 67.74 115 TYR C O 1
ATOM 5596 N N . SER C 1 113 ? -11.191 56.964 101.684 1.00 66.55 116 SER C N 1
ATOM 5597 C CA . SER C 1 113 ? -10.822 57.035 100.272 1.00 64.70 116 SER C CA 1
ATOM 5598 C C . SER C 1 113 ? -11.908 57.628 99.362 1.00 69.13 116 SER C C 1
ATOM 5599 O O . SER C 1 113 ? -12.340 56.986 98.405 1.00 67.48 116 SER C O 1
ATOM 5602 N N . PRO C 1 114 ? -12.332 58.873 99.628 1.00 73.60 117 PRO C N 1
ATOM 5603 C CA . PRO C 1 114 ? -13.476 59.438 98.897 1.00 70.91 117 PRO C CA 1
ATOM 5604 C C . PRO C 1 114 ? -13.279 59.469 97.379 1.00 72.94 117 PRO C C 1
ATOM 5605 O O . PRO C 1 114 ? -14.273 59.421 96.653 1.00 74.63 117 PRO C O 1
ATOM 5609 N N . ASP C 1 115 ? -12.026 59.551 96.923 1.00 72.96 118 ASP C N 1
ATOM 5610 C CA . ASP C 1 115 ? -11.675 59.523 95.486 1.00 76.79 118 ASP C CA 1
ATOM 5611 C C . ASP C 1 115 ? -11.819 58.160 94.771 1.00 74.19 118 ASP C C 1
ATOM 5612 O O . ASP C 1 115 ? -11.608 58.065 93.554 1.00 67.10 118 ASP C O 1
ATOM 5617 N N . ALA C 1 116 ? -12.147 57.116 95.534 1.00 71.10 119 ALA C N 1
ATOM 5618 C CA . ALA C 1 116 ? -12.274 55.756 95.011 1.00 66.77 119 ALA C CA 1
ATOM 5619 C C . ALA C 1 116 ? -13.279 55.649 93.844 1.00 67.45 119 ALA C C 1
ATOM 5620 O O . ALA C 1 116 ? -14.189 56.463 93.729 1.00 71.84 119 ALA C O 1
ATOM 5622 N N . LYS C 1 117 ? -13.091 54.675 92.956 1.00 64.39 120 LYS C N 1
ATOM 5623 C CA . LYS C 1 117 ? -14.083 54.381 91.916 1.00 64.46 120 LYS C CA 1
ATOM 5624 C C . LYS C 1 117 ? -14.921 53.154 92.298 1.00 63.24 120 LYS C C 1
ATOM 5625 O O . LYS C 1 117 ? -14.373 52.141 92.693 1.00 64.08 120 LYS C O 1
ATOM 5631 N N . ILE C 1 118 ? -16.239 53.212 92.149 1.00 63.70 121 ILE C N 1
ATOM 5632 C CA . ILE C 1 118 ? -17.069 52.092 92.585 1.00 57.92 121 ILE C CA 1
ATOM 5633 C C . ILE C 1 118 ? -17.628 51.370 91.388 1.00 59.00 121 ILE C C 1
ATOM 5634 O O . ILE C 1 118 ? -18.125 52.019 90.463 1.00 62.59 121 ILE C O 1
ATOM 5639 N N . PHE C 1 119 ? -17.554 50.035 91.410 1.00 59.04 122 PHE C N 1
ATOM 5640 C CA . PHE C 1 119 ? -18.218 49.184 90.412 1.00 59.51 122 PHE C CA 1
ATOM 5641 C C . PHE C 1 119 ? -18.907 48.079 91.178 1.00 62.52 122 PHE C C 1
ATOM 5642 O O . PHE C 1 119 ? -18.379 47.613 92.205 1.00 58.69 122 PHE C O 1
ATOM 5650 N N . VAL C 1 120 ? -20.065 47.643 90.668 1.00 61.32 123 VAL C N 1
ATOM 5651 C CA . VAL C 1 120 ? -20.816 46.577 91.316 1.00 55.08 123 VAL C CA 1
ATOM 5652 C C . VAL C 1 120 ? -21.177 45.545 90.280 1.00 57.80 123 VAL C C 1
ATOM 5653 O O . VAL C 1 120 ? -21.461 45.869 89.114 1.00 59.67 123 VAL C O 1
ATOM 5657 N N . LEU C 1 121 ? -21.153 44.292 90.709 1.00 57.92 124 LEU C N 1
ATOM 5658 C CA . LEU C 1 121 ? -21.406 43.175 89.813 1.00 59.28 124 LEU C CA 1
ATOM 5659 C C . LEU C 1 121 ? -22.564 42.294 90.346 1.00 64.14 124 LEU C C 1
ATOM 5660 O O . LEU C 1 121 ? -22.573 41.825 91.497 1.00 62.17 124 LEU C O 1
ATOM 5665 N N . LEU C 1 122 ? -23.566 42.109 89.505 1.00 60.97 125 LEU C N 1
ATOM 5666 C CA . LEU C 1 122 ? -24.644 41.216 89.819 1.00 60.40 125 LEU C CA 1
ATOM 5667 C C . LEU C 1 122 ? -24.242 39.830 89.335 1.00 61.37 125 LEU C C 1
ATOM 5668 O O . LEU C 1 122 ? -24.332 39.536 88.154 1.00 66.15 125 LEU C O 1
ATOM 5673 N N . HIS C 1 123 ? -23.796 38.968 90.231 1.00 56.78 126 HIS C N 1
ATOM 5674 C CA . HIS C 1 123 ? -23.076 37.787 89.786 1.00 62.53 126 HIS C CA 1
ATOM 5675 C C . HIS C 1 123 ? -23.851 36.468 89.867 1.00 65.19 126 HIS C C 1
ATOM 5676 O O . HIS C 1 123 ? -24.766 36.342 90.655 1.00 65.63 126 HIS C O 1
ATOM 5683 N N . LYS C 1 124 ? -23.425 35.477 89.084 1.00 65.15 127 LYS C N 1
ATOM 5684 C CA . LYS C 1 124 ? -24.050 34.168 89.050 1.00 64.21 127 LYS C CA 1
ATOM 5685 C C . LYS C 1 124 ? -25.322 34.323 88.250 1.00 69.64 127 LYS C C 1
ATOM 5686 O O . LYS C 1 124 ? -26.296 33.602 88.439 1.00 73.23 127 LYS C O 1
ATOM 5700 N N . ASP C 1 126 ? -26.178 33.329 85.627 1.00 73.77 129 ASP C N 1
ATOM 5701 C CA . ASP C 1 126 ? -26.518 32.186 84.763 1.00 75.29 129 ASP C CA 1
ATOM 5702 C C . ASP C 1 126 ? -27.522 31.236 85.443 1.00 83.69 129 ASP C C 1
ATOM 5703 O O . ASP C 1 126 ? -28.096 30.339 84.798 1.00 85.13 129 ASP C O 1
ATOM 5708 N N . LEU C 1 127 ? -27.709 31.447 86.750 1.00 80.38 130 LEU C N 1
ATOM 5709 C CA . LEU C 1 127 ? -28.708 30.754 87.563 1.00 74.92 130 LEU C CA 1
ATOM 5710 C C . LEU C 1 127 ? -30.113 31.361 87.431 1.00 77.05 130 LEU C C 1
ATOM 5711 O O . LEU C 1 127 ? -31.063 30.807 87.968 1.00 81.74 130 LEU C O 1
ATOM 5716 N N . VAL C 1 128 ? -30.236 32.514 86.773 1.00 77.42 131 VAL C N 1
ATOM 5717 C CA . VAL C 1 128 ? -31.535 33.047 86.357 1.00 77.46 131 VAL C CA 1
ATOM 5718 C C . VAL C 1 128 ? -31.867 32.437 84.985 1.00 84.51 131 VAL C C 1
ATOM 5719 O O . VAL C 1 128 ? -31.379 31.349 84.661 1.00 88.60 131 VAL C O 1
ATOM 5723 N N . GLN C 1 129 ? -32.692 33.110 84.188 1.00 87.86 132 GLN C N 1
ATOM 5724 C CA . GLN C 1 129 ? -32.981 32.682 82.815 1.00 88.28 132 GLN C CA 1
ATOM 5725 C C . GLN C 1 129 ? -33.254 33.913 81.954 1.00 89.43 132 GLN C C 1
ATOM 5726 O O . GLN C 1 129 ? -33.648 34.968 82.468 1.00 87.90 132 GLN C O 1
ATOM 5732 N N . LEU C 1 130 ? -33.058 33.784 80.645 1.00 87.75 133 LEU C N 1
ATOM 5733 C CA . LEU C 1 130 ? -32.968 34.977 79.804 1.00 89.67 133 LEU C CA 1
ATOM 5734 C C . LEU C 1 130 ? -34.084 35.990 80.054 1.00 92.47 133 LEU C C 1
ATOM 5735 O O . LEU C 1 130 ? -33.821 37.178 80.327 1.00 86.62 133 LEU C O 1
ATOM 5740 N N . ASP C 1 131 ? -35.326 35.519 79.972 1.00 94.83 134 ASP C N 1
ATOM 5741 C CA . ASP C 1 131 ? -36.464 36.417 80.104 1.00 93.51 134 ASP C CA 1
ATOM 5742 C C . ASP C 1 131 ? -36.644 36.943 81.533 1.00 93.66 134 ASP C C 1
ATOM 5743 O O . ASP C 1 131 ? -37.753 37.286 81.942 1.00 102.59 134 ASP C O 1
ATOM 5748 N N . LYS C 1 132 ? -35.548 37.034 82.284 1.00 91.71 135 LYS C N 1
ATOM 5749 C CA . LYS C 1 132 ? -35.618 37.541 83.658 1.00 90.77 135 LYS C CA 1
ATOM 5750 C C . LYS C 1 132 ? -34.456 38.475 84.068 1.00 87.33 135 LYS C C 1
ATOM 5751 O O . LYS C 1 132 ? -34.654 39.403 84.881 1.00 79.43 135 LYS C O 1
ATOM 5757 N N . ARG C 1 133 ? -33.264 38.246 83.494 1.00 88.16 136 ARG C N 1
ATOM 5758 C CA . ARG C 1 133 ? -32.048 38.951 83.931 1.00 78.85 136 ARG C CA 1
ATOM 5759 C C . ARG C 1 133 ? -32.081 40.452 83.654 1.00 79.06 136 ARG C C 1
ATOM 5760 O O . ARG C 1 133 ? -31.722 41.268 84.509 1.00 77.67 136 ARG C O 1
ATOM 5768 N N . GLU C 1 134 ? -32.536 40.831 82.474 1.00 80.78 137 GLU C N 1
ATOM 5769 C CA . GLU C 1 134 ? -32.638 42.253 82.182 1.00 80.73 137 GLU C CA 1
ATOM 5770 C C . GLU C 1 134 ? -33.408 43.016 83.271 1.00 77.19 137 GLU C C 1
ATOM 5771 O O . GLU C 1 134 ? -32.993 44.100 83.684 1.00 75.33 137 GLU C O 1
ATOM 5777 N N . GLU C 1 135 ? -34.509 42.448 83.766 1.00 82.25 138 GLU C N 1
ATOM 5778 C CA . GLU C 1 135 ? -35.296 43.137 84.806 1.00 82.53 138 GLU C CA 1
ATOM 5779 C C . GLU C 1 135 ? -34.734 42.988 86.225 1.00 79.47 138 GLU C C 1
ATOM 5780 O O . GLU C 1 135 ? -34.701 43.964 86.998 1.00 74.36 138 GLU C O 1
ATOM 5786 N N . LEU C 1 136 ? -34.305 41.775 86.577 1.00 77.68 139 LEU C N 1
ATOM 5787 C CA . LEU C 1 136 ? -33.610 41.604 87.852 1.00 74.79 139 LEU C CA 1
ATOM 5788 C C . LEU C 1 136 ? -32.553 42.714 87.959 1.00 76.67 139 LEU C C 1
ATOM 5789 O O . LEU C 1 136 ? -32.696 43.629 88.777 1.00 77.98 139 LEU C O 1
ATOM 5794 N N . PHE C 1 137 ? -31.550 42.672 87.077 1.00 75.42 140 PHE C N 1
ATOM 5795 C CA . PHE C 1 137 ? -30.485 43.680 87.004 1.00 71.56 140 PHE C CA 1
ATOM 5796 C C . PHE C 1 137 ? -31.017 45.126 87.034 1.00 74.03 140 PHE C C 1
ATOM 5797 O O . PHE C 1 137 ? -30.640 45.926 87.898 1.00 71.96 140 PHE C O 1
ATOM 5805 N N . GLN C 1 138 ? -31.907 45.454 86.104 1.00 75.06 141 GLN C N 1
ATOM 5806 C CA . GLN C 1 138 ? -32.449 46.809 86.033 1.00 75.22 141 GLN C CA 1
ATOM 5807 C C . GLN C 1 138 ? -33.043 47.312 87.359 1.00 73.07 141 GLN C C 1
ATOM 5808 O O . GLN C 1 138 ? -32.895 48.498 87.698 1.00 64.29 141 GLN C O 1
ATOM 5814 N N . ILE C 1 139 ? -33.719 46.405 88.083 1.00 76.85 142 ILE C N 1
ATOM 5815 C CA . ILE C 1 139 ? -34.378 46.710 89.365 1.00 75.66 142 ILE C CA 1
ATOM 5816 C C . ILE C 1 139 ? -33.334 46.966 90.427 1.00 72.79 142 ILE C C 1
ATOM 5817 O O . ILE C 1 139 ? -33.404 47.944 91.170 1.00 73.22 142 ILE C O 1
ATOM 5838 N N . LYS C 1 142 ? -31.273 50.086 90.215 1.00 77.04 145 LYS C N 1
ATOM 5839 C CA . LYS C 1 142 ? -32.049 51.219 90.734 1.00 74.36 145 LYS C CA 1
ATOM 5840 C C . LYS C 1 142 ? -31.713 51.436 92.186 1.00 73.42 145 LYS C C 1
ATOM 5841 O O . LYS C 1 142 ? -31.468 52.569 92.612 1.00 76.66 145 LYS C O 1
ATOM 5847 N N . ASN C 1 143 ? -31.670 50.337 92.933 1.00 71.41 146 ASN C N 1
ATOM 5848 C CA . ASN C 1 143 ? -31.382 50.375 94.367 1.00 68.91 146 ASN C CA 1
ATOM 5849 C C . ASN C 1 143 ? -29.940 50.748 94.702 1.00 73.81 146 ASN C C 1
ATOM 5850 O O . ASN C 1 143 ? -29.692 51.734 95.431 1.00 71.60 146 ASN C O 1
ATOM 5855 N N . LEU C 1 144 ? -28.991 49.966 94.172 1.00 72.87 147 LEU C N 1
ATOM 5856 C CA . LEU C 1 144 ? -27.572 50.190 94.459 1.00 68.14 147 LEU C CA 1
ATOM 5857 C C . LEU C 1 144 ? -27.211 51.580 93.986 1.00 71.58 147 LEU C C 1
ATOM 5858 O O . LEU C 1 144 ? -26.488 52.286 94.657 1.00 75.51 147 LEU C O 1
ATOM 5863 N N . SER C 1 145 ? -27.731 51.997 92.842 1.00 71.39 148 SER C N 1
ATOM 5864 C CA . SER C 1 145 ? -27.367 53.309 92.323 1.00 69.35 148 SER C CA 1
ATOM 5865 C C . SER C 1 145 ? -27.681 54.447 93.320 1.00 74.48 148 SER C C 1
ATOM 5866 O O . SER C 1 145 ? -26.842 55.328 93.547 1.00 74.34 148 SER C O 1
ATOM 5869 N N . GLU C 1 146 ? -28.873 54.406 93.930 1.00 79.40 149 GLU C N 1
ATOM 5870 C CA . GLU C 1 146 ? -29.285 55.383 94.950 1.00 76.22 149 GLU C CA 1
ATOM 5871 C C . GLU C 1 146 ? -28.515 55.225 96.268 1.00 75.16 149 GLU C C 1
ATOM 5872 O O . GLU C 1 146 ? -28.102 56.221 96.874 1.00 75.77 149 GLU C O 1
ATOM 5878 N N . THR C 1 147 ? -28.339 53.978 96.714 1.00 71.23 150 THR C N 1
ATOM 5879 C CA . THR C 1 147 ? -27.592 53.687 97.944 1.00 70.60 150 THR C CA 1
ATOM 5880 C C . THR C 1 147 ? -26.170 54.202 97.880 1.00 74.47 150 THR C C 1
ATOM 5881 O O . THR C 1 147 ? -25.622 54.687 98.874 1.00 75.36 150 THR C O 1
ATOM 5885 N N . SER C 1 148 ? -25.580 54.050 96.694 1.00 74.34 151 SER C N 1
ATOM 5886 C CA . SER C 1 148 ? -24.242 54.529 96.354 1.00 68.83 151 SER C CA 1
ATOM 5887 C C . SER C 1 148 ? -24.187 56.038 96.303 1.00 70.13 151 SER C C 1
ATOM 5888 O O . SER C 1 148 ? -23.349 56.629 96.959 1.00 71.96 151 SER C O 1
ATOM 5891 N N . SER C 1 149 ? -25.083 56.659 95.534 1.00 71.45 152 SER C N 1
ATOM 5892 C CA . SER C 1 149 ? -25.170 58.124 95.503 1.00 71.60 152 SER C CA 1
ATOM 5893 C C . SER C 1 149 ? -25.273 58.735 96.890 1.00 75.73 152 SER C C 1
ATOM 5894 O O . SER C 1 149 ? -24.694 59.792 97.156 1.00 73.19 152 SER C O 1
ATOM 5897 N N . GLU C 1 150 ? -26.016 58.077 97.773 1.00 73.42 153 GLU C N 1
ATOM 5898 C CA . GLU C 1 150 ? -26.281 58.680 99.066 1.00 77.23 153 GLU C CA 1
ATOM 5899 C C . GLU C 1 150 ? -25.028 58.695 99.922 1.00 77.24 153 GLU C C 1
ATOM 5900 O O . GLU C 1 150 ? -25.001 59.352 100.967 1.00 82.12 153 GLU C O 1
ATOM 5906 N N . PHE C 1 151 ? -23.983 57.990 99.478 1.00 77.60 154 PHE C N 1
ATOM 5907 C CA . PHE C 1 151 ? -22.728 57.926 100.256 1.00 76.68 154 PHE C CA 1
ATOM 5908 C C . PHE C 1 151 ? -21.562 58.744 99.705 1.00 76.85 154 PHE C C 1
ATOM 5909 O O . PHE C 1 151 ? -20.466 58.726 100.271 1.00 76.26 154 PHE C O 1
ATOM 5917 N N . GLY C 1 152 ? -21.809 59.481 98.626 1.00 74.33 155 GLY C N 1
ATOM 5918 C CA . GLY C 1 152 ? -20.816 60.383 98.075 1.00 71.97 155 GLY C CA 1
ATOM 5919 C C . GLY C 1 152 ? -20.439 59.931 96.686 1.00 76.66 155 GLY C C 1
ATOM 5920 O O . GLY C 1 152 ? -19.763 60.658 95.946 1.00 76.04 155 GLY C O 1
ATOM 5921 N N . PHE C 1 153 ? -20.916 58.735 96.332 1.00 75.63 156 PHE C N 1
ATOM 5922 C CA . PHE C 1 153 ? -20.432 57.989 95.174 1.00 72.13 156 PHE C CA 1
ATOM 5923 C C . PHE C 1 153 ? -21.454 57.904 94.050 1.00 71.29 156 PHE C C 1
ATOM 5924 O O . PHE C 1 153 ? -22.068 56.863 93.858 1.00 73.13 156 PHE C O 1
ATOM 5932 N N . PRO C 1 154 ? -21.631 58.995 93.293 1.00 71.63 157 PRO C N 1
ATOM 5933 C CA . PRO C 1 154 ? -22.664 59.069 92.249 1.00 74.83 157 PRO C CA 1
ATOM 5934 C C . PRO C 1 154 ? -22.337 58.266 91.000 1.00 80.44 157 PRO C C 1
ATOM 5935 O O . PRO C 1 154 ? -21.212 57.779 90.847 1.00 79.39 157 PRO C O 1
ATOM 5939 N N . ASN C 1 155 ? -23.324 58.156 90.111 1.00 82.54 158 ASN C N 1
ATOM 5940 C CA . ASN C 1 155 ? -23.184 57.429 88.848 1.00 86.55 158 ASN C CA 1
ATOM 5941 C C . ASN C 1 155 ? -22.390 56.126 89.011 1.00 87.18 158 ASN C C 1
ATOM 5942 O O . ASN C 1 155 ? -21.196 56.045 88.680 1.00 84.76 158 ASN C O 1
ATOM 5947 N N . LEU C 1 156 ? -23.066 55.113 89.547 1.00 82.26 159 LEU C N 1
ATOM 5948 C CA . LEU C 1 156 ? -22.456 53.818 89.761 1.00 73.73 159 LEU C CA 1
ATOM 5949 C C . LEU C 1 156 ? -22.357 53.102 88.431 1.00 75.09 159 LEU C C 1
ATOM 5950 O O . LEU C 1 156 ? -23.198 53.309 87.558 1.00 80.19 159 LEU C O 1
ATOM 5955 N N . ILE C 1 157 ? -21.339 52.267 88.255 1.00 67.54 160 ILE C N 1
ATOM 5956 C CA . ILE C 1 157 ? -21.331 51.381 87.106 1.00 61.01 160 ILE C CA 1
ATOM 5957 C C . ILE C 1 157 ? -21.502 49.965 87.587 1.00 60.46 160 ILE C C 1
ATOM 5958 O O . ILE C 1 157 ? -20.730 49.484 88.431 1.00 64.61 160 ILE C O 1
ATOM 5963 N N . GLY C 1 158 ? -22.492 49.271 87.042 1.00 53.93 161 GLY C N 1
ATOM 5964 C CA . GLY C 1 158 ? -22.660 47.876 87.390 1.00 53.13 161 GLY C CA 1
ATOM 5965 C C . GLY C 1 158 ? -22.697 47.028 86.149 1.00 60.89 161 GLY C C 1
ATOM 5966 O O . GLY C 1 158 ? -22.898 47.547 85.036 1.00 62.60 161 GLY C O 1
ATOM 5967 N N . PHE C 1 159 ? -22.501 45.723 86.331 1.00 59.87 162 PHE C N 1
ATOM 5968 C CA . PHE C 1 159 ? -22.469 44.793 85.206 1.00 61.10 162 PHE C CA 1
ATOM 5969 C C . PHE C 1 159 ? -23.171 43.536 85.665 1.00 60.64 162 PHE C C 1
ATOM 5970 O O . PHE C 1 159 ? -23.111 43.207 86.847 1.00 61.11 162 PHE C O 1
ATOM 5978 N N . PRO C 1 160 ? -23.828 42.820 84.738 1.00 61.40 163 PRO C N 1
ATOM 5979 C CA . PRO C 1 160 ? -24.379 41.501 85.041 1.00 62.28 163 PRO C CA 1
ATOM 5980 C C . PRO C 1 160 ? -23.429 40.433 84.563 1.00 61.76 163 PRO C C 1
ATOM 5981 O O . PRO C 1 160 ? -23.268 40.263 83.369 1.00 63.23 163 PRO C O 1
ATOM 5985 N N . THR C 1 161 ? -22.837 39.698 85.485 1.00 59.97 164 THR C N 1
ATOM 5986 C CA . THR C 1 161 ? -21.674 38.911 85.163 1.00 62.54 164 THR C CA 1
ATOM 5987 C C . THR C 1 161 ? -21.946 37.430 85.405 1.00 66.55 164 THR C C 1
ATOM 5988 O O . THR C 1 161 ? -22.820 37.084 86.182 1.00 67.94 164 THR C O 1
ATOM 5992 N N . SER C 1 162 ? -21.189 36.557 84.755 1.00 63.58 165 SER C N 1
ATOM 5993 C CA . SER C 1 162 ? -21.271 35.138 85.044 1.00 64.69 165 SER C CA 1
ATOM 5994 C C . SER C 1 162 ? -19.971 34.398 84.723 1.00 71.84 165 SER C C 1
ATOM 5995 O O . SER C 1 162 ? -19.189 34.810 83.865 1.00 75.03 165 SER C O 1
ATOM 5998 N N . ILE C 1 163 ? -19.749 33.292 85.413 1.00 67.06 166 ILE C N 1
ATOM 5999 C CA . ILE C 1 163 ? -18.552 32.502 85.224 1.00 66.25 166 ILE C CA 1
ATOM 6000 C C . ILE C 1 163 ? -18.615 31.683 83.910 1.00 74.62 166 ILE C C 1
ATOM 6001 O O . ILE C 1 163 ? -17.588 31.221 83.393 1.00 74.74 166 ILE C O 1
ATOM 6006 N N . TRP C 1 164 ? -19.820 31.532 83.359 1.00 74.95 167 TRP C N 1
ATOM 6007 C CA . TRP C 1 164 ? -20.056 30.601 82.247 1.00 73.24 167 TRP C CA 1
ATOM 6008 C C . TRP C 1 164 ? -20.378 31.302 80.914 1.00 76.50 167 TRP C C 1
ATOM 6009 O O . TRP C 1 164 ? -20.882 30.667 79.972 1.00 75.19 167 TRP C O 1
ATOM 6020 N N . ASP C 1 165 ? -20.109 32.608 80.845 1.00 74.36 168 ASP C N 1
ATOM 6021 C CA . ASP C 1 165 ? -20.156 33.334 79.574 1.00 71.26 168 ASP C CA 1
ATOM 6022 C C . ASP C 1 165 ? -19.042 34.404 79.554 1.00 75.56 168 ASP C C 1
ATOM 6023 O O . ASP C 1 165 ? -18.180 34.387 80.430 1.00 78.11 168 ASP C O 1
ATOM 6028 N N . GLU C 1 166 ? -19.036 35.304 78.567 1.00 74.49 169 GLU C N 1
ATOM 6029 C CA . GLU C 1 166 ? -17.951 36.277 78.399 1.00 67.32 169 GLU C CA 1
ATOM 6030 C C . GLU C 1 166 ? -18.054 37.503 79.284 1.00 68.83 169 GLU C C 1
ATOM 6031 O O . GLU C 1 166 ? -17.175 38.351 79.273 1.00 71.18 169 GLU C O 1
ATOM 6037 N N . SER C 1 167 ? -19.127 37.616 80.043 1.00 70.62 170 SER C N 1
ATOM 6038 C CA . SER C 1 167 ? -19.413 38.864 80.750 1.00 68.96 170 SER C CA 1
ATOM 6039 C C . SER C 1 167 ? -18.360 39.321 81.767 1.00 62.82 170 SER C C 1
ATOM 6040 O O . SER C 1 167 ? -18.194 40.527 81.951 1.00 64.96 170 SER C O 1
ATOM 6043 N N . LEU C 1 168 ? -17.664 38.389 82.427 1.00 62.47 171 LEU C N 1
ATOM 6044 C CA . LEU C 1 168 ? -16.571 38.769 83.338 1.00 62.22 171 LEU C CA 1
ATOM 6045 C C . LEU C 1 168 ? -15.549 39.634 82.569 1.00 66.41 171 LEU C C 1
ATOM 6046 O O . LEU C 1 168 ? -15.089 40.680 83.060 1.00 67.28 171 LEU C O 1
ATOM 6051 N N . TYR C 1 169 ? -15.229 39.230 81.338 1.00 65.75 172 TYR C N 1
ATOM 6052 C CA . TYR C 1 169 ? -14.364 40.045 80.493 1.00 63.90 172 TYR C CA 1
ATOM 6053 C C . TYR C 1 169 ? -14.919 41.468 80.239 1.00 65.61 172 TYR C C 1
ATOM 6054 O O . TYR C 1 169 ? -14.177 42.441 80.410 1.00 67.37 172 TYR C O 1
ATOM 6063 N N . LYS C 1 170 ? -16.199 41.630 79.903 1.00 61.66 173 LYS C N 1
ATOM 6064 C CA . LYS C 1 170 ? -16.654 42.996 79.663 1.00 59.64 173 LYS C CA 1
ATOM 6065 C C . LYS C 1 170 ? -16.459 43.823 80.925 1.00 60.66 173 LYS C C 1
ATOM 6066 O O . LYS C 1 170 ? -16.230 45.033 80.863 1.00 63.51 173 LYS C O 1
ATOM 6072 N N . ALA C 1 171 ? -16.501 43.156 82.074 1.00 64.59 174 ALA C N 1
ATOM 6073 C CA . ALA C 1 171 ? -16.573 43.864 83.359 1.00 62.70 174 ALA C CA 1
ATOM 6074 C C . ALA C 1 171 ? -15.192 44.302 83.786 1.00 63.32 174 ALA C C 1
ATOM 6075 O O . ALA C 1 171 ? -14.935 45.497 83.922 1.00 64.46 174 ALA C O 1
ATOM 6077 N N . TRP C 1 172 ? -14.294 43.338 83.979 1.00 60.28 175 TRP C N 1
ATOM 6078 C CA . TRP C 1 172 ? -12.937 43.668 84.367 1.00 60.09 175 TRP C CA 1
ATOM 6079 C C . TRP C 1 172 ? -12.167 44.526 83.317 1.00 64.05 175 TRP C C 1
ATOM 6080 O O . TRP C 1 172 ? -11.471 45.477 83.691 1.00 62.18 175 TRP C O 1
ATOM 6091 N N . SER C 1 173 ? -12.346 44.271 82.020 1.00 60.72 176 SER C N 1
ATOM 6092 C CA . SER C 1 173 ? -11.819 45.232 81.047 1.00 62.13 176 SER C CA 1
ATOM 6093 C C . SER C 1 173 ? -12.198 46.637 81.481 1.00 64.15 176 SER C C 1
ATOM 6094 O O . SER C 1 173 ? -11.335 47.468 81.610 1.00 68.74 176 SER C O 1
ATOM 6097 N N . GLN C 1 174 ? -13.479 46.914 81.729 1.00 68.64 177 GLN C N 1
ATOM 6098 C CA . GLN C 1 174 ? -13.865 48.290 82.067 1.00 65.63 177 GLN C CA 1
ATOM 6099 C C . GLN C 1 174 ? -13.348 48.677 83.414 1.00 63.59 177 GLN C C 1
ATOM 6100 O O . GLN C 1 174 ? -12.982 49.830 83.622 1.00 68.29 177 GLN C O 1
ATOM 6106 N N . ILE C 1 175 ? -13.309 47.722 84.333 1.00 61.32 178 ILE C N 1
ATOM 6107 C CA . ILE C 1 175 ? -12.850 48.033 85.675 1.00 60.57 178 ILE C CA 1
ATOM 6108 C C . ILE C 1 175 ? -11.380 48.427 85.638 1.00 65.59 178 ILE C C 1
ATOM 6109 O O . ILE C 1 175 ? -11.035 49.531 86.041 1.00 68.80 178 ILE C O 1
ATOM 6114 N N . VAL C 1 176 ? -10.523 47.545 85.121 1.00 66.84 179 VAL C N 1
ATOM 6115 C CA . VAL C 1 176 ? -9.088 47.839 84.994 1.00 63.14 179 VAL C CA 1
ATOM 6116 C C . VAL C 1 176 ? -8.697 48.992 84.047 1.00 65.42 179 VAL C C 1
ATOM 6117 O O . VAL C 1 176 ? -7.833 49.796 84.395 1.00 67.85 179 VAL C O 1
ATOM 6121 N N . CYS C 1 177 ? -9.306 49.078 82.865 1.00 64.72 180 CYS C N 1
ATOM 6122 C CA . CYS C 1 177 ? -9.083 50.220 81.963 1.00 62.98 180 CYS C CA 1
ATOM 6123 C C . CYS C 1 177 ? -9.333 51.556 82.648 1.00 66.71 180 CYS C C 1
ATOM 6124 O O . CYS C 1 177 ? -8.638 52.534 82.424 1.00 71.68 180 CYS C O 1
ATOM 6127 N N . SER C 1 178 ? -10.331 51.608 83.505 1.00 71.94 181 SER C N 1
ATOM 6128 C CA . SER C 1 178 ? -10.621 52.854 84.182 1.00 69.93 181 SER C CA 1
ATOM 6129 C C . SER C 1 178 ? -9.356 53.386 84.868 1.00 69.20 181 SER C C 1
ATOM 6130 O O . SER C 1 178 ? -9.283 54.561 85.199 1.00 75.07 181 SER C O 1
ATOM 6133 N N . LEU C 1 179 ? -8.372 52.524 85.096 1.00 65.67 182 LEU C N 1
ATOM 6134 C CA . LEU C 1 179 ? -7.206 52.890 85.908 1.00 70.16 182 LEU C CA 1
ATOM 6135 C C . LEU C 1 179 ? -5.998 53.298 85.045 1.00 77.33 182 LEU C C 1
ATOM 6136 O O . LEU C 1 179 ? -5.000 53.842 85.536 1.00 77.25 182 LEU C O 1
ATOM 6141 N N . ILE C 1 180 ? -6.103 53.022 83.753 1.00 74.34 183 ILE C N 1
ATOM 6142 C CA . ILE C 1 180 ? -5.091 53.417 82.801 1.00 77.06 183 ILE C CA 1
ATOM 6143 C C . ILE C 1 180 ? -5.115 54.934 82.591 1.00 78.06 183 ILE C C 1
ATOM 6144 O O . ILE C 1 180 ? -6.158 55.509 82.256 1.00 77.88 183 ILE C O 1
ATOM 6149 N N . PRO C 1 181 ? -3.958 55.583 82.798 1.00 79.53 184 PRO C N 1
ATOM 6150 C CA . PRO C 1 181 ? -3.776 57.028 82.603 1.00 80.05 184 PRO C CA 1
ATOM 6151 C C . PRO C 1 181 ? -3.547 57.415 81.142 1.00 81.01 184 PRO C C 1
ATOM 6152 O O . PRO C 1 181 ? -4.085 58.411 80.661 1.00 83.29 184 PRO C O 1
ATOM 6156 N N . ASN C 1 182 ? -2.749 56.623 80.441 1.00 81.59 185 ASN C N 1
ATOM 6157 C CA . ASN C 1 182 ? -2.326 56.981 79.098 1.00 82.91 185 ASN C CA 1
ATOM 6158 C C . ASN C 1 182 ? -3.377 56.693 78.045 1.00 84.09 185 ASN C C 1
ATOM 6159 O O . ASN C 1 182 ? -3.041 56.504 76.881 1.00 86.76 185 ASN C O 1
ATOM 6172 N N . SER C 1 184 ? -5.660 58.479 76.484 1.00 92.42 187 SER C N 1
ATOM 6173 C CA . SER C 1 184 ? -5.619 59.465 75.402 1.00 91.56 187 SER C CA 1
ATOM 6174 C C . SER C 1 184 ? -4.702 58.968 74.295 1.00 87.63 187 SER C C 1
ATOM 6175 O O . SER C 1 184 ? -5.120 58.850 73.140 1.00 85.80 187 SER C O 1
ATOM 6178 N N . ASN C 1 185 ? -3.459 58.664 74.670 1.00 87.37 188 ASN C N 1
ATOM 6179 C CA . ASN C 1 185 ? -2.440 58.188 73.731 1.00 90.10 188 ASN C CA 1
ATOM 6180 C C . ASN C 1 185 ? -2.885 56.955 72.945 1.00 90.30 188 ASN C C 1
ATOM 6181 O O . ASN C 1 185 ? -2.991 56.983 71.710 1.00 92.98 188 ASN C O 1
ATOM 6186 N N . HIS C 1 186 ? -3.141 55.869 73.669 1.00 87.66 189 HIS C N 1
ATOM 6187 C CA . HIS C 1 186 ? -3.364 54.585 73.040 1.00 80.03 189 HIS C CA 1
ATOM 6188 C C . HIS C 1 186 ? -4.444 54.692 71.998 1.00 82.94 189 HIS C C 1
ATOM 6189 O O . HIS C 1 186 ? -4.306 54.148 70.911 1.00 85.46 189 HIS C O 1
ATOM 6196 N N . GLN C 1 187 ? -5.516 55.406 72.309 1.00 84.39 190 GLN C N 1
ATOM 6197 C CA . GLN C 1 187 ? -6.619 55.486 71.361 1.00 86.70 190 GLN C CA 1
ATOM 6198 C C . GLN C 1 187 ? -6.195 56.181 70.082 1.00 87.96 190 GLN C C 1
ATOM 6199 O O . GLN C 1 187 ? -6.640 55.798 68.999 1.00 90.34 190 GLN C O 1
ATOM 6205 N N . SER C 1 188 ? -5.350 57.205 70.210 1.00 86.18 191 SER C N 1
ATOM 6206 C CA . SER C 1 188 ? -4.861 57.963 69.051 1.00 88.63 191 SER C CA 1
ATOM 6207 C C . SER C 1 188 ? -3.882 57.154 68.175 1.00 89.99 191 SER C C 1
ATOM 6208 O O . SER C 1 188 ? -4.122 56.966 66.973 1.00 90.13 191 SER C O 1
ATOM 6211 N N . ASN C 1 189 ? -2.791 56.671 68.770 1.00 85.16 192 ASN C N 1
ATOM 6212 C CA . ASN C 1 189 ? -1.920 55.737 68.063 1.00 85.20 192 ASN C CA 1
ATOM 6213 C C . ASN C 1 189 ? -2.704 54.594 67.395 1.00 89.14 192 ASN C C 1
ATOM 6214 O O . ASN C 1 189 ? -2.363 54.138 66.307 1.00 92.51 192 ASN C O 1
ATOM 6219 N N . LEU C 1 190 ? -3.756 54.132 68.060 1.00 86.41 193 LEU C N 1
ATOM 6220 C CA . LEU C 1 190 ? -4.576 53.055 67.550 1.00 82.12 193 LEU C CA 1
ATOM 6221 C C . LEU C 1 190 ? -5.395 53.492 66.354 1.00 84.77 193 LEU C C 1
ATOM 6222 O O . LEU C 1 190 ? -5.578 52.743 65.413 1.00 87.06 193 LEU C O 1
ATOM 6227 N N . LYS C 1 191 ? -5.922 54.703 66.397 1.00 90.50 194 LYS C N 1
ATOM 6228 C CA . LYS C 1 191 ? -6.694 55.206 65.271 1.00 91.55 194 LYS C CA 1
ATOM 6229 C C . LYS C 1 191 ? -5.776 55.349 64.061 1.00 94.35 194 LYS C C 1
ATOM 6230 O O . LYS C 1 191 ? -6.150 54.987 62.942 1.00 94.14 194 LYS C O 1
ATOM 6236 N N . LYS C 1 192 ? -4.568 55.864 64.293 1.00 91.35 195 LYS C N 1
ATOM 6237 C CA . LYS C 1 192 ? -3.625 56.112 63.201 1.00 96.08 195 LYS C CA 1
ATOM 6238 C C . LYS C 1 192 ? -3.116 54.782 62.641 1.00 93.54 195 LYS C C 1
ATOM 6239 O O . LYS C 1 192 ? -2.795 54.657 61.454 1.00 93.40 195 LYS C O 1
ATOM 6245 N N . PHE C 1 193 ? -3.063 53.787 63.514 1.00 90.72 196 PHE C N 1
ATOM 6246 C CA . PHE C 1 193 ? -2.682 52.444 63.138 1.00 85.50 196 PHE C CA 1
ATOM 6247 C C . PHE C 1 193 ? -3.813 51.808 62.332 1.00 86.17 196 PHE C C 1
ATOM 6248 O O . PHE C 1 193 ? -3.579 50.978 61.458 1.00 86.13 196 PHE C O 1
ATOM 6256 N N . LYS C 1 194 ? -5.047 52.217 62.607 1.00 89.01 197 LYS C N 1
ATOM 6257 C CA . LYS C 1 194 ? -6.191 51.664 61.883 1.00 90.36 197 LYS C CA 1
ATOM 6258 C C . LYS C 1 194 ? -6.266 52.249 60.487 1.00 92.45 197 LYS C C 1
ATOM 6259 O O . LYS C 1 194 ? -6.500 51.523 59.518 1.00 92.35 197 LYS C O 1
ATOM 6265 N N . GLU C 1 195 ? -6.061 53.565 60.396 1.00 95.72 198 GLU C N 1
ATOM 6266 C CA . GLU C 1 195 ? -6.054 54.269 59.106 1.00 95.25 198 GLU C CA 1
ATOM 6267 C C . GLU C 1 195 ? -4.878 53.804 58.236 1.00 94.19 198 GLU C C 1
ATOM 6268 O O . GLU C 1 195 ? -5.069 53.501 57.052 1.00 92.75 198 GLU C O 1
ATOM 6274 N N . ILE C 1 196 ? -3.681 53.700 58.823 1.00 90.19 199 ILE C N 1
ATOM 6275 C CA . ILE C 1 196 ? -2.536 53.172 58.084 1.00 87.03 199 ILE C CA 1
ATOM 6276 C C . ILE C 1 196 ? -2.924 51.852 57.424 1.00 90.03 199 ILE C C 1
ATOM 6277 O O . ILE C 1 196 ? -2.516 51.551 56.313 1.00 90.26 199 ILE C O 1
ATOM 6290 N N . ASN C 1 198 ? -6.061 50.737 56.851 1.00 92.37 201 ASN C N 1
ATOM 6291 C CA . ASN C 1 198 ? -7.408 50.698 56.317 1.00 93.33 201 ASN C CA 1
ATOM 6292 C C . ASN C 1 198 ? -8.127 49.499 56.932 1.00 93.07 201 ASN C C 1
ATOM 6293 O O . ASN C 1 198 ? -8.805 48.739 56.232 1.00 93.88 201 ASN C O 1
ATOM 6298 N N . ALA C 1 199 ? -7.942 49.314 58.238 1.00 90.70 202 ALA C N 1
ATOM 6299 C CA . ALA C 1 199 ? -8.525 48.176 58.944 1.00 87.44 202 ALA C CA 1
ATOM 6300 C C . ALA C 1 199 ? -10.010 48.386 59.141 1.00 85.10 202 ALA C C 1
ATOM 6301 O O . ALA C 1 199 ? -10.451 49.509 59.361 1.00 88.06 202 ALA C O 1
ATOM 6303 N N . LEU C 1 200 ? -10.787 47.314 59.050 1.00 85.18 203 LEU C N 1
ATOM 6304 C CA . LEU C 1 200 ? -12.205 47.389 59.401 1.00 86.03 203 LEU C CA 1
ATOM 6305 C C . LEU C 1 200 ? -12.327 47.648 60.897 1.00 86.66 203 LEU C C 1
ATOM 6306 O O . LEU C 1 200 ? -13.255 48.327 61.330 1.00 88.83 203 LEU C O 1
ATOM 6311 N N . GLU C 1 201 ? -11.387 47.106 61.679 1.00 87.01 204 GLU C N 1
ATOM 6312 C CA . GLU C 1 201 ? -11.137 47.617 63.045 1.00 80.40 204 GLU C CA 1
ATOM 6313 C C . GLU C 1 201 ? -9.926 46.976 63.738 1.00 76.46 204 GLU C C 1
ATOM 6314 O O . GLU C 1 201 ? -9.479 45.904 63.355 1.00 78.57 204 GLU C O 1
ATOM 6320 N N . ILE C 1 202 ? -9.396 47.633 64.757 1.00 72.08 205 ILE C N 1
ATOM 6321 C CA . ILE C 1 202 ? -8.284 47.068 65.504 1.00 72.28 205 ILE C CA 1
ATOM 6322 C C . ILE C 1 202 ? -8.583 47.112 67.002 1.00 76.93 205 ILE C C 1
ATOM 6323 O O . ILE C 1 202 ? -9.128 48.098 67.508 1.00 76.82 205 ILE C O 1
ATOM 6328 N N . ILE C 1 203 ? -8.222 46.050 67.711 1.00 69.07 206 ILE C N 1
ATOM 6329 C CA . ILE C 1 203 ? -8.478 45.988 69.129 1.00 63.50 206 ILE C CA 1
ATOM 6330 C C . ILE C 1 203 ? -7.169 45.743 69.861 1.00 67.84 206 ILE C C 1
ATOM 6331 O O . ILE C 1 203 ? -6.354 44.915 69.447 1.00 70.23 206 ILE C O 1
ATOM 6336 N N . LEU C 1 204 ? -6.946 46.493 70.929 1.00 64.41 207 LEU C N 1
ATOM 6337 C CA . LEU C 1 204 ? -5.771 46.321 71.760 1.00 63.83 207 LEU C CA 1
ATOM 6338 C C . LEU C 1 204 ? -6.197 45.634 73.046 1.00 66.38 207 LEU C C 1
ATOM 6339 O O . LEU C 1 204 ? -7.021 46.196 73.790 1.00 67.99 207 LEU C O 1
ATOM 6344 N N . PHE C 1 205 ? -5.633 44.452 73.305 1.00 59.08 208 PHE C N 1
ATOM 6345 C CA . PHE C 1 205 ? -5.876 43.694 74.522 1.00 60.03 208 PHE C CA 1
ATOM 6346 C C . PHE C 1 205 ? -4.612 43.625 75.380 1.00 58.12 208 PHE C C 1
ATOM 6347 O O . PHE C 1 205 ? -3.532 43.479 74.847 1.00 62.37 208 PHE C O 1
ATOM 6355 N N . GLU C 1 206 ? -4.713 43.688 76.700 1.00 55.25 209 GLU C N 1
ATOM 6356 C CA . GLU C 1 206 ? -3.501 43.543 77.495 1.00 58.86 209 GLU C CA 1
ATOM 6357 C C . GLU C 1 206 ? -3.066 42.113 77.300 1.00 64.24 209 GLU C C 1
ATOM 6358 O O . GLU C 1 206 ? -3.918 41.252 77.158 1.00 67.76 209 GLU C O 1
ATOM 6364 N N . ARG C 1 207 ? -1.766 41.829 77.270 1.00 64.44 210 ARG C N 1
ATOM 6365 C CA . ARG C 1 207 ? -1.333 40.511 76.774 1.00 65.29 210 ARG C CA 1
ATOM 6366 C C . ARG C 1 207 ? -1.518 39.371 77.748 1.00 67.82 210 ARG C C 1
ATOM 6367 O O . ARG C 1 207 ? -1.898 38.265 77.354 1.00 70.51 210 ARG C O 1
ATOM 6375 N N . THR C 1 208 ? -1.212 39.620 79.013 1.00 66.16 211 THR C N 1
ATOM 6376 C CA . THR C 1 208 ? -1.233 38.542 79.997 1.00 65.13 211 THR C CA 1
ATOM 6377 C C . THR C 1 208 ? -2.648 38.055 80.385 1.00 66.72 211 THR C C 1
ATOM 6378 O O . THR C 1 208 ? -2.848 36.861 80.615 1.00 69.60 211 THR C O 1
ATOM 6382 N N . THR C 1 209 ? -3.622 38.966 80.452 1.00 64.46 212 THR C N 1
ATOM 6383 C CA . THR C 1 209 ? -4.976 38.606 80.856 1.00 60.54 212 THR C CA 1
ATOM 6384 C C . THR C 1 209 ? -5.945 38.576 79.686 1.00 60.52 212 THR C C 1
ATOM 6385 O O . THR C 1 209 ? -6.951 37.886 79.720 1.00 66.22 212 THR C O 1
ATOM 6389 N N . PHE C 1 210 ? -5.641 39.339 78.656 1.00 61.06 213 PHE C N 1
ATOM 6390 C CA . PHE C 1 210 ? -6.504 39.481 77.481 1.00 59.08 213 PHE C CA 1
ATOM 6391 C C . PHE C 1 210 ? -7.741 40.365 77.682 1.00 59.25 213 PHE C C 1
ATOM 6392 O O . PHE C 1 210 ? -8.634 40.397 76.840 1.00 60.23 213 PHE C O 1
ATOM 6400 N N . LEU C 1 211 ? -7.758 41.112 78.783 1.00 57.98 214 LEU C N 1
ATOM 6401 C CA . LEU C 1 211 ? -8.698 42.213 78.961 1.00 56.36 214 LEU C CA 1
ATOM 6402 C C . LEU C 1 211 ? -8.601 43.210 77.799 1.00 58.07 214 LEU C C 1
ATOM 6403 O O . LEU C 1 211 ? -7.518 43.554 77.395 1.00 60.79 214 LEU C O 1
ATOM 6408 N N . VAL C 1 212 ? -9.718 43.675 77.250 1.00 63.50 215 VAL C N 1
ATOM 6409 C CA . VAL C 1 212 ? -9.669 44.690 76.187 1.00 62.58 215 VAL C CA 1
ATOM 6410 C C . VAL C 1 212 ? -9.189 46.049 76.737 1.00 65.08 215 VAL C C 1
ATOM 6411 O O . VAL C 1 212 ? -9.712 46.543 77.717 1.00 68.62 215 VAL C O 1
ATOM 6415 N N . ILE C 1 213 ? -8.152 46.623 76.127 1.00 71.46 216 ILE C N 1
ATOM 6416 C CA . ILE C 1 213 ? -7.646 47.952 76.493 1.00 67.58 216 ILE C CA 1
ATOM 6417 C C . ILE C 1 213 ? -8.367 49.009 75.691 1.00 72.38 216 ILE C C 1
ATOM 6418 O O . ILE C 1 213 ? -9.002 49.890 76.267 1.00 79.16 216 ILE C O 1
ATOM 6423 N N . CYS C 1 214 ? -8.287 48.952 74.365 1.00 69.35 217 CYS C N 1
ATOM 6424 C CA . CYS C 1 214 ? -9.177 49.848 73.612 1.00 68.75 217 CYS C CA 1
ATOM 6425 C C . CYS C 1 214 ? -9.446 49.410 72.211 1.00 70.44 217 CYS C C 1
ATOM 6426 O O . CYS C 1 214 ? -8.886 48.438 71.756 1.00 72.52 217 CYS C O 1
ATOM 6429 N N . SER C 1 215 ? -10.325 50.124 71.528 1.00 75.29 218 SER C N 1
ATOM 6430 C CA . SER C 1 215 ? -10.774 49.674 70.222 1.00 76.17 218 SER C CA 1
ATOM 6431 C C . SER C 1 215 ? -11.065 50.809 69.240 1.00 84.83 218 SER C C 1
ATOM 6432 O O . SER C 1 215 ? -11.668 51.830 69.604 1.00 92.81 218 SER C O 1
ATOM 6435 N N . SER C 1 216 ? -10.661 50.593 67.988 1.00 85.59 219 SER C N 1
ATOM 6436 C CA . SER C 1 216 ? -10.689 51.605 66.915 1.00 91.72 219 SER C CA 1
ATOM 6437 C C . SER C 1 216 ? -12.067 52.023 66.350 1.00 98.11 219 SER C C 1
ATOM 6438 O O . SER C 1 216 ? -12.204 53.138 65.824 1.00 98.17 219 SER C O 1
ATOM 6441 N N . ASN C 1 217 ? -13.059 51.130 66.415 1.00 96.52 220 ASN C N 1
ATOM 6442 C CA . ASN C 1 217 ? -14.433 51.451 65.981 1.00 101.12 220 ASN C CA 1
ATOM 6443 C C . ASN C 1 217 ? -15.529 51.106 67.000 1.00 101.90 220 ASN C C 1
ATOM 6444 O O . ASN C 1 217 ? -15.795 49.931 67.283 1.00 100.15 220 ASN C O 1
ATOM 6449 N N . LEU C 1 235 ? -22.413 44.429 63.572 1.00 86.51 238 LEU C N 1
ATOM 6450 C CA . LEU C 1 235 ? -21.369 43.642 64.234 1.00 91.43 238 LEU C CA 1
ATOM 6451 C C . LEU C 1 235 ? -21.774 43.307 65.670 1.00 90.96 238 LEU C C 1
ATOM 6452 O O . LEU C 1 235 ? -22.061 44.204 66.460 1.00 88.20 238 LEU C O 1
ATOM 6457 N N . ASP C 1 236 ? -21.776 42.019 66.006 1.00 90.52 239 ASP C N 1
ATOM 6458 C CA . ASP C 1 236 ? -22.012 41.560 67.376 1.00 85.56 239 ASP C CA 1
ATOM 6459 C C . ASP C 1 236 ? -21.316 42.464 68.401 1.00 85.42 239 ASP C C 1
ATOM 6460 O O . ASP C 1 236 ? -20.092 42.494 68.469 1.00 87.45 239 ASP C O 1
ATOM 6465 N N . PRO C 1 237 ? -22.093 43.181 69.225 1.00 84.87 240 PRO C N 1
ATOM 6466 C CA . PRO C 1 237 ? -21.548 44.295 70.023 1.00 83.13 240 PRO C CA 1
ATOM 6467 C C . PRO C 1 237 ? -20.897 43.876 71.343 1.00 77.69 240 PRO C C 1
ATOM 6468 O O . PRO C 1 237 ? -20.471 44.730 72.128 1.00 69.74 240 PRO C O 1
ATOM 6472 N N . LYS C 1 238 ? -20.854 42.573 71.587 1.00 76.96 241 LYS C N 1
ATOM 6473 C CA . LYS C 1 238 ? -20.104 42.028 72.703 1.00 78.54 241 LYS C CA 1
ATOM 6474 C C . LYS C 1 238 ? -18.920 41.251 72.145 1.00 81.48 241 LYS C C 1
ATOM 6475 O O . LYS C 1 238 ? -18.380 40.358 72.807 1.00 79.56 241 LYS C O 1
ATOM 6481 N N . ARG C 1 239 ? -18.519 41.584 70.920 1.00 83.83 242 ARG C N 1
ATOM 6482 C CA . ARG C 1 239 ? -17.445 40.857 70.247 1.00 76.66 242 ARG C CA 1
ATOM 6483 C C . ARG C 1 239 ? -16.113 40.987 70.977 1.00 73.77 242 ARG C C 1
ATOM 6484 O O . ARG C 1 239 ? -15.321 40.046 70.969 1.00 75.73 242 ARG C O 1
ATOM 6492 N N . PHE C 1 240 ? -15.861 42.123 71.629 1.00 72.20 243 PHE C N 1
ATOM 6493 C CA . PHE C 1 240 ? -14.590 42.278 72.354 1.00 71.85 243 PHE C CA 1
ATOM 6494 C C . PHE C 1 240 ? -14.401 41.197 73.425 1.00 70.22 243 PHE C C 1
ATOM 6495 O O . PHE C 1 240 ? -13.390 40.488 73.427 1.00 66.98 243 PHE C O 1
ATOM 6503 N N . GLU C 1 241 ? -15.381 41.069 74.323 1.00 71.59 244 GLU C N 1
ATOM 6504 C CA . GLU C 1 241 ? -15.291 40.128 75.430 1.00 66.51 244 GLU C CA 1
ATOM 6505 C C . GLU C 1 241 ? -15.295 38.687 74.921 1.00 69.07 244 GLU C C 1
ATOM 6506 O O . GLU C 1 241 ? -14.602 37.808 75.458 1.00 66.86 244 GLU C O 1
ATOM 6512 N N . LYS C 1 242 ? -16.056 38.443 73.862 1.00 69.73 245 LYS C N 1
ATOM 6513 C CA . LYS C 1 242 ? -16.024 37.137 73.233 1.00 67.60 245 LYS C CA 1
ATOM 6514 C C . LYS C 1 242 ? -14.604 36.796 72.729 1.00 71.43 245 LYS C C 1
ATOM 6515 O O . LYS C 1 242 ? -14.141 35.645 72.882 1.00 68.86 245 LYS C O 1
ATOM 6521 N N . ILE C 1 243 ? -13.913 37.776 72.129 1.00 66.26 246 ILE C N 1
ATOM 6522 C CA . ILE C 1 243 ? -12.518 37.550 71.734 1.00 65.66 246 ILE C CA 1
ATOM 6523 C C . ILE C 1 243 ? -11.634 37.283 72.947 1.00 64.25 246 ILE C C 1
ATOM 6524 O O . ILE C 1 243 ? -10.863 36.333 72.943 1.00 65.40 246 ILE C O 1
ATOM 6529 N N . SER C 1 244 ? -11.745 38.100 73.993 1.00 62.49 247 SER C N 1
ATOM 6530 C CA . SER C 1 244 ? -10.952 37.831 75.184 1.00 59.64 247 SER C CA 1
ATOM 6531 C C . SER C 1 244 ? -11.132 36.365 75.531 1.00 63.47 247 SER C C 1
ATOM 6532 O O . SER C 1 244 ? -10.194 35.696 75.971 1.00 62.73 247 SER C O 1
ATOM 6535 N N . ASN C 1 245 ? -12.353 35.869 75.335 1.00 66.18 248 ASN C N 1
ATOM 6536 C CA . ASN C 1 245 ? -12.698 34.535 75.805 1.00 64.41 248 ASN C CA 1
ATOM 6537 C C . ASN C 1 245 ? -12.078 33.452 74.949 1.00 66.59 248 ASN C C 1
ATOM 6538 O O . ASN C 1 245 ? -11.419 32.546 75.464 1.00 67.90 248 ASN C O 1
ATOM 6543 N N . ILE C 1 246 ? -12.306 33.536 73.641 1.00 65.21 249 ILE C N 1
ATOM 6544 C CA . ILE C 1 246 ? -11.699 32.609 72.688 1.00 64.15 249 ILE C CA 1
ATOM 6545 C C . ILE C 1 246 ? -10.162 32.581 72.786 1.00 67.15 249 ILE C C 1
ATOM 6546 O O . ILE C 1 246 ? -9.528 31.519 72.671 1.00 67.52 249 ILE C O 1
ATOM 6559 N N . LYS C 1 248 ? -8.435 33.443 75.515 1.00 63.14 251 LYS C N 1
ATOM 6560 C CA . LYS C 1 248 ? -8.038 32.856 76.785 1.00 65.16 251 LYS C CA 1
ATOM 6561 C C . LYS C 1 248 ? -8.104 31.333 76.711 1.00 69.25 251 LYS C C 1
ATOM 6562 O O . LYS C 1 248 ? -7.154 30.630 77.109 1.00 76.79 251 LYS C O 1
ATOM 6568 N N . ASN C 1 249 ? -9.197 30.806 76.164 1.00 66.51 252 ASN C N 1
ATOM 6569 C CA . ASN C 1 249 ? -9.269 29.360 75.938 1.00 69.29 252 ASN C CA 1
ATOM 6570 C C . ASN C 1 249 ? -8.072 28.901 75.134 1.00 72.72 252 ASN C C 1
ATOM 6571 O O . ASN C 1 249 ? -7.354 27.999 75.553 1.00 75.87 252 ASN C O 1
ATOM 6576 N N . PHE C 1 250 ? -7.833 29.558 74.000 1.00 71.89 253 PHE C N 1
ATOM 6577 C CA . PHE C 1 250 ? -6.706 29.203 73.160 1.00 71.03 253 PHE C CA 1
ATOM 6578 C C . PHE C 1 250 ? -5.372 29.288 73.892 1.00 71.77 253 PHE C C 1
ATOM 6579 O O . PHE C 1 250 ? -4.594 28.369 73.840 1.00 73.37 253 PHE C O 1
ATOM 6587 N N . LYS C 1 251 ? -5.104 30.371 74.593 1.00 71.36 254 LYS C N 1
ATOM 6588 C CA . LYS C 1 251 ? -3.863 30.469 75.336 1.00 72.68 254 LYS C CA 1
ATOM 6589 C C . LYS C 1 251 ? -3.689 29.206 76.152 1.00 73.66 254 LYS C C 1
ATOM 6590 O O . LYS C 1 251 ? -2.643 28.546 76.107 1.00 75.63 254 LYS C O 1
ATOM 6596 N N . GLN C 1 252 ? -4.719 28.849 76.909 1.00 80.16 255 GLN C N 1
ATOM 6597 C CA . GLN C 1 252 ? -4.567 27.684 77.788 1.00 81.21 255 GLN C CA 1
ATOM 6598 C C . GLN C 1 252 ? -4.285 26.428 76.981 1.00 77.54 255 GLN C C 1
ATOM 6599 O O . GLN C 1 252 ? -3.393 25.658 77.315 1.00 77.81 255 GLN C O 1
ATOM 6605 N N . SER C 1 253 ? -5.049 26.239 75.914 1.00 75.73 256 SER C N 1
ATOM 6606 C CA . SER C 1 253 ? -4.822 25.153 74.969 1.00 79.23 256 SER C CA 1
ATOM 6607 C C . SER C 1 253 ? -3.348 25.086 74.445 1.00 80.40 256 SER C C 1
ATOM 6608 O O . SER C 1 253 ? -2.752 24.012 74.404 1.00 81.17 256 SER C O 1
ATOM 6611 N N . CYS C 1 254 ? -2.765 26.226 74.077 1.00 74.30 257 CYS C N 1
ATOM 6612 C CA . CYS C 1 254 ? -1.341 26.308 73.738 1.00 78.10 257 CYS C CA 1
ATOM 6613 C C . CYS C 1 254 ? -0.409 25.996 74.908 1.00 83.23 257 CYS C C 1
ATOM 6614 O O . CYS C 1 254 ? 0.781 25.743 74.703 1.00 89.39 257 CYS C O 1
ATOM 6617 N N . THR C 1 255 ? -0.915 26.030 76.133 1.00 80.55 258 THR C N 1
ATOM 6618 C CA . THR C 1 255 ? -0.085 25.535 77.238 1.00 84.43 258 THR C CA 1
ATOM 6619 C C . THR C 1 255 ? 0.302 24.065 77.005 1.00 85.57 258 THR C C 1
ATOM 6620 O O . THR C 1 255 ? 1.302 23.580 77.540 1.00 85.27 258 THR C O 1
ATOM 6624 N N . LYS C 1 256 ? -0.494 23.361 76.202 1.00 86.45 259 LYS C N 1
ATOM 6625 C CA . LYS C 1 256 ? -0.258 21.938 75.958 1.00 87.84 259 LYS C CA 1
ATOM 6626 C C . LYS C 1 256 ? 1.050 21.722 75.215 1.00 92.03 259 LYS C C 1
ATOM 6627 O O . LYS C 1 256 ? 1.862 20.891 75.620 1.00 95.06 259 LYS C O 1
ATOM 6633 N N . LEU C 1 257 ? 1.246 22.476 74.131 1.00 90.98 260 LEU C N 1
ATOM 6634 C CA . LEU C 1 257 ? 2.476 22.407 73.337 1.00 90.99 260 LEU C CA 1
ATOM 6635 C C . LEU C 1 257 ? 3.690 23.013 74.059 1.00 90.33 260 LEU C C 1
ATOM 6636 O O . LEU C 1 257 ? 4.815 22.904 73.578 1.00 89.35 260 LEU C O 1
ATOM 6641 N N . LYS C 1 258 ? 3.444 23.657 75.201 1.00 87.63 261 LYS C N 1
ATOM 6642 C CA . LYS C 1 258 ? 4.497 24.215 76.066 1.00 90.07 261 LYS C CA 1
ATOM 6643 C C . LYS C 1 258 ? 5.228 25.456 75.504 1.00 89.30 261 LYS C C 1
ATOM 6644 O O . LYS C 1 258 ? 6.456 25.488 75.438 1.00 89.24 261 LYS C O 1
ATOM 6650 N N . SER C 1 259 ? 4.451 26.465 75.112 1.00 86.12 262 SER C N 1
ATOM 6651 C CA . SER C 1 259 ? 4.954 27.778 74.704 1.00 84.18 262 SER C CA 1
ATOM 6652 C C . SER C 1 259 ? 3.740 28.612 74.306 1.00 81.81 262 SER C C 1
ATOM 6653 O O . SER C 1 259 ? 2.689 28.058 73.993 1.00 81.40 262 SER C O 1
ATOM 6656 N N . GLY C 1 260 ? 3.881 29.933 74.318 1.00 76.31 263 GLY C N 1
ATOM 6657 C CA . GLY C 1 260 ? 2.720 30.801 74.333 1.00 77.06 263 GLY C CA 1
ATOM 6658 C C . GLY C 1 260 ? 2.398 31.561 73.062 1.00 77.47 263 GLY C C 1
ATOM 6659 O O . GLY C 1 260 ? 3.254 32.205 72.463 1.00 79.29 263 GLY C O 1
ATOM 6660 N N . PHE C 1 261 ? 1.133 31.524 72.674 1.00 73.80 264 PHE C N 1
ATOM 6661 C CA . PHE C 1 261 ? 0.669 32.238 71.493 1.00 72.16 264 PHE C CA 1
ATOM 6662 C C . PHE C 1 261 ? 1.457 33.526 71.154 1.00 72.70 264 PHE C C 1
ATOM 6663 O O . PHE C 1 261 ? 1.665 34.379 72.026 1.00 72.41 264 PHE C O 1
ATOM 6671 N N . LYS C 1 262 ? 1.883 33.652 69.890 1.00 71.28 265 LYS C N 1
ATOM 6672 C CA . LYS C 1 262 ? 2.500 34.882 69.363 1.00 67.93 265 LYS C CA 1
ATOM 6673 C C . LYS C 1 262 ? 1.725 35.487 68.187 1.00 66.15 265 LYS C C 1
ATOM 6674 O O . LYS C 1 262 ? 1.415 36.684 68.171 1.00 66.75 265 LYS C O 1
ATOM 6680 N N . THR C 1 263 ? 1.390 34.682 67.193 1.00 62.85 266 THR C N 1
ATOM 6681 C CA . THR C 1 263 ? 0.625 35.253 66.097 1.00 62.08 266 THR C CA 1
ATOM 6682 C C . THR C 1 263 ? -0.500 34.336 65.673 1.00 60.25 266 THR C C 1
ATOM 6683 O O . THR C 1 263 ? -0.536 33.169 66.048 1.00 58.46 266 THR C O 1
ATOM 6687 N N . LEU C 1 264 ? -1.407 34.864 64.866 1.00 58.14 267 LEU C N 1
ATOM 6688 C CA . LEU C 1 264 ? -2.437 34.054 64.250 1.00 63.04 267 LEU C CA 1
ATOM 6689 C C . LEU C 1 264 ? -3.018 34.850 63.097 1.00 64.38 267 LEU C C 1
ATOM 6690 O O . LEU C 1 264 ? -3.248 36.039 63.217 1.00 67.57 267 LEU C O 1
ATOM 6695 N N . ILE C 1 265 ? -3.179 34.191 61.959 1.00 63.53 268 ILE C N 1
ATOM 6696 C CA . ILE C 1 265 ? -3.726 34.802 60.779 1.00 63.66 268 ILE C CA 1
ATOM 6697 C C . ILE C 1 265 ? -4.872 33.912 60.410 1.00 65.52 268 ILE C C 1
ATOM 6698 O O . ILE C 1 265 ? -4.713 32.696 60.299 1.00 68.53 268 ILE C O 1
ATOM 6703 N N . LEU C 1 266 ? -6.034 34.507 60.230 1.00 64.68 269 LEU C N 1
ATOM 6704 C CA . LEU C 1 266 ? -7.215 33.729 59.932 1.00 73.06 269 LEU C CA 1
ATOM 6705 C C . LEU C 1 266 ? -7.724 34.111 58.563 1.00 78.08 269 LEU C C 1
ATOM 6706 O O . LEU C 1 266 ? -8.070 35.270 58.317 1.00 76.37 269 LEU C O 1
ATOM 6711 N N . ASN C 1 267 ? -7.788 33.126 57.676 1.00 79.74 270 ASN C N 1
ATOM 6712 C CA . ASN C 1 267 ? -7.969 33.434 56.284 1.00 82.00 270 ASN C CA 1
ATOM 6713 C C . ASN C 1 267 ? -6.809 34.369 55.981 1.00 88.50 270 ASN C C 1
ATOM 6714 O O . ASN C 1 267 ? -5.658 34.077 56.343 1.00 87.68 270 ASN C O 1
ATOM 6719 N N . ASN C 1 268 ? -7.090 35.498 55.348 1.00 88.64 271 ASN C N 1
ATOM 6720 C CA . ASN C 1 268 ? -6.035 36.466 55.132 1.00 87.12 271 ASN C CA 1
ATOM 6721 C C . ASN C 1 268 ? -6.493 37.839 55.577 1.00 92.22 271 ASN C C 1
ATOM 6722 O O . ASN C 1 268 ? -5.866 38.852 55.247 1.00 98.51 271 ASN C O 1
ATOM 6727 N N . ASN C 1 269 ? -7.578 37.867 56.346 1.00 86.66 272 ASN C N 1
ATOM 6728 C CA . ASN C 1 269 ? -8.119 39.131 56.818 1.00 84.48 272 ASN C CA 1
ATOM 6729 C C . ASN C 1 269 ? -8.284 39.318 58.334 1.00 79.50 272 ASN C C 1
ATOM 6730 O O . ASN C 1 269 ? -8.989 40.229 58.742 1.00 81.52 272 ASN C O 1
ATOM 6735 N N . ILE C 1 270 ? -7.653 38.486 59.163 1.00 73.75 273 ILE C N 1
ATOM 6736 C CA . ILE C 1 270 ? -7.693 38.681 60.622 1.00 70.84 273 ILE C CA 1
ATOM 6737 C C . ILE C 1 270 ? -6.338 38.366 61.227 1.00 69.31 273 ILE C C 1
ATOM 6738 O O . ILE C 1 270 ? -5.893 37.217 61.221 1.00 70.09 273 ILE C O 1
ATOM 6743 N N . TYR C 1 271 ? -5.667 39.368 61.770 1.00 68.76 274 TYR C N 1
ATOM 6744 C CA . TYR C 1 271 ? -4.342 39.106 62.309 1.00 66.35 274 TYR C CA 1
ATOM 6745 C C . TYR C 1 271 ? -4.358 39.391 63.798 1.00 64.04 274 TYR C C 1
ATOM 6746 O O . TYR C 1 271 ? -4.706 40.478 64.216 1.00 65.38 274 TYR C O 1
ATOM 6755 N N . VAL C 1 272 ? -4.023 38.396 64.602 1.00 61.03 275 VAL C N 1
ATOM 6756 C CA . VAL C 1 272 ? -3.802 38.594 66.021 1.00 60.16 275 VAL C CA 1
ATOM 6757 C C . VAL C 1 272 ? -2.305 38.448 66.198 1.00 61.76 275 VAL C C 1
ATOM 6758 O O . VAL C 1 272 ? -1.722 37.459 65.802 1.00 65.70 275 VAL C O 1
ATOM 6762 N N . SER C 1 273 ? -1.670 39.440 66.790 1.00 60.83 276 SER C N 1
ATOM 6763 C CA . SER C 1 273 ? -0.228 39.529 66.751 1.00 63.87 276 SER C CA 1
ATOM 6764 C C . SER C 1 273 ? 0.153 40.134 68.076 1.00 65.17 276 SER C C 1
ATOM 6765 O O . SER C 1 273 ? -0.466 41.111 68.501 1.00 66.83 276 SER C O 1
ATOM 6768 N N . GLU C 1 274 ? 1.141 39.568 68.750 1.00 61.28 277 GLU C N 1
ATOM 6769 C CA . GLU C 1 274 ? 1.650 40.198 69.962 1.00 62.56 277 GLU C CA 1
ATOM 6770 C C . GLU C 1 274 ? 2.511 41.424 69.589 1.00 67.29 277 GLU C C 1
ATOM 6771 O O . GLU C 1 274 ? 3.404 41.305 68.742 1.00 70.76 277 GLU C O 1
ATOM 6777 N N . LEU C 1 275 ? 2.237 42.590 70.190 1.00 65.47 278 LEU C N 1
ATOM 6778 C CA . LEU C 1 275 ? 3.080 43.794 70.022 1.00 65.26 278 LEU C CA 1
ATOM 6779 C C . LEU C 1 275 ? 4.253 43.900 71.004 1.00 69.70 278 LEU C C 1
ATOM 6780 O O . LEU C 1 275 ? 5.303 44.425 70.659 1.00 76.75 278 LEU C O 1
ATOM 6785 N N . SER C 1 276 ? 4.094 43.403 72.222 1.00 66.32 279 SER C N 1
ATOM 6786 C CA . SER C 1 276 ? 5.171 43.492 73.199 1.00 68.04 279 SER C CA 1
ATOM 6787 C C . SER C 1 276 ? 4.821 42.647 74.380 1.00 71.09 279 SER C C 1
ATOM 6788 O O . SER C 1 276 ? 3.796 41.955 74.363 1.00 70.17 279 SER C O 1
ATOM 6791 N N . SER C 1 277 ? 5.654 42.709 75.417 1.00 68.09 280 SER C N 1
ATOM 6792 C CA . SER C 1 277 ? 5.417 41.898 76.615 1.00 73.33 280 SER C CA 1
ATOM 6793 C C . SER C 1 277 ? 4.175 42.420 77.369 1.00 77.17 280 SER C C 1
ATOM 6794 O O . SER C 1 277 ? 3.806 41.941 78.465 1.00 73.32 280 SER C O 1
ATOM 6797 N N . ASN C 1 278 ? 3.530 43.401 76.747 1.00 73.87 281 ASN C N 1
ATOM 6798 C CA . ASN C 1 278 ? 2.429 44.093 77.358 1.00 70.22 281 ASN C CA 1
ATOM 6799 C C . ASN C 1 278 ? 1.132 44.003 76.579 1.00 69.60 281 ASN C C 1
ATOM 6800 O O . ASN C 1 278 ? 0.092 43.835 77.185 1.00 70.95 281 ASN C O 1
ATOM 6813 N N . VAL C 1 280 ? -1.395 43.051 72.807 1.00 62.42 283 VAL C N 1
ATOM 6814 C CA . VAL C 1 280 ? -1.694 42.198 71.665 1.00 58.99 283 VAL C CA 1
ATOM 6815 C C . VAL C 1 280 ? -2.700 42.982 70.858 1.00 63.47 283 VAL C C 1
ATOM 6816 O O . VAL C 1 280 ? -3.430 43.799 71.409 1.00 67.61 283 VAL C O 1
ATOM 6820 N N . CYS C 1 281 ? -2.724 42.779 69.550 1.00 63.12 284 CYS C N 1
ATOM 6821 C CA . CYS C 1 281 ? -3.673 43.493 68.730 1.00 64.24 284 CYS C CA 1
ATOM 6822 C C . CYS C 1 281 ? -4.489 42.520 67.907 1.00 65.20 284 CYS C C 1
ATOM 6823 O O . CYS C 1 281 ? -4.123 41.371 67.716 1.00 64.99 284 CYS C O 1
ATOM 6826 N N . PHE C 1 282 ? -5.612 42.995 67.420 1.00 65.43 285 PHE C N 1
ATOM 6827 C CA . PHE C 1 282 ? -6.529 42.143 66.712 1.00 67.92 285 PHE C CA 1
ATOM 6828 C C . PHE C 1 282 ? -6.971 43.014 65.566 1.00 68.45 285 PHE C C 1
ATOM 6829 O O . PHE C 1 282 ? -7.759 43.938 65.736 1.00 73.44 285 PHE C O 1
ATOM 6837 N N . ILE C 1 283 ? -6.384 42.779 64.412 1.00 66.61 286 ILE C N 1
ATOM 6838 C CA . ILE C 1 283 ? -6.694 43.562 63.235 1.00 71.97 286 ILE C CA 1
ATOM 6839 C C . ILE C 1 283 ? -7.707 42.780 62.434 1.00 73.12 286 ILE C C 1
ATOM 6840 O O . ILE C 1 283 ? -7.527 41.575 62.204 1.00 72.70 286 ILE C O 1
ATOM 6845 N N . VAL C 1 284 ? -8.766 43.452 62.007 1.00 71.35 287 VAL C N 1
ATOM 6846 C CA . VAL C 1 284 ? -9.640 42.865 61.013 1.00 77.55 287 VAL C CA 1
ATOM 6847 C C . VAL C 1 284 ? -9.735 43.781 59.802 1.00 82.46 287 VAL C C 1
ATOM 6848 O O . VAL C 1 284 ? -10.098 44.968 59.934 1.00 83.25 287 VAL C O 1
ATOM 6852 N N . LEU C 1 285 ? -9.366 43.202 58.648 1.00 81.91 288 LEU C N 1
ATOM 6853 C CA . LEU C 1 285 ? -9.256 43.868 57.348 1.00 84.14 288 LEU C CA 1
ATOM 6854 C C . LEU C 1 285 ? -10.564 43.880 56.572 1.00 90.95 288 LEU C C 1
ATOM 6855 O O . LEU C 1 285 ? -11.373 42.964 56.684 1.00 90.80 288 LEU C O 1
ATOM 6860 N N . LYS C 1 286 ? -10.757 44.917 55.766 1.00 98.80 289 LYS C N 1
ATOM 6861 C CA . LYS C 1 286 ? -12.026 45.133 55.062 1.00 102.68 289 LYS C CA 1
ATOM 6862 C C . LYS C 1 286 ? -12.168 44.173 53.870 1.00 107.93 289 LYS C C 1
ATOM 6863 O O . LYS C 1 286 ? -13.279 43.840 53.437 1.00 106.47 289 LYS C O 1
ATOM 6869 N N . ASP C 1 287 ? -11.016 43.727 53.370 1.00 111.51 290 ASP C N 1
ATOM 6870 C CA . ASP C 1 287 ? -10.910 42.852 52.208 1.00 112.36 290 ASP C CA 1
ATOM 6871 C C . ASP C 1 287 ? -9.613 42.032 52.328 1.00 116.86 290 ASP C C 1
ATOM 6872 O O . ASP C 1 287 ? -8.623 42.506 52.894 1.00 114.54 290 ASP C O 1
ATOM 6885 N N . ASN C 1 289 ? -7.126 40.886 50.354 1.00 121.44 292 ASN C N 1
ATOM 6886 C CA . ASN C 1 289 ? -6.199 40.828 49.212 1.00 121.36 292 ASN C CA 1
ATOM 6887 C C . ASN C 1 289 ? -4.900 41.667 49.255 1.00 122.29 292 ASN C C 1
ATOM 6888 O O . ASN C 1 289 ? -4.008 41.470 48.416 1.00 119.77 292 ASN C O 1
ATOM 6893 N N . ILE C 1 290 ? -4.796 42.588 50.214 1.00 120.66 293 ILE C N 1
ATOM 6894 C CA . ILE C 1 290 ? -3.608 43.447 50.357 1.00 119.64 293 ILE C CA 1
ATOM 6895 C C . ILE C 1 290 ? -2.354 42.628 50.765 1.00 113.81 293 ILE C C 1
ATOM 6896 O O . ILE C 1 290 ? -2.456 41.701 51.567 1.00 111.66 293 ILE C O 1
ATOM 6901 N N . PRO C 1 291 ? -1.170 42.949 50.199 1.00 114.23 294 PRO C N 1
ATOM 6902 C CA . PRO C 1 291 ? -0.044 42.005 50.318 1.00 112.30 294 PRO C CA 1
ATOM 6903 C C . PRO C 1 291 ? 0.276 41.632 51.758 1.00 105.92 294 PRO C C 1
ATOM 6904 O O . PRO C 1 291 ? 0.723 42.492 52.521 1.00 101.24 294 PRO C O 1
ATOM 6908 N N . GLN C 1 292 ? 0.075 40.361 52.104 1.00 105.45 295 GLN C N 1
ATOM 6909 C CA . GLN C 1 292 ? 0.284 39.888 53.470 1.00 100.97 295 GLN C CA 1
ATOM 6910 C C . GLN C 1 292 ? 1.500 40.540 54.146 1.00 100.25 295 GLN C C 1
ATOM 6911 O O . GLN C 1 292 ? 1.401 41.004 55.286 1.00 94.15 295 GLN C O 1
ATOM 6917 N N . GLU C 1 293 ? 2.627 40.600 53.430 1.00 104.55 296 GLU C N 1
ATOM 6918 C CA . GLU C 1 293 ? 3.916 41.053 53.993 1.00 100.08 296 GLU C CA 1
ATOM 6919 C C . GLU C 1 293 ? 4.026 42.561 54.265 1.00 95.97 296 GLU C C 1
ATOM 6920 O O . GLU C 1 293 ? 4.831 42.991 55.113 1.00 90.94 296 GLU C O 1
ATOM 6926 N N . LEU C 1 294 ? 3.213 43.345 53.550 1.00 96.80 297 LEU C N 1
ATOM 6927 C CA . LEU C 1 294 ? 3.005 44.762 53.856 1.00 96.08 297 LEU C CA 1
ATOM 6928 C C . LEU C 1 294 ? 2.312 44.880 55.209 1.00 99.22 297 LEU C C 1
ATOM 6929 O O . LEU C 1 294 ? 2.723 45.650 56.078 1.00 97.80 297 LEU C O 1
ATOM 6934 N N . VAL C 1 295 ? 1.246 44.102 55.372 1.00 98.37 298 VAL C N 1
ATOM 6935 C CA . VAL C 1 295 ? 0.504 44.036 56.620 1.00 92.27 298 VAL C CA 1
ATOM 6936 C C . VAL C 1 295 ? 1.408 43.634 57.796 1.00 91.60 298 VAL C C 1
ATOM 6937 O O . VAL C 1 295 ? 1.471 44.341 58.817 1.00 96.04 298 VAL C O 1
ATOM 6941 N N . LEU C 1 296 ? 2.125 42.523 57.660 1.00 88.51 299 LEU C N 1
ATOM 6942 C CA . LEU C 1 296 ? 3.092 42.158 58.694 1.00 89.78 299 LEU C CA 1
ATOM 6943 C C . LEU C 1 296 ? 4.090 43.291 58.985 1.00 91.14 299 LEU C C 1
ATOM 6944 O O . LEU C 1 296 ? 4.440 43.520 60.151 1.00 88.33 299 LEU C O 1
ATOM 6949 N N . GLU C 1 297 ? 4.553 43.990 57.939 1.00 94.92 300 GLU C N 1
ATOM 6950 C CA . GLU C 1 297 ? 5.462 45.132 58.133 1.00 93.84 300 GLU C CA 1
ATOM 6951 C C . GLU C 1 297 ? 4.790 46.188 59.017 1.00 94.13 300 GLU C C 1
ATOM 6952 O O . GLU C 1 297 ? 5.369 46.637 60.013 1.00 93.34 300 GLU C O 1
ATOM 6958 N N . ASN C 1 298 ? 3.560 46.565 58.666 1.00 89.68 301 ASN C N 1
ATOM 6959 C CA . ASN C 1 298 ? 2.832 47.585 59.413 1.00 91.23 301 ASN C CA 1
ATOM 6960 C C . ASN C 1 298 ? 2.648 47.230 60.888 1.00 89.23 301 ASN C C 1
ATOM 6961 O O . ASN C 1 298 ? 2.709 48.112 61.760 1.00 92.17 301 ASN C O 1
ATOM 6966 N N . ILE C 1 299 ? 2.432 45.947 61.171 1.00 85.55 302 ILE C N 1
ATOM 6967 C CA . ILE C 1 299 ? 2.426 45.501 62.565 1.00 87.43 302 ILE C CA 1
ATOM 6968 C C . ILE C 1 299 ? 3.817 45.694 63.191 1.00 87.01 302 ILE C C 1
ATOM 6969 O O . ILE C 1 299 ? 3.950 46.157 64.343 1.00 88.44 302 ILE C O 1
ATOM 6974 N N . LYS C 1 300 ? 4.851 45.342 62.431 1.00 87.82 303 LYS C N 1
ATOM 6975 C CA . LYS C 1 300 ? 6.225 45.462 62.916 1.00 88.53 303 LYS C CA 1
ATOM 6976 C C . LYS C 1 300 ? 6.533 46.905 63.337 1.00 89.20 303 LYS C C 1
ATOM 6977 O O . LYS C 1 300 ? 7.206 47.138 64.348 1.00 87.27 303 LYS C O 1
ATOM 6983 N N . LYS C 1 301 ? 6.046 47.879 62.570 1.00 89.49 304 LYS C N 1
ATOM 6984 C CA . LYS C 1 301 ? 6.285 49.271 62.944 1.00 92.20 304 LYS C CA 1
ATOM 6985 C C . LYS C 1 301 ? 5.429 49.656 64.136 1.00 87.65 304 LYS C C 1
ATOM 6986 O O . LYS C 1 301 ? 5.897 50.350 65.039 1.00 89.57 304 LYS C O 1
ATOM 6992 N N . ALA C 1 302 ? 4.177 49.202 64.139 1.00 89.37 305 ALA C N 1
ATOM 6993 C CA . ALA C 1 302 ? 3.287 49.463 65.271 1.00 83.41 305 ALA C CA 1
ATOM 6994 C C . ALA C 1 302 ? 3.898 49.059 66.627 1.00 77.82 305 ALA C C 1
ATOM 6995 O O . ALA C 1 302 ? 3.814 49.810 67.591 1.00 80.77 305 ALA C O 1
ATOM 6997 N N . LYS C 1 303 ? 4.546 47.901 66.699 1.00 75.23 306 LYS C N 1
ATOM 6998 C CA . LYS C 1 303 ? 5.202 47.490 67.957 1.00 76.99 306 LYS C CA 1
ATOM 6999 C C . LYS C 1 303 ? 5.848 48.601 68.828 1.00 82.45 306 LYS C C 1
ATOM 7000 O O . LYS C 1 303 ? 5.826 48.515 70.057 1.00 82.09 306 LYS C O 1
ATOM 7006 N N . GLU C 1 304 ? 6.436 49.622 68.210 1.00 88.29 307 GLU C N 1
ATOM 7007 C CA . GLU C 1 304 ? 7.229 50.608 68.960 1.00 91.97 307 GLU C CA 1
ATOM 7008 C C . GLU C 1 304 ? 6.372 51.542 69.821 1.00 86.45 307 GLU C C 1
ATOM 7009 O O . GLU C 1 304 ? 6.825 52.063 70.843 1.00 84.52 307 GLU C O 1
ATOM 7015 N N . PHE C 1 305 ? 5.134 51.749 69.394 1.00 84.64 308 PHE C N 1
ATOM 7016 C CA . PHE C 1 305 ? 4.205 52.628 70.105 1.00 90.23 308 PHE C CA 1
ATOM 7017 C C . PHE C 1 305 ? 3.484 51.985 71.312 1.00 86.51 308 PHE C C 1
ATOM 7018 O O . PHE C 1 305 ? 3.103 52.687 72.252 1.00 85.40 308 PHE C O 1
ATOM 7026 N N . PHE C 1 306 ? 3.325 50.658 71.281 1.00 84.71 309 PHE C N 1
ATOM 7027 C CA . PHE C 1 306 ? 2.588 49.900 72.298 1.00 78.53 309 PHE C CA 1
ATOM 7028 C C . PHE C 1 306 ? 3.486 48.915 73.079 1.00 79.26 309 PHE C C 1
ATOM 7029 O O . PHE C 1 306 ? 3.389 47.706 72.888 1.00 76.08 309 PHE C O 1
ATOM 7037 N N . GLN C 1 307 ? 4.341 49.408 73.968 1.00 83.25 310 GLN C N 1
ATOM 7038 C CA . GLN C 1 307 ? 5.405 48.562 74.532 1.00 78.25 310 GLN C CA 1
ATOM 7039 C C . GLN C 1 307 ? 5.179 48.138 75.992 1.00 78.32 310 GLN C C 1
ATOM 7040 O O . GLN C 1 307 ? 4.353 48.722 76.699 1.00 77.88 310 GLN C O 1
ATOM 7054 N N . VAL D 2 2 ? -23.405 0.331 64.128 1.00 188.90 12 VAL D N 1
ATOM 7055 C CA . VAL D 2 2 ? -22.396 0.046 65.145 1.00 186.04 12 VAL D CA 1
ATOM 7056 C C . VAL D 2 2 ? -23.084 0.124 66.500 1.00 186.39 12 VAL D C 1
ATOM 7057 O O . VAL D 2 2 ? -24.007 0.916 66.679 1.00 188.88 12 VAL D O 1
ATOM 7061 N N . LEU D 2 3 ? -22.652 -0.690 67.456 1.00 181.70 13 LEU D N 1
ATOM 7062 C CA . LEU D 2 3 ? -23.475 -0.894 68.644 1.00 184.73 13 LEU D CA 1
ATOM 7063 C C . LEU D 2 3 ? -22.881 -0.411 69.974 1.00 178.74 13 LEU D C 1
ATOM 7064 O O . LEU D 2 3 ? -21.782 -0.802 70.365 1.00 171.77 13 LEU D O 1
ATOM 7069 N N . LEU D 2 4 ? -23.647 0.438 70.656 1.00 182.79 14 LEU D N 1
ATOM 7070 C CA . LEU D 2 4 ? -23.277 1.026 71.942 1.00 184.21 14 LEU D CA 1
ATOM 7071 C C . LEU D 2 4 ? -23.946 0.265 73.086 1.00 188.27 14 LEU D C 1
ATOM 7072 O O . LEU D 2 4 ? -25.157 0.043 73.053 1.00 191.53 14 LEU D O 1
ATOM 7085 N N . GLY D 2 6 ? -23.362 -1.046 77.672 1.00 174.08 16 GLY D N 1
ATOM 7086 C CA . GLY D 2 6 ? -22.655 -0.916 78.932 1.00 171.36 16 GLY D CA 1
ATOM 7087 C C . GLY D 2 6 ? -23.367 -1.636 80.061 1.00 175.69 16 GLY D C 1
ATOM 7088 O O . GLY D 2 6 ? -24.541 -1.977 79.936 1.00 178.67 16 GLY D O 1
ATOM 7089 N N . VAL D 2 7 ? -22.653 -1.883 81.157 1.00 175.96 17 VAL D N 1
ATOM 7090 C CA . VAL D 2 7 ? -23.241 -2.521 82.335 1.00 176.46 17 VAL D CA 1
ATOM 7091 C C . VAL D 2 7 ? -23.792 -1.452 83.280 1.00 178.35 17 VAL D C 1
ATOM 7092 O O . VAL D 2 7 ? -23.701 -0.261 82.990 1.00 179.16 17 VAL D O 1
ATOM 7096 N N . ARG D 2 8 ? -24.365 -1.877 84.403 1.00 182.79 18 ARG D N 1
ATOM 7097 C CA . ARG D 2 8 ? -25.071 -0.969 85.310 1.00 184.38 18 ARG D CA 1
ATOM 7098 C C . ARG D 2 8 ? -24.172 0.141 85.882 1.00 181.93 18 ARG D C 1
ATOM 7099 O O . ARG D 2 8 ? -23.057 -0.125 86.338 1.00 181.28 18 ARG D O 1
ATOM 7107 N N . ARG D 2 9 ? -24.673 1.378 85.847 1.00 180.99 19 ARG D N 1
ATOM 7108 C CA . ARG D 2 9 ? -23.982 2.554 86.401 1.00 182.61 19 ARG D CA 1
ATOM 7109 C C . ARG D 2 9 ? -22.692 2.952 85.656 1.00 181.56 19 ARG D C 1
ATOM 7110 O O . ARG D 2 9 ? -21.721 3.400 86.271 1.00 178.81 19 ARG D O 1
ATOM 7118 N N . CYS D 2 10 ? -22.706 2.802 84.332 1.00 180.74 20 CYS D N 1
ATOM 7119 C CA . CYS D 2 10 ? -21.543 3.059 83.476 1.00 176.01 20 CYS D CA 1
ATOM 7120 C C . CYS D 2 10 ? -21.349 4.532 83.121 1.00 179.83 20 CYS D C 1
ATOM 7121 O O . CYS D 2 10 ? -21.860 5.427 83.800 1.00 182.08 20 CYS D O 1
ATOM 7124 N N . GLY D 2 11 ? -20.585 4.767 82.054 1.00 175.28 21 GLY D N 1
ATOM 7125 C CA . GLY D 2 11 ? -20.502 6.071 81.420 1.00 174.54 21 GLY D CA 1
ATOM 7126 C C . GLY D 2 11 ? -21.519 6.164 80.292 1.00 179.29 21 GLY D C 1
ATOM 7127 O O . GLY D 2 11 ? -22.004 7.250 79.970 1.00 180.38 21 GLY D O 1
ATOM 7128 N N . LYS D 2 12 ? -21.819 5.008 79.694 1.00 180.98 22 LYS D N 1
ATOM 7129 C CA . LYS D 2 12 ? -22.884 4.816 78.686 1.00 185.47 22 LYS D CA 1
ATOM 7130 C C . LYS D 2 12 ? -23.388 6.038 77.890 1.00 186.84 22 LYS D C 1
ATOM 7131 O O . LYS D 2 12 ? -22.738 6.476 76.940 1.00 184.86 22 LYS D O 1
ATOM 7137 N N . SER D 2 13 ? -24.563 6.552 78.259 1.00 188.54 23 SER D N 1
ATOM 7138 C CA . SER D 2 13 ? -25.222 7.627 77.505 1.00 187.12 23 SER D CA 1
ATOM 7139 C C . SER D 2 13 ? -24.643 9.026 77.753 1.00 183.43 23 SER D C 1
ATOM 7140 O O . SER D 2 13 ? -24.733 9.900 76.882 1.00 183.69 23 SER D O 1
ATOM 7143 N N . SER D 2 14 ? -24.064 9.241 78.935 1.00 182.81 24 SER D N 1
ATOM 7144 C CA . SER D 2 14 ? -23.452 10.530 79.264 1.00 183.07 24 SER D CA 1
ATOM 7145 C C . SER D 2 14 ? -22.283 10.825 78.321 1.00 181.83 24 SER D C 1
ATOM 7146 O O . SER D 2 14 ? -21.979 11.983 78.030 1.00 180.40 24 SER D O 1
ATOM 7149 N N . ILE D 2 15 ? -21.635 9.761 77.852 1.00 180.19 25 ILE D N 1
ATOM 7150 C CA . ILE D 2 15 ? -20.608 9.844 76.816 1.00 175.21 25 ILE D CA 1
ATOM 7151 C C . ILE D 2 15 ? -21.208 10.156 75.437 1.00 177.09 25 ILE D C 1
ATOM 7152 O O . ILE D 2 15 ? -20.640 10.931 74.669 1.00 177.41 25 ILE D O 1
ATOM 7157 N N . CYS D 2 16 ? -22.352 9.543 75.131 1.00 180.74 26 CYS D N 1
ATOM 7158 C CA . CYS D 2 16 ? -23.034 9.717 73.843 1.00 179.84 26 CYS D CA 1
ATOM 7159 C C . CYS D 2 16 ? -23.571 11.134 73.634 1.00 179.50 26 CYS D C 1
ATOM 7160 O O . CYS D 2 16 ? -23.600 11.636 72.505 1.00 177.00 26 CYS D O 1
ATOM 7163 N N . LYS D 2 17 ? -24.010 11.764 74.722 1.00 181.40 27 LYS D N 1
ATOM 7164 C CA . LYS D 2 17 ? -24.469 13.154 74.675 1.00 182.07 27 LYS D CA 1
ATOM 7165 C C . LYS D 2 17 ? -23.298 14.129 74.497 1.00 179.39 27 LYS D C 1
ATOM 7166 O O . LYS D 2 17 ? -23.438 15.171 73.850 1.00 178.21 27 LYS D O 1
ATOM 7172 N N . VAL D 2 18 ? -22.148 13.782 75.074 1.00 177.81 28 VAL D N 1
ATOM 7173 C CA . VAL D 2 18 ? -20.913 14.546 74.889 1.00 174.04 28 VAL D CA 1
ATOM 7174 C C . VAL D 2 18 ? -20.311 14.279 73.498 1.00 171.99 28 VAL D C 1
ATOM 7175 O O . VAL D 2 18 ? -19.149 14.595 73.250 1.00 165.74 28 VAL D O 1
ATOM 7179 N N . VAL D 2 19 ? -21.101 13.703 72.589 1.00 175.27 29 VAL D N 1
ATOM 7180 C CA . VAL D 2 19 ? -20.599 13.361 71.251 1.00 174.96 29 VAL D CA 1
ATOM 7181 C C . VAL D 2 19 ? -21.271 14.117 70.091 1.00 179.94 29 VAL D C 1
ATOM 7182 O O . VAL D 2 19 ? -20.647 14.983 69.468 1.00 174.32 29 VAL D O 1
ATOM 7186 N N . PHE D 2 20 ? -22.525 13.779 69.790 1.00 180.59 30 PHE D N 1
ATOM 7187 C CA . PHE D 2 20 ? -23.259 14.457 68.718 1.00 181.93 30 PHE D CA 1
ATOM 7188 C C . PHE D 2 20 ? -24.222 15.497 69.270 1.00 182.40 30 PHE D C 1
ATOM 7189 O O . PHE D 2 20 ? -24.502 16.506 68.619 1.00 182.37 30 PHE D O 1
ATOM 7197 N N . HIS D 2 21 ? -24.739 15.234 70.467 1.00 182.66 31 HIS D N 1
ATOM 7198 C CA . HIS D 2 21 ? -25.651 16.156 71.130 1.00 182.32 31 HIS D CA 1
ATOM 7199 C C . HIS D 2 21 ? -24.898 17.392 71.617 1.00 180.82 31 HIS D C 1
ATOM 7200 O O . HIS D 2 21 ? -25.487 18.460 71.786 1.00 179.77 31 HIS D O 1
ATOM 7207 N N . ALA D 2 75 ? -19.839 -3.245 63.535 1.00 179.55 85 ALA D N 1
ATOM 7208 C CA . ALA D 2 75 ? -18.913 -2.923 64.623 1.00 173.56 85 ALA D CA 1
ATOM 7209 C C . ALA D 2 75 ? -19.560 -2.935 66.012 1.00 173.98 85 ALA D C 1
ATOM 7210 O O . ALA D 2 75 ? -20.696 -2.486 66.189 1.00 176.10 85 ALA D O 1
ATOM 7212 N N . LEU D 2 76 ? -18.809 -3.441 66.990 1.00 169.69 86 LEU D N 1
ATOM 7213 C CA . LEU D 2 76 ? -19.282 -3.615 68.365 1.00 167.22 86 LEU D CA 1
ATOM 7214 C C . LEU D 2 76 ? -18.566 -2.689 69.352 1.00 162.23 86 LEU D C 1
ATOM 7215 O O . LEU D 2 76 ? -17.357 -2.506 69.260 1.00 158.81 86 LEU D O 1
ATOM 7220 N N . VAL D 2 77 ? -19.302 -2.124 70.310 1.00 162.79 87 VAL D N 1
ATOM 7221 C CA . VAL D 2 77 ? -18.694 -1.242 71.314 1.00 161.39 87 VAL D CA 1
ATOM 7222 C C . VAL D 2 77 ? -19.378 -1.288 72.687 1.00 162.15 87 VAL D C 1
ATOM 7223 O O . VAL D 2 77 ? -20.596 -1.129 72.789 1.00 165.55 87 VAL D O 1
ATOM 7227 N N . TYR D 2 78 ? -18.574 -1.464 73.737 1.00 157.19 88 TYR D N 1
ATOM 7228 C CA . TYR D 2 78 ? -19.095 -1.726 75.081 1.00 158.78 88 TYR D CA 1
ATOM 7229 C C . TYR D 2 78 ? -18.267 -1.049 76.172 1.00 152.57 88 TYR D C 1
ATOM 7230 O O . TYR D 2 78 ? -17.073 -1.306 76.279 1.00 150.82 88 TYR D O 1
ATOM 7239 N N . VAL D 2 79 ? -18.905 -0.213 76.993 1.00 153.22 89 VAL D N 1
ATOM 7240 C CA . VAL D 2 79 ? -18.210 0.531 78.055 1.00 150.53 89 VAL D CA 1
ATOM 7241 C C . VAL D 2 79 ? -18.063 -0.244 79.377 1.00 151.54 89 VAL D C 1
ATOM 7242 O O . VAL D 2 79 ? -18.900 -1.076 79.717 1.00 156.53 89 VAL D O 1
ATOM 7246 N N . ILE D 2 80 ? -16.990 0.043 80.112 1.00 147.33 90 ILE D N 1
ATOM 7247 C CA . ILE D 2 80 ? -16.714 -0.588 81.403 1.00 147.55 90 ILE D CA 1
ATOM 7248 C C . ILE D 2 80 ? -16.220 0.480 82.378 1.00 151.56 90 ILE D C 1
ATOM 7249 O O . ILE D 2 80 ? -15.601 1.457 81.965 1.00 150.91 90 ILE D O 1
ATOM 7254 N N . ASP D 2 81 ? -16.495 0.297 83.667 1.00 154.69 91 ASP D N 1
ATOM 7255 C CA . ASP D 2 81 ? -16.217 1.329 84.665 1.00 155.52 91 ASP D CA 1
ATOM 7256 C C . ASP D 2 81 ? -14.949 1.129 85.486 1.00 156.82 91 ASP D C 1
ATOM 7257 O O . ASP D 2 81 ? -13.975 0.518 85.045 1.00 153.36 91 ASP D O 1
ATOM 7262 N N . ILE D 2 87 ? -15.565 -7.244 88.245 1.00 155.21 97 ILE D N 1
ATOM 7263 C CA . ILE D 2 87 ? -15.491 -8.562 87.593 1.00 150.01 97 ILE D CA 1
ATOM 7264 C C . ILE D 2 87 ? -16.824 -8.990 86.960 1.00 151.44 97 ILE D C 1
ATOM 7265 O O . ILE D 2 87 ? -16.861 -9.877 86.102 1.00 149.47 97 ILE D O 1
ATOM 7270 N N . ASN D 2 88 ? -17.910 -8.356 87.396 1.00 155.30 98 ASN D N 1
ATOM 7271 C CA . ASN D 2 88 ? -19.240 -8.579 86.830 1.00 158.23 98 ASN D CA 1
ATOM 7272 C C . ASN D 2 88 ? -19.345 -8.051 85.404 1.00 160.55 98 ASN D C 1
ATOM 7273 O O . ASN D 2 88 ? -20.003 -8.650 84.547 1.00 160.93 98 ASN D O 1
ATOM 7278 N N . ALA D 2 89 ? -18.691 -6.920 85.159 1.00 162.42 99 ALA D N 1
ATOM 7279 C CA . ALA D 2 89 ? -18.702 -6.290 83.847 1.00 160.65 99 ALA D CA 1
ATOM 7280 C C . ALA D 2 89 ? -18.014 -7.144 82.783 1.00 153.63 99 ALA D C 1
ATOM 7281 O O . ALA D 2 89 ? -18.367 -7.071 81.610 1.00 153.90 99 ALA D O 1
ATOM 7283 N N . ILE D 2 90 ? -17.040 -7.954 83.188 1.00 151.01 100 ILE D N 1
ATOM 7284 C CA . ILE D 2 90 ? -16.331 -8.819 82.241 1.00 155.67 100 ILE D CA 1
ATOM 7285 C C . ILE D 2 90 ? -17.149 -10.035 81.802 1.00 156.94 100 ILE D C 1
ATOM 7286 O O . ILE D 2 90 ? -16.976 -10.538 80.686 1.00 156.60 100 ILE D O 1
ATOM 7291 N N . THR D 2 91 ? -18.028 -10.512 82.682 1.00 157.85 101 THR D N 1
ATOM 7292 C CA . THR D 2 91 ? -18.905 -11.632 82.343 1.00 157.15 101 THR D CA 1
ATOM 7293 C C . THR D 2 91 ? -20.178 -11.161 81.638 1.00 158.82 101 THR D C 1
ATOM 7294 O O . THR D 2 91 ? -20.629 -11.805 80.695 1.00 160.57 101 THR D O 1
ATOM 7298 N N . ASN D 2 92 ? -20.755 -10.045 82.087 1.00 159.82 102 ASN D N 1
ATOM 7299 C CA . ASN D 2 92 ? -21.847 -9.424 81.338 1.00 162.26 102 ASN D CA 1
ATOM 7300 C C . ASN D 2 92 ? -21.330 -9.086 79.943 1.00 163.15 102 ASN D C 1
ATOM 7301 O O . ASN D 2 92 ? -22.042 -9.211 78.942 1.00 164.72 102 ASN D O 1
ATOM 7306 N N . LEU D 2 93 ? -20.066 -8.678 79.895 1.00 160.53 103 LEU D N 1
ATOM 7307 C CA . LEU D 2 93 ? -19.374 -8.443 78.638 1.00 159.93 103 LEU D CA 1
ATOM 7308 C C . LEU D 2 93 ? -19.324 -9.724 77.827 1.00 162.94 103 LEU D C 1
ATOM 7309 O O . LEU D 2 93 ? -20.142 -9.916 76.941 1.00 166.02 103 LEU D O 1
ATOM 7314 N N . ALA D 2 94 ? -18.376 -10.603 78.147 1.00 162.10 104 ALA D N 1
ATOM 7315 C CA . ALA D 2 94 ? -18.172 -11.836 77.387 1.00 162.37 104 ALA D CA 1
ATOM 7316 C C . ALA D 2 94 ? -19.496 -12.480 76.975 1.00 164.44 104 ALA D C 1
ATOM 7317 O O . ALA D 2 94 ? -19.678 -12.884 75.821 1.00 167.22 104 ALA D O 1
ATOM 7327 N N . ILE D 2 96 ? -22.462 -10.923 76.572 1.00 168.55 106 ILE D N 1
ATOM 7328 C CA . ILE D 2 96 ? -22.974 -10.095 75.482 1.00 169.27 106 ILE D CA 1
ATOM 7329 C C . ILE D 2 96 ? -22.211 -10.349 74.173 1.00 168.58 106 ILE D C 1
ATOM 7330 O O . ILE D 2 96 ? -22.791 -10.314 73.088 1.00 169.11 106 ILE D O 1
ATOM 7335 N N . ILE D 2 97 ? -20.916 -10.626 74.290 1.00 167.63 107 ILE D N 1
ATOM 7336 C CA . ILE D 2 97 ? -20.051 -10.868 73.140 1.00 168.02 107 ILE D CA 1
ATOM 7337 C C . ILE D 2 97 ? -20.436 -12.144 72.404 1.00 172.19 107 ILE D C 1
ATOM 7338 O O . ILE D 2 97 ? -20.304 -12.229 71.183 1.00 173.28 107 ILE D O 1
ATOM 7343 N N . GLU D 2 98 ? -20.916 -13.132 73.153 1.00 171.71 108 GLU D N 1
ATOM 7344 C CA . GLU D 2 98 ? -21.187 -14.455 72.587 1.00 171.98 108 GLU D CA 1
ATOM 7345 C C . GLU D 2 98 ? -22.037 -14.445 71.305 1.00 176.51 108 GLU D C 1
ATOM 7346 O O . GLU D 2 98 ? -21.546 -14.808 70.231 1.00 176.68 108 GLU D O 1
ATOM 7352 N N . TYR D 2 99 ? -23.301 -14.030 71.419 1.00 178.03 109 TYR D N 1
ATOM 7353 C CA . TYR D 2 99 ? -24.249 -14.093 70.299 1.00 177.80 109 TYR D CA 1
ATOM 7354 C C . TYR D 2 99 ? -23.692 -13.419 69.057 1.00 180.03 109 TYR D C 1
ATOM 7355 O O . TYR D 2 99 ? -24.154 -13.667 67.941 1.00 181.34 109 TYR D O 1
ATOM 7364 N N . ALA D 2 100 ? -22.684 -12.578 69.271 1.00 180.00 110 ALA D N 1
ATOM 7365 C CA . ALA D 2 100 ? -22.104 -11.745 68.225 1.00 179.95 110 ALA D CA 1
ATOM 7366 C C . ALA D 2 100 ? -21.607 -12.518 67.002 1.00 181.28 110 ALA D C 1
ATOM 7367 O O . ALA D 2 100 ? -22.172 -12.400 65.912 1.00 182.83 110 ALA D O 1
ATOM 7369 N N . TYR D 2 101 ? -20.547 -13.299 67.173 1.00 177.24 111 TYR D N 1
ATOM 7370 C CA . TYR D 2 101 ? -19.945 -13.964 66.027 1.00 178.02 111 TYR D CA 1
ATOM 7371 C C . TYR D 2 101 ? -20.935 -14.892 65.326 1.00 181.14 111 TYR D C 1
ATOM 7372 O O . TYR D 2 101 ? -20.789 -15.171 64.135 1.00 181.86 111 TYR D O 1
ATOM 7381 N N . LYS D 2 102 ? -21.945 -15.352 66.064 1.00 181.49 112 LYS D N 1
ATOM 7382 C CA . LYS D 2 102 ? -22.953 -16.266 65.519 1.00 180.59 112 LYS D CA 1
ATOM 7383 C C . LYS D 2 102 ? -24.242 -15.590 65.007 1.00 181.36 112 LYS D C 1
ATOM 7384 O O . LYS D 2 102 ? -25.160 -16.272 64.545 1.00 179.73 112 LYS D O 1
ATOM 7390 N N . VAL D 2 103 ? -24.312 -14.262 65.092 1.00 182.79 113 VAL D N 1
ATOM 7391 C CA . VAL D 2 103 ? -25.426 -13.517 64.497 1.00 182.36 113 VAL D CA 1
ATOM 7392 C C . VAL D 2 103 ? -24.914 -12.371 63.609 1.00 185.02 113 VAL D C 1
ATOM 7393 O O . VAL D 2 103 ? -25.704 -11.590 63.074 1.00 187.49 113 VAL D O 1
ATOM 7397 N N . ASN D 2 104 ? -23.592 -12.290 63.443 1.00 184.81 114 ASN D N 1
ATOM 7398 C CA . ASN D 2 104 ? -22.962 -11.215 62.665 1.00 187.01 114 ASN D CA 1
ATOM 7399 C C . ASN D 2 104 ? -21.748 -11.662 61.838 1.00 189.67 114 ASN D C 1
ATOM 7400 O O . ASN D 2 104 ? -21.141 -12.696 62.133 1.00 186.67 114 ASN D O 1
ATOM 7405 N N . PRO D 2 105 ? -21.389 -10.871 60.801 1.00 191.45 115 PRO D N 1
ATOM 7406 C CA . PRO D 2 105 ? -20.299 -11.170 59.856 1.00 189.85 115 PRO D CA 1
ATOM 7407 C C . PRO D 2 105 ? -18.922 -11.287 60.518 1.00 187.37 115 PRO D C 1
ATOM 7408 O O . PRO D 2 105 ? -18.698 -12.194 61.324 1.00 186.49 115 PRO D O 1
ATOM 7412 N N . SER D 2 106 ? -18.006 -10.392 60.153 1.00 186.65 116 SER D N 1
ATOM 7413 C CA . SER D 2 106 ? -16.699 -10.308 60.807 1.00 182.94 116 SER D CA 1
ATOM 7414 C C . SER D 2 106 ? -16.545 -8.964 61.526 1.00 180.20 116 SER D C 1
ATOM 7415 O O . SER D 2 106 ? -15.514 -8.295 61.416 1.00 174.57 116 SER D O 1
ATOM 7418 N N . ILE D 2 107 ? -17.595 -8.588 62.254 1.00 177.70 117 ILE D N 1
ATOM 7419 C CA . ILE D 2 107 ? -17.631 -7.369 63.053 1.00 174.55 117 ILE D CA 1
ATOM 7420 C C . ILE D 2 107 ? -16.394 -7.238 63.944 1.00 173.09 117 ILE D C 1
ATOM 7421 O O . ILE D 2 107 ? -15.764 -8.239 64.285 1.00 172.17 117 ILE D O 1
ATOM 7426 N N . ASN D 2 108 ? -16.034 -6.008 64.307 1.00 170.01 118 ASN D N 1
ATOM 7427 C CA . ASN D 2 108 ? -14.901 -5.797 65.206 1.00 162.78 118 ASN D CA 1
ATOM 7428 C C . ASN D 2 108 ? -15.311 -5.570 66.662 1.00 159.51 118 ASN D C 1
ATOM 7429 O O . ASN D 2 108 ? -16.395 -5.051 66.940 1.00 158.89 118 ASN D O 1
ATOM 7434 N N . ILE D 2 109 ? -14.437 -5.983 67.580 1.00 157.82 119 ILE D N 1
ATOM 7435 C CA . ILE D 2 109 ? -14.707 -5.909 69.019 1.00 158.66 119 ILE D CA 1
ATOM 7436 C C . ILE D 2 109 ? -14.055 -4.685 69.671 1.00 153.52 119 ILE D C 1
ATOM 7437 O O . ILE D 2 109 ? -12.835 -4.629 69.846 1.00 150.45 119 ILE D O 1
ATOM 7442 N N . GLU D 2 110 ? -14.884 -3.720 70.053 1.00 153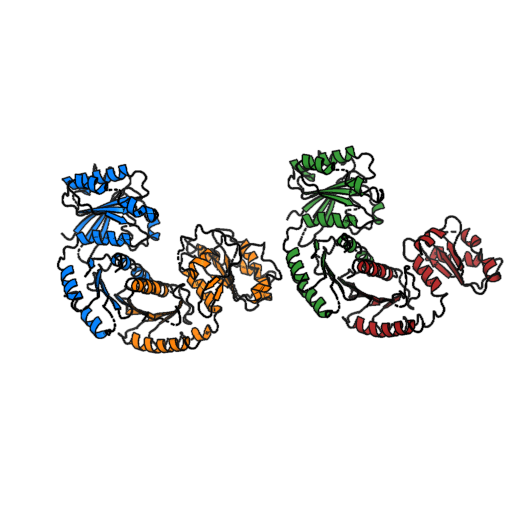.76 120 GLU D N 1
ATOM 7443 C CA . GLU D 2 110 ? -14.409 -2.436 70.552 1.00 148.51 120 GLU D CA 1
ATOM 7444 C C . GLU D 2 110 ? -14.962 -2.174 71.957 1.00 145.44 120 GLU D C 1
ATOM 7445 O O . GLU D 2 110 ? -16.176 -2.058 72.148 1.00 148.39 120 GLU D O 1
ATOM 7451 N N . VAL D 2 111 ? -14.068 -2.082 72.938 1.00 139.72 121 VAL D N 1
ATOM 7452 C CA . VAL D 2 111 ? -14.480 -1.984 74.336 1.00 139.55 121 VAL D CA 1
ATOM 7453 C C . VAL D 2 111 ? -13.787 -0.864 75.108 1.00 135.84 121 VAL D C 1
ATOM 7454 O O . VAL D 2 111 ? -12.560 -0.816 75.199 1.00 134.68 121 VAL D O 1
ATOM 7458 N N . LEU D 2 112 ? -14.599 0.019 75.681 1.00 136.16 122 LEU D N 1
ATOM 7459 C CA . LEU D 2 112 ? -14.129 1.208 76.382 1.00 134.39 122 LEU D CA 1
ATOM 7460 C C . LEU D 2 112 ? -13.916 1.005 77.876 1.00 134.00 122 LEU D C 1
ATOM 7461 O O . LEU D 2 112 ? -14.863 1.090 78.649 1.00 135.86 122 LEU D O 1
ATOM 7466 N N . ILE D 2 113 ? -12.674 0.759 78.282 1.00 134.87 123 ILE D N 1
ATOM 7467 C CA . ILE D 2 113 ? -12.304 0.782 79.695 1.00 134.55 123 ILE D CA 1
ATOM 7468 C C . ILE D 2 113 ? -12.478 2.208 80.211 1.00 133.40 123 ILE D C 1
ATOM 7469 O O . ILE D 2 113 ? -11.546 2.826 80.721 1.00 130.43 123 ILE D O 1
ATOM 7474 N N . HIS D 2 114 ? -13.699 2.709 80.070 1.00 139.12 124 HIS D N 1
ATOM 7475 C CA . HIS D 2 114 ? -14.048 4.108 80.298 1.00 142.55 124 HIS D CA 1
ATOM 7476 C C . HIS D 2 114 ? -13.788 4.597 81.717 1.00 145.57 124 HIS D C 1
ATOM 7477 O O . HIS D 2 114 ? -13.296 3.859 82.569 1.00 147.88 124 HIS D O 1
ATOM 7484 N N . LYS D 2 115 ? -14.087 5.872 81.935 1.00 149.39 125 LYS D N 1
ATOM 7485 C CA . LYS D 2 115 ? -14.290 6.422 83.270 1.00 153.36 125 LYS D CA 1
ATOM 7486 C C . LYS D 2 115 ? -13.041 6.502 84.155 1.00 154.73 125 LYS D C 1
ATOM 7487 O O . LYS D 2 115 ? -13.153 6.835 85.335 1.00 156.95 125 LYS D O 1
ATOM 7493 N N . PHE D 2 123 ? -1.060 3.498 86.199 1.00 167.12 133 PHE D N 1
ATOM 7494 C CA . PHE D 2 123 ? -1.929 2.562 86.916 1.00 166.97 133 PHE D CA 1
ATOM 7495 C C . PHE D 2 123 ? -2.961 1.977 85.942 1.00 166.03 133 PHE D C 1
ATOM 7496 O O . PHE D 2 123 ? -3.809 1.164 86.324 1.00 163.72 133 PHE D O 1
ATOM 7504 N N . LYS D 2 124 ? -2.879 2.423 84.686 1.00 165.83 134 LYS D N 1
ATOM 7505 C CA . LYS D 2 124 ? -3.705 1.912 83.593 1.00 163.50 134 LYS D CA 1
ATOM 7506 C C . LYS D 2 124 ? -3.207 0.539 83.147 1.00 160.93 134 LYS D C 1
ATOM 7507 O O . LYS D 2 124 ? -3.999 -0.355 82.832 1.00 158.21 134 LYS D O 1
ATOM 7513 N N . VAL D 2 125 ? -1.886 0.385 83.114 1.00 160.72 135 VAL D N 1
ATOM 7514 C CA . VAL D 2 125 ? -1.264 -0.865 82.704 1.00 161.31 135 VAL D CA 1
ATOM 7515 C C . VAL D 2 125 ? -1.867 -2.033 83.490 1.00 161.96 135 VAL D C 1
ATOM 7516 O O . VAL D 2 125 ? -2.174 -3.091 82.923 1.00 160.36 135 VAL D O 1
ATOM 7520 N N . ASP D 2 126 ? -2.069 -1.815 84.789 1.00 162.39 136 ASP D N 1
ATOM 7521 C CA . ASP D 2 126 ? -2.585 -2.842 85.700 1.00 160.54 136 ASP D CA 1
ATOM 7522 C C . ASP D 2 126 ? -4.037 -3.263 85.424 1.00 158.30 136 ASP D C 1
ATOM 7523 O O . ASP D 2 126 ? -4.286 -4.379 84.951 1.00 155.48 136 ASP D O 1
ATOM 7528 N N . ALA D 2 127 ? -4.986 -2.376 85.727 1.00 158.86 137 ALA D N 1
ATOM 7529 C CA . ALA D 2 127 ? -6.410 -2.656 85.517 1.00 154.68 137 ALA D CA 1
ATOM 7530 C C . ALA D 2 127 ? -6.724 -3.042 84.065 1.00 153.71 137 ALA D C 1
ATOM 7531 O O . ALA D 2 127 ? -7.705 -3.744 83.803 1.00 151.97 137 ALA D O 1
ATOM 7533 N N . GLN D 2 128 ? -5.894 -2.587 83.126 1.00 156.18 138 GLN D N 1
ATOM 7534 C CA . GLN D 2 128 ? -6.059 -2.954 81.715 1.00 152.53 138 GLN D CA 1
ATOM 7535 C C . GLN D 2 128 ? -5.595 -4.386 81.418 1.00 150.78 138 GLN D C 1
ATOM 7536 O O . GLN D 2 128 ? -6.341 -5.165 80.823 1.00 147.69 138 GLN D O 1
ATOM 7542 N N . ARG D 2 129 ? -4.374 -4.740 81.826 1.00 155.00 139 ARG D N 1
ATOM 7543 C CA . ARG D 2 129 ? -3.900 -6.114 81.616 1.00 154.69 139 ARG D CA 1
ATOM 7544 C C . ARG D 2 129 ? -4.699 -7.069 82.501 1.00 152.58 139 ARG D C 1
ATOM 7545 O O . ARG D 2 129 ? -4.559 -8.291 82.411 1.00 152.16 139 ARG D O 1
ATOM 7553 N N . ASP D 2 130 ? -5.538 -6.486 83.355 1.00 151.51 140 ASP D N 1
ATOM 7554 C CA . ASP D 2 130 ? -6.565 -7.233 84.073 1.00 149.28 140 ASP D CA 1
ATOM 7555 C C . ASP D 2 130 ? -7.767 -7.447 83.146 1.00 146.17 140 ASP D C 1
ATOM 7556 O O . ASP D 2 130 ? -7.959 -8.545 82.633 1.00 145.65 140 ASP D O 1
ATOM 7561 N N . ILE D 2 131 ? -8.547 -6.392 82.904 1.00 144.39 141 ILE D N 1
ATOM 7562 C CA . ILE D 2 131 ? -9.766 -6.501 82.095 1.00 142.82 141 ILE D CA 1
ATOM 7563 C C . ILE D 2 131 ? -9.550 -7.312 80.824 1.00 141.93 141 ILE D C 1
ATOM 7564 O O . ILE D 2 131 ? -10.425 -8.067 80.402 1.00 141.71 141 ILE D O 1
ATOM 7577 N N . GLN D 2 133 ? -7.352 -9.761 80.368 1.00 146.81 143 GLN D N 1
ATOM 7578 C CA . GLN D 2 133 ? -7.292 -11.173 80.724 1.00 146.19 143 GLN D CA 1
ATOM 7579 C C . GLN D 2 133 ? -8.667 -11.701 81.147 1.00 148.69 143 GLN D C 1
ATOM 7580 O O . GLN D 2 133 ? -9.136 -12.698 80.605 1.00 150.48 143 GLN D O 1
ATOM 7586 N N . ARG D 2 134 ? -9.316 -11.027 82.096 1.00 148.75 144 ARG D N 1
ATOM 7587 C CA . ARG D 2 134 ? -10.672 -11.394 82.509 1.00 147.38 144 ARG D CA 1
ATOM 7588 C C . ARG D 2 134 ? -11.575 -11.648 81.293 1.00 150.22 144 ARG D C 1
ATOM 7589 O O . ARG D 2 134 ? -12.380 -12.581 81.306 1.00 152.13 144 ARG D O 1
ATOM 7597 N N . THR D 2 135 ? -11.447 -10.820 80.253 1.00 150.24 145 THR D N 1
ATOM 7598 C CA . THR D 2 135 ? -12.293 -10.954 79.057 1.00 150.20 145 THR D CA 1
ATOM 7599 C C . THR D 2 135 ? -11.750 -11.937 78.022 1.00 149.47 145 THR D C 1
ATOM 7600 O O . THR D 2 135 ? -12.473 -12.357 77.122 1.00 151.15 145 THR D O 1
ATOM 7604 N N . GLY D 2 136 ? -10.474 -12.282 78.136 1.00 149.55 146 GLY D N 1
ATOM 7605 C CA . GLY D 2 136 ? -9.919 -13.373 77.354 1.00 151.18 146 GLY D CA 1
ATOM 7606 C C . GLY D 2 136 ? -10.092 -14.695 78.085 1.00 153.19 146 GLY D C 1
ATOM 7607 O O . GLY D 2 136 ? -9.602 -15.734 77.637 1.00 151.87 146 GLY D O 1
ATOM 7608 N N . GLU D 2 137 ? -10.786 -14.640 79.223 1.00 152.49 147 GLU D N 1
ATOM 7609 C CA . GLU D 2 137 ? -11.006 -15.799 80.091 1.00 150.31 147 GLU D CA 1
ATOM 7610 C C . GLU D 2 137 ? -12.494 -16.079 80.318 1.00 152.70 147 GLU D C 1
ATOM 7611 O O . GLU D 2 137 ? -12.868 -17.199 80.667 1.00 152.72 147 GLU D O 1
ATOM 7617 N N . GLU D 2 138 ? -13.333 -15.058 80.158 1.00 151.28 148 GLU D N 1
ATOM 7618 C CA . GLU D 2 138 ? -14.780 -15.249 80.169 1.00 149.93 148 GLU D CA 1
ATOM 7619 C C . GLU D 2 138 ? -15.220 -15.547 78.742 1.00 151.95 148 GLU D C 1
ATOM 7620 O O . GLU D 2 138 ? -16.255 -16.173 78.508 1.00 150.88 148 GLU D O 1
ATOM 7626 N N . LEU D 2 139 ? -14.405 -15.082 77.796 1.00 153.74 149 LEU D N 1
ATOM 7627 C CA . LEU D 2 139 ? -14.520 -15.439 76.386 1.00 155.01 149 LEU D CA 1
ATOM 7628 C C . LEU D 2 139 ? -13.903 -16.813 76.141 1.00 156.69 149 LEU D C 1
ATOM 7629 O O . LEU D 2 139 ? -14.403 -17.590 75.329 1.00 160.24 149 LEU D O 1
ATOM 7634 N N . LEU D 2 140 ? -12.810 -17.100 76.845 1.00 154.36 150 LEU D N 1
ATOM 7635 C CA . LEU D 2 140 ? -12.095 -18.374 76.717 1.00 155.58 150 LEU D CA 1
ATOM 7636 C C . LEU D 2 140 ? -12.964 -19.582 77.113 1.00 157.17 150 LEU D C 1
ATOM 7637 O O . LEU D 2 140 ? -12.648 -20.722 76.759 1.00 155.75 150 LEU D O 1
ATOM 7642 N N . GLU D 2 141 ? -14.059 -19.319 77.833 1.00 157.16 151 GLU D N 1
ATOM 7643 C CA . GLU D 2 141 ? -14.984 -20.359 78.319 1.00 157.41 151 GLU D CA 1
ATOM 7644 C C . GLU D 2 141 ? -15.900 -20.927 77.225 1.00 159.26 151 GLU D C 1
ATOM 7645 O O . GLU D 2 141 ? -15.422 -21.297 76.151 1.00 161.04 151 GLU D O 1
ATOM 7651 N N . LEU D 2 142 ? -17.203 -21.021 77.504 1.00 153.99 152 LEU D N 1
ATOM 7652 C CA . LEU D 2 142 ? -18.156 -21.422 76.465 1.00 154.95 152 LEU D CA 1
ATOM 7653 C C . LEU D 2 142 ? -18.099 -20.379 75.338 1.00 158.34 152 LEU D C 1
ATOM 7654 O O . LEU D 2 142 ? -18.338 -19.187 75.563 1.00 157.55 152 LEU D O 1
ATOM 7659 N N . GLY D 2 143 ? -17.774 -20.846 74.133 1.00 158.01 153 GLY D N 1
ATOM 7660 C CA . GLY D 2 143 ? -17.346 -19.983 73.046 1.00 158.67 153 GLY D CA 1
ATOM 7661 C C . GLY D 2 143 ? -15.826 -19.980 73.021 1.00 161.11 153 GLY D C 1
ATOM 7662 O O . GLY D 2 143 ? -15.194 -20.345 74.007 1.00 159.23 153 GLY D O 1
ATOM 7663 N N . LEU D 2 144 ? -15.227 -19.575 71.906 1.00 166.01 154 LEU D N 1
ATOM 7664 C CA . LEU D 2 144 ? -13.768 -19.623 71.786 1.00 166.38 154 LEU D CA 1
ATOM 7665 C C . LEU D 2 144 ? -13.098 -18.239 71.685 1.00 169.67 154 LEU D C 1
ATOM 7666 O O . LEU D 2 144 ? -13.754 -17.200 71.841 1.00 166.94 154 LEU D O 1
ATOM 7671 N N . ASP D 2 145 ? -11.784 -18.251 71.445 1.00 171.40 155 ASP D N 1
ATOM 7672 C CA . ASP D 2 145 ? -10.973 -17.044 71.240 1.00 173.47 155 ASP D CA 1
ATOM 7673 C C . ASP D 2 145 ? -11.250 -16.454 69.853 1.00 175.14 155 ASP D C 1
ATOM 7674 O O . ASP D 2 145 ? -12.398 -16.146 69.520 1.00 174.52 155 ASP D O 1
ATOM 7679 N N . GLY D 2 146 ? -10.194 -16.302 69.051 1.00 176.72 156 GLY D N 1
ATOM 7680 C CA . GLY D 2 146 ? -10.308 -15.828 67.680 1.00 173.41 156 GLY D CA 1
ATOM 7681 C C . GLY D 2 146 ? -10.677 -14.363 67.533 1.00 172.12 156 GLY D C 1
ATOM 7682 O O . GLY D 2 146 ? -10.197 -13.691 66.618 1.00 170.24 156 GLY D O 1
ATOM 7683 N N . VAL D 2 147 ? -11.533 -13.873 68.431 1.00 173.30 157 VAL D N 1
ATOM 7684 C CA . VAL D 2 147 ? -11.988 -12.482 68.407 1.00 171.37 157 VAL D CA 1
ATOM 7685 C C . VAL D 2 147 ? -10.818 -11.508 68.577 1.00 169.85 157 VAL D C 1
ATOM 7686 O O . VAL D 2 147 ? -9.831 -11.817 69.253 1.00 171.34 157 VAL D O 1
ATOM 7690 N N . GLN D 2 148 ? -10.927 -10.339 67.950 1.00 166.56 158 GLN D N 1
ATOM 7691 C CA . GLN D 2 148 ? -9.872 -9.332 68.023 1.00 164.29 158 GLN D CA 1
ATOM 7692 C C . GLN D 2 148 ? -10.279 -8.165 68.923 1.00 160.37 158 GLN D C 1
ATOM 7693 O O . GLN D 2 148 ? -10.368 -7.025 68.466 1.00 159.90 158 GLN D O 1
ATOM 7699 N N . VAL D 2 149 ? -10.516 -8.455 70.201 1.00 158.61 159 VAL D N 1
ATOM 7700 C CA . VAL D 2 149 ? -11.033 -7.458 71.138 1.00 154.31 159 VAL D CA 1
ATOM 7701 C C . VAL D 2 149 ? -10.077 -6.287 71.359 1.00 151.21 159 VAL D C 1
ATOM 7702 O O . VAL D 2 149 ? -9.019 -6.436 71.973 1.00 150.46 159 VAL D O 1
ATOM 7706 N N . SER D 2 150 ? -10.467 -5.122 70.850 1.00 148.71 160 SER D N 1
ATOM 7707 C CA . SER D 2 150 ? -9.683 -3.905 70.999 1.00 146.36 160 SER D CA 1
ATOM 7708 C C . SER D 2 150 ? -10.149 -3.130 72.228 1.00 142.06 160 SER D C 1
ATOM 7709 O O . SER D 2 150 ? -11.347 -2.923 72.420 1.00 140.97 160 SER D O 1
ATOM 7712 N N . PHE D 2 151 ? -9.198 -2.701 73.054 1.00 140.01 161 PHE D N 1
ATOM 7713 C CA . PHE D 2 151 ? -9.516 -1.962 74.276 1.00 139.32 161 PHE D CA 1
ATOM 7714 C C . PHE D 2 151 ? -9.062 -0.510 74.216 1.00 135.31 161 PHE D C 1
ATOM 7715 O O . PHE D 2 151 ? -7.919 -0.228 73.855 1.00 131.95 161 PHE D O 1
ATOM 7723 N N . TYR D 2 152 ? -9.959 0.400 74.596 1.00 134.86 162 TYR D N 1
ATOM 7724 C CA . TYR D 2 152 ? -9.679 1.836 74.587 1.00 131.99 162 TYR D CA 1
ATOM 7725 C C . TYR D 2 152 ? -9.869 2.447 75.977 1.00 129.74 162 TYR D C 1
ATOM 7726 O O . TYR D 2 152 ? -10.941 2.332 76.557 1.00 134.76 162 TYR D O 1
ATOM 7735 N N . LEU D 2 153 ? -8.836 3.091 76.510 1.00 128.67 163 LEU D N 1
ATOM 7736 C CA . LEU D 2 153 ? -8.969 3.832 77.763 1.00 131.28 163 LEU D CA 1
ATOM 7737 C C . LEU D 2 153 ? -9.703 5.143 77.491 1.00 132.81 163 LEU D C 1
ATOM 7738 O O . LEU D 2 153 ? -9.525 5.739 76.434 1.00 134.66 163 LEU D O 1
ATOM 7743 N N . THR D 2 154 ? -10.514 5.602 78.438 1.00 133.98 164 THR D N 1
ATOM 7744 C CA . THR D 2 154 ? -11.429 6.711 78.166 1.00 135.18 164 THR D CA 1
ATOM 7745 C C . THR D 2 154 ? -11.524 7.703 79.340 1.00 141.59 164 THR D C 1
ATOM 7746 O O . THR D 2 154 ? -10.769 7.592 80.310 1.00 140.42 164 THR D O 1
ATOM 7750 N N . SER D 2 155 ? -12.442 8.672 79.244 1.00 144.74 165 SER D N 1
ATOM 7751 C CA . SER D 2 155 ? -12.564 9.736 80.250 1.00 145.39 165 SER D CA 1
ATOM 7752 C C . SER D 2 155 ? -13.911 10.505 80.269 1.00 148.69 165 SER D C 1
ATOM 7753 O O . SER D 2 155 ? -14.622 10.493 81.276 1.00 153.07 165 SER D O 1
ATOM 7756 N N . ILE D 2 156 ? -14.246 11.159 79.157 1.00 146.84 166 ILE D N 1
ATOM 7757 C CA . ILE D 2 156 ? -15.375 12.108 79.053 1.00 150.32 166 ILE D CA 1
ATOM 7758 C C . ILE D 2 156 ? -15.036 13.494 79.616 1.00 153.43 166 ILE D C 1
ATOM 7759 O O . ILE D 2 156 ? -15.720 14.484 79.333 1.00 155.63 166 ILE D O 1
ATOM 7764 N N . PHE D 2 157 ? -13.978 13.543 80.420 1.00 152.12 167 PHE D N 1
ATOM 7765 C CA . PHE D 2 157 ? -13.408 14.797 80.893 1.00 151.14 167 PHE D CA 1
ATOM 7766 C C . PHE D 2 157 ? -12.240 15.194 79.994 1.00 146.45 167 PHE D C 1
ATOM 7767 O O . PHE D 2 157 ? -11.982 16.380 79.775 1.00 145.26 167 PHE D O 1
ATOM 7775 N N . ASP D 2 158 ? -11.541 14.186 79.476 1.00 145.53 168 ASP D N 1
ATOM 7776 C CA . ASP D 2 158 ? -10.430 14.398 78.546 1.00 143.60 168 ASP D CA 1
ATOM 7777 C C . ASP D 2 158 ? -10.891 14.326 77.088 1.00 135.28 168 ASP D C 1
ATOM 7778 O O . ASP D 2 158 ? -12.056 14.585 76.771 1.00 134.84 168 ASP D O 1
ATOM 7783 N N . HIS D 2 159 ? -9.960 13.974 76.207 1.00 127.16 169 HIS D N 1
ATOM 7784 C CA . HIS D 2 159 ? -10.240 13.852 74.778 1.00 122.02 169 HIS D CA 1
ATOM 7785 C C . HIS D 2 159 ? -10.110 12.390 74.318 1.00 119.90 169 HIS D C 1
ATOM 7786 O O . HIS D 2 159 ? -10.265 12.084 73.132 1.00 115.70 169 HIS D O 1
ATOM 7793 N N . SER D 2 160 ? -9.825 11.489 75.256 1.00 123.02 170 SER D N 1
ATOM 7794 C CA . SER D 2 160 ? -9.654 10.070 74.924 1.00 122.14 170 SER D CA 1
ATOM 7795 C C . SER D 2 160 ? -10.956 9.350 74.513 1.00 119.70 170 SER D C 1
ATOM 7796 O O . SER D 2 160 ? -10.910 8.261 73.920 1.00 118.96 170 SER D O 1
ATOM 7799 N N . ILE D 2 161 ? -12.103 9.959 74.809 1.00 113.24 171 ILE D N 1
ATOM 7800 C CA . ILE D 2 161 ? -13.375 9.477 74.281 1.00 113.19 171 ILE D CA 1
ATOM 7801 C C . ILE D 2 161 ? -13.476 9.712 72.775 1.00 110.65 171 ILE D C 1
ATOM 7802 O O . ILE D 2 161 ? -13.845 8.812 72.013 1.00 109.22 171 ILE D O 1
ATOM 7807 N N . TYR D 2 162 ? -13.143 10.928 72.347 1.00 113.83 172 TYR D N 1
ATOM 7808 C CA . TYR D 2 162 ? -13.147 11.276 70.927 1.00 106.60 172 TYR D CA 1
ATOM 7809 C C . TYR D 2 162 ? -12.017 10.564 70.188 1.00 105.04 172 TYR D C 1
ATOM 7810 O O . TYR D 2 162 ? -12.174 10.170 69.039 1.00 102.11 172 TYR D O 1
ATOM 7819 N N . GLU D 2 163 ? -10.877 10.408 70.856 1.00 102.64 173 GLU D N 1
ATOM 7820 C CA . GLU D 2 163 ? -9.784 9.609 70.320 1.00 104.70 173 GLU D CA 1
ATOM 7821 C C . GLU D 2 163 ? -10.238 8.182 70.058 1.00 109.49 173 GLU D C 1
ATOM 7822 O O . GLU D 2 163 ? -9.934 7.615 69.003 1.00 111.42 173 GLU D O 1
ATOM 7828 N N . ALA D 2 164 ? -10.959 7.603 71.020 1.00 115.38 174 ALA D N 1
ATOM 7829 C CA . ALA D 2 164 ? -11.476 6.234 70.888 1.00 112.67 174 ALA D CA 1
ATOM 7830 C C . ALA D 2 164 ? -12.494 6.086 69.752 1.00 111.16 174 ALA D C 1
ATOM 7831 O O . ALA D 2 164 ? -12.362 5.188 68.918 1.00 114.15 174 ALA D O 1
ATOM 7833 N N . PHE D 2 165 ? -13.496 6.963 69.710 1.00 108.92 175 PHE D N 1
ATOM 7834 C CA . PHE D 2 165 ? -14.488 6.916 68.627 1.00 112.30 175 PHE D CA 1
ATOM 7835 C C . PHE D 2 165 ? -13.881 7.184 67.249 1.00 115.28 175 PHE D C 1
ATOM 7836 O O . PHE D 2 165 ? -14.307 6.618 66.235 1.00 116.65 175 PHE D O 1
ATOM 7844 N N . SER D 2 166 ? -12.880 8.049 67.221 1.00 112.17 176 SER D N 1
ATOM 7845 C CA . SER D 2 166 ? -12.134 8.285 66.007 1.00 111.14 176 SER D CA 1
ATOM 7846 C C . SER D 2 166 ? -11.472 6.983 65.580 1.00 114.35 176 SER D C 1
ATOM 7847 O O . SER D 2 166 ? -11.758 6.471 64.508 1.00 117.59 176 SER D O 1
ATOM 7850 N N . ARG D 2 167 ? -10.609 6.438 66.433 1.00 112.60 177 ARG D N 1
ATOM 7851 C CA . ARG D 2 167 ? -9.880 5.218 66.105 1.00 114.07 177 ARG D CA 1
ATOM 7852 C C . ARG D 2 167 ? -10.810 4.065 65.730 1.00 121.70 177 ARG D C 1
ATOM 7853 O O . ARG D 2 167 ? -10.397 3.128 65.040 1.00 123.01 177 ARG D O 1
ATOM 7861 N N . ILE D 2 168 ? -12.057 4.129 66.201 1.00 121.71 178 ILE D N 1
ATOM 7862 C CA . ILE D 2 168 ? -13.072 3.145 65.818 1.00 122.11 178 ILE D CA 1
ATOM 7863 C C . ILE D 2 168 ? -13.559 3.380 64.399 1.00 126.17 178 ILE D C 1
ATOM 7864 O O . ILE D 2 168 ? -13.628 2.443 63.604 1.00 131.95 178 ILE D O 1
ATOM 7869 N N . VAL D 2 169 ? -13.903 4.627 64.084 1.00 126.51 179 VAL D N 1
ATOM 7870 C CA . VAL D 2 169 ? -14.388 4.956 62.742 1.00 127.02 179 VAL D CA 1
ATOM 7871 C C . VAL D 2 169 ? -13.311 4.789 61.662 1.00 130.57 179 VAL D C 1
ATOM 7872 O O . VAL D 2 169 ? -13.595 4.306 60.567 1.00 135.21 179 VAL D O 1
ATOM 7876 N N . GLN D 2 170 ? -12.079 5.173 61.980 1.00 129.90 180 GLN D N 1
ATOM 7877 C CA . GLN D 2 170 ? -10.965 5.100 61.038 1.00 128.57 180 GLN D CA 1
ATOM 7878 C C . GLN D 2 170 ? -10.791 3.688 60.470 1.00 135.31 180 GLN D C 1
ATOM 7879 O O . GLN D 2 170 ? -10.595 3.523 59.261 1.00 137.93 180 GLN D O 1
ATOM 7885 N N . LYS D 2 171 ? -10.840 2.680 61.348 1.00 136.60 181 LYS D N 1
ATOM 7886 C CA . LYS D 2 171 ? -10.924 1.272 60.928 1.00 139.29 181 LYS D CA 1
ATOM 7887 C C . LYS D 2 171 ? -12.385 0.798 60.893 1.00 139.83 181 LYS D C 1
ATOM 7888 O O . LYS D 2 171 ? -12.861 0.116 61.811 1.00 140.92 181 LYS D O 1
ATOM 7894 N N . LEU D 2 172 ? -13.078 1.185 59.822 1.00 138.05 182 LEU D N 1
ATOM 7895 C CA . LEU D 2 172 ? -14.499 0.903 59.599 1.00 139.86 182 LEU D CA 1
ATOM 7896 C C . LEU D 2 172 ? -14.864 1.647 58.323 1.00 140.04 182 LEU D C 1
ATOM 7897 O O . LEU D 2 172 ? -15.879 1.386 57.677 1.00 138.81 182 LEU D O 1
ATOM 7902 N N . ILE D 2 173 ? -14.005 2.594 57.977 1.00 140.53 183 ILE D N 1
ATOM 7903 C CA . ILE D 2 173 ? -14.123 3.323 56.732 1.00 143.85 183 ILE D CA 1
ATOM 7904 C C . ILE D 2 173 ? -13.352 2.540 55.664 1.00 146.37 183 ILE D C 1
ATOM 7905 O O . ILE D 2 173 ? -12.341 1.891 55.968 1.00 143.39 183 ILE D O 1
ATOM 7910 N N . PRO D 2 174 ? -13.843 2.567 54.413 1.00 148.77 184 PRO D N 1
ATOM 7911 C CA . PRO D 2 174 ? -13.039 1.982 53.337 1.00 144.09 184 PRO D CA 1
ATOM 7912 C C . PRO D 2 174 ? -11.708 2.712 53.235 1.00 143.24 184 PRO D C 1
ATOM 7913 O O . PRO D 2 174 ? -11.662 3.934 53.390 1.00 144.49 184 PRO D O 1
ATOM 7917 N N . GLU D 2 175 ? -10.637 1.966 52.999 1.00 141.85 185 GLU D N 1
ATOM 7918 C CA . GLU D 2 175 ? -9.334 2.558 52.693 1.00 144.04 185 GLU D CA 1
ATOM 7919 C C . GLU D 2 175 ? -8.662 3.329 53.827 1.00 139.71 185 GLU D C 1
ATOM 7920 O O . GLU D 2 175 ? -8.501 4.548 53.776 1.00 133.77 185 GLU D O 1
ATOM 7926 N N . LEU D 2 176 ? -8.264 2.590 54.850 1.00 140.33 186 LEU D N 1
ATOM 7927 C CA . LEU D 2 176 ? -7.351 3.108 55.843 1.00 137.14 186 LEU D CA 1
ATOM 7928 C C . LEU D 2 176 ? -5.970 3.192 55.197 1.00 133.30 186 LEU D C 1
ATOM 7929 O O . LEU D 2 176 ? -5.161 4.042 55.551 1.00 130.34 186 LEU D O 1
ATOM 7934 N N . SER D 2 177 ? -5.725 2.310 54.229 1.00 137.57 187 SER D N 1
ATOM 7935 C CA . SER D 2 177 ? -4.396 2.099 53.631 1.00 138.86 187 SER D CA 1
ATOM 7936 C C . SER D 2 177 ? -3.657 3.385 53.184 1.00 135.26 187 SER D C 1
ATOM 7937 O O . SER D 2 177 ? -2.829 3.927 53.932 1.00 129.99 187 SER D O 1
ATOM 7940 N N . PHE D 2 178 ? -3.941 3.855 51.966 1.00 135.74 188 PHE D N 1
ATOM 7941 C CA . PHE D 2 178 ? -3.331 5.090 51.454 1.00 133.07 188 PHE D CA 1
ATOM 7942 C C . PHE D 2 178 ? -3.975 6.374 52.018 1.00 127.63 188 PHE D C 1
ATOM 7943 O O . PHE D 2 178 ? -3.327 7.416 52.049 1.00 126.04 188 PHE D O 1
ATOM 7951 N N . LEU D 2 179 ? -5.231 6.306 52.467 1.00 124.36 189 LEU D N 1
ATOM 7952 C CA . LEU D 2 179 ? -5.869 7.477 53.089 1.00 123.67 189 LEU D CA 1
ATOM 7953 C C . LEU D 2 179 ? -5.146 7.902 54.374 1.00 119.74 189 LEU D C 1
ATOM 7954 O O . LEU D 2 179 ? -5.519 8.876 55.016 1.00 112.51 189 LEU D O 1
ATOM 7959 N N . GLU D 2 180 ? -4.115 7.150 54.741 1.00 119.66 190 GLU D N 1
ATOM 7960 C CA . GLU D 2 180 ? -3.265 7.484 55.871 1.00 115.44 190 GLU D CA 1
ATOM 7961 C C . GLU D 2 180 ? -1.831 7.466 55.377 1.00 117.14 190 GLU D C 1
ATOM 7962 O O . GLU D 2 180 ? -0.921 7.932 56.055 1.00 115.49 190 GLU D O 1
ATOM 7968 N N . ASN D 2 181 ? -1.633 6.899 54.191 1.00 120.91 191 ASN D N 1
ATOM 7969 C CA . ASN D 2 181 ? -0.378 7.073 53.475 1.00 120.64 191 ASN D CA 1
ATOM 7970 C C . ASN D 2 181 ? -0.383 8.451 52.826 1.00 117.78 191 ASN D C 1
ATOM 7971 O O . ASN D 2 181 ? 0.642 9.123 52.747 1.00 117.55 191 ASN D O 1
ATOM 7984 N N . LEU D 2 183 ? -1.390 11.166 54.027 1.00 109.68 193 LEU D N 1
ATOM 7985 C CA . LEU D 2 183 ? -0.865 12.160 54.950 1.00 106.01 193 LEU D CA 1
ATOM 7986 C C . LEU D 2 183 ? 0.277 11.646 55.806 1.00 105.89 193 LEU D C 1
ATOM 7987 O O . LEU D 2 183 ? 0.988 12.425 56.425 1.00 106.89 193 LEU D O 1
ATOM 7992 N N . ASP D 2 184 ? 0.471 10.339 55.834 1.00 109.92 194 ASP D N 1
ATOM 7993 C CA . ASP D 2 184 ? 1.666 9.820 56.470 1.00 111.68 194 ASP D CA 1
ATOM 7994 C C . ASP D 2 184 ? 2.814 10.025 55.501 1.00 112.88 194 ASP D C 1
ATOM 7995 O O . ASP D 2 184 ? 3.546 11.010 55.582 1.00 111.65 194 ASP D O 1
ATOM 8000 N N . ASN D 2 185 ? 2.955 9.088 54.570 1.00 119.49 195 ASN D N 1
ATOM 8001 C CA . ASN D 2 185 ? 3.974 9.173 53.527 1.00 121.92 195 ASN D CA 1
ATOM 8002 C C . ASN D 2 185 ? 3.852 10.523 52.824 1.00 118.32 195 ASN D C 1
ATOM 8003 O O . ASN D 2 185 ? 4.706 11.409 52.981 1.00 113.94 195 ASN D O 1
ATOM 8008 N N . LEU D 2 186 ? 2.756 10.680 52.086 1.00 116.16 196 LEU D N 1
ATOM 8009 C CA . LEU D 2 186 ? 2.585 11.809 51.186 1.00 115.62 196 LEU D CA 1
ATOM 8010 C C . LEU D 2 186 ? 2.483 13.166 51.900 1.00 113.03 196 LEU D C 1
ATOM 8011 O O . LEU D 2 186 ? 2.272 14.196 51.246 1.00 110.91 196 LEU D O 1
ATOM 8016 N N . ILE D 2 187 ? 2.640 13.159 53.229 1.00 110.31 197 ILE D N 1
ATOM 8017 C CA . ILE D 2 187 ? 2.953 14.385 53.984 1.00 102.37 197 ILE D CA 1
ATOM 8018 C C . ILE D 2 187 ? 4.069 14.179 55.026 1.00 99.80 197 ILE D C 1
ATOM 8019 O O . ILE D 2 187 ? 3.952 14.572 56.183 1.00 88.46 197 ILE D O 1
ATOM 8024 N N . GLN D 2 188 ? 5.136 13.506 54.607 1.00 103.99 198 GLN D N 1
ATOM 8025 C CA . GLN D 2 188 ? 6.422 13.660 55.276 1.00 101.52 198 GLN D CA 1
ATOM 8026 C C . GLN D 2 188 ? 7.529 13.892 54.254 1.00 98.42 198 GLN D C 1
ATOM 8027 O O . GLN D 2 188 ? 8.708 13.555 54.445 1.00 89.78 198 GLN D O 1
ATOM 8033 N N . HIS D 2 189 ? 7.076 14.471 53.149 1.00 95.91 199 HIS D N 1
ATOM 8034 C CA . HIS D 2 189 ? 7.889 15.295 52.286 1.00 94.44 199 HIS D CA 1
ATOM 8035 C C . HIS D 2 189 ? 7.489 16.739 52.627 1.00 92.23 199 HIS D C 1
ATOM 8036 O O . HIS D 2 189 ? 6.956 17.464 51.780 1.00 89.93 199 HIS D O 1
ATOM 8043 N N . SER D 2 190 ? 7.735 17.129 53.884 1.00 91.21 200 SER D N 1
ATOM 8044 C CA . SER D 2 190 ? 7.234 18.385 54.460 1.00 83.53 200 SER D CA 1
ATOM 8045 C C . SER D 2 190 ? 7.811 18.667 55.847 1.00 82.83 200 SER D C 1
ATOM 8046 O O . SER D 2 190 ? 8.611 17.887 56.368 1.00 89.37 200 SER D O 1
ATOM 8049 N N . LYS D 2 191 ? 7.419 19.789 56.444 1.00 77.10 201 LYS D N 1
ATOM 8050 C CA . LYS D 2 191 ? 7.926 20.141 57.771 1.00 77.81 201 LYS D CA 1
ATOM 8051 C C . LYS D 2 191 ? 6.895 19.819 58.857 1.00 80.16 201 LYS D C 1
ATOM 8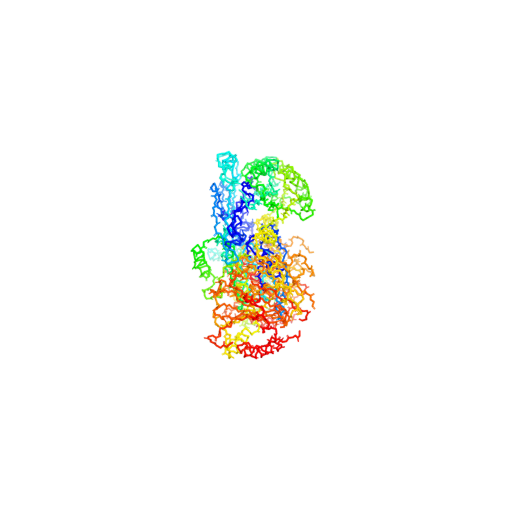052 O O . LYS D 2 191 ? 7.168 19.956 60.046 1.00 79.94 201 LYS D O 1
ATOM 8058 N N . ILE D 2 192 ? 5.715 19.390 58.407 1.00 79.90 202 ILE D N 1
ATOM 8059 C CA . ILE D 2 192 ? 4.618 18.904 59.232 1.00 71.85 202 ILE D CA 1
ATOM 8060 C C . ILE D 2 192 ? 5.053 17.710 60.064 1.00 78.93 202 ILE D C 1
ATOM 8061 O O . ILE D 2 192 ? 5.992 17.007 59.691 1.00 85.63 202 ILE D O 1
ATOM 8066 N N . GLU D 2 193 ? 4.377 17.473 61.187 1.00 79.50 203 GLU D N 1
ATOM 8067 C CA . GLU D 2 193 ? 4.746 16.370 62.073 1.00 78.89 203 GLU D CA 1
ATOM 8068 C C . GLU D 2 193 ? 3.577 15.590 62.647 1.00 80.97 203 GLU D C 1
ATOM 8069 O O . GLU D 2 193 ? 3.777 14.530 63.218 1.00 86.76 203 GLU D O 1
ATOM 8075 N N . LYS D 2 194 ? 2.368 16.118 62.501 1.00 77.43 204 LYS D N 1
ATOM 8076 C CA . LYS D 2 194 ? 1.156 15.317 62.619 1.00 81.14 204 LYS D CA 1
ATOM 8077 C C . LYS D 2 194 ? 0.034 16.051 61.932 1.00 78.84 204 LYS D C 1
ATOM 8078 O O . LYS D 2 194 ? -0.065 17.273 62.021 1.00 81.03 204 LYS D O 1
ATOM 8084 N N . ALA D 2 195 ? -0.813 15.302 61.243 1.00 79.59 205 ALA D N 1
ATOM 8085 C CA . ALA D 2 195 ? -2.024 15.861 60.663 1.00 81.97 205 ALA D CA 1
ATOM 8086 C C . ALA D 2 195 ? -3.254 15.111 61.180 1.00 81.42 205 ALA D C 1
ATOM 8087 O O . ALA D 2 195 ? -3.138 14.076 61.811 1.00 86.31 205 ALA D O 1
ATOM 8089 N N . PHE D 2 196 ? -4.428 15.651 60.919 1.00 73.74 206 PHE D N 1
ATOM 8090 C CA . PHE D 2 196 ? -5.665 15.005 61.278 1.00 84.02 206 PHE D CA 1
ATOM 8091 C C . PHE D 2 196 ? -6.629 15.532 60.252 1.00 85.78 206 PHE D C 1
ATOM 8092 O O . PHE D 2 196 ? -6.813 16.751 60.156 1.00 89.14 206 PHE D O 1
ATOM 8100 N N . LEU D 2 197 ? -7.253 14.659 59.476 1.00 85.78 207 LEU D N 1
ATOM 8101 C CA . LEU D 2 197 ? -8.393 15.120 58.701 1.00 88.24 207 LEU D CA 1
ATOM 8102 C C . LEU D 2 197 ? -9.417 15.370 59.797 1.00 93.80 207 LEU D C 1
ATOM 8103 O O . LEU D 2 197 ? -9.098 15.124 60.957 1.00 95.10 207 LEU D O 1
ATOM 8108 N N . PHE D 2 198 ? -10.617 15.868 59.509 1.00 94.09 208 PHE D N 1
ATOM 8109 C CA . PHE D 2 198 ? -11.465 16.172 60.654 1.00 90.97 208 PHE D CA 1
ATOM 8110 C C . PHE D 2 198 ? -12.973 16.041 60.569 1.00 107.60 208 PHE D C 1
ATOM 8111 O O . PHE D 2 198 ? -13.512 14.942 60.726 1.00 111.69 208 PHE D O 1
ATOM 8119 N N . ASP D 2 199 ? -13.679 17.147 60.386 1.00 109.04 209 ASP D N 1
ATOM 8120 C CA . ASP D 2 199 ? -15.015 17.165 60.967 1.00 108.24 209 ASP D CA 1
ATOM 8121 C C . ASP D 2 199 ? -16.058 18.009 60.273 1.00 114.86 209 ASP D C 1
ATOM 8122 O O . ASP D 2 199 ? -15.753 18.783 59.377 1.00 116.37 209 ASP D O 1
ATOM 8127 N N . VAL D 2 200 ? -17.303 17.826 60.702 1.00 118.90 210 VAL D N 1
ATOM 8128 C CA . VAL D 2 200 ? -18.323 18.862 60.594 1.00 122.37 210 VAL D CA 1
ATOM 8129 C C . VAL D 2 200 ? -18.420 19.548 61.974 1.00 120.43 210 VAL D C 1
ATOM 8130 O O . VAL D 2 200 ? -17.782 20.583 62.208 1.00 116.58 210 VAL D O 1
ATOM 8134 N N . ASN D 2 201 ? -19.181 18.948 62.891 1.00 120.02 211 ASN D N 1
ATOM 8135 C CA . ASN D 2 201 ? -19.315 19.478 64.253 1.00 120.20 211 ASN D CA 1
ATOM 8136 C C . ASN D 2 201 ? -18.573 18.661 65.318 1.00 115.51 211 ASN D C 1
ATOM 8137 O O . ASN D 2 201 ? -18.248 19.178 66.388 1.00 117.23 211 ASN D O 1
ATOM 8142 N N . SER D 2 202 ? -18.344 17.383 65.041 1.00 108.42 212 SER D N 1
ATOM 8143 C CA . SER D 2 202 ? -17.319 16.623 65.748 1.00 107.92 212 SER D CA 1
ATOM 8144 C C . SER D 2 202 ? -16.285 16.433 64.666 1.00 113.62 212 SER D C 1
ATOM 8145 O O . SER D 2 202 ? -16.655 15.983 63.577 1.00 118.33 212 SER D O 1
ATOM 8148 N N . LYS D 2 203 ? -14.997 16.695 64.906 1.00 110.14 213 LYS D N 1
ATOM 8149 C CA . LYS D 2 203 ? -14.289 16.659 66.186 1.00 105.67 213 LYS D CA 1
ATOM 8150 C C . LYS D 2 203 ? -13.851 15.224 66.454 1.00 104.94 213 LYS D C 1
ATOM 8151 O O . LYS D 2 203 ? -13.605 14.847 67.591 1.00 105.51 213 LYS D O 1
ATOM 8157 N N . ILE D 2 204 ? -13.745 14.452 65.366 1.00 104.87 214 ILE D N 1
ATOM 8158 C CA . ILE D 2 204 ? -13.195 13.095 65.356 1.00 101.97 214 ILE D CA 1
ATOM 8159 C C . ILE D 2 204 ? -12.380 12.885 64.073 1.00 100.51 214 ILE D C 1
ATOM 8160 O O . ILE D 2 204 ? -12.760 13.368 63.012 1.00 99.11 214 ILE D O 1
ATOM 8165 N N . TYR D 2 205 ? -11.270 12.159 64.182 1.00 99.27 215 TYR D N 1
ATOM 8166 C CA . TYR D 2 205 ? -10.334 11.933 63.080 1.00 100.95 215 TYR D CA 1
ATOM 8167 C C . TYR D 2 205 ? -10.861 11.957 61.644 1.00 107.13 215 TYR D C 1
ATOM 8168 O O . TYR D 2 205 ? -10.390 12.738 60.803 1.00 106.87 215 TYR D O 1
ATOM 8177 N N . VAL D 2 206 ? -11.778 11.040 61.345 1.00 103.02 216 VAL D N 1
ATOM 8178 C CA . VAL D 2 206 ? -11.988 10.597 59.970 1.00 97.26 216 VAL D CA 1
ATOM 8179 C C . VAL D 2 206 ? -10.682 10.006 59.472 1.00 103.41 216 VAL D C 1
ATOM 8180 O O . VAL D 2 206 ? -10.689 9.189 58.563 1.00 113.24 216 VAL D O 1
ATOM 8184 N N . SER D 2 207 ? -9.565 10.433 60.069 1.00 105.11 217 SER D N 1
ATOM 8185 C CA . SER D 2 207 ? -8.238 9.829 59.857 1.00 105.61 217 SER D CA 1
ATOM 8186 C C . SER D 2 207 ? -7.138 10.570 60.618 1.00 102.91 217 SER D C 1
ATOM 8187 O O . SER D 2 207 ? -7.375 11.652 61.148 1.00 101.45 217 SER D O 1
ATOM 8190 N N . THR D 2 208 ? -5.944 9.975 60.670 1.00 98.76 218 THR D N 1
ATOM 8191 C CA . THR D 2 208 ? -4.760 10.622 61.231 1.00 97.82 218 THR D CA 1
ATOM 8192 C C . THR D 2 208 ? -3.548 10.070 60.514 1.00 98.74 218 THR D C 1
ATOM 8193 O O . THR D 2 208 ? -3.693 9.388 59.515 1.00 102.83 218 THR D O 1
ATOM 8197 N N . ASP D 2 209 ? -2.356 10.371 61.011 1.00 97.69 219 ASP D N 1
ATOM 8198 C CA . ASP D 2 209 ? -1.148 9.840 60.402 1.00 106.98 219 ASP D CA 1
ATOM 8199 C C . ASP D 2 209 ? -0.725 8.548 61.108 1.00 114.06 219 ASP D C 1
ATOM 8200 O O . ASP D 2 209 ? -1.435 8.061 61.992 1.00 114.46 219 ASP D O 1
ATOM 8205 N N . SER D 2 210 ? 0.422 7.996 60.703 1.00 117.99 220 SER D N 1
ATOM 8206 C CA . SER D 2 210 ? 0.933 6.721 61.229 1.00 117.05 220 SER D CA 1
ATOM 8207 C C . SER D 2 210 ? 1.437 6.814 62.677 1.00 115.37 220 SER D C 1
ATOM 8208 O O . SER D 2 210 ? 1.178 5.922 63.486 1.00 116.39 220 SER D O 1
ATOM 8211 N N . ASN D 2 211 ? 2.148 7.896 62.989 1.00 116.10 221 ASN D N 1
ATOM 8212 C CA . ASN D 2 211 ? 2.685 8.143 64.334 1.00 121.33 221 ASN D CA 1
ATOM 8213 C C . ASN D 2 211 ? 1.621 8.109 65.477 1.00 122.60 221 ASN D C 1
ATOM 8214 O O . ASN D 2 211 ? 0.413 8.158 65.209 1.00 119.51 221 ASN D O 1
ATOM 8219 N N . PRO D 2 212 ? 2.075 8.019 66.750 1.00 123.12 222 PRO D N 1
ATOM 8220 C CA . PRO D 2 212 ? 1.227 7.747 67.928 1.00 124.29 222 PRO D CA 1
ATOM 8221 C C . PRO D 2 212 ? -0.087 8.554 68.089 1.00 124.80 222 PRO D C 1
ATOM 8222 O O . PRO D 2 212 ? -1.138 7.938 68.322 1.00 119.59 222 PRO D O 1
ATOM 8226 N N . VAL D 2 213 ? -0.030 9.883 67.976 1.00 125.02 223 VAL D N 1
ATOM 8227 C CA . VAL D 2 213 ? -1.185 10.753 68.251 1.00 119.41 223 VAL D CA 1
ATOM 8228 C C . VAL D 2 213 ? -1.303 11.052 69.746 1.00 117.04 223 VAL D C 1
ATOM 8229 O O . VAL D 2 213 ? -2.273 10.653 70.395 1.00 112.27 223 VAL D O 1
ATOM 8233 N N . ASP D 2 214 ? -0.309 11.747 70.293 1.00 117.73 224 ASP D N 1
ATOM 8234 C CA . ASP D 2 214 ? -0.337 12.089 71.709 1.00 115.94 224 ASP D CA 1
ATOM 8235 C C . ASP D 2 214 ? -1.651 12.799 71.971 1.00 112.82 224 ASP D C 1
ATOM 8236 O O . ASP D 2 214 ? -1.982 13.750 71.265 1.00 112.82 224 ASP D O 1
ATOM 8241 N N . ILE D 2 215 ? -2.405 12.346 72.969 1.00 112.15 225 ILE D N 1
ATOM 8242 C CA . ILE D 2 215 ? -3.749 12.889 73.196 1.00 111.34 225 ILE D CA 1
ATOM 8243 C C . ILE D 2 215 ? -3.713 14.421 73.265 1.00 107.90 225 ILE D C 1
ATOM 8244 O O . ILE D 2 215 ? -4.595 15.101 72.715 1.00 103.60 225 ILE D O 1
ATOM 8249 N N . GLN D 2 216 ? -2.674 14.947 73.919 1.00 107.11 226 GLN D N 1
ATOM 8250 C CA . GLN D 2 216 ? -2.408 16.381 73.952 1.00 105.28 226 GLN D CA 1
ATOM 8251 C C . GLN D 2 216 ? -2.553 16.964 72.546 1.00 105.89 226 GLN D C 1
ATOM 8252 O O . GLN D 2 216 ? -3.360 17.870 72.322 1.00 99.68 226 GLN D O 1
ATOM 8266 N N . TYR D 2 218 ? -3.907 15.791 69.939 1.00 97.63 228 TYR D N 1
ATOM 8267 C CA . TYR D 2 218 ? -5.244 15.678 69.401 1.00 94.86 228 TYR D CA 1
ATOM 8268 C C . TYR D 2 218 ? -6.097 16.836 69.902 1.00 93.90 228 TYR D C 1
ATOM 8269 O O . TYR D 2 218 ? -6.872 17.420 69.146 1.00 91.47 228 TYR D O 1
ATOM 8278 N N . GLU D 2 219 ? -5.943 17.184 71.175 1.00 93.51 229 GLU D N 1
ATOM 8279 C CA . GLU D 2 219 ? -6.777 18.222 71.757 1.00 92.19 229 GLU D CA 1
ATOM 8280 C C . GLU D 2 219 ? -6.561 19.564 71.068 1.00 88.92 229 GLU D C 1
ATOM 8281 O O . GLU D 2 219 ? -7.513 20.184 70.596 1.00 84.76 229 GLU D O 1
ATOM 8287 N N . VAL D 2 220 ? -5.300 19.996 71.007 1.00 92.20 230 VAL D N 1
ATOM 8288 C CA . VAL D 2 220 ? -4.943 21.284 70.415 1.00 85.65 230 VAL D CA 1
ATOM 8289 C C . VAL D 2 220 ? -5.588 21.448 69.049 1.00 82.33 230 VAL D C 1
ATOM 8290 O O . VAL D 2 220 ? -6.303 22.419 68.791 1.00 78.02 230 VAL D O 1
ATOM 8294 N N . CYS D 2 221 ? -5.367 20.475 68.177 1.00 80.79 231 CYS D N 1
ATOM 8295 C CA . CYS D 2 221 ? -5.994 20.532 66.874 1.00 79.54 231 CYS D CA 1
ATOM 8296 C C . CYS D 2 221 ? -7.509 20.783 66.975 1.00 80.61 231 CYS D C 1
ATOM 8297 O O . CYS D 2 221 ? -8.020 21.753 66.405 1.00 76.75 231 CYS D O 1
ATOM 8300 N N . SER D 2 222 ? -8.221 19.972 67.755 1.00 86.14 232 SER D N 1
ATOM 8301 C CA . SER D 2 222 ? -9.665 20.183 67.908 1.00 81.80 232 SER D CA 1
ATOM 8302 C C . SER D 2 222 ? -9.938 21.567 68.490 1.00 81.59 232 SER D C 1
ATOM 8303 O O . SER D 2 222 ? -10.805 22.298 68.004 1.00 81.46 232 SER D O 1
ATOM 8306 N N . GLU D 2 223 ? -9.177 21.948 69.511 1.00 82.22 233 GLU D N 1
ATOM 8307 C CA . GLU D 2 223 ? -9.423 23.233 70.146 1.00 82.17 233 GLU D CA 1
ATOM 8308 C C . GLU D 2 223 ? -9.088 24.334 69.155 1.00 80.69 233 GLU D C 1
ATOM 8309 O O . GLU D 2 223 ? -9.749 25.379 69.119 1.00 78.27 233 GLU D O 1
ATOM 8315 N N . PHE D 2 224 ? -8.094 24.073 68.305 1.00 81.79 234 PHE D N 1
ATOM 8316 C CA . PHE D 2 224 ? -7.725 25.064 67.318 1.00 74.99 234 PHE D CA 1
ATOM 8317 C C . PHE D 2 224 ? -8.814 25.198 66.281 1.00 76.58 234 PHE D C 1
ATOM 8318 O O . PHE D 2 224 ? -8.945 26.249 65.673 1.00 73.90 234 PHE D O 1
ATOM 8326 N N . ILE D 2 225 ? -9.592 24.138 66.071 1.00 77.20 235 ILE D N 1
ATOM 8327 C CA . ILE D 2 225 ? -10.695 24.228 65.139 1.00 72.27 235 ILE D CA 1
ATOM 8328 C C . ILE D 2 225 ? -11.625 25.235 65.730 1.00 74.74 235 ILE D C 1
ATOM 8329 O O . ILE D 2 225 ? -12.116 26.134 65.050 1.00 76.15 235 ILE D O 1
ATOM 8334 N N . ASP D 2 226 ? -11.846 25.103 67.031 1.00 77.77 236 ASP D N 1
ATOM 8335 C CA . ASP D 2 226 ? -12.858 25.930 67.676 1.00 79.55 236 ASP D CA 1
ATOM 8336 C C . ASP D 2 226 ? -12.486 27.397 67.588 1.00 78.01 236 ASP D C 1
ATOM 8337 O O . ASP D 2 226 ? -13.280 28.222 67.108 1.00 75.71 236 ASP D O 1
ATOM 8342 N N . VAL D 2 227 ? -11.257 27.697 68.008 1.00 75.10 237 VAL D N 1
ATOM 8343 C CA . VAL D 2 227 ? -10.733 29.044 67.944 1.00 68.99 237 VAL D CA 1
ATOM 8344 C C . VAL D 2 227 ? -10.827 29.608 66.540 1.00 72.53 237 VAL D C 1
ATOM 8345 O O . VAL D 2 227 ? -10.993 30.809 66.390 1.00 78.55 237 VAL D O 1
ATOM 8349 N N . THR D 2 228 ? -10.761 28.776 65.502 1.00 72.15 238 THR D N 1
ATOM 8350 C CA . THR D 2 228 ? -10.888 29.362 64.166 1.00 73.04 238 THR D CA 1
ATOM 8351 C C . THR D 2 228 ? -12.337 29.570 63.758 1.00 77.31 238 THR D C 1
ATOM 8352 O O . THR D 2 228 ? -12.663 30.542 63.064 1.00 77.56 238 THR D O 1
ATOM 8356 N N . ILE D 2 229 ? -13.211 28.673 64.206 1.00 79.24 239 ILE D N 1
ATOM 8357 C CA . ILE D 2 229 ? -14.625 28.807 63.891 1.00 79.55 239 ILE D CA 1
ATOM 8358 C C . ILE D 2 229 ? -15.203 30.012 64.645 1.00 80.44 239 ILE D C 1
ATOM 8359 O O . ILE D 2 229 ? -15.807 30.908 64.038 1.00 83.37 239 ILE D O 1
ATOM 8364 N N . ASP D 2 230 ? -14.951 30.065 65.952 1.00 77.89 240 ASP D N 1
ATOM 8365 C CA . ASP D 2 230 ? -15.448 31.162 66.799 1.00 79.73 240 ASP D CA 1
ATOM 8366 C C . ASP D 2 230 ? -15.006 32.554 66.351 1.00 81.33 240 ASP D C 1
ATOM 8367 O O . ASP D 2 230 ? -15.823 33.476 66.316 1.00 82.45 240 ASP D O 1
ATOM 8372 N N . LEU D 2 231 ? -13.719 32.727 66.038 1.00 81.25 241 LEU D N 1
ATOM 8373 C CA . LEU D 2 231 ? -13.262 34.037 65.595 1.00 76.12 241 LEU D CA 1
ATOM 8374 C C . LEU D 2 231 ? -13.951 34.264 64.282 1.00 78.40 241 LEU D C 1
ATOM 8375 O O . LEU D 2 231 ? -14.529 35.322 64.039 1.00 79.16 241 LEU D O 1
ATOM 8380 N N . PHE D 2 232 ? -13.959 33.216 63.464 1.00 83.43 242 PHE D N 1
ATOM 8381 C CA . PHE D 2 232 ? -14.468 33.342 62.113 1.00 87.12 242 PHE D CA 1
ATOM 8382 C C . PHE D 2 232 ? -15.875 33.902 62.135 1.00 89.60 242 PHE D C 1
ATOM 8383 O O . PHE D 2 232 ? -16.157 34.897 61.475 1.00 94.16 242 PHE D O 1
ATOM 8391 N N . ASP D 2 233 ? -16.750 33.264 62.905 1.00 88.11 243 ASP D N 1
ATOM 8392 C CA . ASP D 2 233 ? -18.147 33.685 62.977 1.00 93.24 243 ASP D CA 1
ATOM 8393 C C . ASP D 2 233 ? -18.333 35.095 63.553 1.00 92.35 243 ASP D C 1
ATOM 8394 O O . ASP D 2 233 ? -19.256 35.802 63.156 1.00 95.23 243 ASP D O 1
ATOM 8399 N N . LEU D 2 234 ? -17.445 35.510 64.458 1.00 92.11 244 LEU D N 1
ATOM 8400 C CA . LEU D 2 234 ? -17.521 36.847 65.065 1.00 89.76 244 LEU D CA 1
ATOM 8401 C C . LEU D 2 234 ? -17.603 37.989 64.029 1.00 94.41 244 LEU D C 1
ATOM 8402 O O . LEU D 2 234 ? -18.118 39.070 64.323 1.00 89.45 244 LEU D O 1
ATOM 8407 N N . TYR D 2 235 ? -17.098 37.742 62.823 1.00 96.54 245 TYR D N 1
ATOM 8408 C CA . TYR D 2 235 ? -17.061 38.765 61.782 1.00 99.85 245 TYR D CA 1
ATOM 8409 C C . TYR D 2 235 ? -17.539 38.254 60.404 1.00 111.65 245 TYR D C 1
ATOM 8410 O O . TYR D 2 235 ? -17.335 37.084 60.050 1.00 110.86 245 TYR D O 1
ATOM 8419 N N . LYS D 2 236 ? -18.175 39.140 59.635 1.00 118.41 246 LYS D N 1
ATOM 8420 C CA . LYS D 2 236 ? -18.517 38.864 58.231 1.00 123.88 246 LYS D CA 1
ATOM 8421 C C . LYS D 2 236 ? -19.022 40.110 57.479 1.00 129.14 246 LYS D C 1
ATOM 8422 O O . LYS D 2 236 ? -20.077 40.676 57.818 1.00 122.39 246 LYS D O 1
ATOM 8428 N N . ALA D 2 237 ? -18.266 40.504 56.449 1.00 131.23 247 ALA D N 1
ATOM 8429 C CA . ALA D 2 237 ? -18.510 41.731 55.682 1.00 127.28 247 ALA D CA 1
ATOM 8430 C C . ALA D 2 237 ? -18.286 42.986 56.531 1.00 121.82 247 ALA D C 1
ATOM 8431 O O . ALA D 2 237 ? -17.159 43.289 56.930 1.00 114.44 247 ALA D O 1
ATOM 8433 N N . GLU D 2 258 ? -7.623 31.510 52.058 1.00 101.35 268 GLU D N 1
ATOM 8434 C CA . GLU D 2 258 ? -8.612 30.466 51.752 1.00 108.55 268 GLU D CA 1
ATOM 8435 C C . GLU D 2 258 ? -9.683 30.399 52.880 1.00 107.05 268 GLU D C 1
ATOM 8436 O O . GLU D 2 258 ? -10.143 31.458 53.339 1.00 108.58 268 GLU D O 1
ATOM 8442 N N . LEU D 2 259 ? -10.110 29.197 53.306 1.00 104.40 269 LEU D N 1
ATOM 8443 C CA . LEU D 2 259 ? -10.688 29.047 54.663 1.00 98.31 269 LEU D CA 1
ATOM 8444 C C . LEU D 2 259 ? -9.701 28.327 55.584 1.00 93.18 269 LEU D C 1
ATOM 8445 O O . LEU D 2 259 ? -9.847 27.143 55.889 1.00 91.49 269 LEU D O 1
ATOM 8450 N N . GLN D 2 260 ? -8.698 29.070 56.031 1.00 89.24 270 GLN D N 1
ATOM 8451 C CA . GLN D 2 260 ? -7.573 28.487 56.724 1.00 82.54 270 GLN D CA 1
ATOM 8452 C C . GLN D 2 260 ? -7.278 29.322 57.940 1.00 77.91 270 GLN D C 1
ATOM 8453 O O . GLN D 2 260 ? -7.959 30.308 58.205 1.00 76.79 270 GLN D O 1
ATOM 8459 N N . ASN D 2 261 ? -6.229 28.940 58.653 1.00 73.51 271 ASN D N 1
ATOM 8460 C CA . ASN D 2 261 ? -5.849 29.631 59.858 1.00 68.04 271 ASN D CA 1
ATOM 8461 C C . ASN D 2 261 ? -4.462 29.144 60.224 1.00 67.67 271 ASN D C 1
ATOM 8462 O O . ASN D 2 261 ? -4.223 27.938 60.279 1.00 69.79 271 ASN D O 1
ATOM 8467 N N . VAL D 2 262 ? -3.534 30.072 60.436 1.00 64.95 272 VAL D N 1
ATOM 8468 C CA . VAL D 2 262 ? -2.158 29.696 60.749 1.00 65.45 272 VAL D CA 1
ATOM 8469 C C . VAL D 2 262 ? -1.870 30.361 62.045 1.00 62.56 272 VAL D C 1
ATOM 8470 O O . VAL D 2 262 ? -2.328 31.467 62.252 1.00 65.84 272 VAL D O 1
ATOM 8474 N N . SER D 2 263 ? -1.090 29.733 62.909 1.00 57.49 273 SER D N 1
ATOM 8475 C CA . SER D 2 263 ? -0.742 30.395 64.149 1.00 59.77 273 SER D CA 1
ATOM 8476 C C . SER D 2 263 ? 0.577 29.862 64.655 1.00 62.10 273 SER D C 1
ATOM 8477 O O . SER D 2 263 ? 0.870 28.706 64.447 1.00 63.28 273 SER D O 1
ATOM 8480 N N . GLN D 2 264 ? 1.377 30.689 65.321 1.00 64.50 274 GLN D N 1
ATOM 8481 C CA . GLN D 2 264 ? 2.743 30.296 65.658 1.00 65.43 274 GLN D CA 1
ATOM 8482 C C . GLN D 2 264 ? 3.042 30.626 67.093 1.00 66.75 274 GLN D C 1
ATOM 8483 O O . GLN D 2 264 ? 2.638 31.677 67.585 1.00 68.93 274 GLN D O 1
ATOM 8489 N N . LEU D 2 265 ? 3.748 29.730 67.763 1.00 65.81 275 LEU D N 1
ATOM 8490 C CA . LEU D 2 265 ? 4.049 29.906 69.171 1.00 68.32 275 LEU D CA 1
ATOM 8491 C C . LEU D 2 265 ? 5.450 30.494 69.331 1.00 76.69 275 LEU D C 1
ATOM 8492 O O . LEU D 2 265 ? 6.118 30.762 68.335 1.00 81.78 275 LEU D O 1
ATOM 8497 N N . ALA D 2 266 ? 5.898 30.730 70.562 1.00 79.56 276 ALA D N 1
ATOM 8498 C CA . ALA D 2 266 ? 7.246 31.275 70.783 1.00 82.37 276 ALA D CA 1
ATOM 8499 C C . ALA D 2 266 ? 8.283 30.181 70.522 1.00 83.23 276 ALA D C 1
ATOM 8500 O O . ALA D 2 266 ? 9.486 30.426 70.420 1.00 78.40 276 ALA D O 1
ATOM 8502 N N . ASN D 2 267 ? 7.769 28.961 70.463 1.00 85.97 277 ASN D N 1
ATOM 8503 C CA . ASN D 2 267 ? 8.476 27.774 69.999 1.00 84.94 277 ASN D CA 1
ATOM 8504 C C . ASN D 2 267 ? 9.028 27.890 68.586 1.00 80.11 277 ASN D C 1
ATOM 8505 O O . ASN D 2 267 ? 10.118 27.402 68.289 1.00 79.20 277 ASN D O 1
ATOM 8510 N N . GLY D 2 268 ? 8.227 28.504 67.717 1.00 74.32 278 GLY D N 1
ATOM 8511 C CA . GLY D 2 268 ? 8.312 28.294 66.286 1.00 73.02 278 GLY D CA 1
ATOM 8512 C C . GLY D 2 268 ? 7.178 27.381 65.827 1.00 78.88 278 GLY D C 1
ATOM 8513 O O . GLY D 2 268 ? 6.658 27.525 64.710 1.00 76.95 278 GLY D O 1
ATOM 8514 N N . VAL D 2 269 ? 6.766 26.453 66.695 1.00 78.06 279 VAL D N 1
ATOM 8515 C CA . VAL D 2 269 ? 5.716 25.493 66.332 1.00 75.29 279 VAL D CA 1
ATOM 8516 C C . VAL D 2 269 ? 4.515 26.169 65.678 1.00 73.48 279 VAL D C 1
ATOM 8517 O O . VAL D 2 269 ? 3.762 26.898 66.320 1.00 75.42 279 VAL D O 1
ATOM 8521 N N . ILE D 2 270 ? 4.338 25.938 64.389 1.00 73.74 280 ILE D N 1
ATOM 8522 C CA . ILE D 2 270 ? 3.124 26.388 63.722 1.00 72.74 280 ILE D CA 1
ATOM 8523 C C . ILE D 2 270 ? 1.969 25.394 64.011 1.00 70.80 280 ILE D C 1
ATOM 8524 O O . ILE D 2 270 ? 2.207 24.196 64.168 1.00 74.71 280 ILE D O 1
ATOM 8529 N N . ILE D 2 271 ? 0.747 25.904 64.130 1.00 64.13 281 ILE D N 1
ATOM 8530 C CA . ILE D 2 271 ? -0.472 25.111 64.065 1.00 65.61 281 ILE D CA 1
ATOM 8531 C C . ILE D 2 271 ? -1.214 25.614 62.854 1.00 63.50 281 ILE D C 1
ATOM 8532 O O . ILE D 2 271 ? -1.361 26.821 62.690 1.00 65.86 281 ILE D O 1
ATOM 8537 N N . TYR D 2 272 ? -1.728 24.713 62.030 1.00 64.11 282 TYR D N 1
ATOM 8538 C CA . TYR D 2 272 ? -2.233 25.117 60.729 1.00 66.13 282 TYR D CA 1
ATOM 8539 C C . TYR D 2 272 ? -3.539 24.404 60.426 1.00 67.74 282 TYR D C 1
ATOM 8540 O O . TYR D 2 272 ? -3.686 23.230 60.759 1.00 72.83 282 TYR D O 1
ATOM 8549 N N . LEU D 2 273 ? -4.478 25.099 59.788 1.00 67.09 283 LEU D N 1
ATOM 8550 C CA . LEU D 2 273 ? -5.773 24.493 59.421 1.00 74.75 283 LEU D CA 1
ATOM 8551 C C . LEU D 2 273 ? -6.399 24.981 58.100 1.00 79.89 283 LEU D C 1
ATOM 8552 O O . LEU D 2 273 ? -6.785 26.152 57.981 1.00 79.81 283 LEU D O 1
ATOM 8557 N N . ARG D 2 274 ? -6.534 24.066 57.132 1.00 81.44 284 ARG D N 1
ATOM 8558 C CA . ARG D 2 274 ? -7.200 24.366 55.859 1.00 81.31 284 ARG D CA 1
ATOM 8559 C C . ARG D 2 274 ? -8.444 23.527 55.595 1.00 83.30 284 ARG D C 1
ATOM 8560 O O . ARG D 2 274 ? -8.397 22.298 55.644 1.00 81.39 284 ARG D O 1
ATOM 8568 N N . GLN D 2 275 ? -9.548 24.209 55.304 1.00 89.33 285 GLN D N 1
ATOM 8569 C CA . GLN D 2 275 ? -10.790 23.561 54.886 1.00 93.21 285 GLN D CA 1
ATOM 8570 C C . GLN D 2 275 ? -10.513 22.733 53.642 1.00 98.13 285 GLN D C 1
ATOM 8571 O O . GLN D 2 275 ? -9.800 23.181 52.751 1.00 96.22 285 GLN D O 1
ATOM 8585 N N . ILE D 2 277 ? -12.958 19.522 51.701 1.00 115.16 287 ILE D N 1
ATOM 8586 C CA . ILE D 2 277 ? -14.166 19.342 50.898 1.00 117.26 287 ILE D CA 1
ATOM 8587 C C . ILE D 2 277 ? -15.344 18.876 51.735 1.00 120.96 287 ILE D C 1
ATOM 8588 O O . ILE D 2 277 ? -15.169 18.151 52.720 1.00 120.62 287 ILE D O 1
ATOM 8593 N N . ARG D 2 278 ? -16.544 19.277 51.318 1.00 126.89 288 ARG D N 1
ATOM 8594 C CA . ARG D 2 278 ? -17.769 19.009 52.078 1.00 134.30 288 ARG D CA 1
ATOM 8595 C C . ARG D 2 278 ? -17.544 19.249 53.575 1.00 130.16 288 ARG D C 1
ATOM 8596 O O . ARG D 2 278 ? -17.913 18.424 54.421 1.00 125.87 288 ARG D O 1
ATOM 8604 N N . GLY D 2 279 ? -16.910 20.383 53.879 1.00 128.18 289 GLY D N 1
ATOM 8605 C CA . GLY D 2 279 ? -16.715 20.828 55.246 1.00 121.03 289 GLY D CA 1
ATOM 8606 C C . GLY D 2 279 ? -15.915 19.923 56.165 1.00 115.35 289 GLY D C 1
ATOM 8607 O O . GLY D 2 279 ? -16.338 19.679 57.288 1.00 113.77 289 GLY D O 1
ATOM 8608 N N . LEU D 2 280 ? -14.783 19.405 55.691 1.00 115.83 290 LEU D N 1
ATOM 8609 C CA . LEU D 2 280 ? -13.762 18.852 56.583 1.00 110.27 290 LEU D CA 1
ATOM 8610 C C . LEU D 2 280 ? -12.624 19.858 56.697 1.00 103.02 290 LEU D C 1
ATOM 8611 O O . LEU D 2 280 ? -12.710 20.977 56.183 1.00 99.29 290 LEU D O 1
ATOM 8616 N N . ALA D 2 281 ? -11.549 19.448 57.355 1.00 96.95 291 ALA D N 1
ATOM 8617 C CA . ALA D 2 281 ? -10.450 20.351 57.602 1.00 89.85 291 ALA D CA 1
ATOM 8618 C C . ALA D 2 281 ? -9.199 19.571 57.953 1.00 87.34 291 ALA D C 1
ATOM 8619 O O . ALA D 2 281 ? -9.228 18.691 58.800 1.00 85.80 291 ALA D O 1
ATOM 8621 N N . LEU D 2 282 ? -8.095 19.885 57.287 1.00 87.35 292 LEU D N 1
ATOM 8622 C CA . LEU D 2 282 ? -6.822 19.319 57.681 1.00 80.61 292 LEU D CA 1
ATOM 8623 C C . LEU D 2 282 ? -6.261 20.181 58.792 1.00 78.42 292 LEU D C 1
ATOM 8624 O O . LEU D 2 282 ? -6.130 21.387 58.629 1.00 83.06 292 LEU D O 1
ATOM 8629 N N . VAL D 2 283 ? -5.942 19.597 59.931 1.00 71.72 293 VAL D N 1
ATOM 8630 C CA . VAL D 2 283 ? -5.260 20.385 60.944 1.00 73.25 293 VAL D CA 1
ATOM 8631 C C . VAL D 2 283 ? -3.913 19.705 61.119 1.00 76.33 293 VAL D C 1
ATOM 8632 O O . VAL D 2 283 ? -3.841 18.477 61.166 1.00 76.58 293 VAL D O 1
ATOM 8636 N N . ALA D 2 284 ? -2.838 20.488 61.182 1.00 74.38 294 ALA D N 1
ATOM 8637 C CA . ALA D 2 284 ? -1.502 19.901 61.230 1.00 75.31 294 ALA D CA 1
ATOM 8638 C C . ALA D 2 284 ? -0.609 20.739 62.106 1.00 74.44 294 ALA D C 1
ATOM 8639 O O . ALA D 2 284 ? -0.781 21.954 62.167 1.00 76.24 294 ALA D O 1
ATOM 8641 N N . ILE D 2 285 ? 0.321 20.084 62.796 1.00 71.97 295 ILE D N 1
ATOM 8642 C CA . ILE D 2 285 ? 1.315 20.773 63.604 1.00 71.42 295 ILE D CA 1
ATOM 8643 C C . ILE D 2 285 ? 2.661 20.769 62.875 1.00 78.56 295 ILE D C 1
ATOM 8644 O O . ILE D 2 285 ? 3.211 19.709 62.583 1.00 79.23 295 ILE D O 1
ATOM 8649 N N . ILE D 2 286 ? 3.198 21.953 62.600 1.00 76.27 296 ILE D N 1
ATOM 8650 C CA . ILE D 2 286 ? 4.446 22.087 61.858 1.00 74.50 296 ILE D CA 1
ATOM 8651 C C . ILE D 2 286 ? 5.595 22.419 62.818 1.00 76.36 296 ILE D C 1
ATOM 8652 O O . ILE D 2 286 ? 5.509 23.375 63.578 1.00 79.35 296 ILE D O 1
ATOM 8657 N N . ARG D 2 287 ? 6.657 21.625 62.797 1.00 74.07 297 ARG D N 1
ATOM 8658 C CA . ARG D 2 287 ? 7.839 21.921 63.588 1.00 79.66 297 ARG D CA 1
ATOM 8659 C C . ARG D 2 287 ? 8.938 22.461 62.646 1.00 89.48 297 ARG D C 1
ATOM 8660 O O . ARG D 2 287 ? 9.695 21.695 62.047 1.00 90.35 297 ARG D O 1
ATOM 8668 N N . PRO D 2 288 ? 9.027 23.793 62.504 1.00 88.78 298 PRO D N 1
ATOM 8669 C CA . PRO D 2 288 ? 9.948 24.353 61.515 1.00 83.49 298 PRO D CA 1
ATOM 8670 C C . PRO D 2 288 ? 11.405 24.021 61.812 1.00 90.59 298 PRO D C 1
ATOM 8671 O O . PRO D 2 288 ? 12.206 23.963 60.877 1.00 95.89 298 PRO D O 1
ATOM 8675 N N . ASN D 2 289 ? 11.747 23.820 63.082 1.00 93.02 299 ASN D N 1
ATOM 8676 C CA . ASN D 2 289 ? 13.099 23.402 63.460 1.00 95.07 299 ASN D CA 1
ATOM 8677 C C . ASN D 2 289 ? 14.225 24.296 62.908 1.00 98.95 299 ASN D C 1
ATOM 8678 O O . ASN D 2 289 ? 15.349 23.831 62.713 1.00 101.58 299 ASN D O 1
ATOM 8683 N N . GLY D 2 290 ? 13.935 25.566 62.638 1.00 94.76 300 GLY D N 1
ATOM 8684 C CA . GLY D 2 290 ? 14.979 26.477 62.210 1.00 94.88 300 GLY D CA 1
ATOM 8685 C C . GLY D 2 290 ? 15.009 26.900 60.743 1.00 98.54 300 GLY D C 1
ATOM 8686 O O . GLY D 2 290 ? 15.965 27.547 60.302 1.00 98.59 300 GLY D O 1
ATOM 8687 N N . THR D 2 291 ? 14.001 26.518 59.967 1.00 93.74 301 THR D N 1
ATOM 8688 C CA . THR D 2 291 ? 13.740 27.236 58.724 1.00 91.84 301 THR D CA 1
ATOM 8689 C C . THR D 2 291 ? 12.748 28.348 59.091 1.00 95.03 301 THR D C 1
ATOM 8690 O O . THR D 2 291 ? 12.337 28.455 60.254 1.00 93.95 301 THR D O 1
ATOM 8694 N N . ASP D 2 292 ? 12.367 29.178 58.123 1.00 94.05 302 ASP D N 1
ATOM 8695 C CA . ASP D 2 292 ? 11.446 30.283 58.410 1.00 89.66 302 ASP D CA 1
ATOM 8696 C C . ASP D 2 292 ? 9.984 29.875 58.223 1.00 86.37 302 ASP D C 1
ATOM 8697 O O . ASP D 2 292 ? 9.695 28.798 57.713 1.00 88.11 302 ASP D O 1
ATOM 8710 N N . GLU D 2 294 ? 7.360 31.439 56.294 1.00 88.11 304 GLU D N 1
ATOM 8711 C CA . GLU D 2 294 ? 6.892 31.509 54.907 1.00 86.48 304 GLU D CA 1
ATOM 8712 C C . GLU D 2 294 ? 7.248 30.258 54.069 1.00 82.66 304 GLU D C 1
ATOM 8713 O O . GLU D 2 294 ? 6.401 29.738 53.320 1.00 76.67 304 GLU D O 1
ATOM 8719 N N . SER D 2 295 ? 8.485 29.774 54.211 1.00 80.39 305 SER D N 1
ATOM 8720 C CA . SER D 2 295 ? 8.959 28.581 53.493 1.00 78.85 305 SER D CA 1
ATOM 8721 C C . SER D 2 295 ? 8.221 27.309 53.897 1.00 78.83 305 SER D C 1
ATOM 8722 O O . SER D 2 295 ? 7.756 26.544 53.029 1.00 77.64 305 SER D O 1
ATOM 8725 N N . CYS D 2 296 ? 8.138 27.091 55.217 1.00 81.59 306 CYS D N 1
ATOM 8726 C CA . CYS D 2 296 ? 7.364 25.999 55.827 1.00 74.39 306 CYS D CA 1
ATOM 8727 C C . CYS D 2 296 ? 5.982 25.869 55.245 1.00 72.11 306 CYS D C 1
ATOM 8728 O O . CYS D 2 296 ? 5.563 24.769 54.858 1.00 76.15 306 CYS D O 1
ATOM 8731 N N . LEU D 2 297 ? 5.280 26.993 55.169 1.00 68.30 307 LEU D N 1
ATOM 8732 C CA . LEU D 2 297 ? 3.942 27.020 54.586 1.00 68.10 307 LEU D CA 1
ATOM 8733 C C . LEU D 2 297 ? 3.870 26.841 53.055 1.00 75.21 307 LEU D C 1
ATOM 8734 O O . LEU D 2 297 ? 2.872 26.326 52.558 1.00 75.17 307 LEU D O 1
ATOM 8739 N N . THR D 2 298 ? 4.885 27.283 52.299 1.00 79.54 308 THR D N 1
ATOM 8740 C CA . THR D 2 298 ? 4.869 27.056 50.845 1.00 75.83 308 THR D CA 1
ATOM 8741 C C . THR D 2 298 ? 5.028 25.566 50.560 1.00 74.46 308 THR D C 1
ATOM 8742 O O . THR D 2 298 ? 4.251 24.992 49.777 1.00 74.68 308 THR D O 1
ATOM 8746 N N . VAL D 2 299 ? 6.009 24.938 51.217 1.00 69.71 309 VAL D N 1
ATOM 8747 C CA . VAL D 2 299 ? 6.235 23.497 51.050 1.00 71.80 309 VAL D CA 1
ATOM 8748 C C . VAL D 2 299 ? 5.011 22.680 51.458 1.00 78.10 309 VAL D C 1
ATOM 8749 O O . VAL D 2 299 ? 4.460 21.863 50.670 1.00 78.82 309 VAL D O 1
ATOM 8753 N N . ALA D 2 300 ? 4.588 22.908 52.703 1.00 78.23 310 ALA D N 1
ATOM 8754 C CA . ALA D 2 300 ? 3.392 22.277 53.208 1.00 69.54 310 ALA D CA 1
ATOM 8755 C C . ALA D 2 300 ? 2.236 22.488 52.237 1.00 73.66 310 ALA D C 1
ATOM 8756 O O . ALA D 2 300 ? 1.494 21.567 51.977 1.00 78.43 310 ALA D O 1
ATOM 8758 N N . ASP D 2 301 ? 2.073 23.685 51.691 1.00 73.46 311 ASP D N 1
ATOM 8759 C CA . ASP D 2 301 ? 0.970 23.920 50.756 1.00 75.56 311 ASP D CA 1
ATOM 8760 C C . ASP D 2 301 ? 1.095 23.121 49.461 1.00 80.26 311 ASP D C 1
ATOM 8761 O O . ASP D 2 301 ? 0.084 22.760 48.849 1.00 83.79 311 ASP D O 1
ATOM 8766 N N . TYR D 2 302 ? 2.320 22.855 49.023 1.00 77.75 312 TYR D N 1
ATOM 8767 C CA . TYR D 2 302 ? 2.484 22.001 47.848 1.00 80.94 312 TYR D CA 1
ATOM 8768 C C . TYR D 2 302 ? 1.942 20.621 48.155 1.00 84.01 312 TYR D C 1
ATOM 8769 O O . TYR D 2 302 ? 0.985 20.155 47.493 1.00 88.03 312 TYR D O 1
ATOM 8778 N N . ASN D 2 303 ? 2.526 19.980 49.176 1.00 81.54 313 ASN D N 1
ATOM 8779 C CA . ASN D 2 303 ? 2.097 18.616 49.534 1.00 80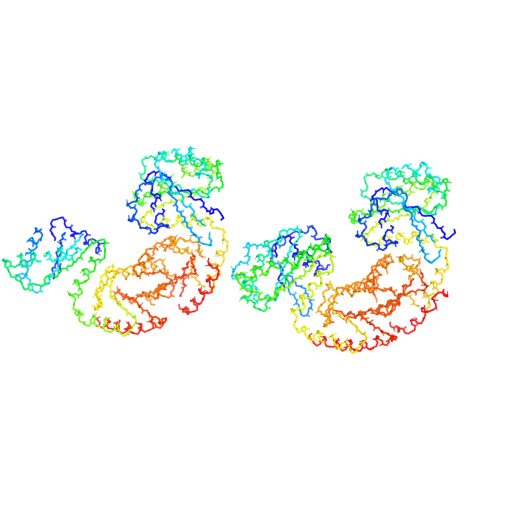.71 313 ASN D CA 1
ATOM 8780 C C . ASN D 2 303 ? 0.602 18.489 49.877 1.00 83.77 313 ASN D C 1
ATOM 8781 O O . ASN D 2 303 ? -0.068 17.538 49.465 1.00 85.84 313 ASN D O 1
ATOM 8786 N N . ILE D 2 304 ? 0.094 19.476 50.610 1.00 82.88 314 ILE D N 1
ATOM 8787 C CA . ILE D 2 304 ? -1.297 19.550 51.048 1.00 82.64 314 ILE D CA 1
ATOM 8788 C C . ILE D 2 304 ? -2.206 19.767 49.847 1.00 89.27 314 ILE D C 1
ATOM 8789 O O . ILE D 2 304 ? -3.358 19.319 49.842 1.00 92.68 314 ILE D O 1
ATOM 8794 N N . ASP D 2 305 ? -1.707 20.463 48.829 1.00 86.09 315 ASP D N 1
ATOM 8795 C CA . ASP D 2 305 ? -2.514 20.645 47.631 1.00 86.93 315 ASP D CA 1
ATOM 8796 C C . ASP D 2 305 ? -2.647 19.302 46.937 1.00 92.69 315 ASP D C 1
ATOM 8797 O O . ASP D 2 305 ? -3.730 18.943 46.440 1.00 95.63 315 ASP D O 1
ATOM 8802 N N . ILE D 2 306 ? -1.547 18.548 46.936 1.00 93.77 316 ILE D N 1
ATOM 8803 C CA . ILE D 2 306 ? -1.551 17.184 46.383 1.00 95.45 316 ILE D CA 1
ATOM 8804 C C . ILE D 2 306 ? -2.582 16.281 47.090 1.00 99.00 316 ILE D C 1
ATOM 8805 O O . ILE D 2 306 ? -3.384 15.568 46.441 1.00 98.21 316 ILE D O 1
ATOM 8810 N N . PHE D 2 307 ? -2.551 16.335 48.425 1.00 99.68 317 PHE D N 1
ATOM 8811 C CA . PHE D 2 307 ? -3.476 15.594 49.290 1.00 99.58 317 PHE D CA 1
ATOM 8812 C C . PHE D 2 307 ? -4.949 15.974 49.054 1.00 98.22 317 PHE D C 1
ATOM 8813 O O . PHE D 2 307 ? -5.789 15.097 48.878 1.00 103.42 317 PHE D O 1
ATOM 8821 N N . LYS D 2 308 ? -5.263 17.269 49.031 1.00 98.25 318 LYS D N 1
ATOM 8822 C CA . LYS D 2 308 ? -6.644 17.707 48.787 1.00 98.97 318 LYS D CA 1
ATOM 8823 C C . LYS D 2 308 ? -7.131 17.307 47.397 1.00 104.62 318 LYS D C 1
ATOM 8824 O O . LYS D 2 308 ? -8.326 17.053 47.204 1.00 108.39 318 LYS D O 1
ATOM 8830 N N . LYS D 2 309 ? -6.213 17.268 46.425 1.00 107.13 319 LYS D N 1
ATOM 8831 C CA . LYS D 2 309 ? -6.539 16.708 45.101 1.00 112.54 319 LYS D CA 1
ATOM 8832 C C . LYS D 2 309 ? -6.937 15.240 45.239 1.00 112.92 319 LYS D C 1
ATOM 8833 O O . LYS D 2 309 ? -7.922 14.805 44.641 1.00 115.20 319 LYS D O 1
ATOM 8839 N N . GLY D 2 310 ? -6.167 14.485 46.026 1.00 110.42 320 GLY D N 1
ATOM 8840 C CA . GLY D 2 310 ? -6.552 13.121 46.375 1.00 113.92 320 GLY D CA 1
ATOM 8841 C C . GLY D 2 310 ? -7.931 12.952 47.033 1.00 115.98 320 GLY D C 1
ATOM 8842 O O . GLY D 2 310 ? -8.677 12.026 46.700 1.00 118.35 320 GLY D O 1
ATOM 8843 N N . LEU D 2 311 ? -8.279 13.822 47.975 1.00 108.33 321 LEU D N 1
ATOM 8844 C CA . LEU D 2 311 ? -9.622 13.784 48.539 1.00 108.16 321 LEU D CA 1
ATOM 8845 C C . LEU D 2 311 ? -10.674 14.190 47.521 1.00 112.74 321 LEU D C 1
ATOM 8846 O O . LEU D 2 311 ? -11.839 13.830 47.656 1.00 117.64 321 LEU D O 1
ATOM 8851 N N . GLU D 2 312 ? -10.286 14.962 46.515 1.00 112.74 322 GLU D N 1
ATOM 8852 C CA . GLU D 2 312 ? -11.271 15.371 45.511 1.00 119.32 322 GLU D CA 1
ATOM 8853 C C . GLU D 2 312 ? -11.566 14.262 44.476 1.00 121.98 322 GLU D C 1
ATOM 8854 O O . GLU D 2 312 ? -12.542 14.338 43.721 1.00 122.49 322 GLU D O 1
ATOM 8860 N N . ASP D 2 313 ? -10.726 13.229 44.464 1.00 118.70 323 ASP D N 1
ATOM 8861 C CA . ASP D 2 313 ? -10.964 12.046 43.638 1.00 120.43 323 ASP D CA 1
ATOM 8862 C C . ASP D 2 313 ? -12.053 11.139 44.248 1.00 126.27 323 ASP D C 1
ATOM 8863 O O . ASP D 2 313 ? -11.981 9.909 44.121 1.00 128.15 323 ASP D O 1
ATOM 8868 N N . ILE D 2 314 ? -13.049 11.748 44.906 1.00 122.00 324 ILE D N 1
ATOM 8869 C CA . ILE D 2 314 ? -14.122 11.010 45.588 1.00 121.78 324 ILE D CA 1
ATOM 8870 C C . ILE D 2 314 ? -15.530 11.450 45.152 1.00 125.44 324 ILE D C 1
ATOM 8871 O O . ILE D 2 314 ? -15.916 12.616 45.286 1.00 125.74 324 ILE D O 1
#

Secondary structure (DSSP, 8-state):
---EEEE---TTSSS---HHHHS---TGGGGG--PPPSEEEEEE--S---EEEEEE--SS---TTTTTTHHHHH---EEEEEEETT-S-HHHHHHHHHHHHHHHHHH-TT-EEEEEEE---S-HHHHHHHHH--HHHHHHHTTT--S-EEEE--TTSSHHHHHHHHHHHTT----HHHHHHHHHHH--EEEEEEE-TTT--EEEE----TTHHHHHHH--HHHHHHGGGTS-EEEEEETTTEEEE-SS---EEEEE-----HHHHHHHTTTTSS--/-B---TTSSTTHHHHHHH----GGGTT-----S----EE-SSS-EE----S-SSS---SHHHHHHHTT-SEEEEE---SS-TTHHHHHH--HHHHHHH-TT-EEEEE-----SS-SHHHHHHHHH--HHHHTTSSSS-S---EEEE---SSSSHHHHHHHHHHTTSSTTHHHHH---GGG-SSSEEEEEEEESSS---SEE-SS------HHHHHHHHHHHHHHTTS----EEEEEETTS-EEEEE---SEEEEEEE--TT---HHHHHHHHHHHHHHHHHH--/---EEEE---TTS-S---HHHHS---TTGGGG--PPPSEEEEEE--S---EEEEEE--SS---TTTTTTHHHHH---EEEEEEETT-TTHHHHHHHHHHHHHHHHHH-TT-EEEEEEE---S-HHHHHHHHH--HHHHHHHTTT--S-EEEEE-TTSTHHHHHHHHHHHTT----HHHHHHHHHHH--EEEEEEE-TTT--EEEE----TTHHHHHHH--HHHHHHTTTTS---EEEETTTEEEE--S---EEEEE-----HHHHHHHHHHHTTT--/-B---TT-SHHHHHHTTT--EEEE---HHHHHH---HHHHTTSSS--EEEEE---HHHHHHH--THHHHSSSSS-S----EEEE--SSSSHHHHHHHHHHHTTSS--STT----GGGSSSSEEEEE---SSS---S-B-SS------HHHHHHHHHHHHHHHH-----EEEEE-TT--EEEEE---S--EEEEE--TT---HHHHHHHHHHHHHHHHHH--

Nearest PDB structures (foldseek):
  3r7w-assembly1_A  TM=1.004E+00  e=2.170E-52  Saccharomyces cerevisiae
  8fw5-assembly1_D  TM=9.557E-01  e=1.980E-30  Escherichia coli
  7ux2-assembly1_I  TM=9.415E-01  e=7.651E-29  Homo sapiens
  7t3c-assembly1_D  TM=9.180E-01  e=5.071E-27  Homo sapiens
  6ulg-assembly1_F  TM=7.198E-01  e=9.139E-22  Homo sapiens

CATH classification: 3.40.50.300 (+1 more: 3.30.450.190)

InterPro domains:
  IPR006762 Gtr1/RagA G protein [PF04670] (8-250)
  IPR006762 Gtr1/RagA G protein [PTHR11259] (1-309)
  IPR027417 P-loop containing nucleoside triphosphate hydrolase [G3DSA:3.40.50.300] (1-186)
  IPR027417 P-loop containing nucleoside triphosphate hydrolase [SSF52540] (4-186)
  IPR039397 RagA/B [cd11384] (8-304)

GO terms:
  GO:0031902 late endosome membrane (C, IDA)
  GO:0000329 fungal-type vacuole membrane (C, IDA)
  GO:0005634 nucleus (C, IDA)
  GO:0005737 cytoplasm (C, IDA)
  GO:0003924 GTPase activity (F, IDA)
  GO:1904263 positive regulation of TORC1 signaling (P, IDA)
  GO:0071986 Ragulator complex (C, IDA)
  GO:0010507 negative regulation of autophagy (P, IGI)
  GO:1904263 positive regulation of TORC1 signaling (P, IGI)
  GO:0006995 cellular response to nitrogen starvation (P, IGI)
  GO:0034599 cellular response to oxidative stress (P, IMP)
  GO:0000329 fungal-type vacuole membrane (C, HDA)
  GO:0010507 negative regulation of autophagy (P, IMP)
  GO:1903778 protein localization to vacuolar membrane (P, IMP)
  GO:1904263 positive regulation of TORC1 signaling (P, IMP)
  GO:0031509 subtelomeric heterochromatin formation (P, IMP)
  GO:0006360 transcription by RNA polymerase I (P, IMP)
  GO:0006383 transcription by RNA polymerase III (P, IMP)
  GO:0071230 cellular response to amino acid stimulus (P, IMP)
  GO:0006817 phosphate ion transport (P, IMP)